Protein 2LTW (pdb70)

Structure (mmCIF, N/CA/C/O backbone):
data_2LTW
#
_entry.id   2LTW
#
loop_
_entity.id
_entity.type
_entity.pdbx_description
1 polymer 'Yorkie homolog'
2 polymer 'Smad7 derived peptide'
#
loop_
_atom_site.group_PDB
_atom_site.id
_atom_site.type_symbol
_atom_site.label_atom_id
_atom_site.label_alt_id
_atom_site.label_comp_id
_atom_site.label_asym_id
_atom_site.label_entity_id
_atom_site.label_seq_id
_atom_site.pdbx_PDB_ins_code
_atom_site.Cartn_x
_atom_site.Cartn_y
_atom_site.Cartn_z
_atom_site.occupancy
_atom_site.B_iso_or_equiv
_atom_site.auth_seq_id
_atom_site.auth_comp_id
_atom_site.auth_asym_id
_atom_site.auth_atom_id
_atom_site.pdbx_PDB_model_num
ATOM 1 N N . ASP A 1 1 ? 11.249 7.821 6.255 1.00 15.00 170 ASP A N 1
ATOM 2 C CA . ASP A 1 1 ? 11.110 7.750 4.781 1.00 15.00 170 ASP A CA 1
ATOM 3 C C . ASP A 1 1 ? 11.748 6.481 4.224 1.00 15.00 170 ASP A C 1
ATOM 4 O O . ASP A 1 1 ? 11.398 6.031 3.135 1.00 15.00 170 ASP A O 1
ATOM 15 N N . VAL A 1 2 ? 12.721 5.928 4.940 1.00 15.00 171 VAL A N 1
ATOM 16 C CA . VAL A 1 2 ? 13.330 4.663 4.533 1.00 15.00 171 VAL A CA 1
ATOM 17 C C . VAL A 1 2 ? 12.474 3.449 4.930 1.00 15.00 171 VAL A C 1
ATOM 18 O O . VAL A 1 2 ? 12.188 2.603 4.084 1.00 15.00 171 VAL A O 1
ATOM 31 N N . PRO A 1 3 ? 12.032 3.340 6.208 1.00 15.00 172 PRO A N 1
ATOM 32 C CA . PRO A 1 3 ? 11.180 2.222 6.640 1.00 15.00 172 PRO A CA 1
ATOM 33 C C . PRO A 1 3 ? 9.824 2.238 5.948 1.00 15.00 172 PRO A C 1
ATOM 34 O O . PRO A 1 3 ? 9.166 1.208 5.807 1.00 15.00 172 PRO A O 1
ATOM 45 N N . LEU A 1 4 ? 9.410 3.428 5.550 1.00 15.00 173 LEU A N 1
ATOM 46 C CA . LEU A 1 4 ? 8.178 3.618 4.808 1.00 15.00 173 LEU A CA 1
ATOM 47 C C . LEU A 1 4 ? 8.426 4.617 3.687 1.00 15.00 173 LEU A C 1
ATOM 48 O O . LEU A 1 4 ? 8.632 5.804 3.952 1.00 15.00 173 LEU A O 1
ATOM 64 N N . PRO A 1 5 ? 8.483 4.133 2.435 1.00 15.00 174 PRO A N 1
ATOM 65 C CA . PRO A 1 5 ? 8.716 4.981 1.258 1.00 15.00 174 PRO A CA 1
ATOM 66 C C . PRO A 1 5 ? 7.779 6.186 1.205 1.00 15.00 174 PRO A C 1
ATOM 67 O O . PRO A 1 5 ? 6.621 6.113 1.625 1.00 15.00 174 PRO A O 1
ATOM 78 N N . ALA A 1 6 ? 8.280 7.282 0.653 1.00 15.00 175 ALA A N 1
ATOM 79 C CA . ALA A 1 6 ? 7.537 8.531 0.621 1.00 15.00 175 ALA A CA 1
ATOM 80 C C . ALA A 1 6 ? 6.691 8.618 -0.642 1.00 15.00 175 ALA A C 1
ATOM 81 O O . ALA A 1 6 ? 7.169 8.353 -1.747 1.00 15.00 175 ALA A O 1
ATOM 88 N N . GLY A 1 7 ? 5.431 8.991 -0.462 1.00 15.00 176 GLY A N 1
ATOM 89 C CA . GLY A 1 7 ? 4.488 9.007 -1.564 1.00 15.00 176 GLY A CA 1
ATOM 90 C C . GLY A 1 7 ? 3.776 7.678 -1.688 1.00 15.00 176 GLY A C 1
ATOM 91 O O . GLY A 1 7 ? 3.120 7.390 -2.694 1.00 15.00 176 GLY A O 1
ATOM 95 N N . TRP A 1 8 ? 3.895 6.879 -0.640 1.00 15.00 177 TRP A N 1
ATOM 96 C CA . TRP A 1 8 ? 3.281 5.564 -0.591 1.00 15.00 177 TRP A CA 1
ATOM 97 C C . TRP A 1 8 ? 2.298 5.485 0.570 1.00 15.00 177 TRP A C 1
ATOM 98 O O . TRP A 1 8 ? 2.532 6.058 1.639 1.00 15.00 177 TRP A O 1
ATOM 119 N N . GLU A 1 9 ? 1.206 4.772 0.361 1.00 15.00 178 GLU A N 1
ATOM 120 C CA . GLU A 1 9 ? 0.226 4.554 1.408 1.00 15.00 178 GLU A CA 1
ATOM 121 C C . GLU A 1 9 ? 0.586 3.293 2.176 1.00 15.00 178 GLU A C 1
ATOM 122 O O . GLU A 1 9 ? 0.524 2.189 1.630 1.00 15.00 178 GLU A O 1
ATOM 134 N N . MET A 1 10 ? 0.976 3.459 3.428 1.00 15.00 179 MET A N 1
ATOM 135 C CA . MET A 1 10 ? 1.474 2.346 4.222 1.00 15.00 179 MET A CA 1
ATOM 136 C C . MET A 1 10 ? 0.406 1.881 5.201 1.00 15.00 179 MET A C 1
ATOM 137 O O . MET A 1 10 ? 0.105 2.582 6.173 1.00 15.00 179 MET A O 1
ATOM 151 N N . ALA A 1 11 ? -0.189 0.724 4.939 1.00 15.00 180 ALA A N 1
ATOM 152 C CA . ALA A 1 11 ? -1.199 0.186 5.840 1.00 15.00 180 ALA A CA 1
ATOM 153 C C . ALA A 1 11 ? -1.182 -1.337 5.842 1.00 15.00 180 ALA A C 1
ATOM 154 O O . ALA A 1 11 ? -1.096 -1.977 4.792 1.00 15.00 180 ALA A O 1
ATOM 161 N N . LYS A 1 12 ? -1.249 -1.905 7.033 1.00 15.00 181 LYS A N 1
ATOM 162 C CA . LYS A 1 12 ? -1.193 -3.347 7.206 1.00 15.00 181 LYS A CA 1
ATOM 163 C C . LYS A 1 12 ? -2.419 -3.828 7.973 1.00 15.00 181 LYS A C 1
ATOM 164 O O . LYS A 1 12 ? -2.710 -3.329 9.060 1.00 15.00 181 LYS A O 1
ATOM 183 N N . THR A 1 13 ? -3.138 -4.789 7.413 1.00 15.00 182 THR A N 1
ATOM 184 C CA . THR A 1 13 ? -4.334 -5.307 8.059 1.00 15.00 182 THR A CA 1
ATOM 185 C C . THR A 1 13 ? -3.979 -6.477 8.969 1.00 15.00 182 THR A C 1
ATOM 186 O O . THR A 1 13 ? -3.060 -7.253 8.667 1.00 15.00 182 THR A O 1
ATOM 197 N N . SER A 1 14 ? -4.711 -6.605 10.074 1.00 15.00 183 SER A N 1
ATOM 198 C CA . SER A 1 14 ? -4.530 -7.715 11.000 1.00 15.00 183 SER A CA 1
ATOM 199 C C . SER A 1 14 ? -4.928 -9.036 10.345 1.00 15.00 183 SER A C 1
ATOM 200 O O . SER A 1 14 ? -4.616 -10.117 10.847 1.00 15.00 183 SER A O 1
ATOM 208 N N . SER A 1 15 ? -5.633 -8.931 9.226 1.00 15.00 184 SER A N 1
ATOM 209 C CA . SER A 1 15 ? -5.964 -10.082 8.396 1.00 15.00 184 SER A CA 1
ATOM 210 C C . SER A 1 15 ? -4.701 -10.686 7.784 1.00 15.00 184 SER A C 1
ATOM 211 O O . SER A 1 15 ? -4.719 -11.799 7.258 1.00 15.00 184 SER A O 1
ATOM 219 N N . GLY A 1 16 ? -3.613 -9.929 7.838 1.00 15.00 185 GLY A N 1
ATOM 220 C CA . GLY A 1 16 ? -2.374 -10.357 7.234 1.00 15.00 185 GLY A CA 1
ATOM 221 C C . GLY A 1 16 ? -2.260 -9.892 5.801 1.00 15.00 185 GLY A C 1
ATOM 222 O O . GLY A 1 16 ? -1.865 -10.654 4.920 1.00 15.00 185 GLY A O 1
ATOM 226 N N . GLN A 1 17 ? -2.623 -8.636 5.567 1.00 15.00 186 GLN A N 1
ATOM 227 C CA . GLN A 1 17 ? -2.470 -8.024 4.254 1.00 15.00 186 GLN A CA 1
ATOM 228 C C . GLN A 1 17 ? -1.632 -6.761 4.363 1.00 15.00 186 GLN A C 1
ATOM 229 O O . GLN A 1 17 ? -2.056 -5.770 4.957 1.00 15.00 186 GLN A O 1
ATOM 243 N N . ARG A 1 18 ? -0.433 -6.817 3.812 1.00 15.00 187 ARG A N 1
ATOM 244 C CA . ARG A 1 18 ? 0.460 -5.670 3.803 1.00 15.00 187 ARG A CA 1
ATOM 245 C C . ARG A 1 18 ? 0.444 -5.015 2.425 1.00 15.00 187 ARG A C 1
ATOM 246 O O . ARG A 1 18 ? 1.080 -5.501 1.493 1.00 15.00 187 ARG A O 1
ATOM 267 N N . TYR A 1 19 ? -0.320 -3.942 2.280 1.00 15.00 188 TYR A N 1
ATOM 268 C CA . TYR A 1 19 ? -0.445 -3.287 0.989 1.00 15.00 188 TYR A CA 1
ATOM 269 C C . TYR A 1 19 ? 0.186 -1.908 1.026 1.00 15.00 188 TYR A C 1
ATOM 270 O O . TYR A 1 19 ? 0.188 -1.225 2.062 1.00 15.00 188 TYR A O 1
ATOM 288 N N . PHE A 1 20 ? 0.714 -1.509 -0.115 1.00 15.00 189 PHE A N 1
ATOM 289 C CA . PHE A 1 20 ? 1.340 -0.216 -0.258 1.00 15.00 189 PHE A CA 1
ATOM 290 C C . PHE A 1 20 ? 0.819 0.460 -1.521 1.00 15.00 189 PHE A C 1
ATOM 291 O O . PHE A 1 20 ? 0.939 -0.077 -2.620 1.00 15.00 189 PHE A O 1
ATOM 308 N N . LEU A 1 21 ? 0.221 1.625 -1.359 1.00 15.00 190 LEU A N 1
ATOM 309 C CA . LEU A 1 21 ? -0.295 2.375 -2.495 1.00 15.00 190 LEU A CA 1
ATOM 310 C C . LEU A 1 21 ? 0.760 3.310 -3.051 1.00 15.00 190 LEU A C 1
ATOM 311 O O . LEU A 1 21 ? 1.485 3.938 -2.291 1.00 15.00 190 LEU A O 1
ATOM 327 N N . ASN A 1 22 ? 0.823 3.450 -4.364 1.00 15.00 191 ASN A N 1
ATOM 328 C CA . ASN A 1 22 ? 1.592 4.529 -4.941 1.00 15.00 191 ASN A CA 1
ATOM 329 C C . ASN A 1 22 ? 0.671 5.724 -5.087 1.00 15.00 191 ASN A C 1
ATOM 330 O O . ASN A 1 22 ? -0.103 5.782 -6.045 1.00 15.00 191 ASN A O 1
ATOM 341 N N . HIS A 1 23 ? 0.718 6.650 -4.125 1.00 15.00 192 HIS A N 1
ATOM 342 C CA . HIS A 1 23 ? -0.136 7.842 -4.169 1.00 15.00 192 HIS A CA 1
ATOM 343 C C . HIS A 1 23 ? 0.343 8.787 -5.268 1.00 15.00 192 HIS A C 1
ATOM 344 O O . HIS A 1 23 ? -0.258 9.831 -5.513 1.00 15.00 192 HIS A O 1
ATOM 359 N N . ILE A 1 24 ? 1.453 8.425 -5.901 1.00 15.00 193 ILE A N 1
ATOM 360 C CA . ILE A 1 24 ? 1.999 9.197 -7.006 1.00 15.00 193 ILE A CA 1
ATOM 361 C C . ILE A 1 24 ? 1.669 8.529 -8.339 1.00 15.00 193 ILE A C 1
ATOM 362 O O . ILE A 1 24 ? 1.327 9.194 -9.315 1.00 15.00 193 ILE A O 1
ATOM 378 N N . ASP A 1 25 ? 1.766 7.204 -8.369 1.00 15.00 194 ASP A N 1
ATOM 379 C CA . ASP A 1 25 ? 1.564 6.442 -9.601 1.00 15.00 194 ASP A CA 1
ATOM 380 C C . ASP A 1 25 ? 0.100 6.067 -9.794 1.00 15.00 194 ASP A C 1
ATOM 381 O O . ASP A 1 25 ? -0.293 5.634 -10.880 1.00 15.00 194 ASP A O 1
ATOM 390 N N . GLN A 1 26 ? -0.693 6.191 -8.727 1.00 15.00 195 GLN A N 1
ATOM 391 C CA . GLN A 1 26 ? -2.108 5.809 -8.755 1.00 15.00 195 GLN A CA 1
ATOM 392 C C . GLN A 1 26 ? -2.226 4.299 -8.964 1.00 15.00 195 GLN A C 1
ATOM 393 O O . GLN A 1 26 ? -3.119 3.805 -9.653 1.00 15.00 195 GLN A O 1
ATOM 407 N N . THR A 1 27 ? -1.343 3.556 -8.314 1.00 15.00 196 THR A N 1
ATOM 408 C CA . THR A 1 27 ? -1.338 2.109 -8.463 1.00 15.00 196 THR A CA 1
ATOM 409 C C . THR A 1 27 ? -1.320 1.408 -7.115 1.00 15.00 196 THR A C 1
ATOM 410 O O . THR A 1 27 ? -0.766 1.921 -6.138 1.00 15.00 196 THR A O 1
ATOM 421 N N . THR A 1 28 ? -1.930 0.236 -7.076 1.00 15.00 197 THR A N 1
ATOM 422 C CA . THR A 1 28 ? -1.945 -0.585 -5.883 1.00 15.00 197 THR A CA 1
ATOM 423 C C . THR A 1 28 ? -0.787 -1.583 -5.920 1.00 15.00 197 THR A C 1
ATOM 424 O O . THR A 1 28 ? -0.476 -2.145 -6.971 1.00 15.00 197 THR A O 1
ATOM 435 N N . THR A 1 29 ? -0.137 -1.780 -4.785 1.00 15.00 198 THR A N 1
ATOM 436 C CA . THR A 1 29 ? 0.987 -2.697 -4.703 1.00 15.00 198 THR A CA 1
ATOM 437 C C . THR A 1 29 ? 0.786 -3.705 -3.561 1.00 15.00 198 THR A C 1
ATOM 438 O O . THR A 1 29 ? 0.507 -3.311 -2.426 1.00 15.00 198 THR A O 1
ATOM 449 N N . TRP A 1 30 ? 0.903 -5.003 -3.868 1.00 15.00 199 TRP A N 1
ATOM 450 C CA . TRP A 1 30 ? 0.771 -6.049 -2.858 1.00 15.00 199 TRP A CA 1
ATOM 451 C C . TRP A 1 30 ? 2.121 -6.374 -2.230 1.00 15.00 199 TRP A C 1
ATOM 452 O O . TRP A 1 30 ? 2.208 -6.702 -1.048 1.00 15.00 199 TRP A O 1
ATOM 473 N N . GLN A 1 31 ? 3.168 -6.330 -3.045 1.00 15.00 200 GLN A N 1
ATOM 474 C CA . GLN A 1 31 ? 4.478 -6.787 -2.614 1.00 15.00 200 GLN A CA 1
ATOM 475 C C . GLN A 1 31 ? 5.354 -5.607 -2.219 1.00 15.00 200 GLN A C 1
ATOM 476 O O . GLN A 1 31 ? 5.458 -4.627 -2.954 1.00 15.00 200 GLN A O 1
ATOM 490 N N . ASP A 1 32 ? 6.002 -5.735 -1.068 1.00 15.00 201 ASP A N 1
ATOM 491 C CA . ASP A 1 32 ? 6.771 -4.646 -0.465 1.00 15.00 201 ASP A CA 1
ATOM 492 C C . ASP A 1 32 ? 7.786 -4.051 -1.445 1.00 15.00 201 ASP A C 1
ATOM 493 O O . ASP A 1 32 ? 8.697 -4.741 -1.905 1.00 15.00 201 ASP A O 1
ATOM 502 N N . PRO A 1 33 ? 7.637 -2.754 -1.778 1.00 15.00 202 PRO A N 1
ATOM 503 C CA . PRO A 1 33 ? 8.519 -2.062 -2.727 1.00 15.00 202 PRO A CA 1
ATOM 504 C C . PRO A 1 33 ? 9.980 -2.005 -2.279 1.00 15.00 202 PRO A C 1
ATOM 505 O O . PRO A 1 33 ? 10.866 -1.715 -3.081 1.00 15.00 202 PRO A O 1
ATOM 516 N N . ARG A 1 34 ? 10.237 -2.276 -1.006 1.00 15.00 203 ARG A N 1
ATOM 517 C CA . ARG A 1 34 ? 11.596 -2.213 -0.483 1.00 15.00 203 ARG A CA 1
ATOM 518 C C . ARG A 1 34 ? 12.384 -3.461 -0.858 1.00 15.00 203 ARG A C 1
ATOM 519 O O . ARG A 1 34 ? 13.616 -3.440 -0.897 1.00 15.00 203 ARG A O 1
ATOM 540 N N . LYS A 1 35 ? 11.678 -4.554 -1.122 1.00 15.00 204 LYS A N 1
ATOM 541 C CA . LYS A 1 35 ? 12.332 -5.770 -1.579 1.00 15.00 204 LYS A CA 1
ATOM 542 C C . LYS A 1 35 ? 12.201 -5.913 -3.093 1.00 15.00 204 LYS A C 1
ATOM 543 O O . LYS A 1 35 ? 12.891 -6.728 -3.703 1.00 15.00 204 LYS A O 1
ATOM 562 N N . ALA A 1 36 ? 11.291 -5.120 -3.670 1.00 15.00 205 ALA A N 1
ATOM 563 C CA . ALA A 1 36 ? 11.014 -5.127 -5.110 1.00 15.00 205 ALA A CA 1
ATOM 564 C C . ALA A 1 36 ? 10.341 -6.428 -5.536 1.00 15.00 205 ALA A C 1
ATOM 565 O O . ALA A 1 36 ? 9.095 -6.467 -5.571 1.00 15.00 205 ALA A O 1
ATOM 573 N N . GLY B 2 1 ? -2.177 -15.838 -3.589 1.00 15.00 204 GLY B N 1
ATOM 574 C CA . GLY B 2 1 ? -3.625 -15.657 -3.833 1.00 15.00 204 GLY B CA 1
ATOM 575 C C . GLY B 2 1 ? -4.223 -14.629 -2.903 1.00 15.00 204 GLY B C 1
ATOM 576 O O . GLY B 2 1 ? -4.755 -14.969 -1.845 1.00 15.00 204 GLY B O 1
ATOM 582 N N . GLU B 2 2 ? -4.137 -13.368 -3.298 1.00 15.00 205 GLU B N 1
ATOM 583 C CA . GLU B 2 2 ? -4.603 -12.275 -2.463 1.00 15.00 205 GLU B CA 1
ATOM 584 C C . GLU B 2 2 ? -6.030 -11.920 -2.849 1.00 15.00 205 GLU B C 1
ATOM 585 O O . GLU B 2 2 ? -6.425 -12.073 -4.008 1.00 15.00 205 GLU B O 1
ATOM 597 N N . SER B 2 3 ? -6.791 -11.433 -1.887 1.00 15.00 206 SER B N 1
ATOM 598 C CA . SER B 2 3 ? -8.122 -10.920 -2.153 1.00 15.00 206 SER B CA 1
ATOM 599 C C . SER B 2 3 ? -8.001 -9.436 -2.474 1.00 15.00 206 SER B C 1
ATOM 600 O O . SER B 2 3 ? -7.125 -8.775 -1.930 1.00 15.00 206 SER B O 1
ATOM 608 N N . PRO B 2 4 ? -8.887 -8.888 -3.330 1.00 15.00 207 PRO B N 1
ATOM 609 C CA . PRO B 2 4 ? -8.747 -7.523 -3.864 1.00 15.00 207 PRO B CA 1
ATOM 610 C C . PRO B 2 4 ? -8.459 -6.500 -2.770 1.00 15.00 207 PRO B C 1
ATOM 611 O O . PRO B 2 4 ? -9.124 -6.485 -1.731 1.00 15.00 207 PRO B O 1
ATOM 622 N N . PRO B 2 5 ? -7.487 -5.606 -3.006 1.00 15.00 208 PRO B N 1
ATOM 623 C CA . PRO B 2 5 ? -6.916 -4.730 -2.006 1.00 15.00 208 PRO B CA 1
ATOM 624 C C . PRO B 2 5 ? -7.658 -3.384 -1.997 1.00 15.00 208 PRO B C 1
ATOM 625 O O . PRO B 2 5 ? -8.614 -3.195 -2.761 1.00 15.00 208 PRO B O 1
ATOM 636 N N . PRO B 2 6 ? -7.252 -2.447 -1.129 1.00 15.00 209 PRO B N 1
ATOM 637 C CA . PRO B 2 6 ? -7.871 -1.115 -1.015 1.00 15.00 209 PRO B CA 1
ATOM 638 C C . PRO B 2 6 ? -8.050 -0.406 -2.355 1.00 15.00 209 PRO B C 1
ATOM 639 O O . PRO B 2 6 ? -7.170 -0.458 -3.219 1.00 15.00 209 PRO B O 1
ATOM 650 N N . PRO B 2 7 ? -9.188 0.276 -2.534 1.00 15.00 210 PRO B N 1
ATOM 651 C CA . PRO B 2 7 ? -9.400 1.169 -3.668 1.00 15.00 210 PRO B CA 1
ATOM 652 C C . PRO B 2 7 ? -8.480 2.383 -3.570 1.00 15.00 210 PRO B C 1
ATOM 653 O O . PRO B 2 7 ? -8.325 2.966 -2.495 1.00 15.00 210 PRO B O 1
ATOM 664 N N . TYR B 2 8 ? -7.897 2.772 -4.691 1.00 15.00 211 TYR B N 1
ATOM 665 C CA . TYR B 2 8 ? -6.910 3.845 -4.720 1.00 15.00 211 TYR B CA 1
ATOM 666 C C . TYR B 2 8 ? -7.515 5.222 -4.401 1.00 15.00 211 TYR B C 1
ATOM 667 O O . TYR B 2 8 ? -6.778 6.174 -4.158 1.00 15.00 211 TYR B O 1
ATOM 685 N N . SER B 2 9 ? -8.841 5.326 -4.335 1.00 15.00 212 SER B N 1
ATOM 686 C CA . SER B 2 9 ? -9.502 6.616 -4.506 1.00 15.00 212 SER B CA 1
ATOM 687 C C . SER B 2 9 ? -9.024 7.633 -3.466 1.00 15.00 212 SER B C 1
ATOM 688 O O . SER B 2 9 ? -8.351 8.599 -3.840 1.00 15.00 212 SER B O 1
ATOM 696 N N . ARG B 2 10 ? -9.348 7.478 -2.186 1.00 15.00 213 ARG B N 1
ATOM 697 C CA . ARG B 2 10 ? -8.687 8.328 -1.201 1.00 15.00 213 ARG B CA 1
ATOM 698 C C . ARG B 2 10 ? -7.907 7.529 -0.162 1.00 15.00 213 ARG B C 1
ATOM 699 O O . ARG B 2 10 ? -6.678 7.507 -0.183 1.00 15.00 213 ARG B O 1
ATOM 720 N N . TYR B 2 11 ? -8.625 6.850 0.728 1.00 15.00 214 TYR B N 1
ATOM 721 C CA . TYR B 2 11 ? -7.993 6.067 1.786 1.00 15.00 214 TYR B CA 1
ATOM 722 C C . TYR B 2 11 ? -8.395 4.598 1.710 1.00 15.00 214 TYR B C 1
ATOM 723 O O . TYR B 2 11 ? -9.559 4.291 1.461 1.00 15.00 214 TYR B O 1
ATOM 741 N N . PRO B 2 12 ? -7.445 3.683 1.958 1.00 15.00 215 PRO B N 1
ATOM 742 C CA . PRO B 2 12 ? -7.700 2.237 1.926 1.00 15.00 215 PRO B CA 1
ATOM 743 C C . PRO B 2 12 ? -8.743 1.790 2.948 1.00 15.00 215 PRO B C 1
ATOM 744 O O . PRO B 2 12 ? -9.834 1.354 2.586 1.00 15.00 215 PRO B O 1
ATOM 755 N N . MET B 2 13 ? -8.406 1.915 4.220 1.00 15.00 216 MET B N 1
ATOM 756 C CA . MET B 2 13 ? -9.300 1.498 5.288 1.00 15.00 216 MET B CA 1
ATOM 757 C C . MET B 2 13 ? -9.523 2.661 6.245 1.00 15.00 216 MET B C 1
ATOM 758 O O . MET B 2 13 ? -8.635 3.494 6.428 1.00 15.00 216 MET B O 1
ATOM 772 N N . ASP B 2 14 ? -10.691 2.705 6.870 1.00 15.00 217 ASP B N 1
ATOM 773 C CA . ASP B 2 14 ? -11.050 3.822 7.729 1.00 15.00 217 ASP B CA 1
ATOM 774 C C . ASP B 2 14 ? -10.610 3.567 9.165 1.00 15.00 217 ASP B C 1
ATOM 775 O O . ASP B 2 14 ? -9.748 4.323 9.657 1.00 15.00 217 ASP B O 1
ATOM 785 N N . ASP A 1 1 ? 12.409 7.480 6.084 1.00 15.00 170 ASP A N 2
ATOM 786 C CA . ASP A 1 1 ? 11.715 7.051 4.845 1.00 15.00 170 ASP A CA 2
ATOM 787 C C . ASP A 1 1 ? 12.125 5.641 4.415 1.00 15.00 170 ASP A C 2
ATOM 788 O O . ASP A 1 1 ? 11.541 5.077 3.491 1.00 15.00 170 ASP A O 2
ATOM 799 N N . VAL A 1 2 ? 13.152 5.079 5.050 1.00 15.00 171 VAL A N 2
ATOM 800 C CA . VAL A 1 2 ? 13.563 3.703 4.759 1.00 15.00 171 VAL A CA 2
ATOM 801 C C . VAL A 1 2 ? 12.482 2.686 5.169 1.00 15.00 171 VAL A C 2
ATOM 802 O O . VAL A 1 2 ? 12.113 1.828 4.367 1.00 15.00 171 VAL A O 2
ATOM 815 N N . PRO A 1 3 ? 11.947 2.750 6.411 1.00 15.00 172 PRO A N 2
ATOM 816 C CA . PRO A 1 3 ? 10.876 1.842 6.837 1.00 15.00 172 PRO A CA 2
ATOM 817 C C . PRO A 1 3 ? 9.562 2.081 6.091 1.00 15.00 172 PRO A C 2
ATOM 818 O O . PRO A 1 3 ? 8.759 1.164 5.937 1.00 15.00 172 PRO A O 2
ATOM 829 N N . LEU A 1 4 ? 9.343 3.317 5.648 1.00 15.00 173 LEU A N 2
ATOM 830 C CA . LEU A 1 4 ? 8.141 3.675 4.898 1.00 15.00 173 LEU A CA 2
ATOM 831 C C . LEU A 1 4 ? 8.498 4.698 3.820 1.00 15.00 173 LEU A C 2
ATOM 832 O O . LEU A 1 4 ? 8.821 5.843 4.141 1.00 15.00 173 LEU A O 2
ATOM 848 N N . PRO A 1 5 ? 8.491 4.294 2.536 1.00 15.00 174 PRO A N 2
ATOM 849 C CA . PRO A 1 5 ? 8.813 5.193 1.414 1.00 15.00 174 PRO A CA 2
ATOM 850 C C . PRO A 1 5 ? 7.869 6.399 1.320 1.00 15.00 174 PRO A C 2
ATOM 851 O O . PRO A 1 5 ? 6.733 6.358 1.801 1.00 15.00 174 PRO A O 2
ATOM 862 N N . ALA A 1 6 ? 8.341 7.460 0.672 1.00 15.00 175 ALA A N 2
ATOM 863 C CA . ALA A 1 6 ? 7.567 8.688 0.531 1.00 15.00 175 ALA A CA 2
ATOM 864 C C . ALA A 1 6 ? 6.718 8.648 -0.737 1.00 15.00 175 ALA A C 2
ATOM 865 O O . ALA A 1 6 ? 7.166 8.171 -1.779 1.00 15.00 175 ALA A O 2
ATOM 872 N N . GLY A 1 7 ? 5.501 9.168 -0.642 1.00 15.00 176 GLY A N 2
ATOM 873 C CA . GLY A 1 7 ? 4.556 9.088 -1.740 1.00 15.00 176 GLY A CA 2
ATOM 874 C C . GLY A 1 7 ? 3.832 7.756 -1.759 1.00 15.00 176 GLY A C 2
ATOM 875 O O . GLY A 1 7 ? 3.173 7.399 -2.742 1.00 15.00 176 GLY A O 2
ATOM 879 N N . TRP A 1 8 ? 3.929 7.041 -0.649 1.00 15.00 177 TRP A N 2
ATOM 880 C CA . TRP A 1 8 ? 3.342 5.718 -0.529 1.00 15.00 177 TRP A CA 2
ATOM 881 C C . TRP A 1 8 ? 2.362 5.670 0.637 1.00 15.00 177 TRP A C 2
ATOM 882 O O . TRP A 1 8 ? 2.617 6.229 1.706 1.00 15.00 177 TRP A O 2
ATOM 903 N N . GLU A 1 9 ? 1.249 4.992 0.424 1.00 15.00 178 GLU A N 2
ATOM 904 C CA . GLU A 1 9 ? 0.251 4.808 1.462 1.00 15.00 178 GLU A CA 2
ATOM 905 C C . GLU A 1 9 ? 0.560 3.530 2.227 1.00 15.00 178 GLU A C 2
ATOM 906 O O . GLU A 1 9 ? 0.491 2.436 1.666 1.00 15.00 178 GLU A O 2
ATOM 918 N N . MET A 1 10 ? 0.904 3.670 3.497 1.00 15.00 179 MET A N 2
ATOM 919 C CA . MET A 1 10 ? 1.386 2.538 4.276 1.00 15.00 179 MET A CA 2
ATOM 920 C C . MET A 1 10 ? 0.330 2.073 5.264 1.00 15.00 179 MET A C 2
ATOM 921 O O . MET A 1 10 ? 0.020 2.785 6.224 1.00 15.00 179 MET A O 2
ATOM 935 N N . ALA A 1 11 ? -0.251 0.902 5.022 1.00 15.00 180 ALA A N 2
ATOM 936 C CA . ALA A 1 11 ? -1.167 0.313 5.990 1.00 15.00 180 ALA A CA 2
ATOM 937 C C . ALA A 1 11 ? -1.143 -1.206 5.925 1.00 15.00 180 ALA A C 2
ATOM 938 O O . ALA A 1 11 ? -1.029 -1.797 4.850 1.00 15.00 180 ALA A O 2
ATOM 945 N N . LYS A 1 12 ? -1.228 -1.831 7.086 1.00 15.00 181 LYS A N 2
ATOM 946 C CA . LYS A 1 12 ? -1.241 -3.280 7.185 1.00 15.00 181 LYS A CA 2
ATOM 947 C C . LYS A 1 12 ? -2.472 -3.725 7.963 1.00 15.00 181 LYS A C 2
ATOM 948 O O . LYS A 1 12 ? -2.756 -3.194 9.037 1.00 15.00 181 LYS A O 2
ATOM 967 N N . THR A 1 13 ? -3.191 -4.705 7.443 1.00 15.00 182 THR A N 2
ATOM 968 C CA . THR A 1 13 ? -4.409 -5.155 8.090 1.00 15.00 182 THR A CA 2
ATOM 969 C C . THR A 1 13 ? -4.094 -6.266 9.079 1.00 15.00 182 THR A C 2
ATOM 970 O O . THR A 1 13 ? -3.163 -7.047 8.867 1.00 15.00 182 THR A O 2
ATOM 981 N N . SER A 1 14 ? -4.868 -6.328 10.160 1.00 15.00 183 SER A N 2
ATOM 982 C CA . SER A 1 14 ? -4.722 -7.379 11.164 1.00 15.00 183 SER A CA 2
ATOM 983 C C . SER A 1 14 ? -4.953 -8.766 10.558 1.00 15.00 183 SER A C 2
ATOM 984 O O . SER A 1 14 ? -4.645 -9.784 11.174 1.00 15.00 183 SER A O 2
ATOM 992 N N . SER A 1 15 ? -5.529 -8.789 9.363 1.00 15.00 184 SER A N 2
ATOM 993 C CA . SER A 1 15 ? -5.705 -10.015 8.600 1.00 15.00 184 SER A CA 2
ATOM 994 C C . SER A 1 15 ? -4.349 -10.546 8.119 1.00 15.00 184 SER A C 2
ATOM 995 O O . SER A 1 15 ? -4.229 -11.694 7.687 1.00 15.00 184 SER A O 2
ATOM 1003 N N . GLY A 1 16 ? -3.335 -9.688 8.198 1.00 15.00 185 GLY A N 2
ATOM 1004 C CA . GLY A 1 16 ? -2.019 -10.019 7.698 1.00 15.00 185 GLY A CA 2
ATOM 1005 C C . GLY A 1 16 ? -1.844 -9.618 6.249 1.00 15.00 185 GLY A C 2
ATOM 1006 O O . GLY A 1 16 ? -1.184 -10.312 5.476 1.00 15.00 185 GLY A O 2
ATOM 1010 N N . GLN A 1 17 ? -2.436 -8.485 5.885 1.00 15.00 186 GLN A N 2
ATOM 1011 C CA . GLN A 1 17 ? -2.298 -7.951 4.536 1.00 15.00 186 GLN A CA 2
ATOM 1012 C C . GLN A 1 17 ? -1.479 -6.672 4.556 1.00 15.00 186 GLN A C 2
ATOM 1013 O O . GLN A 1 17 ? -1.908 -5.661 5.109 1.00 15.00 186 GLN A O 2
ATOM 1027 N N . ARG A 1 18 ? -0.298 -6.727 3.971 1.00 15.00 187 ARG A N 2
ATOM 1028 C CA . ARG A 1 18 ? 0.524 -5.542 3.817 1.00 15.00 187 ARG A CA 2
ATOM 1029 C C . ARG A 1 18 ? 0.278 -4.939 2.434 1.00 15.00 187 ARG A C 2
ATOM 1030 O O . ARG A 1 18 ? 0.572 -5.571 1.424 1.00 15.00 187 ARG A O 2
ATOM 1051 N N . TYR A 1 19 ? -0.310 -3.753 2.375 1.00 15.00 188 TYR A N 2
ATOM 1052 C CA . TYR A 1 19 ? -0.548 -3.112 1.096 1.00 15.00 188 TYR A CA 2
ATOM 1053 C C . TYR A 1 19 ? 0.046 -1.713 1.096 1.00 15.00 188 TYR A C 2
ATOM 1054 O O . TYR A 1 19 ? 0.054 -1.018 2.124 1.00 15.00 188 TYR A O 2
ATOM 1072 N N . PHE A 1 20 ? 0.555 -1.310 -0.051 1.00 15.00 189 PHE A N 2
ATOM 1073 C CA . PHE A 1 20 ? 1.140 0.003 -0.201 1.00 15.00 189 PHE A CA 2
ATOM 1074 C C . PHE A 1 20 ? 0.582 0.682 -1.444 1.00 15.00 189 PHE A C 2
ATOM 1075 O O . PHE A 1 20 ? 0.651 0.135 -2.541 1.00 15.00 189 PHE A O 2
ATOM 1092 N N . LEU A 1 21 ? 0.036 1.873 -1.275 1.00 15.00 190 LEU A N 2
ATOM 1093 C CA . LEU A 1 21 ? -0.459 2.637 -2.413 1.00 15.00 190 LEU A CA 2
ATOM 1094 C C . LEU A 1 21 ? 0.634 3.515 -2.981 1.00 15.00 190 LEU A C 2
ATOM 1095 O O . LEU A 1 21 ? 1.375 4.143 -2.232 1.00 15.00 190 LEU A O 2
ATOM 1111 N N . ASN A 1 22 ? 0.717 3.608 -4.292 1.00 15.00 191 ASN A N 2
ATOM 1112 C CA . ASN A 1 22 ? 1.483 4.669 -4.885 1.00 15.00 191 ASN A CA 2
ATOM 1113 C C . ASN A 1 22 ? 0.538 5.833 -5.078 1.00 15.00 191 ASN A C 2
ATOM 1114 O O . ASN A 1 22 ? -0.263 5.824 -6.021 1.00 15.00 191 ASN A O 2
ATOM 1125 N N . HIS A 1 23 ? 0.584 6.798 -4.156 1.00 15.00 192 HIS A N 2
ATOM 1126 C CA . HIS A 1 23 ? -0.295 7.965 -4.223 1.00 15.00 192 HIS A CA 2
ATOM 1127 C C . HIS A 1 23 ? 0.047 8.802 -5.445 1.00 15.00 192 HIS A C 2
ATOM 1128 O O . HIS A 1 23 ? -0.738 9.631 -5.887 1.00 15.00 192 HIS A O 2
ATOM 1143 N N . ILE A 1 24 ? 1.237 8.573 -5.974 1.00 15.00 193 ILE A N 2
ATOM 1144 C CA . ILE A 1 24 ? 1.718 9.298 -7.137 1.00 15.00 193 ILE A CA 2
ATOM 1145 C C . ILE A 1 24 ? 1.436 8.518 -8.422 1.00 15.00 193 ILE A C 2
ATOM 1146 O O . ILE A 1 24 ? 1.128 9.098 -9.462 1.00 15.00 193 ILE A O 2
ATOM 1162 N N . ASP A 1 25 ? 1.526 7.196 -8.339 1.00 15.00 194 ASP A N 2
ATOM 1163 C CA . ASP A 1 25 ? 1.400 6.351 -9.524 1.00 15.00 194 ASP A CA 2
ATOM 1164 C C . ASP A 1 25 ? -0.021 5.842 -9.722 1.00 15.00 194 ASP A C 2
ATOM 1165 O O . ASP A 1 25 ? -0.335 5.311 -10.789 1.00 15.00 194 ASP A O 2
ATOM 1174 N N . GLN A 1 26 ? -0.854 5.959 -8.681 1.00 15.00 195 GLN A N 2
ATOM 1175 C CA . GLN A 1 26 ? -2.251 5.519 -8.746 1.00 15.00 195 GLN A CA 2
ATOM 1176 C C . GLN A 1 26 ? -2.308 3.992 -8.816 1.00 15.00 195 GLN A C 2
ATOM 1177 O O . GLN A 1 26 ? -3.189 3.400 -9.440 1.00 15.00 195 GLN A O 2
ATOM 1191 N N . THR A 1 27 ? -1.391 3.350 -8.112 1.00 15.00 196 THR A N 2
ATOM 1192 C CA . THR A 1 27 ? -1.299 1.897 -8.169 1.00 15.00 196 THR A CA 2
ATOM 1193 C C . THR A 1 27 ? -1.331 1.265 -6.781 1.00 15.00 196 THR A C 2
ATOM 1194 O O . THR A 1 27 ? -0.834 1.840 -5.810 1.00 15.00 196 THR A O 2
ATOM 1205 N N . THR A 1 28 ? -1.935 0.087 -6.699 1.00 15.00 197 THR A N 2
ATOM 1206 C CA . THR A 1 28 ? -2.019 -0.660 -5.453 1.00 15.00 197 THR A CA 2
ATOM 1207 C C . THR A 1 28 ? -0.987 -1.786 -5.444 1.00 15.00 197 THR A C 2
ATOM 1208 O O . THR A 1 28 ? -1.105 -2.759 -6.188 1.00 15.00 197 THR A O 2
ATOM 1219 N N . THR A 1 29 ? 0.018 -1.644 -4.601 1.00 15.00 198 THR A N 2
ATOM 1220 C CA . THR A 1 29 ? 1.116 -2.588 -4.548 1.00 15.00 198 THR A CA 2
ATOM 1221 C C . THR A 1 29 ? 0.944 -3.567 -3.376 1.00 15.00 198 THR A C 2
ATOM 1222 O O . THR A 1 29 ? 0.904 -3.147 -2.219 1.00 15.00 198 THR A O 2
ATOM 1233 N N . TRP A 1 30 ? 0.809 -4.866 -3.680 1.00 15.00 199 TRP A N 2
ATOM 1234 C CA . TRP A 1 30 ? 0.756 -5.891 -2.638 1.00 15.00 199 TRP A CA 2
ATOM 1235 C C . TRP A 1 30 ? 2.128 -6.081 -1.992 1.00 15.00 199 TRP A C 2
ATOM 1236 O O . TRP A 1 30 ? 2.290 -5.925 -0.785 1.00 15.00 199 TRP A O 2
ATOM 1257 N N . GLN A 1 31 ? 3.118 -6.421 -2.809 1.00 15.00 200 GLN A N 2
ATOM 1258 C CA . GLN A 1 31 ? 4.438 -6.762 -2.297 1.00 15.00 200 GLN A CA 2
ATOM 1259 C C . GLN A 1 31 ? 5.334 -5.540 -2.192 1.00 15.00 200 GLN A C 2
ATOM 1260 O O . GLN A 1 31 ? 5.471 -4.770 -3.139 1.00 15.00 200 GLN A O 2
ATOM 1274 N N . ASP A 1 32 ? 5.977 -5.431 -1.038 1.00 15.00 201 ASP A N 2
ATOM 1275 C CA . ASP A 1 32 ? 6.755 -4.256 -0.642 1.00 15.00 201 ASP A CA 2
ATOM 1276 C C . ASP A 1 32 ? 7.675 -3.749 -1.755 1.00 15.00 201 ASP A C 2
ATOM 1277 O O . ASP A 1 32 ? 8.450 -4.510 -2.335 1.00 15.00 201 ASP A O 2
ATOM 1286 N N . PRO A 1 33 ? 7.598 -2.444 -2.060 1.00 15.00 202 PRO A N 2
ATOM 1287 C CA . PRO A 1 33 ? 8.464 -1.796 -3.055 1.00 15.00 202 PRO A CA 2
ATOM 1288 C C . PRO A 1 33 ? 9.953 -1.866 -2.710 1.00 15.00 202 PRO A C 2
ATOM 1289 O O . PRO A 1 33 ? 10.808 -1.638 -3.569 1.00 15.00 202 PRO A O 2
ATOM 1300 N N . ARG A 1 34 ? 10.265 -2.159 -1.455 1.00 15.00 203 ARG A N 2
ATOM 1301 C CA . ARG A 1 34 ? 11.645 -2.139 -0.991 1.00 15.00 203 ARG A CA 2
ATOM 1302 C C . ARG A 1 34 ? 12.303 -3.509 -1.108 1.00 15.00 203 ARG A C 2
ATOM 1303 O O . ARG A 1 34 ? 13.524 -3.627 -1.008 1.00 15.00 203 ARG A O 2
ATOM 1324 N N . LYS A 1 35 ? 11.502 -4.554 -1.296 1.00 15.00 204 LYS A N 2
ATOM 1325 C CA . LYS A 1 35 ? 12.059 -5.899 -1.431 1.00 15.00 204 LYS A CA 2
ATOM 1326 C C . LYS A 1 35 ? 12.522 -6.141 -2.864 1.00 15.00 204 LYS A C 2
ATOM 1327 O O . LYS A 1 35 ? 13.384 -6.985 -3.107 1.00 15.00 204 LYS A O 2
ATOM 1346 N N . ALA A 1 36 ? 11.922 -5.392 -3.793 1.00 15.00 205 ALA A N 2
ATOM 1347 C CA . ALA A 1 36 ? 12.197 -5.502 -5.226 1.00 15.00 205 ALA A CA 2
ATOM 1348 C C . ALA A 1 36 ? 11.187 -4.664 -5.995 1.00 15.00 205 ALA A C 2
ATOM 1349 O O . ALA A 1 36 ? 11.571 -3.612 -6.544 1.00 15.00 205 ALA A O 2
ATOM 1357 N N . GLY B 2 1 ? -2.637 -16.422 -4.464 1.00 15.00 204 GLY B N 2
ATOM 1358 C CA . GLY B 2 1 ? -3.725 -15.529 -4.915 1.00 15.00 204 GLY B CA 2
ATOM 1359 C C . GLY B 2 1 ? -4.238 -14.650 -3.797 1.00 15.00 204 GLY B C 2
ATOM 1360 O O . GLY B 2 1 ? -4.751 -15.144 -2.793 1.00 15.00 204 GLY B O 2
ATOM 1366 N N . GLU B 2 2 ? -4.089 -13.348 -3.969 1.00 15.00 205 GLU B N 2
ATOM 1367 C CA . GLU B 2 2 ? -4.583 -12.384 -3.002 1.00 15.00 205 GLU B CA 2
ATOM 1368 C C . GLU B 2 2 ? -6.012 -11.988 -3.338 1.00 15.00 205 GLU B C 2
ATOM 1369 O O . GLU B 2 2 ? -6.416 -11.996 -4.505 1.00 15.00 205 GLU B O 2
ATOM 1381 N N . SER B 2 3 ? -6.766 -11.643 -2.314 1.00 15.00 206 SER B N 2
ATOM 1382 C CA . SER B 2 3 ? -8.120 -11.160 -2.489 1.00 15.00 206 SER B CA 2
ATOM 1383 C C . SER B 2 3 ? -8.045 -9.642 -2.647 1.00 15.00 206 SER B C 2
ATOM 1384 O O . SER B 2 3 ? -7.197 -9.013 -2.016 1.00 15.00 206 SER B O 2
ATOM 1392 N N . PRO B 2 4 ? -8.933 -9.039 -3.466 1.00 15.00 207 PRO B N 2
ATOM 1393 C CA . PRO B 2 4 ? -8.811 -7.635 -3.893 1.00 15.00 207 PRO B CA 2
ATOM 1394 C C . PRO B 2 4 ? -8.541 -6.676 -2.735 1.00 15.00 207 PRO B C 2
ATOM 1395 O O . PRO B 2 4 ? -9.219 -6.712 -1.701 1.00 15.00 207 PRO B O 2
ATOM 1406 N N . PRO B 2 5 ? -7.569 -5.770 -2.925 1.00 15.00 208 PRO B N 2
ATOM 1407 C CA . PRO B 2 5 ? -7.003 -4.905 -1.904 1.00 15.00 208 PRO B CA 2
ATOM 1408 C C . PRO B 2 5 ? -7.734 -3.556 -1.881 1.00 15.00 208 PRO B C 2
ATOM 1409 O O . PRO B 2 5 ? -8.690 -3.358 -2.636 1.00 15.00 208 PRO B O 2
ATOM 1420 N N . PRO B 2 6 ? -7.325 -2.634 -0.998 1.00 15.00 209 PRO B N 2
ATOM 1421 C CA . PRO B 2 6 ? -7.913 -1.288 -0.895 1.00 15.00 209 PRO B CA 2
ATOM 1422 C C . PRO B 2 6 ? -8.043 -0.568 -2.234 1.00 15.00 209 PRO B C 2
ATOM 1423 O O . PRO B 2 6 ? -7.121 -0.588 -3.056 1.00 15.00 209 PRO B O 2
ATOM 1434 N N . PRO B 2 7 ? -9.186 0.093 -2.452 1.00 15.00 210 PRO B N 2
ATOM 1435 C CA . PRO B 2 7 ? -9.378 0.968 -3.606 1.00 15.00 210 PRO B CA 2
ATOM 1436 C C . PRO B 2 7 ? -8.455 2.182 -3.527 1.00 15.00 210 PRO B C 2
ATOM 1437 O O . PRO B 2 7 ? -8.270 2.765 -2.456 1.00 15.00 210 PRO B O 2
ATOM 1448 N N . TYR B 2 8 ? -7.900 2.567 -4.663 1.00 15.00 211 TYR B N 2
ATOM 1449 C CA . TYR B 2 8 ? -6.942 3.663 -4.726 1.00 15.00 211 TYR B CA 2
ATOM 1450 C C . TYR B 2 8 ? -7.596 5.030 -4.493 1.00 15.00 211 TYR B C 2
ATOM 1451 O O . TYR B 2 8 ? -6.896 6.018 -4.268 1.00 15.00 211 TYR B O 2
ATOM 1469 N N . SER B 2 9 ? -8.921 5.087 -4.462 1.00 15.00 212 SER B N 2
ATOM 1470 C CA . SER B 2 9 ? -9.626 6.340 -4.714 1.00 15.00 212 SER B CA 2
ATOM 1471 C C . SER B 2 9 ? -9.218 7.425 -3.718 1.00 15.00 212 SER B C 2
ATOM 1472 O O . SER B 2 9 ? -8.575 8.396 -4.119 1.00 15.00 212 SER B O 2
ATOM 1480 N N . ARG B 2 10 ? -9.572 7.317 -2.447 1.00 15.00 213 ARG B N 2
ATOM 1481 C CA . ARG B 2 10 ? -8.961 8.221 -1.484 1.00 15.00 213 ARG B CA 2
ATOM 1482 C C . ARG B 2 10 ? -8.205 7.471 -0.397 1.00 15.00 213 ARG B C 2
ATOM 1483 O O . ARG B 2 10 ? -6.972 7.468 -0.378 1.00 15.00 213 ARG B O 2
ATOM 1504 N N . TYR B 2 11 ? -8.940 6.807 0.481 1.00 15.00 214 TYR B N 2
ATOM 1505 C CA . TYR B 2 11 ? -8.335 6.069 1.581 1.00 15.00 214 TYR B CA 2
ATOM 1506 C C . TYR B 2 11 ? -8.701 4.591 1.532 1.00 15.00 214 TYR B C 2
ATOM 1507 O O . TYR B 2 11 ? -9.863 4.244 1.314 1.00 15.00 214 TYR B O 2
ATOM 1525 N N . PRO B 2 12 ? -7.713 3.709 1.749 1.00 15.00 215 PRO B N 2
ATOM 1526 C CA . PRO B 2 12 ? -7.922 2.255 1.783 1.00 15.00 215 PRO B CA 2
ATOM 1527 C C . PRO B 2 12 ? -8.896 1.819 2.868 1.00 15.00 215 PRO B C 2
ATOM 1528 O O . PRO B 2 12 ? -9.999 1.359 2.582 1.00 15.00 215 PRO B O 2
ATOM 1539 N N . MET B 2 13 ? -8.484 1.979 4.114 1.00 15.00 216 MET B N 2
ATOM 1540 C CA . MET B 2 13 ? -9.284 1.536 5.240 1.00 15.00 216 MET B CA 2
ATOM 1541 C C . MET B 2 13 ? -9.326 2.626 6.293 1.00 15.00 216 MET B C 2
ATOM 1542 O O . MET B 2 13 ? -8.287 3.161 6.680 1.00 15.00 216 MET B O 2
ATOM 1556 N N . ASP B 2 14 ? -10.520 2.949 6.751 1.00 15.00 217 ASP B N 2
ATOM 1557 C CA . ASP B 2 14 ? -10.684 3.981 7.761 1.00 15.00 217 ASP B CA 2
ATOM 1558 C C . ASP B 2 14 ? -10.617 3.345 9.142 1.00 15.00 217 ASP B C 2
ATOM 1559 O O . ASP B 2 14 ? -11.675 2.955 9.674 1.00 15.00 217 ASP B O 2
ATOM 1569 N N . ASP A 1 1 ? 11.722 7.516 6.527 1.00 15.00 170 ASP A N 3
ATOM 1570 C CA . ASP A 1 1 ? 11.453 7.404 5.075 1.00 15.00 170 ASP A CA 3
ATOM 1571 C C . ASP A 1 1 ? 12.078 6.141 4.488 1.00 15.00 170 ASP A C 3
ATOM 1572 O O . ASP A 1 1 ? 11.749 5.740 3.374 1.00 15.00 170 ASP A O 3
ATOM 1583 N N . VAL A 1 2 ? 13.002 5.527 5.222 1.00 15.00 171 VAL A N 3
ATOM 1584 C CA . VAL A 1 2 ? 13.573 4.250 4.804 1.00 15.00 171 VAL A CA 3
ATOM 1585 C C . VAL A 1 2 ? 12.638 3.077 5.145 1.00 15.00 171 VAL A C 3
ATOM 1586 O O . VAL A 1 2 ? 12.345 2.251 4.280 1.00 15.00 171 VAL A O 3
ATOM 1599 N N . PRO A 1 3 ? 12.142 2.978 6.404 1.00 15.00 172 PRO A N 3
ATOM 1600 C CA . PRO A 1 3 ? 11.184 1.929 6.777 1.00 15.00 172 PRO A CA 3
ATOM 1601 C C . PRO A 1 3 ? 9.837 2.090 6.079 1.00 15.00 172 PRO A C 3
ATOM 1602 O O . PRO A 1 3 ? 9.063 1.138 5.977 1.00 15.00 172 PRO A O 3
ATOM 1613 N N . LEU A 1 4 ? 9.557 3.306 5.625 1.00 15.00 173 LEU A N 3
ATOM 1614 C CA . LEU A 1 4 ? 8.330 3.605 4.894 1.00 15.00 173 LEU A CA 3
ATOM 1615 C C . LEU A 1 4 ? 8.616 4.629 3.799 1.00 15.00 173 LEU A C 3
ATOM 1616 O O . LEU A 1 4 ? 8.899 5.791 4.096 1.00 15.00 173 LEU A O 3
ATOM 1632 N N . PRO A 1 5 ? 8.606 4.196 2.527 1.00 15.00 174 PRO A N 3
ATOM 1633 C CA . PRO A 1 5 ? 8.834 5.083 1.375 1.00 15.00 174 PRO A CA 3
ATOM 1634 C C . PRO A 1 5 ? 7.827 6.236 1.314 1.00 15.00 174 PRO A C 3
ATOM 1635 O O . PRO A 1 5 ? 6.656 6.071 1.664 1.00 15.00 174 PRO A O 3
ATOM 1646 N N . ALA A 1 6 ? 8.281 7.390 0.832 1.00 15.00 175 ALA A N 3
ATOM 1647 C CA . ALA A 1 6 ? 7.439 8.580 0.775 1.00 15.00 175 ALA A CA 3
ATOM 1648 C C . ALA A 1 6 ? 6.684 8.647 -0.547 1.00 15.00 175 ALA A C 3
ATOM 1649 O O . ALA A 1 6 ? 7.228 8.320 -1.605 1.00 15.00 175 ALA A O 3
ATOM 1656 N N . GLY A 1 7 ? 5.430 9.076 -0.476 1.00 15.00 176 GLY A N 3
ATOM 1657 C CA . GLY A 1 7 ? 4.567 9.066 -1.639 1.00 15.00 176 GLY A CA 3
ATOM 1658 C C . GLY A 1 7 ? 3.848 7.741 -1.756 1.00 15.00 176 GLY A C 3
ATOM 1659 O O . GLY A 1 7 ? 3.260 7.414 -2.792 1.00 15.00 176 GLY A O 3
ATOM 1663 N N . TRP A 1 8 ? 3.887 6.994 -0.666 1.00 15.00 177 TRP A N 3
ATOM 1664 C CA . TRP A 1 8 ? 3.285 5.677 -0.592 1.00 15.00 177 TRP A CA 3
ATOM 1665 C C . TRP A 1 8 ? 2.289 5.631 0.555 1.00 15.00 177 TRP A C 3
ATOM 1666 O O . TRP A 1 8 ? 2.466 6.305 1.571 1.00 15.00 177 TRP A O 3
ATOM 1687 N N . GLU A 1 9 ? 1.246 4.838 0.393 1.00 15.00 178 GLU A N 3
ATOM 1688 C CA . GLU A 1 9 ? 0.277 4.634 1.454 1.00 15.00 178 GLU A CA 3
ATOM 1689 C C . GLU A 1 9 ? 0.642 3.369 2.216 1.00 15.00 178 GLU A C 3
ATOM 1690 O O . GLU A 1 9 ? 0.587 2.270 1.662 1.00 15.00 178 GLU A O 3
ATOM 1702 N N . MET A 1 10 ? 1.031 3.528 3.474 1.00 15.00 179 MET A N 3
ATOM 1703 C CA . MET A 1 10 ? 1.565 2.413 4.244 1.00 15.00 179 MET A CA 3
ATOM 1704 C C . MET A 1 10 ? 0.527 1.885 5.221 1.00 15.00 179 MET A C 3
ATOM 1705 O O . MET A 1 10 ? 0.196 2.555 6.200 1.00 15.00 179 MET A O 3
ATOM 1719 N N . ALA A 1 11 ? -0.002 0.697 4.963 1.00 15.00 180 ALA A N 3
ATOM 1720 C CA . ALA A 1 11 ? -0.926 0.088 5.908 1.00 15.00 180 ALA A CA 3
ATOM 1721 C C . ALA A 1 11 ? -0.816 -1.428 5.907 1.00 15.00 180 ALA A C 3
ATOM 1722 O O . ALA A 1 11 ? -0.647 -2.058 4.863 1.00 15.00 180 ALA A O 3
ATOM 1729 N N . LYS A 1 12 ? -0.903 -2.001 7.095 1.00 15.00 181 LYS A N 3
ATOM 1730 C CA . LYS A 1 12 ? -0.862 -3.442 7.269 1.00 15.00 181 LYS A CA 3
ATOM 1731 C C . LYS A 1 12 ? -2.081 -3.871 8.070 1.00 15.00 181 LYS A C 3
ATOM 1732 O O . LYS A 1 12 ? -2.291 -3.395 9.189 1.00 15.00 181 LYS A O 3
ATOM 1751 N N . THR A 1 13 ? -2.885 -4.759 7.512 1.00 15.00 182 THR A N 3
ATOM 1752 C CA . THR A 1 13 ? -4.126 -5.146 8.155 1.00 15.00 182 THR A CA 3
ATOM 1753 C C . THR A 1 13 ? -3.887 -6.333 9.074 1.00 15.00 182 THR A C 3
ATOM 1754 O O . THR A 1 13 ? -3.030 -7.179 8.796 1.00 15.00 182 THR A O 3
ATOM 1765 N N . SER A 1 14 ? -4.648 -6.397 10.165 1.00 15.00 183 SER A N 3
ATOM 1766 C CA . SER A 1 14 ? -4.535 -7.487 11.130 1.00 15.00 183 SER A CA 3
ATOM 1767 C C . SER A 1 14 ? -4.851 -8.834 10.481 1.00 15.00 183 SER A C 3
ATOM 1768 O O . SER A 1 14 ? -4.565 -9.893 11.038 1.00 15.00 183 SER A O 3
ATOM 1776 N N . SER A 1 15 ? -5.453 -8.773 9.301 1.00 15.00 184 SER A N 3
ATOM 1777 C CA . SER A 1 15 ? -5.744 -9.952 8.505 1.00 15.00 184 SER A CA 3
ATOM 1778 C C . SER A 1 15 ? -4.452 -10.585 7.987 1.00 15.00 184 SER A C 3
ATOM 1779 O O . SER A 1 15 ? -4.445 -11.719 7.511 1.00 15.00 184 SER A O 3
ATOM 1787 N N . GLY A 1 16 ? -3.362 -9.832 8.074 1.00 15.00 185 GLY A N 3
ATOM 1788 C CA . GLY A 1 16 ? -2.102 -10.270 7.516 1.00 15.00 185 GLY A CA 3
ATOM 1789 C C . GLY A 1 16 ? -1.939 -9.819 6.083 1.00 15.00 185 GLY A C 3
ATOM 1790 O O . GLY A 1 16 ? -1.324 -10.504 5.266 1.00 15.00 185 GLY A O 3
ATOM 1794 N N . GLN A 1 17 ? -2.489 -8.647 5.781 1.00 15.00 186 GLN A N 3
ATOM 1795 C CA . GLN A 1 17 ? -2.381 -8.075 4.446 1.00 15.00 186 GLN A CA 3
ATOM 1796 C C . GLN A 1 17 ? -1.546 -6.810 4.477 1.00 15.00 186 GLN A C 3
ATOM 1797 O O . GLN A 1 17 ? -1.918 -5.820 5.108 1.00 15.00 186 GLN A O 3
ATOM 1811 N N . ARG A 1 18 ? -0.410 -6.860 3.812 1.00 15.00 187 ARG A N 3
ATOM 1812 C CA . ARG A 1 18 ? 0.459 -5.707 3.706 1.00 15.00 187 ARG A CA 3
ATOM 1813 C C . ARG A 1 18 ? 0.303 -5.079 2.321 1.00 15.00 187 ARG A C 3
ATOM 1814 O O . ARG A 1 18 ? 0.720 -5.658 1.322 1.00 15.00 187 ARG A O 3
ATOM 1835 N N . TYR A 1 19 ? -0.346 -3.925 2.247 1.00 15.00 188 TYR A N 3
ATOM 1836 C CA . TYR A 1 19 ? -0.509 -3.257 0.972 1.00 15.00 188 TYR A CA 3
ATOM 1837 C C . TYR A 1 19 ? 0.117 -1.878 1.020 1.00 15.00 188 TYR A C 3
ATOM 1838 O O . TYR A 1 19 ? 0.117 -1.203 2.060 1.00 15.00 188 TYR A O 3
ATOM 1856 N N . PHE A 1 20 ? 0.654 -1.473 -0.106 1.00 15.00 189 PHE A N 3
ATOM 1857 C CA . PHE A 1 20 ? 1.273 -0.180 -0.228 1.00 15.00 189 PHE A CA 3
ATOM 1858 C C . PHE A 1 20 ? 0.741 0.515 -1.470 1.00 15.00 189 PHE A C 3
ATOM 1859 O O . PHE A 1 20 ? 0.808 -0.025 -2.573 1.00 15.00 189 PHE A O 3
ATOM 1876 N N . LEU A 1 21 ? 0.193 1.700 -1.287 1.00 15.00 190 LEU A N 3
ATOM 1877 C CA . LEU A 1 21 ? -0.350 2.461 -2.402 1.00 15.00 190 LEU A CA 3
ATOM 1878 C C . LEU A 1 21 ? 0.711 3.354 -3.013 1.00 15.00 190 LEU A C 3
ATOM 1879 O O . LEU A 1 21 ? 1.451 4.011 -2.288 1.00 15.00 190 LEU A O 3
ATOM 1895 N N . ASN A 1 22 ? 0.755 3.437 -4.332 1.00 15.00 191 ASN A N 3
ATOM 1896 C CA . ASN A 1 22 ? 1.526 4.476 -4.963 1.00 15.0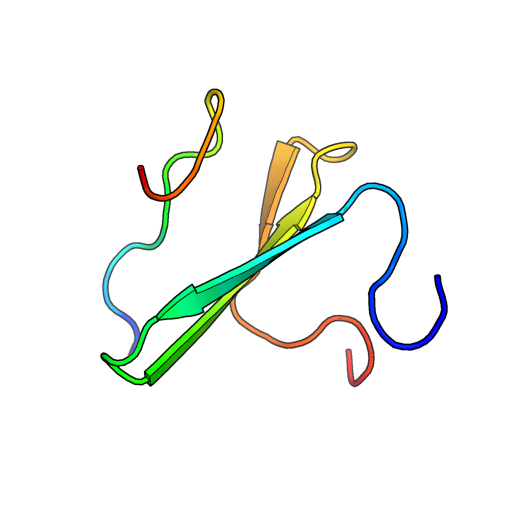0 191 ASN A CA 3
ATOM 1897 C C . ASN A 1 22 ? 0.615 5.668 -5.142 1.00 15.00 191 ASN A C 3
ATOM 1898 O O . ASN A 1 22 ? -0.161 5.710 -6.100 1.00 15.00 191 ASN A O 3
ATOM 1909 N N . HIS A 1 23 ? 0.672 6.608 -4.192 1.00 15.00 192 HIS A N 3
ATOM 1910 C CA . HIS A 1 23 ? -0.153 7.816 -4.254 1.00 15.00 192 HIS A CA 3
ATOM 1911 C C . HIS A 1 23 ? 0.324 8.713 -5.394 1.00 15.00 192 HIS A C 3
ATOM 1912 O O . HIS A 1 23 ? -0.286 9.733 -5.703 1.00 15.00 192 HIS A O 3
ATOM 1927 N N . ILE A 1 24 ? 1.434 8.323 -6.001 1.00 15.00 193 ILE A N 3
ATOM 1928 C CA . ILE A 1 24 ? 1.966 9.022 -7.156 1.00 15.00 193 ILE A CA 3
ATOM 1929 C C . ILE A 1 24 ? 1.544 8.321 -8.449 1.00 15.00 193 ILE A C 3
ATOM 1930 O O . ILE A 1 24 ? 1.178 8.972 -9.428 1.00 15.00 193 ILE A O 3
ATOM 1946 N N . ASP A 1 25 ? 1.566 6.992 -8.430 1.00 15.00 194 ASP A N 3
ATOM 1947 C CA . ASP A 1 25 ? 1.349 6.199 -9.639 1.00 15.00 194 ASP A CA 3
ATOM 1948 C C . ASP A 1 25 ? -0.110 5.794 -9.818 1.00 15.00 194 ASP A C 3
ATOM 1949 O O . ASP A 1 25 ? -0.486 5.324 -10.893 1.00 15.00 194 ASP A O 3
ATOM 1958 N N . GLN A 1 26 ? -0.910 5.928 -8.752 1.00 15.00 195 GLN A N 3
ATOM 1959 C CA . GLN A 1 26 ? -2.331 5.550 -8.783 1.00 15.00 195 GLN A CA 3
ATOM 1960 C C . GLN A 1 26 ? -2.463 4.026 -8.795 1.00 15.00 195 GLN A C 3
ATOM 1961 O O . GLN A 1 26 ? -3.439 3.467 -9.297 1.00 15.00 195 GLN A O 3
ATOM 1975 N N . THR A 1 27 ? -1.514 3.353 -8.171 1.00 15.00 196 THR A N 3
ATOM 1976 C CA . THR A 1 27 ? -1.492 1.900 -8.217 1.00 15.00 196 THR A CA 3
ATOM 1977 C C . THR A 1 27 ? -1.493 1.282 -6.822 1.00 15.00 196 THR A C 3
ATOM 1978 O O . THR A 1 27 ? -1.009 1.880 -5.859 1.00 15.00 196 THR A O 3
ATOM 1989 N N . THR A 1 28 ? -2.072 0.092 -6.724 1.00 15.00 197 THR A N 3
ATOM 1990 C CA . THR A 1 28 ? -2.095 -0.658 -5.480 1.00 15.00 197 THR A CA 3
ATOM 1991 C C . THR A 1 28 ? -1.052 -1.772 -5.516 1.00 15.00 197 THR A C 3
ATOM 1992 O O . THR A 1 28 ? -1.085 -2.637 -6.391 1.00 15.00 197 THR A O 3
ATOM 2003 N N . THR A 1 29 ? -0.128 -1.745 -4.572 1.00 15.00 198 THR A N 3
ATOM 2004 C CA . THR A 1 29 ? 0.984 -2.678 -4.561 1.00 15.00 198 THR A CA 3
ATOM 2005 C C . THR A 1 29 ? 0.856 -3.700 -3.416 1.00 15.00 198 THR A C 3
ATOM 2006 O O . THR A 1 29 ? 0.740 -3.315 -2.251 1.00 15.00 198 THR A O 3
ATOM 2017 N N . TRP A 1 30 ? 0.852 -4.998 -3.752 1.00 15.00 199 TRP A N 3
ATOM 2018 C CA . TRP A 1 30 ? 0.852 -6.054 -2.736 1.00 15.00 199 TRP A CA 3
ATOM 2019 C C . TRP A 1 30 ? 2.268 -6.326 -2.226 1.00 15.00 199 TRP A C 3
ATOM 2020 O O . TRP A 1 30 ? 2.475 -6.635 -1.054 1.00 15.00 199 TRP A O 3
ATOM 2041 N N . GLN A 1 31 ? 3.239 -6.243 -3.128 1.00 15.00 200 GLN A N 3
ATOM 2042 C CA . GLN A 1 31 ? 4.610 -6.630 -2.819 1.00 15.00 200 GLN A CA 3
ATOM 2043 C C . GLN A 1 31 ? 5.389 -5.436 -2.282 1.00 15.00 200 GLN A C 3
ATOM 2044 O O . GLN A 1 31 ? 5.434 -4.391 -2.922 1.00 15.00 200 GLN A O 3
ATOM 2058 N N . ASP A 1 32 ? 6.002 -5.605 -1.113 1.00 15.00 201 ASP A N 3
ATOM 2059 C CA . ASP A 1 32 ? 6.743 -4.526 -0.456 1.00 15.00 201 ASP A CA 3
ATOM 2060 C C . ASP A 1 32 ? 7.755 -3.885 -1.408 1.00 15.00 201 ASP A C 3
ATOM 2061 O O . ASP A 1 32 ? 8.716 -4.531 -1.841 1.00 15.00 201 ASP A O 3
ATOM 2070 N N . PRO A 1 33 ? 7.538 -2.600 -1.753 1.00 15.00 202 PRO A N 3
ATOM 2071 C CA . PRO A 1 33 ? 8.382 -1.855 -2.698 1.00 15.00 202 PRO A CA 3
ATOM 2072 C C . PRO A 1 33 ? 9.846 -1.748 -2.277 1.00 15.00 202 PRO A C 3
ATOM 2073 O O . PRO A 1 33 ? 10.699 -1.376 -3.084 1.00 15.00 202 PRO A O 3
ATOM 2084 N N . ARG A 1 34 ? 10.139 -2.045 -1.019 1.00 15.00 203 ARG A N 3
ATOM 2085 C CA . ARG A 1 34 ? 11.513 -1.985 -0.537 1.00 15.00 203 ARG A CA 3
ATOM 2086 C C . ARG A 1 34 ? 12.280 -3.227 -0.967 1.00 15.00 203 ARG A C 3
ATOM 2087 O O . ARG A 1 34 ? 13.511 -3.257 -0.941 1.00 15.00 203 ARG A O 3
ATOM 2108 N N . LYS A 1 35 ? 11.542 -4.263 -1.334 1.00 15.00 204 LYS A N 3
ATOM 2109 C CA . LYS A 1 35 ? 12.143 -5.476 -1.861 1.00 15.00 204 LYS A CA 3
ATOM 2110 C C . LYS A 1 35 ? 12.039 -5.484 -3.376 1.00 15.00 204 LYS A C 3
ATOM 2111 O O . LYS A 1 35 ? 12.957 -5.930 -4.070 1.00 15.00 204 LYS A O 3
ATOM 2130 N N . ALA A 1 36 ? 10.900 -4.998 -3.868 1.00 15.00 205 ALA A N 3
ATOM 2131 C CA . ALA A 1 36 ? 10.593 -4.994 -5.293 1.00 15.00 205 ALA A CA 3
ATOM 2132 C C . ALA A 1 36 ? 10.708 -6.405 -5.861 1.00 15.00 205 ALA A C 3
ATOM 2133 O O . ALA A 1 36 ? 10.049 -7.311 -5.315 1.00 15.00 205 ALA A O 3
ATOM 2141 N N . GLY B 2 1 ? -2.089 -15.437 -4.108 1.00 15.00 204 GLY B N 3
ATOM 2142 C CA . GLY B 2 1 ? -3.524 -15.664 -3.811 1.00 15.00 204 GLY B CA 3
ATOM 2143 C C . GLY B 2 1 ? -4.083 -14.599 -2.898 1.00 15.00 204 GLY B C 3
ATOM 2144 O O . GLY B 2 1 ? -4.367 -14.861 -1.728 1.00 15.00 204 GLY B O 3
ATOM 2150 N N . GLU B 2 2 ? -4.247 -13.399 -3.426 1.00 15.00 205 GLU B N 3
ATOM 2151 C CA . GLU B 2 2 ? -4.671 -12.274 -2.616 1.00 15.00 205 GLU B CA 3
ATOM 2152 C C . GLU B 2 2 ? -6.115 -11.901 -2.922 1.00 15.00 205 GLU B C 3
ATOM 2153 O O . GLU B 2 2 ? -6.599 -12.073 -4.044 1.00 15.00 205 GLU B O 3
ATOM 2165 N N . SER B 2 3 ? -6.787 -11.375 -1.919 1.00 15.00 206 SER B N 3
ATOM 2166 C CA . SER B 2 3 ? -8.141 -10.877 -2.073 1.00 15.00 206 SER B CA 3
ATOM 2167 C C . SER B 2 3 ? -8.068 -9.406 -2.472 1.00 15.00 206 SER B C 3
ATOM 2168 O O . SER B 2 3 ? -7.126 -8.724 -2.081 1.00 15.00 206 SER B O 3
ATOM 2176 N N . PRO B 2 4 ? -9.053 -8.893 -3.235 1.00 15.00 207 PRO B N 3
ATOM 2177 C CA . PRO B 2 4 ? -9.002 -7.527 -3.785 1.00 15.00 207 PRO B CA 3
ATOM 2178 C C . PRO B 2 4 ? -8.637 -6.490 -2.723 1.00 15.00 207 PRO B C 3
ATOM 2179 O O . PRO B 2 4 ? -9.250 -6.435 -1.655 1.00 15.00 207 PRO B O 3
ATOM 2190 N N . PRO B 2 5 ? -7.633 -5.646 -3.013 1.00 15.00 208 PRO B N 3
ATOM 2191 C CA . PRO B 2 5 ? -7.003 -4.736 -2.067 1.00 15.00 208 PRO B CA 3
ATOM 2192 C C . PRO B 2 5 ? -7.696 -3.360 -2.076 1.00 15.00 208 PRO B C 3
ATOM 2193 O O . PRO B 2 5 ? -8.660 -3.151 -2.819 1.00 15.00 208 PRO B O 3
ATOM 2204 N N . PRO B 2 6 ? -7.211 -2.415 -1.253 1.00 15.00 209 PRO B N 3
ATOM 2205 C CA . PRO B 2 6 ? -7.788 -1.065 -1.105 1.00 15.00 209 PRO B CA 3
ATOM 2206 C C . PRO B 2 6 ? -8.060 -0.336 -2.420 1.00 15.00 209 PRO B C 3
ATOM 2207 O O . PRO B 2 6 ? -7.256 -0.386 -3.353 1.00 15.00 209 PRO B O 3
ATOM 2218 N N . PRO B 2 7 ? -9.198 0.372 -2.489 1.00 15.00 210 PRO B N 3
ATOM 2219 C CA . PRO B 2 7 ? -9.481 1.321 -3.564 1.00 15.00 210 PRO B CA 3
ATOM 2220 C C . PRO B 2 7 ? -8.535 2.517 -3.485 1.00 15.00 210 PRO B C 3
ATOM 2221 O O . PRO B 2 7 ? -8.291 3.054 -2.405 1.00 15.00 210 PRO B O 3
ATOM 2232 N N . TYR B 2 8 ? -8.032 2.940 -4.633 1.00 15.00 211 TYR B N 3
ATOM 2233 C CA . TYR B 2 8 ? -6.999 3.971 -4.700 1.00 15.00 211 TYR B CA 3
ATOM 2234 C C . TYR B 2 8 ? -7.521 5.388 -4.393 1.00 15.00 211 TYR B C 3
ATOM 2235 O O . TYR B 2 8 ? -6.722 6.299 -4.188 1.00 15.00 211 TYR B O 3
ATOM 2253 N N . SER B 2 9 ? -8.833 5.573 -4.291 1.00 15.00 212 SER B N 3
ATOM 2254 C CA . SER B 2 9 ? -9.421 6.898 -4.487 1.00 15.00 212 SER B CA 3
ATOM 2255 C C . SER B 2 9 ? -8.859 7.928 -3.500 1.00 15.00 212 SER B C 3
ATOM 2256 O O . SER B 2 9 ? -8.229 8.900 -3.932 1.00 15.00 212 SER B O 3
ATOM 2264 N N . ARG B 2 10 ? -9.085 7.766 -2.207 1.00 15.00 213 ARG B N 3
ATOM 2265 C CA . ARG B 2 10 ? -8.320 8.551 -1.247 1.00 15.00 213 ARG B CA 3
ATOM 2266 C C . ARG B 2 10 ? -7.544 7.635 -0.320 1.00 15.00 213 ARG B C 3
ATOM 2267 O O . ARG B 2 10 ? -6.320 7.539 -0.391 1.00 15.00 213 ARG B O 3
ATOM 2288 N N . TYR B 2 11 ? -8.285 6.960 0.547 1.00 15.00 214 TYR B N 3
ATOM 2289 C CA . TYR B 2 11 ? -7.698 6.109 1.564 1.00 15.00 214 TYR B CA 3
ATOM 2290 C C . TYR B 2 11 ? -8.175 4.671 1.422 1.00 15.00 214 TYR B C 3
ATOM 2291 O O . TYR B 2 11 ? -9.329 4.424 1.064 1.00 15.00 214 TYR B O 3
ATOM 2309 N N . PRO B 2 12 ? -7.293 3.709 1.734 1.00 15.00 215 PRO B N 3
ATOM 2310 C CA . PRO B 2 12 ? -7.562 2.281 1.541 1.00 15.00 215 PRO B CA 3
ATOM 2311 C C . PRO B 2 12 ? -8.768 1.762 2.315 1.00 15.00 215 PRO B C 3
ATOM 2312 O O . PRO B 2 12 ? -9.689 1.190 1.730 1.00 15.00 215 PRO B O 3
ATOM 2323 N N . MET B 2 13 ? -8.758 1.943 3.625 1.00 15.00 216 MET B N 3
ATOM 2324 C CA . MET B 2 13 ? -9.797 1.366 4.462 1.00 15.00 216 MET B CA 3
ATOM 2325 C C . MET B 2 13 ? -10.045 2.220 5.691 1.00 15.00 216 MET B C 3
ATOM 2326 O O . MET B 2 13 ? -9.108 2.740 6.295 1.00 15.00 216 MET B O 3
ATOM 2340 N N . ASP B 2 14 ? -11.306 2.334 6.064 1.00 15.00 217 ASP B N 3
ATOM 2341 C CA . ASP B 2 14 ? -11.697 3.009 7.288 1.00 15.00 217 ASP B CA 3
ATOM 2342 C C . ASP B 2 14 ? -12.923 2.327 7.871 1.00 15.00 217 ASP B C 3
ATOM 2343 O O . ASP B 2 14 ? -12.793 1.654 8.911 1.00 15.00 217 ASP B O 3
ATOM 2353 N N . ASP A 1 1 ? 11.480 7.664 8.511 1.00 15.00 170 ASP A N 4
ATOM 2354 C CA . ASP A 1 1 ? 10.606 7.759 7.323 1.00 15.00 170 ASP A CA 4
ATOM 2355 C C . ASP A 1 1 ? 11.104 6.852 6.196 1.00 15.00 170 ASP A C 4
ATOM 2356 O O . ASP A 1 1 ? 10.409 6.666 5.204 1.00 15.00 170 ASP A O 4
ATOM 2367 N N . VAL A 1 2 ? 12.308 6.299 6.338 1.00 15.00 171 VAL A N 4
ATOM 2368 C CA . VAL A 1 2 ? 12.906 5.512 5.259 1.00 15.00 171 VAL A CA 4
ATOM 2369 C C . VAL A 1 2 ? 12.380 4.056 5.163 1.00 15.00 171 VAL A C 4
ATOM 2370 O O . VAL A 1 2 ? 12.384 3.492 4.066 1.00 15.00 171 VAL A O 4
ATOM 2383 N N . PRO A 1 3 ? 11.915 3.393 6.263 1.00 15.00 172 PRO A N 4
ATOM 2384 C CA . PRO A 1 3 ? 11.357 2.037 6.152 1.00 15.00 172 PRO A CA 4
ATOM 2385 C C . PRO A 1 3 ? 10.030 2.009 5.393 1.00 15.00 172 PRO A C 4
ATOM 2386 O O . PRO A 1 3 ? 9.510 0.942 5.070 1.00 15.00 172 PRO A O 4
ATOM 2397 N N . LEU A 1 4 ? 9.482 3.188 5.137 1.00 15.00 173 LEU A N 4
ATOM 2398 C CA . LEU A 1 4 ? 8.254 3.319 4.373 1.00 15.00 173 LEU A CA 4
ATOM 2399 C C . LEU A 1 4 ? 8.473 4.304 3.228 1.00 15.00 173 LEU A C 4
ATOM 2400 O O . LEU A 1 4 ? 8.650 5.497 3.466 1.00 15.00 173 LEU A O 4
ATOM 2416 N N . PRO A 1 5 ? 8.492 3.810 1.977 1.00 15.00 174 PRO A N 4
ATOM 2417 C CA . PRO A 1 5 ? 8.741 4.644 0.794 1.00 15.00 174 PRO A CA 4
ATOM 2418 C C . PRO A 1 5 ? 7.814 5.860 0.723 1.00 15.00 174 PRO A C 4
ATOM 2419 O O . PRO A 1 5 ? 6.660 5.809 1.159 1.00 15.00 174 PRO A O 4
ATOM 2430 N N . ALA A 1 6 ? 8.315 6.941 0.142 1.00 15.00 175 ALA A N 4
ATOM 2431 C CA . ALA A 1 6 ? 7.565 8.183 0.055 1.00 15.00 175 ALA A CA 4
ATOM 2432 C C . ALA A 1 6 ? 6.739 8.218 -1.222 1.00 15.00 175 ALA A C 4
ATOM 2433 O O . ALA A 1 6 ? 7.182 7.751 -2.273 1.00 15.00 175 ALA A O 4
ATOM 2440 N N . GLY A 1 7 ? 5.541 8.772 -1.124 1.00 15.00 176 GLY A N 4
ATOM 2441 C CA . GLY A 1 7 ? 4.606 8.729 -2.231 1.00 15.00 176 GLY A CA 4
ATOM 2442 C C . GLY A 1 7 ? 3.854 7.415 -2.260 1.00 15.00 176 GLY A C 4
ATOM 2443 O O . GLY A 1 7 ? 3.201 7.071 -3.250 1.00 15.00 176 GLY A O 4
ATOM 2447 N N . TRP A 1 8 ? 3.933 6.694 -1.150 1.00 15.00 177 TRP A N 4
ATOM 2448 C CA . TRP A 1 8 ? 3.287 5.400 -1.013 1.00 15.00 177 TRP A CA 4
ATOM 2449 C C . TRP A 1 8 ? 2.340 5.410 0.178 1.00 15.00 177 TRP A C 4
ATOM 2450 O O . TRP A 1 8 ? 2.616 6.039 1.200 1.00 15.00 177 TRP A O 4
ATOM 2471 N N . GLU A 1 9 ? 1.229 4.707 0.041 1.00 15.00 178 GLU A N 4
ATOM 2472 C CA . GLU A 1 9 ? 0.279 4.554 1.132 1.00 15.00 178 GLU A CA 4
ATOM 2473 C C . GLU A 1 9 ? 0.612 3.284 1.901 1.00 15.00 178 GLU A C 4
ATOM 2474 O O . GLU A 1 9 ? 0.503 2.181 1.365 1.00 15.00 178 GLU A O 4
ATOM 2486 N N . MET A 1 10 ? 1.033 3.445 3.144 1.00 15.00 179 MET A N 4
ATOM 2487 C CA . MET A 1 10 ? 1.526 2.324 3.926 1.00 15.00 179 MET A CA 4
ATOM 2488 C C . MET A 1 10 ? 0.491 1.889 4.950 1.00 15.00 179 MET A C 4
ATOM 2489 O O . MET A 1 10 ? 0.278 2.579 5.948 1.00 15.00 179 MET A O 4
ATOM 2503 N N . ALA A 1 11 ? -0.172 0.765 4.706 1.00 15.00 180 ALA A N 4
ATOM 2504 C CA . ALA A 1 11 ? -1.117 0.248 5.683 1.00 15.00 180 ALA A CA 4
ATOM 2505 C C . ALA A 1 11 ? -1.060 -1.268 5.745 1.00 15.00 180 ALA A C 4
ATOM 2506 O O . ALA A 1 11 ? -1.191 -1.954 4.728 1.00 15.00 180 ALA A O 4
ATOM 2513 N N . LYS A 1 12 ? -0.836 -1.779 6.937 1.00 15.00 181 LYS A N 4
ATOM 2514 C CA . LYS A 1 12 ? -0.760 -3.209 7.156 1.00 15.00 181 LYS A CA 4
ATOM 2515 C C . LYS A 1 12 ? -1.889 -3.636 8.082 1.00 15.00 181 LYS A C 4
ATOM 2516 O O . LYS A 1 12 ? -1.853 -3.367 9.284 1.00 15.00 181 LYS A O 4
ATOM 2535 N N . THR A 1 13 ? -2.905 -4.273 7.520 1.00 15.00 182 THR A N 4
ATOM 2536 C CA . THR A 1 13 ? -4.095 -4.605 8.288 1.00 15.00 182 THR A CA 4
ATOM 2537 C C . THR A 1 13 ? -3.964 -5.975 8.943 1.00 15.00 182 THR A C 4
ATOM 2538 O O . THR A 1 13 ? -3.292 -6.872 8.420 1.00 15.00 182 THR A O 4
ATOM 2549 N N . SER A 1 14 ? -4.625 -6.117 10.091 1.00 15.00 183 SER A N 4
ATOM 2550 C CA . SER A 1 14 ? -4.521 -7.301 10.936 1.00 15.00 183 SER A CA 4
ATOM 2551 C C . SER A 1 14 ? -4.994 -8.565 10.216 1.00 15.00 183 SER A C 4
ATOM 2552 O O . SER A 1 14 ? -4.749 -9.678 10.675 1.00 15.00 183 SER A O 4
ATOM 2560 N N . SER A 1 15 ? -5.689 -8.380 9.099 1.00 15.00 184 SER A N 4
ATOM 2561 C CA . SER A 1 15 ? -6.104 -9.489 8.249 1.00 15.00 184 SER A CA 4
ATOM 2562 C C . SER A 1 15 ? -4.885 -10.218 7.676 1.00 15.00 184 SER A C 4
ATOM 2563 O O . SER A 1 15 ? -4.997 -11.328 7.154 1.00 15.00 184 SER A O 4
ATOM 2571 N N . GLY A 1 16 ? -3.723 -9.579 7.776 1.00 15.00 185 GLY A N 4
ATOM 2572 C CA . GLY A 1 16 ? -2.516 -10.113 7.184 1.00 15.00 185 GLY A CA 4
ATOM 2573 C C . GLY A 1 16 ? -2.333 -9.621 5.770 1.00 15.00 185 GLY A C 4
ATOM 2574 O O . GLY A 1 16 ? -1.668 -10.259 4.952 1.00 15.00 185 GLY A O 4
ATOM 2578 N N . GLN A 1 17 ? -2.926 -8.469 5.488 1.00 15.00 186 GLN A N 4
ATOM 2579 C CA . GLN A 1 17 ? -2.817 -7.856 4.176 1.00 15.00 186 GLN A CA 4
ATOM 2580 C C . GLN A 1 17 ? -1.885 -6.659 4.240 1.00 15.00 186 GLN A C 4
ATOM 2581 O O . GLN A 1 17 ? -2.237 -5.605 4.776 1.00 15.00 186 GLN A O 4
ATOM 2595 N N . ARG A 1 18 ? -0.682 -6.845 3.731 1.00 15.00 187 ARG A N 4
ATOM 2596 C CA . ARG A 1 18 ? 0.298 -5.778 3.673 1.00 15.00 187 ARG A CA 4
ATOM 2597 C C . ARG A 1 18 ? 0.276 -5.135 2.292 1.00 15.00 187 ARG A C 4
ATOM 2598 O O . ARG A 1 18 ? 0.897 -5.629 1.359 1.00 15.00 187 ARG A O 4
ATOM 2619 N N . TYR A 1 19 ? -0.485 -4.060 2.152 1.00 15.00 188 TYR A N 4
ATOM 2620 C CA . TYR A 1 19 ? -0.646 -3.419 0.857 1.00 15.00 188 TYR A CA 4
ATOM 2621 C C . TYR A 1 19 ? -0.047 -2.020 0.868 1.00 15.00 188 TYR A C 4
ATOM 2622 O O . TYR A 1 19 ? -0.006 -1.337 1.912 1.00 15.00 188 TYR A O 4
ATOM 2640 N N . PHE A 1 20 ? 0.419 -1.604 -0.295 1.00 15.00 189 PHE A N 4
ATOM 2641 C CA . PHE A 1 20 ? 1.021 -0.299 -0.462 1.00 15.00 189 PHE A CA 4
ATOM 2642 C C . PHE A 1 20 ? 0.460 0.371 -1.709 1.00 15.00 189 PHE A C 4
ATOM 2643 O O . PHE A 1 20 ? 0.472 -0.208 -2.794 1.00 15.00 189 PHE A O 4
ATOM 2660 N N . LEU A 1 21 ? -0.044 1.580 -1.556 1.00 15.00 190 LEU A N 4
ATOM 2661 C CA . LEU A 1 21 ? -0.552 2.335 -2.693 1.00 15.00 190 LEU A CA 4
ATOM 2662 C C . LEU A 1 21 ? 0.556 3.169 -3.311 1.00 15.00 190 LEU A C 4
ATOM 2663 O O . LEU A 1 21 ? 1.357 3.754 -2.589 1.00 15.00 190 LEU A O 4
ATOM 2679 N N . ASN A 1 22 ? 0.576 3.276 -4.628 1.00 15.00 191 ASN A N 4
ATOM 2680 C CA . ASN A 1 22 ? 1.381 4.297 -5.259 1.00 15.00 191 ASN A CA 4
ATOM 2681 C C . ASN A 1 22 ? 0.516 5.530 -5.397 1.00 15.00 191 ASN A C 4
ATOM 2682 O O . ASN A 1 22 ? -0.296 5.610 -6.322 1.00 15.00 191 ASN A O 4
ATOM 2693 N N . HIS A 1 23 ? 0.653 6.468 -4.457 1.00 15.00 192 HIS A N 4
ATOM 2694 C CA . HIS A 1 23 ? -0.151 7.691 -4.472 1.00 15.00 192 HIS A CA 4
ATOM 2695 C C . HIS A 1 23 ? 0.258 8.577 -5.643 1.00 15.00 192 HIS A C 4
ATOM 2696 O O . HIS A 1 23 ? -0.375 9.590 -5.927 1.00 15.00 192 HIS A O 4
ATOM 2711 N N . ILE A 1 24 ? 1.345 8.194 -6.294 1.00 15.00 193 ILE A N 4
ATOM 2712 C CA . ILE A 1 24 ? 1.828 8.887 -7.476 1.00 15.00 193 ILE A CA 4
ATOM 2713 C C . ILE A 1 24 ? 1.319 8.193 -8.738 1.00 15.00 193 ILE A C 4
ATOM 2714 O O . ILE A 1 24 ? 0.722 8.823 -9.613 1.00 15.00 193 ILE A O 4
ATOM 2730 N N . ASP A 1 25 ? 1.526 6.879 -8.803 1.00 15.00 194 ASP A N 4
ATOM 2731 C CA . ASP A 1 25 ? 1.200 6.100 -10.000 1.00 15.00 194 ASP A CA 4
ATOM 2732 C C . ASP A 1 25 ? -0.286 5.788 -10.104 1.00 15.00 194 ASP A C 4
ATOM 2733 O O . ASP A 1 25 ? -0.753 5.369 -11.164 1.00 15.00 194 ASP A O 4
ATOM 2742 N N . GLN A 1 26 ? -1.015 5.963 -9.000 1.00 15.00 195 GLN A N 4
ATOM 2743 C CA . GLN A 1 26 ? -2.440 5.625 -8.948 1.00 15.00 195 GLN A CA 4
ATOM 2744 C C . GLN A 1 26 ? -2.613 4.115 -9.105 1.00 15.00 195 GLN A C 4
ATOM 2745 O O . GLN A 1 26 ? -3.540 3.632 -9.759 1.00 15.00 195 GLN A O 4
ATOM 2759 N N . THR A 1 27 ? -1.728 3.365 -8.464 1.00 15.00 196 THR A N 4
ATOM 2760 C CA . THR A 1 27 ? -1.751 1.912 -8.568 1.00 15.00 196 THR A CA 4
ATOM 2761 C C . THR A 1 27 ? -1.720 1.255 -7.194 1.00 15.00 196 THR A C 4
ATOM 2762 O O . THR A 1 27 ? -1.171 1.808 -6.240 1.00 15.00 196 THR A O 4
ATOM 2773 N N . THR A 1 28 ? -2.329 0.083 -7.102 1.00 15.00 197 THR A N 4
ATOM 2774 C CA . THR A 1 28 ? -2.334 -0.687 -5.872 1.00 15.00 197 THR A CA 4
ATOM 2775 C C . THR A 1 28 ? -1.261 -1.779 -5.922 1.00 15.00 197 THR A C 4
ATOM 2776 O O . THR A 1 28 ? -1.165 -2.519 -6.906 1.00 15.00 197 THR A O 4
ATOM 2787 N N . THR A 1 29 ? -0.465 -1.876 -4.866 1.00 15.00 198 THR A N 4
ATOM 2788 C CA . THR A 1 29 ? 0.634 -2.830 -4.814 1.00 15.00 198 THR A CA 4
ATOM 2789 C C . THR A 1 29 ? 0.482 -3.797 -3.624 1.00 15.00 198 THR A C 4
ATOM 2790 O O . THR A 1 29 ? 0.350 -3.358 -2.481 1.00 15.00 198 THR A O 4
ATOM 2801 N N . TRP A 1 30 ? 0.469 -5.110 -3.898 1.00 15.00 199 TRP A N 4
ATOM 2802 C CA . TRP A 1 30 ? 0.427 -6.123 -2.835 1.00 15.00 199 TRP A CA 4
ATOM 2803 C C . TRP A 1 30 ? 1.818 -6.386 -2.254 1.00 15.00 199 TRP A C 4
ATOM 2804 O O . TRP A 1 30 ? 1.960 -6.720 -1.081 1.00 15.00 199 TRP A O 4
ATOM 2825 N N . GLN A 1 31 ? 2.833 -6.300 -3.100 1.00 15.00 200 GLN A N 4
ATOM 2826 C CA . GLN A 1 31 ? 4.182 -6.706 -2.722 1.00 15.00 200 GLN A CA 4
ATOM 2827 C C . GLN A 1 31 ? 4.969 -5.538 -2.151 1.00 15.00 200 GLN A C 4
ATOM 2828 O O . GLN A 1 31 ? 4.758 -4.396 -2.539 1.00 15.00 200 GLN A O 4
ATOM 2842 N N . ASP A 1 32 ? 5.896 -5.840 -1.249 1.00 15.00 201 ASP A N 4
ATOM 2843 C CA . ASP A 1 32 ? 6.620 -4.805 -0.516 1.00 15.00 201 ASP A CA 4
ATOM 2844 C C . ASP A 1 32 ? 7.764 -4.227 -1.363 1.00 15.00 201 ASP A C 4
ATOM 2845 O O . ASP A 1 32 ? 8.787 -4.880 -1.575 1.00 15.00 201 ASP A O 4
ATOM 2854 N N . PRO A 1 33 ? 7.583 -2.992 -1.867 1.00 15.00 202 PRO A N 4
ATOM 2855 C CA . PRO A 1 33 ? 8.518 -2.336 -2.807 1.00 15.00 202 PRO A CA 4
ATOM 2856 C C . PRO A 1 33 ? 9.903 -2.018 -2.234 1.00 15.00 202 PRO A C 4
ATOM 2857 O O . PRO A 1 33 ? 10.863 -1.837 -2.986 1.00 15.00 202 PRO A O 4
ATOM 2868 N N . ARG A 1 34 ? 10.012 -1.926 -0.916 1.00 15.00 203 ARG A N 4
ATOM 2869 C CA . ARG A 1 34 ? 11.270 -1.521 -0.278 1.00 15.00 203 ARG A CA 4
ATOM 2870 C C . ARG A 1 34 ? 12.313 -2.638 -0.324 1.00 15.00 203 ARG A C 4
ATOM 2871 O O . ARG A 1 34 ? 13.495 -2.399 -0.070 1.00 15.00 203 ARG A O 4
ATOM 2892 N N . LYS A 1 35 ? 11.872 -3.859 -0.627 1.00 15.00 204 LYS A N 4
ATOM 2893 C CA . LYS A 1 35 ? 12.763 -5.020 -0.602 1.00 15.00 204 LYS A CA 4
ATOM 2894 C C . LYS A 1 35 ? 13.841 -4.918 -1.685 1.00 15.00 204 LYS A C 4
ATOM 2895 O O . LYS A 1 35 ? 14.919 -5.499 -1.548 1.00 15.00 204 LYS A O 4
ATOM 2914 N N . ALA A 1 36 ? 13.525 -4.188 -2.759 1.00 15.00 205 ALA A N 4
ATOM 2915 C CA . ALA A 1 36 ? 14.409 -4.064 -3.916 1.00 15.00 205 ALA A CA 4
ATOM 2916 C C . ALA A 1 36 ? 14.833 -5.441 -4.426 1.00 15.00 205 ALA A C 4
ATOM 2917 O O . ALA A 1 36 ? 16.053 -5.724 -4.457 1.00 15.00 205 ALA A O 4
ATOM 2925 N N . GLY B 2 1 ? -2.894 -15.682 -4.398 1.00 15.00 204 GLY B N 4
ATOM 2926 C CA . GLY B 2 1 ? -4.372 -15.808 -4.372 1.00 15.00 204 GLY B CA 4
ATOM 2927 C C . GLY B 2 1 ? -5.003 -14.803 -3.435 1.00 15.00 204 GLY B C 4
ATOM 2928 O O . GLY B 2 1 ? -5.699 -15.175 -2.490 1.00 15.00 204 GLY B O 4
ATOM 2934 N N . GLU B 2 2 ? -4.753 -13.528 -3.692 1.00 15.00 205 GLU B N 4
ATOM 2935 C CA . GLU B 2 2 ? -5.249 -12.467 -2.832 1.00 15.00 205 GLU B CA 4
ATOM 2936 C C . GLU B 2 2 ? -6.617 -11.999 -3.306 1.00 15.00 205 GLU B C 4
ATOM 2937 O O . GLU B 2 2 ? -6.920 -12.031 -4.501 1.00 15.00 205 GLU B O 4
ATOM 2949 N N . SER B 2 3 ? -7.425 -11.540 -2.369 1.00 15.00 206 SER B N 4
ATOM 2950 C CA . SER B 2 3 ? -8.717 -10.958 -2.678 1.00 15.00 206 SER B CA 4
ATOM 2951 C C . SER B 2 3 ? -8.532 -9.463 -2.902 1.00 15.00 206 SER B C 4
ATOM 2952 O O . SER B 2 3 ? -7.646 -8.866 -2.294 1.00 15.00 206 SER B O 4
ATOM 2960 N N . PRO B 2 4 ? -9.372 -8.837 -3.751 1.00 15.00 207 PRO B N 4
ATOM 2961 C CA . PRO B 2 4 ? -9.174 -7.447 -4.186 1.00 15.00 207 PRO B CA 4
ATOM 2962 C C . PRO B 2 4 ? -8.896 -6.505 -3.020 1.00 15.00 207 PRO B C 4
ATOM 2963 O O . PRO B 2 4 ? -9.612 -6.506 -2.016 1.00 15.00 207 PRO B O 4
ATOM 2974 N N . PRO B 2 5 ? -7.855 -5.674 -3.161 1.00 15.00 208 PRO B N 4
ATOM 2975 C CA . PRO B 2 5 ? -7.282 -4.861 -2.105 1.00 15.00 208 PRO B CA 4
ATOM 2976 C C . PRO B 2 5 ? -7.956 -3.484 -2.067 1.00 15.00 208 PRO B C 4
ATOM 2977 O O . PRO B 2 5 ? -8.862 -3.214 -2.860 1.00 15.00 208 PRO B O 4
ATOM 2988 N N . PRO B 2 6 ? -7.533 -2.605 -1.148 1.00 15.00 209 PRO B N 4
ATOM 2989 C CA . PRO B 2 6 ? -8.098 -1.255 -0.985 1.00 15.00 209 PRO B CA 4
ATOM 2990 C C . PRO B 2 6 ? -8.222 -0.468 -2.286 1.00 15.00 209 PRO B C 4
ATOM 2991 O O . PRO B 2 6 ? -7.325 -0.494 -3.135 1.00 15.00 209 PRO B O 4
ATOM 3002 N N . PRO B 2 7 ? -9.339 0.259 -2.437 1.00 15.00 210 PRO B N 4
ATOM 3003 C CA . PRO B 2 7 ? -9.512 1.229 -3.515 1.00 15.00 210 PRO B CA 4
ATOM 3004 C C . PRO B 2 7 ? -8.488 2.353 -3.399 1.00 15.00 210 PRO B C 4
ATOM 3005 O O . PRO B 2 7 ? -8.159 2.798 -2.298 1.00 15.00 210 PRO B O 4
ATOM 3016 N N . TYR B 2 8 ? -8.021 2.829 -4.538 1.00 15.00 211 TYR B N 4
ATOM 3017 C CA . TYR B 2 8 ? -6.943 3.804 -4.587 1.00 15.00 211 TYR B CA 4
ATOM 3018 C C . TYR B 2 8 ? -7.386 5.206 -4.142 1.00 15.00 211 TYR B C 4
ATOM 3019 O O . TYR B 2 8 ? -6.541 6.069 -3.895 1.00 15.00 211 TYR B O 4
ATOM 3037 N N . SER B 2 9 ? -8.687 5.418 -3.957 1.00 15.00 212 SER B N 4
ATOM 3038 C CA . SER B 2 9 ? -9.247 6.764 -4.047 1.00 15.00 212 SER B CA 4
ATOM 3039 C C . SER B 2 9 ? -8.612 7.724 -3.034 1.00 15.00 212 SER B C 4
ATOM 3040 O O . SER B 2 9 ? -7.856 8.612 -3.443 1.00 15.00 212 SER B O 4
ATOM 3048 N N . ARG B 2 10 ? -8.868 7.588 -1.741 1.00 15.00 213 ARG B N 4
ATOM 3049 C CA . ARG B 2 10 ? -8.064 8.348 -0.796 1.00 15.00 213 ARG B CA 4
ATOM 3050 C C . ARG B 2 10 ? -7.324 7.459 0.193 1.00 15.00 213 ARG B C 4
ATOM 3051 O O . ARG B 2 10 ? -6.104 7.303 0.111 1.00 15.00 213 ARG B O 4
ATOM 3072 N N . TYR B 2 11 ? -8.070 6.862 1.113 1.00 15.00 214 TYR B N 4
ATOM 3073 C CA . TYR B 2 11 ? -7.489 6.005 2.137 1.00 15.00 214 TYR B CA 4
ATOM 3074 C C . TYR B 2 11 ? -8.065 4.597 2.073 1.00 15.00 214 TYR B C 4
ATOM 3075 O O . TYR B 2 11 ? -9.283 4.423 1.992 1.00 15.00 214 TYR B O 4
ATOM 3093 N N . PRO B 2 12 ? -7.195 3.582 2.116 1.00 15.00 215 PRO B N 4
ATOM 3094 C CA . PRO B 2 12 ? -7.605 2.173 2.066 1.00 15.00 215 PRO B CA 4
ATOM 3095 C C . PRO B 2 12 ? -8.518 1.748 3.211 1.00 15.00 215 PRO B C 4
ATOM 3096 O O . PRO B 2 12 ? -9.709 1.509 3.013 1.00 15.00 215 PRO B O 4
ATOM 3107 N N . MET B 2 13 ? -7.959 1.679 4.411 1.00 15.00 216 MET B N 4
ATOM 3108 C CA . MET B 2 13 ? -8.667 1.111 5.548 1.00 15.00 216 MET B CA 4
ATOM 3109 C C . MET B 2 13 ? -8.364 1.874 6.828 1.00 15.00 216 MET B C 4
ATOM 3110 O O . MET B 2 13 ? -7.216 1.937 7.268 1.00 15.00 216 MET B O 4
ATOM 3124 N N . ASP B 2 14 ? -9.394 2.453 7.417 1.00 15.00 217 ASP B N 4
ATOM 3125 C CA . ASP B 2 14 ? -9.270 3.113 8.706 1.00 15.00 217 ASP B CA 4
ATOM 3126 C C . ASP B 2 14 ? -10.587 3.023 9.459 1.00 15.00 217 ASP B C 4
ATOM 3127 O O . ASP B 2 14 ? -10.566 2.659 10.650 1.00 15.00 217 ASP B O 4
ATOM 3137 N N . ASP A 1 1 ? 11.481 7.195 6.754 1.00 15.00 170 ASP A N 5
ATOM 3138 C CA . ASP A 1 1 ? 11.594 7.328 5.279 1.00 15.00 170 ASP A CA 5
ATOM 3139 C C . ASP A 1 1 ? 11.968 5.996 4.634 1.00 15.00 170 ASP A C 5
ATOM 3140 O O . ASP A 1 1 ? 11.527 5.685 3.530 1.00 15.00 170 ASP A O 5
ATOM 3151 N N . VAL A 1 2 ? 12.805 5.220 5.311 1.00 15.00 171 VAL A N 5
ATOM 3152 C CA . VAL A 1 2 ? 13.235 3.927 4.784 1.00 15.00 171 VAL A CA 5
ATOM 3153 C C . VAL A 1 2 ? 12.180 2.831 5.004 1.00 15.00 171 VAL A C 5
ATOM 3154 O O . VAL A 1 2 ? 11.826 2.125 4.061 1.00 15.00 171 VAL A O 5
ATOM 3167 N N . PRO A 1 3 ? 11.652 2.660 6.242 1.00 15.00 172 PRO A N 5
ATOM 3168 C CA . PRO A 1 3 ? 10.611 1.657 6.507 1.00 15.00 172 PRO A CA 5
ATOM 3169 C C . PRO A 1 3 ? 9.331 1.930 5.720 1.00 15.00 172 PRO A C 5
ATOM 3170 O O . PRO A 1 3 ? 8.611 1.006 5.344 1.00 15.00 172 PRO A O 5
ATOM 3181 N N . LEU A 1 4 ? 9.057 3.206 5.487 1.00 15.00 173 LEU A N 5
ATOM 3182 C CA . LEU A 1 4 ? 7.899 3.618 4.712 1.00 15.00 173 LEU A CA 5
ATOM 3183 C C . LEU A 1 4 ? 8.313 4.684 3.698 1.00 15.00 173 LEU A C 5
ATOM 3184 O O . LEU A 1 4 ? 8.561 5.834 4.073 1.00 15.00 173 LEU A O 5
ATOM 3200 N N . PRO A 1 5 ? 8.452 4.299 2.418 1.00 15.00 174 PRO A N 5
ATOM 3201 C CA . PRO A 1 5 ? 8.797 5.230 1.332 1.00 15.00 174 PRO A CA 5
ATOM 3202 C C . PRO A 1 5 ? 7.801 6.384 1.222 1.00 15.00 174 PRO A C 5
ATOM 3203 O O . PRO A 1 5 ? 6.620 6.237 1.543 1.00 15.00 174 PRO A O 5
ATOM 3214 N N . ALA A 1 6 ? 8.272 7.520 0.726 1.00 15.00 175 ALA A N 5
ATOM 3215 C CA . ALA A 1 6 ? 7.435 8.704 0.607 1.00 15.00 175 ALA A CA 5
ATOM 3216 C C . ALA A 1 6 ? 6.731 8.729 -0.743 1.00 15.00 175 ALA A C 5
ATOM 3217 O O . ALA A 1 6 ? 7.317 8.378 -1.768 1.00 15.00 175 ALA A O 5
ATOM 3224 N N . GLY A 1 7 ? 5.471 9.140 -0.726 1.00 15.00 176 GLY A N 5
ATOM 3225 C CA . GLY A 1 7 ? 4.644 9.097 -1.916 1.00 15.00 176 GLY A CA 5
ATOM 3226 C C . GLY A 1 7 ? 3.921 7.774 -2.015 1.00 15.00 176 GLY A C 5
ATOM 3227 O O . GLY A 1 7 ? 3.350 7.427 -3.052 1.00 15.00 176 GLY A O 5
ATOM 3231 N N . TRP A 1 8 ? 3.919 7.056 -0.899 1.00 15.00 177 TRP A N 5
ATOM 3232 C CA . TRP A 1 8 ? 3.293 5.747 -0.807 1.00 15.00 177 TRP A CA 5
ATOM 3233 C C . TRP A 1 8 ? 2.295 5.732 0.347 1.00 15.00 177 TRP A C 5
ATOM 3234 O O . TRP A 1 8 ? 2.527 6.354 1.388 1.00 15.00 177 TRP A O 5
ATOM 3255 N N . GLU A 1 9 ? 1.197 5.021 0.167 1.00 15.00 178 GLU A N 5
ATOM 3256 C CA . GLU A 1 9 ? 0.214 4.856 1.224 1.00 15.00 178 GLU A CA 5
ATOM 3257 C C . GLU A 1 9 ? 0.466 3.529 1.931 1.00 15.00 178 GLU A C 5
ATOM 3258 O O . GLU A 1 9 ? 0.385 2.469 1.310 1.00 15.00 178 GLU A O 5
ATOM 3270 N N . MET A 1 10 ? 0.773 3.594 3.221 1.00 15.00 179 MET A N 5
ATOM 3271 C CA . MET A 1 10 ? 1.289 2.431 3.941 1.00 15.00 179 MET A CA 5
ATOM 3272 C C . MET A 1 10 ? 0.298 1.928 4.982 1.00 15.00 179 MET A C 5
ATOM 3273 O O . MET A 1 10 ? -0.034 2.649 5.922 1.00 15.00 179 MET A O 5
ATOM 3287 N N . ALA A 1 11 ? -0.182 0.699 4.817 1.00 15.00 180 ALA A N 5
ATOM 3288 C CA . ALA A 1 11 ? -0.987 0.069 5.854 1.00 15.00 180 ALA A CA 5
ATOM 3289 C C . ALA A 1 11 ? -0.822 -1.447 5.841 1.00 15.00 180 ALA A C 5
ATOM 3290 O O . ALA A 1 11 ? -0.672 -2.064 4.783 1.00 15.00 180 ALA A O 5
ATOM 3297 N N . LYS A 1 12 ? -0.849 -2.036 7.029 1.00 15.00 181 LYS A N 5
ATOM 3298 C CA . LYS A 1 12 ? -0.655 -3.474 7.195 1.00 15.00 181 LYS A CA 5
ATOM 3299 C C . LYS A 1 12 ? -1.824 -4.066 7.981 1.00 15.00 181 LYS A C 5
ATOM 3300 O O . LYS A 1 12 ? -2.100 -3.635 9.102 1.00 15.00 181 LYS A O 5
ATOM 3319 N N . THR A 1 13 ? -2.514 -5.042 7.400 1.00 15.00 182 THR A N 5
ATOM 3320 C CA . THR A 1 13 ? -3.646 -5.673 8.069 1.00 15.00 182 THR A CA 5
ATOM 3321 C C . THR A 1 13 ? -3.183 -6.889 8.872 1.00 15.00 182 THR A C 5
ATOM 3322 O O . THR A 1 13 ? -2.218 -7.566 8.488 1.00 15.00 182 THR A O 5
ATOM 3333 N N . SER A 1 14 ? -3.893 -7.179 9.960 1.00 15.00 183 SER A N 5
ATOM 3334 C CA . SER A 1 14 ? -3.544 -8.275 10.861 1.00 15.00 183 SER A CA 5
ATOM 3335 C C . SER A 1 14 ? -3.679 -9.632 10.167 1.00 15.00 183 SER A C 5
ATOM 3336 O O . SER A 1 14 ? -3.139 -10.638 10.632 1.00 15.00 183 SER A O 5
ATOM 3344 N N . SER A 1 15 ? -4.413 -9.653 9.059 1.00 15.00 184 SER A N 5
ATOM 3345 C CA . SER A 1 15 ? -4.555 -10.848 8.239 1.00 15.00 184 SER A CA 5
ATOM 3346 C C . SER A 1 15 ? -3.235 -11.146 7.529 1.00 15.00 184 SER A C 5
ATOM 3347 O O . SER A 1 15 ? -3.027 -12.230 6.987 1.00 15.00 184 SER A O 5
ATOM 3355 N N . GLY A 1 16 ? -2.353 -10.157 7.535 1.00 15.00 185 GLY A N 5
ATOM 3356 C CA . GLY A 1 16 ? -1.105 -10.245 6.817 1.00 15.00 185 GLY A CA 5
ATOM 3357 C C . GLY A 1 16 ? -1.225 -9.721 5.410 1.00 15.00 185 GLY A C 5
ATOM 3358 O O . GLY A 1 16 ? -0.693 -10.303 4.468 1.00 15.00 185 GLY A O 5
ATOM 3362 N N . GLN A 1 17 ? -1.929 -8.603 5.276 1.00 15.00 186 GLN A N 5
ATOM 3363 C CA . GLN A 1 17 ? -2.003 -7.897 4.002 1.00 15.00 186 GLN A CA 5
ATOM 3364 C C . GLN A 1 17 ? -1.209 -6.611 4.099 1.00 15.00 186 GLN A C 5
ATOM 3365 O O . GLN A 1 17 ? -1.594 -5.686 4.817 1.00 15.00 186 GLN A O 5
ATOM 3379 N N . ARG A 1 18 ? -0.087 -6.563 3.412 1.00 15.00 187 ARG A N 5
ATOM 3380 C CA . ARG A 1 18 ? 0.714 -5.358 3.387 1.00 15.00 187 ARG A CA 5
ATOM 3381 C C . ARG A 1 18 ? 0.534 -4.653 2.051 1.00 15.00 187 ARG A C 5
ATOM 3382 O O . ARG A 1 18 ? 1.224 -4.946 1.078 1.00 15.00 187 ARG A O 5
ATOM 3403 N N . TYR A 1 19 ? -0.445 -3.767 1.986 1.00 15.00 188 TYR A N 5
ATOM 3404 C CA . TYR A 1 19 ? -0.729 -3.076 0.747 1.00 15.00 188 TYR A CA 5
ATOM 3405 C C . TYR A 1 19 ? -0.095 -1.704 0.762 1.00 15.00 188 TYR A C 5
ATOM 3406 O O . TYR A 1 19 ? -0.019 -1.041 1.804 1.00 15.00 188 TYR A O 5
ATOM 3424 N N . PHE A 1 20 ? 0.368 -1.291 -0.396 1.00 15.00 189 PHE A N 5
ATOM 3425 C CA . PHE A 1 20 ? 1.004 -0.006 -0.539 1.00 15.00 189 PHE A CA 5
ATOM 3426 C C . PHE A 1 20 ? 0.454 0.699 -1.765 1.00 15.00 189 PHE A C 5
ATOM 3427 O O . PHE A 1 20 ? 0.474 0.157 -2.865 1.00 15.00 189 PHE A O 5
ATOM 3444 N N . LEU A 1 21 ? -0.050 1.901 -1.575 1.00 15.00 190 LEU A N 5
ATOM 3445 C CA . LEU A 1 21 ? -0.524 2.698 -2.691 1.00 15.00 190 LEU A CA 5
ATOM 3446 C C . LEU A 1 21 ? 0.590 3.555 -3.254 1.00 15.00 190 LEU A C 5
ATOM 3447 O O . LEU A 1 21 ? 1.326 4.180 -2.496 1.00 15.00 190 LEU A O 5
ATOM 3463 N N . ASN A 1 22 ? 0.693 3.635 -4.568 1.00 15.00 191 ASN A N 5
ATOM 3464 C CA . ASN A 1 22 ? 1.492 4.675 -5.159 1.00 15.00 191 ASN A CA 5
ATOM 3465 C C . ASN A 1 22 ? 0.582 5.860 -5.369 1.00 15.00 191 ASN A C 5
ATOM 3466 O O . ASN A 1 22 ? -0.202 5.877 -6.321 1.00 15.00 191 ASN A O 5
ATOM 3477 N N . HIS A 1 23 ? 0.637 6.820 -4.442 1.00 15.00 192 HIS A N 5
ATOM 3478 C CA . HIS A 1 23 ? -0.203 8.015 -4.527 1.00 15.00 192 HIS A CA 5
ATOM 3479 C C . HIS A 1 23 ? 0.233 8.874 -5.714 1.00 15.00 192 HIS A C 5
ATOM 3480 O O . HIS A 1 23 ? -0.419 9.856 -6.064 1.00 15.00 192 HIS A O 5
ATOM 3495 N N . ILE A 1 24 ? 1.370 8.511 -6.296 1.00 15.00 193 ILE A N 5
ATOM 3496 C CA . ILE A 1 24 ? 1.902 9.195 -7.465 1.00 15.00 193 ILE A CA 5
ATOM 3497 C C . ILE A 1 24 ? 1.503 8.458 -8.744 1.00 15.00 193 ILE A C 5
ATOM 3498 O O . ILE A 1 24 ? 0.998 9.064 -9.692 1.00 15.00 193 ILE A O 5
ATOM 3514 N N . ASP A 1 25 ? 1.716 7.145 -8.753 1.00 15.00 194 ASP A N 5
ATOM 3515 C CA . ASP A 1 25 ? 1.445 6.323 -9.933 1.00 15.00 194 ASP A CA 5
ATOM 3516 C C . ASP A 1 25 ? -0.039 6.002 -10.064 1.00 15.00 194 ASP A C 5
ATOM 3517 O O . ASP A 1 25 ? -0.480 5.528 -11.114 1.00 15.00 194 ASP A O 5
ATOM 3526 N N . GLN A 1 26 ? -0.794 6.219 -8.982 1.00 15.00 195 GLN A N 5
ATOM 3527 C CA . GLN A 1 26 ? -2.228 5.926 -8.961 1.00 15.00 195 GLN A CA 5
ATOM 3528 C C . GLN A 1 26 ? -2.451 4.429 -9.155 1.00 15.00 195 GLN A C 5
ATOM 3529 O O . GLN A 1 26 ? -3.320 3.999 -9.915 1.00 15.00 195 GLN A O 5
ATOM 3543 N N . THR A 1 27 ? -1.683 3.626 -8.436 1.00 15.00 196 THR A N 5
ATOM 3544 C CA . THR A 1 27 ? -1.796 2.183 -8.571 1.00 15.00 196 THR A CA 5
ATOM 3545 C C . THR A 1 27 ? -1.710 1.498 -7.211 1.00 15.00 196 THR A C 5
ATOM 3546 O O . THR A 1 27 ? -1.079 2.012 -6.281 1.00 15.00 196 THR A O 5
ATOM 3557 N N . THR A 1 28 ? -2.379 0.360 -7.101 1.00 15.00 197 THR A N 5
ATOM 3558 C CA . THR A 1 28 ? -2.394 -0.414 -5.875 1.00 15.00 197 THR A CA 5
ATOM 3559 C C . THR A 1 28 ? -1.323 -1.502 -5.921 1.00 15.00 197 THR A C 5
ATOM 3560 O O . THR A 1 28 ? -1.297 -2.331 -6.832 1.00 15.00 197 THR A O 5
ATOM 3571 N N . THR A 1 29 ? -0.437 -1.480 -4.941 1.00 15.00 198 THR A N 5
ATOM 3572 C CA . THR A 1 29 ? 0.674 -2.411 -4.880 1.00 15.00 198 THR A CA 5
ATOM 3573 C C . THR A 1 29 ? 0.481 -3.428 -3.741 1.00 15.00 198 THR A C 5
ATOM 3574 O O . THR A 1 29 ? 0.176 -3.046 -2.608 1.00 15.00 198 THR A O 5
ATOM 3585 N N . TRP A 1 30 ? 0.639 -4.721 -4.048 1.00 15.00 199 TRP A N 5
ATOM 3586 C CA . TRP A 1 30 ? 0.530 -5.778 -3.041 1.00 15.00 199 TRP A CA 5
ATOM 3587 C C . TRP A 1 30 ? 1.901 -6.122 -2.459 1.00 15.00 199 TRP A C 5
ATOM 3588 O O . TRP A 1 30 ? 2.007 -6.641 -1.351 1.00 15.00 199 TRP A O 5
ATOM 3609 N N . GLN A 1 31 ? 2.945 -5.879 -3.242 1.00 15.00 200 GLN A N 5
ATOM 3610 C CA . GLN A 1 31 ? 4.284 -6.346 -2.898 1.00 15.00 200 GLN A CA 5
ATOM 3611 C C . GLN A 1 31 ? 5.132 -5.214 -2.325 1.00 15.00 200 GLN A C 5
ATOM 3612 O O . GLN A 1 31 ? 5.115 -4.099 -2.835 1.00 15.00 200 GLN A O 5
ATOM 3626 N N . ASP A 1 32 ? 5.886 -5.520 -1.276 1.00 15.00 201 ASP A N 5
ATOM 3627 C CA . ASP A 1 32 ? 6.734 -4.529 -0.613 1.00 15.00 201 ASP A CA 5
ATOM 3628 C C . ASP A 1 32 ? 7.784 -3.967 -1.577 1.00 15.00 201 ASP A C 5
ATOM 3629 O O . ASP A 1 32 ? 8.654 -4.694 -2.051 1.00 15.00 201 ASP A O 5
ATOM 3638 N N . PRO A 1 33 ? 7.693 -2.662 -1.899 1.00 15.00 202 PRO A N 5
ATOM 3639 C CA . PRO A 1 33 ? 8.628 -1.992 -2.815 1.00 15.00 202 PRO A CA 5
ATOM 3640 C C . PRO A 1 33 ? 10.071 -1.948 -2.310 1.00 15.00 202 PRO A C 5
ATOM 3641 O O . PRO A 1 33 ? 10.988 -1.633 -3.070 1.00 15.00 202 PRO A O 5
ATOM 3652 N N . ARG A 1 34 ? 10.274 -2.223 -1.030 1.00 15.00 203 ARG A N 5
ATOM 3653 C CA . ARG A 1 34 ? 11.601 -2.120 -0.436 1.00 15.00 203 ARG A CA 5
ATOM 3654 C C . ARG A 1 34 ? 12.376 -3.421 -0.602 1.00 15.00 203 ARG A C 5
ATOM 3655 O O . ARG A 1 34 ? 13.323 -3.498 -1.388 1.00 15.00 203 ARG A O 5
ATOM 3676 N N . LYS A 1 35 ? 11.956 -4.449 0.125 1.00 15.00 204 LYS A N 5
ATOM 3677 C CA . LYS A 1 35 ? 12.693 -5.704 0.170 1.00 15.00 204 LYS A CA 5
ATOM 3678 C C . LYS A 1 35 ? 12.182 -6.683 -0.882 1.00 15.00 204 LYS A C 5
ATOM 3679 O O . LYS A 1 35 ? 12.867 -7.652 -1.220 1.00 15.00 204 LYS A O 5
ATOM 3698 N N . ALA A 1 36 ? 10.968 -6.427 -1.373 1.00 15.00 205 ALA A N 5
ATOM 3699 C CA . ALA A 1 36 ? 10.280 -7.336 -2.286 1.00 15.00 205 ALA A CA 5
ATOM 3700 C C . ALA A 1 36 ? 10.184 -8.738 -1.684 1.00 15.00 205 ALA A C 5
ATOM 3701 O O . ALA A 1 36 ? 9.499 -8.894 -0.647 1.00 15.00 205 ALA A O 5
ATOM 3709 N N . GLY B 2 1 ? -2.445 -16.233 -2.561 1.00 15.00 204 GLY B N 5
ATOM 3710 C CA . GLY B 2 1 ? -3.488 -15.580 -3.391 1.00 15.00 204 GLY B CA 5
ATOM 3711 C C . GLY B 2 1 ? -4.154 -14.449 -2.644 1.00 15.00 204 GLY B C 5
ATOM 3712 O O . GLY B 2 1 ? -4.605 -14.634 -1.516 1.00 15.00 204 GLY B O 5
ATOM 3718 N N . GLU B 2 2 ? -4.215 -13.276 -3.259 1.00 15.00 205 GLU B N 5
ATOM 3719 C CA . GLU B 2 2 ? -4.724 -12.102 -2.570 1.00 15.00 205 GLU B CA 5
ATOM 3720 C C . GLU B 2 2 ? -6.165 -11.823 -2.976 1.00 15.00 205 GLU B C 5
ATOM 3721 O O . GLU B 2 2 ? -6.543 -12.001 -4.137 1.00 15.00 205 GLU B O 5
ATOM 3733 N N . SER B 2 3 ? -6.949 -11.353 -2.022 1.00 15.00 206 SER B N 5
ATOM 3734 C CA . SER B 2 3 ? -8.293 -10.872 -2.287 1.00 15.00 206 SER B CA 5
ATOM 3735 C C . SER B 2 3 ? -8.210 -9.382 -2.604 1.00 15.00 206 SER B C 5
ATOM 3736 O O . SER B 2 3 ? -7.328 -8.709 -2.086 1.00 15.00 206 SER B O 5
ATOM 3744 N N . PRO B 2 4 ? -9.125 -8.844 -3.433 1.00 15.00 207 PRO B N 5
ATOM 3745 C CA . PRO B 2 4 ? -9.038 -7.456 -3.922 1.00 15.00 207 PRO B CA 5
ATOM 3746 C C . PRO B 2 4 ? -8.776 -6.455 -2.795 1.00 15.00 207 PRO B C 5
ATOM 3747 O O . PRO B 2 4 ? -9.430 -6.493 -1.747 1.00 15.00 207 PRO B O 5
ATOM 3758 N N . PRO B 2 5 ? -7.832 -5.526 -3.021 1.00 15.00 208 PRO B N 5
ATOM 3759 C CA . PRO B 2 5 ? -7.248 -4.661 -2.009 1.00 15.00 208 PRO B CA 5
ATOM 3760 C C . PRO B 2 5 ? -8.004 -3.326 -1.930 1.00 15.00 208 PRO B C 5
ATOM 3761 O O . PRO B 2 5 ? -8.977 -3.116 -2.658 1.00 15.00 208 PRO B O 5
ATOM 3772 N N . PRO B 2 6 ? -7.575 -2.422 -1.039 1.00 15.00 209 PRO B N 5
ATOM 3773 C CA . PRO B 2 6 ? -8.179 -1.093 -0.878 1.00 15.00 209 PRO B CA 5
ATOM 3774 C C . PRO B 2 6 ? -8.384 -0.324 -2.178 1.00 15.00 209 PRO B C 5
ATOM 3775 O O . PRO B 2 6 ? -7.584 -0.424 -3.113 1.00 15.00 209 PRO B O 5
ATOM 3786 N N . PRO B 2 7 ? -9.451 0.488 -2.223 1.00 15.00 210 PRO B N 5
ATOM 3787 C CA . PRO B 2 7 ? -9.663 1.460 -3.293 1.00 15.00 210 PRO B CA 5
ATOM 3788 C C . PRO B 2 7 ? -8.611 2.566 -3.252 1.00 15.00 210 PRO B C 5
ATOM 3789 O O . PRO B 2 7 ? -8.282 3.084 -2.185 1.00 15.00 210 PRO B O 5
ATOM 3800 N N . TYR B 2 8 ? -8.103 2.932 -4.419 1.00 15.00 211 TYR B N 5
ATOM 3801 C CA . TYR B 2 8 ? -7.072 3.962 -4.537 1.00 15.00 211 TYR B CA 5
ATOM 3802 C C . TYR B 2 8 ? -7.603 5.363 -4.202 1.00 15.00 211 TYR B C 5
ATOM 3803 O O . TYR B 2 8 ? -6.820 6.295 -4.031 1.00 15.00 211 TYR B O 5
ATOM 3821 N N . SER B 2 9 ? -8.915 5.503 -4.042 1.00 15.00 212 SER B N 5
ATOM 3822 C CA . SER B 2 9 ? -9.572 6.794 -4.220 1.00 15.00 212 SER B CA 5
ATOM 3823 C C . SER B 2 9 ? -9.003 7.850 -3.272 1.00 15.00 212 SER B C 5
ATOM 3824 O O . SER B 2 9 ? -8.351 8.788 -3.737 1.00 15.00 212 SER B O 5
ATOM 3832 N N . ARG B 2 10 ? -9.234 7.752 -1.971 1.00 15.00 213 ARG B N 5
ATOM 3833 C CA . ARG B 2 10 ? -8.469 8.587 -1.059 1.00 15.00 213 ARG B CA 5
ATOM 3834 C C . ARG B 2 10 ? -7.677 7.748 -0.067 1.00 15.00 213 ARG B C 5
ATOM 3835 O O . ARG B 2 10 ? -6.453 7.655 -0.159 1.00 15.00 213 ARG B O 5
ATOM 3856 N N . TYR B 2 11 ? -8.384 7.123 0.862 1.00 15.00 214 TYR B N 5
ATOM 3857 C CA . TYR B 2 11 ? -7.756 6.295 1.880 1.00 15.00 214 TYR B CA 5
ATOM 3858 C C . TYR B 2 11 ? -8.270 4.861 1.825 1.00 15.00 214 TYR B C 5
ATOM 3859 O O . TYR B 2 11 ? -9.473 4.635 1.684 1.00 15.00 214 TYR B O 5
ATOM 3877 N N . PRO B 2 12 ? -7.368 3.879 1.970 1.00 15.00 215 PRO B N 5
ATOM 3878 C CA . PRO B 2 12 ? -7.706 2.456 1.840 1.00 15.00 215 PRO B CA 5
ATOM 3879 C C . PRO B 2 12 ? -8.753 1.973 2.837 1.00 15.00 215 PRO B C 5
ATOM 3880 O O . PRO B 2 12 ? -9.798 1.451 2.447 1.00 15.00 215 PRO B O 5
ATOM 3891 N N . MET B 2 13 ? -8.476 2.146 4.117 1.00 15.00 216 MET B N 5
ATOM 3892 C CA . MET B 2 13 ? -9.324 1.579 5.151 1.00 15.00 216 MET B CA 5
ATOM 3893 C C . MET B 2 13 ? -9.902 2.668 6.042 1.00 15.00 216 MET B C 5
ATOM 3894 O O . MET B 2 13 ? -9.170 3.502 6.572 1.00 15.00 216 MET B O 5
ATOM 3908 N N . ASP B 2 14 ? -11.214 2.631 6.212 1.00 15.00 217 ASP B N 5
ATOM 3909 C CA . ASP B 2 14 ? -11.906 3.580 7.070 1.00 15.00 217 ASP B CA 5
ATOM 3910 C C . ASP B 2 14 ? -11.979 3.024 8.484 1.00 15.00 217 ASP B C 5
ATOM 3911 O O . ASP B 2 14 ? -11.306 3.572 9.378 1.00 15.00 217 ASP B O 5
ATOM 3921 N N . ASP A 1 1 ? 12.030 7.836 4.870 1.00 15.00 170 ASP A N 6
ATOM 3922 C CA . ASP A 1 1 ? 11.864 7.184 3.552 1.00 15.00 170 ASP A CA 6
ATOM 3923 C C . ASP A 1 1 ? 12.341 5.732 3.587 1.00 15.00 170 ASP A C 6
ATOM 3924 O O . ASP A 1 1 ? 12.018 4.945 2.696 1.00 15.00 170 ASP A O 6
ATOM 3935 N N . VAL A 1 2 ? 13.124 5.378 4.605 1.00 15.00 171 VAL A N 6
ATOM 3936 C CA . VAL A 1 2 ? 13.662 4.027 4.704 1.00 15.00 171 VAL A CA 6
ATOM 3937 C C . VAL A 1 2 ? 12.641 3.029 5.268 1.00 15.00 171 VAL A C 6
ATOM 3938 O O . VAL A 1 2 ? 12.441 1.970 4.680 1.00 15.00 171 VAL A O 6
ATOM 3951 N N . PRO A 1 3 ? 11.976 3.319 6.402 1.00 15.00 172 PRO A N 6
ATOM 3952 C CA . PRO A 1 3 ? 10.924 2.434 6.908 1.00 15.00 172 PRO A CA 6
ATOM 3953 C C . PRO A 1 3 ? 9.653 2.525 6.065 1.00 15.00 172 PRO A C 6
ATOM 3954 O O . PRO A 1 3 ? 8.910 1.552 5.931 1.00 15.00 172 PRO A O 6
ATOM 3965 N N . LEU A 1 4 ? 9.414 3.705 5.504 1.00 15.00 173 LEU A N 6
ATOM 3966 C CA . LEU A 1 4 ? 8.250 3.952 4.663 1.00 15.00 173 LEU A CA 6
ATOM 3967 C C . LEU A 1 4 ? 8.637 4.882 3.510 1.00 15.00 173 LEU A C 6
ATOM 3968 O O . LEU A 1 4 ? 9.007 6.035 3.746 1.00 15.00 173 LEU A O 6
ATOM 3984 N N . PRO A 1 5 ? 8.600 4.390 2.256 1.00 15.00 174 PRO A N 6
ATOM 3985 C CA . PRO A 1 5 ? 8.903 5.208 1.070 1.00 15.00 174 PRO A CA 6
ATOM 3986 C C . PRO A 1 5 ? 7.949 6.398 0.922 1.00 15.00 174 PRO A C 6
ATOM 3987 O O . PRO A 1 5 ? 6.828 6.380 1.434 1.00 15.00 174 PRO A O 6
ATOM 3998 N N . ALA A 1 6 ? 8.387 7.409 0.181 1.00 15.00 175 ALA A N 6
ATOM 3999 C CA . ALA A 1 6 ? 7.621 8.640 0.033 1.00 15.00 175 ALA A CA 6
ATOM 4000 C C . ALA A 1 6 ? 6.673 8.553 -1.157 1.00 15.00 175 ALA A C 6
ATOM 4001 O O . ALA A 1 6 ? 7.062 8.124 -2.246 1.00 15.00 175 ALA A O 6
ATOM 4008 N N . GLY A 1 7 ? 5.435 8.977 -0.945 1.00 15.00 176 GLY A N 6
ATOM 4009 C CA . GLY A 1 7 ? 4.420 8.879 -1.974 1.00 15.00 176 GLY A CA 6
ATOM 4010 C C . GLY A 1 7 ? 3.732 7.533 -1.957 1.00 15.00 176 GLY A C 6
ATOM 4011 O O . GLY A 1 7 ? 3.024 7.169 -2.900 1.00 15.00 176 GLY A O 6
ATOM 4015 N N . TRP A 1 8 ? 3.921 6.804 -0.868 1.00 15.00 177 TRP A N 6
ATOM 4016 C CA . TRP A 1 8 ? 3.339 5.482 -0.713 1.00 15.00 177 TRP A CA 6
ATOM 4017 C C . TRP A 1 8 ? 2.382 5.457 0.470 1.00 15.00 177 TRP A C 6
ATOM 4018 O O . TRP A 1 8 ? 2.664 6.028 1.523 1.00 15.00 177 TRP A O 6
ATOM 4039 N N . GLU A 1 9 ? 1.253 4.795 0.286 1.00 15.00 178 GLU A N 6
ATOM 4040 C CA . GLU A 1 9 ? 0.277 4.630 1.348 1.00 15.00 178 GLU A CA 6
ATOM 4041 C C . GLU A 1 9 ? 0.553 3.328 2.083 1.00 15.00 178 GLU A C 6
ATOM 4042 O O . GLU A 1 9 ? 0.489 2.250 1.491 1.00 15.00 178 GLU A O 6
ATOM 4054 N N . MET A 1 10 ? 0.850 3.431 3.365 1.00 15.00 179 MET A N 6
ATOM 4055 C CA . MET A 1 10 ? 1.336 2.291 4.125 1.00 15.00 179 MET A CA 6
ATOM 4056 C C . MET A 1 10 ? 0.300 1.831 5.134 1.00 15.00 179 MET A C 6
ATOM 4057 O O . MET A 1 10 ? 0.029 2.534 6.108 1.00 15.00 179 MET A O 6
ATOM 4071 N N . ALA A 1 11 ? -0.300 0.667 4.902 1.00 15.00 180 ALA A N 6
ATOM 4072 C CA . ALA A 1 11 ? -1.204 0.093 5.892 1.00 15.00 180 ALA A CA 6
ATOM 4073 C C . ALA A 1 11 ? -1.201 -1.425 5.826 1.00 15.00 180 ALA A C 6
ATOM 4074 O O . ALA A 1 11 ? -1.077 -2.016 4.753 1.00 15.00 180 ALA A O 6
ATOM 4081 N N . LYS A 1 12 ? -1.331 -2.050 6.984 1.00 15.00 181 LYS A N 6
ATOM 4082 C CA . LYS A 1 12 ? -1.281 -3.498 7.082 1.00 15.00 181 LYS A CA 6
ATOM 4083 C C . LYS A 1 12 ? -2.484 -4.000 7.880 1.00 15.00 181 LYS A C 6
ATOM 4084 O O . LYS A 1 12 ? -2.770 -3.492 8.966 1.00 15.00 181 LYS A O 6
ATOM 4103 N N . THR A 1 13 ? -3.179 -4.999 7.351 1.00 15.00 182 THR A N 6
ATOM 4104 C CA . THR A 1 13 ? -4.385 -5.508 7.992 1.00 15.00 182 THR A CA 6
ATOM 4105 C C . THR A 1 13 ? -4.032 -6.630 8.965 1.00 15.00 182 THR A C 6
ATOM 4106 O O . THR A 1 13 ? -3.047 -7.343 8.761 1.00 15.00 182 THR A O 6
ATOM 4117 N N . SER A 1 14 ? -4.835 -6.772 10.020 1.00 15.00 183 SER A N 6
ATOM 4118 C CA . SER A 1 14 ? -4.631 -7.803 11.038 1.00 15.00 183 SER A CA 6
ATOM 4119 C C . SER A 1 14 ? -4.727 -9.215 10.447 1.00 15.00 183 SER A C 6
ATOM 4120 O O . SER A 1 14 ? -4.333 -10.195 11.081 1.00 15.00 183 SER A O 6
ATOM 4128 N N . SER A 1 15 ? -5.270 -9.308 9.238 1.00 15.00 184 SER A N 6
ATOM 4129 C CA . SER A 1 15 ? -5.314 -10.561 8.498 1.00 15.00 184 SER A CA 6
ATOM 4130 C C . SER A 1 15 ? -3.904 -10.927 8.026 1.00 15.00 184 SER A C 6
ATOM 4131 O O . SER A 1 15 ? -3.637 -12.052 7.599 1.00 15.00 184 SER A O 6
ATOM 4139 N N . GLY A 1 16 ? -3.011 -9.946 8.095 1.00 15.00 185 GLY A N 6
ATOM 4140 C CA . GLY A 1 16 ? -1.660 -10.120 7.614 1.00 15.00 185 GLY A CA 6
ATOM 4141 C C . GLY A 1 16 ? -1.529 -9.729 6.161 1.00 15.00 185 GLY A C 6
ATOM 4142 O O . GLY A 1 16 ? -0.794 -10.356 5.400 1.00 15.00 185 GLY A O 6
ATOM 4146 N N . GLN A 1 17 ? -2.252 -8.686 5.779 1.00 15.00 186 GLN A N 6
ATOM 4147 C CA . GLN A 1 17 ? -2.164 -8.150 4.428 1.00 15.00 186 GLN A CA 6
ATOM 4148 C C . GLN A 1 17 ? -1.389 -6.847 4.438 1.00 15.00 186 GLN A C 6
ATOM 4149 O O . GLN A 1 17 ? -1.824 -5.859 5.029 1.00 15.00 186 GLN A O 6
ATOM 4163 N N . ARG A 1 18 ? -0.232 -6.860 3.805 1.00 15.00 187 ARG A N 6
ATOM 4164 C CA . ARG A 1 18 ? 0.595 -5.674 3.712 1.00 15.00 187 ARG A CA 6
ATOM 4165 C C . ARG A 1 18 ? 0.442 -5.049 2.326 1.00 15.00 187 ARG A C 6
ATOM 4166 O O . ARG A 1 18 ? 1.006 -5.537 1.346 1.00 15.00 187 ARG A O 6
ATOM 4187 N N . TYR A 1 19 ? -0.380 -4.013 2.225 1.00 15.00 188 TYR A N 6
ATOM 4188 C CA . TYR A 1 19 ? -0.607 -3.367 0.950 1.00 15.00 188 TYR A CA 6
ATOM 4189 C C . TYR A 1 19 ? -0.030 -1.962 0.972 1.00 15.00 188 TYR A C 6
ATOM 4190 O O . TYR A 1 19 ? 0.029 -1.305 2.027 1.00 15.00 188 TYR A O 6
ATOM 4208 N N . PHE A 1 20 ? 0.391 -1.506 -0.190 1.00 15.00 189 PHE A N 6
ATOM 4209 C CA . PHE A 1 20 ? 0.990 -0.200 -0.318 1.00 15.00 189 PHE A CA 6
ATOM 4210 C C . PHE A 1 20 ? 0.470 0.490 -1.572 1.00 15.00 189 PHE A C 6
ATOM 4211 O O . PHE A 1 20 ? 0.547 -0.058 -2.668 1.00 15.00 189 PHE A O 6
ATOM 4228 N N . LEU A 1 21 ? -0.079 1.679 -1.408 1.00 15.00 190 LEU A N 6
ATOM 4229 C CA . LEU A 1 21 ? -0.572 2.447 -2.543 1.00 15.00 190 LEU A CA 6
ATOM 4230 C C . LEU A 1 21 ? 0.521 3.334 -3.107 1.00 15.00 190 LEU A C 6
ATOM 4231 O O . LEU A 1 21 ? 1.302 3.905 -2.355 1.00 15.00 190 LEU A O 6
ATOM 4247 N N . ASN A 1 22 ? 0.559 3.494 -4.415 1.00 15.00 191 ASN A N 6
ATOM 4248 C CA . ASN A 1 22 ? 1.360 4.547 -4.991 1.00 15.00 191 ASN A CA 6
ATOM 4249 C C . ASN A 1 22 ? 0.474 5.762 -5.158 1.00 15.00 191 ASN A C 6
ATOM 4250 O O . ASN A 1 22 ? -0.316 5.822 -6.106 1.00 15.00 191 ASN A O 6
ATOM 4261 N N . HIS A 1 23 ? 0.572 6.704 -4.214 1.00 15.00 192 HIS A N 6
ATOM 4262 C CA . HIS A 1 23 ? -0.253 7.918 -4.242 1.00 15.00 192 HIS A CA 6
ATOM 4263 C C . HIS A 1 23 ? 0.153 8.809 -5.416 1.00 15.00 192 HIS A C 6
ATOM 4264 O O . HIS A 1 23 ? -0.457 9.844 -5.665 1.00 15.00 192 HIS A O 6
ATOM 4279 N N . ILE A 1 24 ? 1.210 8.407 -6.110 1.00 15.00 193 ILE A N 6
ATOM 4280 C CA . ILE A 1 24 ? 1.687 9.128 -7.278 1.00 15.00 193 ILE A CA 6
ATOM 4281 C C . ILE A 1 24 ? 1.174 8.480 -8.561 1.00 15.00 193 ILE A C 6
ATOM 4282 O O . ILE A 1 24 ? 0.730 9.163 -9.483 1.00 15.00 193 ILE A O 6
ATOM 4298 N N . ASP A 1 25 ? 1.218 7.154 -8.603 1.00 15.00 194 ASP A N 6
ATOM 4299 C CA . ASP A 1 25 ? 0.907 6.413 -9.824 1.00 15.00 194 ASP A CA 6
ATOM 4300 C C . ASP A 1 25 ? -0.566 6.027 -9.905 1.00 15.00 194 ASP A C 6
ATOM 4301 O O . ASP A 1 25 ? -1.034 5.607 -10.964 1.00 15.00 194 ASP A O 6
ATOM 4310 N N . GLN A 1 26 ? -1.279 6.124 -8.778 1.00 15.00 195 GLN A N 6
ATOM 4311 C CA . GLN A 1 26 ? -2.669 5.662 -8.696 1.00 15.00 195 GLN A CA 6
ATOM 4312 C C . GLN A 1 26 ? -2.698 4.138 -8.815 1.00 15.00 195 GLN A C 6
ATOM 4313 O O . GLN A 1 26 ? -3.608 3.548 -9.392 1.00 15.00 195 GLN A O 6
ATOM 4327 N N . THR A 1 27 ? -1.714 3.493 -8.214 1.00 15.00 196 THR A N 6
ATOM 4328 C CA . THR A 1 27 ? -1.608 2.049 -8.330 1.00 15.00 196 THR A CA 6
ATOM 4329 C C . THR A 1 27 ? -1.628 1.373 -6.968 1.00 15.00 196 THR A C 6
ATOM 4330 O O . THR A 1 27 ? -1.206 1.950 -5.965 1.00 15.00 196 THR A O 6
ATOM 4341 N N . THR A 1 28 ? -2.141 0.153 -6.944 1.00 15.00 197 THR A N 6
ATOM 4342 C CA . THR A 1 28 ? -2.246 -0.616 -5.721 1.00 15.00 197 THR A CA 6
ATOM 4343 C C . THR A 1 28 ? -1.211 -1.742 -5.724 1.00 15.00 197 THR A C 6
ATOM 4344 O O . THR A 1 28 ? -1.232 -2.619 -6.589 1.00 15.00 197 THR A O 6
ATOM 4355 N N . THR A 1 29 ? -0.308 -1.701 -4.762 1.00 15.00 198 THR A N 6
ATOM 4356 C CA . THR A 1 29 ? 0.823 -2.610 -4.724 1.00 15.00 198 THR A CA 6
ATOM 4357 C C . THR A 1 29 ? 0.648 -3.699 -3.647 1.00 15.00 198 THR A C 6
ATOM 4358 O O . THR A 1 29 ? 0.523 -3.386 -2.461 1.00 15.00 198 THR A O 6
ATOM 4369 N N . TRP A 1 30 ? 0.613 -4.973 -4.068 1.00 15.00 199 TRP A N 6
ATOM 4370 C CA . TRP A 1 30 ? 0.596 -6.100 -3.130 1.00 15.00 199 TRP A CA 6
ATOM 4371 C C . TRP A 1 30 ? 2.010 -6.415 -2.632 1.00 15.00 199 TRP A C 6
ATOM 4372 O O . TRP A 1 30 ? 2.191 -7.010 -1.568 1.00 15.00 199 TRP A O 6
ATOM 4393 N N . GLN A 1 31 ? 3.002 -6.063 -3.440 1.00 15.00 200 GLN A N 6
ATOM 4394 C CA . GLN A 1 31 ? 4.386 -6.427 -3.163 1.00 15.00 200 GLN A CA 6
ATOM 4395 C C . GLN A 1 31 ? 5.094 -5.323 -2.391 1.00 15.00 200 GLN A C 6
ATOM 4396 O O . GLN A 1 31 ? 5.254 -4.219 -2.894 1.00 15.00 200 GLN A O 6
ATOM 4410 N N . ASP A 1 32 ? 5.509 -5.634 -1.169 1.00 15.00 201 ASP A N 6
ATOM 4411 C CA . ASP A 1 32 ? 6.216 -4.673 -0.318 1.00 15.00 201 ASP A CA 6
ATOM 4412 C C . ASP A 1 32 ? 7.419 -4.067 -1.051 1.00 15.00 201 ASP A C 6
ATOM 4413 O O . ASP A 1 32 ? 8.381 -4.772 -1.366 1.00 15.00 201 ASP A O 6
ATOM 4422 N N . PRO A 1 33 ? 7.362 -2.754 -1.349 1.00 15.00 202 PRO A N 6
ATOM 4423 C CA . PRO A 1 33 ? 8.431 -2.052 -2.068 1.00 15.00 202 PRO A CA 6
ATOM 4424 C C . PRO A 1 33 ? 9.752 -1.998 -1.304 1.00 15.00 202 PRO A C 6
ATOM 4425 O O . PRO A 1 33 ? 10.784 -1.656 -1.879 1.00 15.00 202 PRO A O 6
ATOM 4436 N N . ARG A 1 34 ? 9.728 -2.293 -0.009 1.00 15.00 203 ARG A N 6
ATOM 4437 C CA . ARG A 1 34 ? 10.947 -2.279 0.787 1.00 15.00 203 ARG A CA 6
ATOM 4438 C C . ARG A 1 34 ? 11.743 -3.554 0.552 1.00 15.00 203 ARG A C 6
ATOM 4439 O O . ARG A 1 34 ? 12.917 -3.639 0.909 1.00 15.00 203 ARG A O 6
ATOM 4460 N N . LYS A 1 35 ? 11.089 -4.547 -0.043 1.00 15.00 204 LYS A N 6
ATOM 4461 C CA . LYS A 1 35 ? 11.748 -5.802 -0.383 1.00 15.00 204 LYS A CA 6
ATOM 4462 C C . LYS A 1 35 ? 12.693 -5.616 -1.563 1.00 15.00 204 LYS A C 6
ATOM 4463 O O . LYS A 1 35 ? 13.523 -6.481 -1.847 1.00 15.00 204 LYS A O 6
ATOM 4482 N N . ALA A 1 36 ? 12.543 -4.498 -2.260 1.00 15.00 205 ALA A N 6
ATOM 4483 C CA . ALA A 1 36 ? 13.402 -4.180 -3.388 1.00 15.00 205 ALA A CA 6
ATOM 4484 C C . ALA A 1 36 ? 14.569 -3.311 -2.932 1.00 15.00 205 ALA A C 6
ATOM 4485 O O . ALA A 1 36 ? 15.620 -3.875 -2.564 1.00 15.00 205 ALA A O 6
ATOM 4493 N N . GLY B 2 1 ? -2.493 -15.879 -4.687 1.00 15.00 204 GLY B N 6
ATOM 4494 C CA . GLY B 2 1 ? -3.928 -15.660 -4.979 1.00 15.00 204 GLY B CA 6
ATOM 4495 C C . GLY B 2 1 ? -4.562 -14.738 -3.964 1.00 15.00 204 GLY B C 6
ATOM 4496 O O . GLY B 2 1 ? -5.207 -15.188 -3.016 1.00 15.00 204 GLY B O 6
ATOM 4502 N N . GLU B 2 2 ? -4.389 -13.442 -4.174 1.00 15.00 205 GLU B N 6
ATOM 4503 C CA . GLU B 2 2 ? -4.838 -12.447 -3.219 1.00 15.00 205 GLU B CA 6
ATOM 4504 C C . GLU B 2 2 ? -6.266 -12.039 -3.543 1.00 15.00 205 GLU B C 6
ATOM 4505 O O . GLU B 2 2 ? -6.678 -12.051 -4.706 1.00 15.00 205 GLU B O 6
ATOM 4517 N N . SER B 2 3 ? -7.004 -11.660 -2.522 1.00 15.00 206 SER B N 6
ATOM 4518 C CA . SER B 2 3 ? -8.346 -11.150 -2.699 1.00 15.00 206 SER B CA 6
ATOM 4519 C C . SER B 2 3 ? -8.242 -9.642 -2.886 1.00 15.00 206 SER B C 6
ATOM 4520 O O . SER B 2 3 ? -7.329 -9.027 -2.339 1.00 15.00 206 SER B O 6
ATOM 4528 N N . PRO B 2 4 ? -9.170 -9.023 -3.641 1.00 15.00 207 PRO B N 6
ATOM 4529 C CA . PRO B 2 4 ? -9.051 -7.613 -4.050 1.00 15.00 207 PRO B CA 6
ATOM 4530 C C . PRO B 2 4 ? -8.706 -6.693 -2.882 1.00 15.00 207 PRO B C 6
ATOM 4531 O O . PRO B 2 4 ? -9.315 -6.768 -1.815 1.00 15.00 207 PRO B O 6
ATOM 4542 N N . PRO B 2 5 ? -7.728 -5.796 -3.085 1.00 15.00 208 PRO B N 6
ATOM 4543 C CA . PRO B 2 5 ? -7.134 -4.965 -2.057 1.00 15.00 208 PRO B CA 6
ATOM 4544 C C . PRO B 2 5 ? -7.854 -3.607 -2.005 1.00 15.00 208 PRO B C 6
ATOM 4545 O O . PRO B 2 5 ? -8.798 -3.380 -2.764 1.00 15.00 208 PRO B O 6
ATOM 4556 N N . PRO B 2 6 ? -7.435 -2.700 -1.112 1.00 15.00 209 PRO B N 6
ATOM 4557 C CA . PRO B 2 6 ? -8.036 -1.365 -0.981 1.00 15.00 209 PRO B CA 6
ATOM 4558 C C . PRO B 2 6 ? -8.206 -0.612 -2.299 1.00 15.00 209 PRO B C 6
ATOM 4559 O O . PRO B 2 6 ? -7.381 -0.727 -3.209 1.00 15.00 209 PRO B O 6
ATOM 4570 N N . PRO B 2 7 ? -9.274 0.196 -2.391 1.00 15.00 210 PRO B N 6
ATOM 4571 C CA . PRO B 2 7 ? -9.445 1.166 -3.472 1.00 15.00 210 PRO B CA 6
ATOM 4572 C C . PRO B 2 7 ? -8.433 2.306 -3.342 1.00 15.00 210 PRO B C 6
ATOM 4573 O O . PRO B 2 7 ? -8.062 2.696 -2.233 1.00 15.00 210 PRO B O 6
ATOM 4584 N N . TYR B 2 8 ? -8.018 2.854 -4.469 1.00 15.00 211 TYR B N 6
ATOM 4585 C CA . TYR B 2 8 ? -6.974 3.869 -4.497 1.00 15.00 211 TYR B CA 6
ATOM 4586 C C . TYR B 2 8 ? -7.496 5.266 -4.124 1.00 15.00 211 TYR B C 6
ATOM 4587 O O . TYR B 2 8 ? -6.702 6.169 -3.863 1.00 15.00 211 TYR B O 6
ATOM 4605 N N . SER B 2 9 ? -8.810 5.433 -4.013 1.00 15.00 212 SER B N 6
ATOM 4606 C CA . SER B 2 9 ? -9.419 6.751 -4.183 1.00 15.00 212 SER B CA 6
ATOM 4607 C C . SER B 2 9 ? -8.868 7.776 -3.185 1.00 15.00 212 SER B C 6
ATOM 4608 O O . SER B 2 9 ? -8.247 8.752 -3.608 1.00 15.00 212 SER B O 6
ATOM 4616 N N . ARG B 2 10 ? -9.094 7.612 -1.888 1.00 15.00 213 ARG B N 6
ATOM 4617 C CA . ARG B 2 10 ? -8.367 8.443 -0.937 1.00 15.00 213 ARG B CA 6
ATOM 4618 C C . ARG B 2 10 ? -7.536 7.594 0.018 1.00 15.00 213 ARG B C 6
ATOM 4619 O O . ARG B 2 10 ? -6.309 7.551 -0.071 1.00 15.00 213 ARG B O 6
ATOM 4640 N N . TYR B 2 11 ? -8.229 6.900 0.913 1.00 15.00 214 TYR B N 6
ATOM 4641 C CA . TYR B 2 11 ? -7.589 6.041 1.897 1.00 15.00 214 TYR B CA 6
ATOM 4642 C C . TYR B 2 11 ? -8.079 4.608 1.744 1.00 15.00 214 TYR B C 6
ATOM 4643 O O . TYR B 2 11 ? -9.270 4.380 1.544 1.00 15.00 214 TYR B O 6
ATOM 4661 N N . PRO B 2 12 ? -7.173 3.627 1.854 1.00 15.00 215 PRO B N 6
ATOM 4662 C CA . PRO B 2 12 ? -7.536 2.210 1.774 1.00 15.00 215 PRO B CA 6
ATOM 4663 C C . PRO B 2 12 ? -8.528 1.804 2.855 1.00 15.00 215 PRO B C 6
ATOM 4664 O O . PRO B 2 12 ? -9.518 1.122 2.589 1.00 15.00 215 PRO B O 6
ATOM 4675 N N . MET B 2 13 ? -8.239 2.220 4.075 1.00 15.00 216 MET B N 6
ATOM 4676 C CA . MET B 2 13 ? -9.093 1.926 5.211 1.00 15.00 216 MET B CA 6
ATOM 4677 C C . MET B 2 13 ? -8.981 3.040 6.235 1.00 15.00 216 MET B C 6
ATOM 4678 O O . MET B 2 13 ? -7.878 3.455 6.589 1.00 15.00 216 MET B O 6
ATOM 4692 N N . ASP B 2 14 ? -10.117 3.509 6.711 1.00 15.00 217 ASP B N 6
ATOM 4693 C CA . ASP B 2 14 ? -10.148 4.580 7.688 1.00 15.00 217 ASP B CA 6
ATOM 4694 C C . ASP B 2 14 ? -11.353 4.417 8.598 1.00 15.00 217 ASP B C 6
ATOM 4695 O O . ASP B 2 14 ? -11.197 3.848 9.694 1.00 15.00 217 ASP B O 6
ATOM 4705 N N . ASP A 1 1 ? 11.409 7.398 5.412 1.00 15.00 170 ASP A N 7
ATOM 4706 C CA . ASP A 1 1 ? 11.305 6.747 4.089 1.00 15.00 170 ASP A CA 7
ATOM 4707 C C . ASP A 1 1 ? 11.901 5.340 4.107 1.00 15.00 170 ASP A C 7
ATOM 4708 O O . ASP A 1 1 ? 11.732 4.585 3.149 1.00 15.00 170 ASP A O 7
ATOM 4719 N N . VAL A 1 2 ? 12.603 4.982 5.181 1.00 15.00 171 VAL A N 7
ATOM 4720 C CA . VAL A 1 2 ? 13.209 3.655 5.267 1.00 15.00 171 VAL A CA 7
ATOM 4721 C C . VAL A 1 2 ? 12.184 2.588 5.682 1.00 15.00 171 VAL A C 7
ATOM 4722 O O . VAL A 1 2 ? 12.069 1.554 5.020 1.00 15.00 171 VAL A O 7
ATOM 4735 N N . PRO A 1 3 ? 11.409 2.807 6.764 1.00 15.00 172 PRO A N 7
ATOM 4736 C CA . PRO A 1 3 ? 10.317 1.903 7.115 1.00 15.00 172 PRO A CA 7
ATOM 4737 C C . PRO A 1 3 ? 9.082 2.131 6.247 1.00 15.00 172 PRO A C 7
ATOM 4738 O O . PRO A 1 3 ? 8.341 1.195 5.955 1.00 15.00 172 PRO A O 7
ATOM 4749 N N . LEU A 1 4 ? 8.863 3.380 5.841 1.00 15.00 173 LEU A N 7
ATOM 4750 C CA . LEU A 1 4 ? 7.725 3.722 4.999 1.00 15.00 173 LEU A CA 7
ATOM 4751 C C . LEU A 1 4 ? 8.145 4.703 3.898 1.00 15.00 173 LEU A C 7
ATOM 4752 O O . LEU A 1 4 ? 8.411 5.873 4.184 1.00 15.00 173 LEU A O 7
ATOM 4768 N N . PRO A 1 5 ? 8.248 4.235 2.638 1.00 15.00 174 PRO A N 7
ATOM 4769 C CA . PRO A 1 5 ? 8.568 5.103 1.498 1.00 15.00 174 PRO A CA 7
ATOM 4770 C C . PRO A 1 5 ? 7.598 6.283 1.375 1.00 15.00 174 PRO A C 7
ATOM 4771 O O . PRO A 1 5 ? 6.416 6.166 1.698 1.00 15.00 174 PRO A O 7
ATOM 4782 N N . ALA A 1 6 ? 8.098 7.409 0.879 1.00 15.00 175 ALA A N 7
ATOM 4783 C CA . ALA A 1 6 ? 7.294 8.620 0.762 1.00 15.00 175 ALA A CA 7
ATOM 4784 C C . ALA A 1 6 ? 6.588 8.669 -0.588 1.00 15.00 175 ALA A C 7
ATOM 4785 O O . ALA A 1 6 ? 7.166 8.303 -1.612 1.00 15.00 175 ALA A O 7
ATOM 4792 N N . GLY A 1 7 ? 5.340 9.128 -0.580 1.00 15.00 176 GLY A N 7
ATOM 4793 C CA . GLY A 1 7 ? 4.520 9.087 -1.778 1.00 15.00 176 GLY A CA 7
ATOM 4794 C C . GLY A 1 7 ? 3.789 7.769 -1.883 1.00 15.00 176 GLY A C 7
ATOM 4795 O O . GLY A 1 7 ? 3.231 7.425 -2.930 1.00 15.00 176 GLY A O 7
ATOM 4799 N N . TRP A 1 8 ? 3.772 7.048 -0.772 1.00 15.00 177 TRP A N 7
ATOM 4800 C CA . TRP A 1 8 ? 3.160 5.735 -0.698 1.00 15.00 177 TRP A CA 7
ATOM 4801 C C . TRP A 1 8 ? 2.165 5.696 0.455 1.00 15.00 177 TRP A C 7
ATOM 4802 O O . TRP A 1 8 ? 2.397 6.292 1.509 1.00 15.00 177 TRP A O 7
ATOM 4823 N N . GLU A 1 9 ? 1.058 5.001 0.255 1.00 15.00 178 GLU A N 7
ATOM 4824 C CA . GLU A 1 9 ? 0.086 4.810 1.315 1.00 15.00 178 GLU A CA 7
ATOM 4825 C C . GLU A 1 9 ? 0.418 3.526 2.058 1.00 15.00 178 GLU A C 7
ATOM 4826 O O . GLU A 1 9 ? 0.433 2.448 1.461 1.00 15.00 178 GLU A O 7
ATOM 4838 N N . MET A 1 10 ? 0.680 3.642 3.350 1.00 15.00 179 MET A N 7
ATOM 4839 C CA . MET A 1 10 ? 1.248 2.538 4.108 1.00 15.00 179 MET A CA 7
ATOM 4840 C C . MET A 1 10 ? 0.252 1.973 5.108 1.00 15.00 179 MET A C 7
ATOM 4841 O O . MET A 1 10 ? -0.089 2.637 6.088 1.00 15.00 179 MET A O 7
ATOM 4855 N N . ALA A 1 11 ? -0.231 0.759 4.861 1.00 15.00 180 ALA A N 7
ATOM 4856 C CA . ALA A 1 11 ? -1.052 0.074 5.851 1.00 15.00 180 ALA A CA 7
ATOM 4857 C C . ALA A 1 11 ? -0.897 -1.438 5.751 1.00 15.00 180 ALA A C 7
ATOM 4858 O O . ALA A 1 11 ? -0.847 -2.004 4.660 1.00 15.00 180 ALA A O 7
ATOM 4865 N N . LYS A 1 12 ? -0.811 -2.081 6.905 1.00 15.00 181 LYS A N 7
ATOM 4866 C CA . LYS A 1 12 ? -0.648 -3.525 6.975 1.00 15.00 181 LYS A CA 7
ATOM 4867 C C . LYS A 1 12 ? -1.769 -4.114 7.819 1.00 15.00 181 LYS A C 7
ATOM 4868 O O . LYS A 1 12 ? -1.928 -3.744 8.982 1.00 15.00 181 LYS A O 7
ATOM 4887 N N . THR A 1 13 ? -2.550 -5.017 7.246 1.00 15.00 182 THR A N 7
ATOM 4888 C CA . THR A 1 13 ? -3.655 -5.614 7.980 1.00 15.00 182 THR A CA 7
ATOM 4889 C C . THR A 1 13 ? -3.186 -6.872 8.703 1.00 15.00 182 THR A C 7
ATOM 4890 O O . THR A 1 13 ? -2.347 -7.616 8.188 1.00 15.00 182 THR A O 7
ATOM 4901 N N . SER A 1 14 ? -3.732 -7.102 9.896 1.00 15.00 183 SER A N 7
ATOM 4902 C CA . SER A 1 14 ? -3.399 -8.283 10.692 1.00 15.00 183 SER A CA 7
ATOM 4903 C C . SER A 1 14 ? -3.798 -9.571 9.972 1.00 15.00 183 SER A C 7
ATOM 4904 O O . SER A 1 14 ? -3.381 -10.663 10.353 1.00 15.00 183 SER A O 7
ATOM 4912 N N . SER A 1 15 ? -4.627 -9.424 8.944 1.00 15.00 184 SER A N 7
ATOM 4913 C CA . SER A 1 15 ? -5.002 -10.527 8.068 1.00 15.00 184 SER A CA 7
ATOM 4914 C C . SER A 1 15 ? -3.786 -11.027 7.284 1.00 15.00 184 SER A C 7
ATOM 4915 O O . SER A 1 15 ? -3.810 -12.105 6.691 1.00 15.00 184 SER A O 7
ATOM 4923 N N . GLY A 1 16 ? -2.725 -10.230 7.286 1.00 15.00 185 GLY A N 7
ATOM 4924 C CA . GLY A 1 16 ? -1.548 -10.547 6.510 1.00 15.00 185 GLY A CA 7
ATOM 4925 C C . GLY A 1 16 ? -1.613 -9.957 5.120 1.00 15.00 185 GLY A C 7
ATOM 4926 O O . GLY A 1 16 ? -1.123 -10.545 4.156 1.00 15.00 185 GLY A O 7
ATOM 4930 N N . GLN A 1 17 ? -2.217 -8.782 5.024 1.00 15.00 186 GLN A N 7
ATOM 4931 C CA . GLN A 1 17 ? -2.260 -8.047 3.770 1.00 15.00 186 GLN A CA 7
ATOM 4932 C C . GLN A 1 17 ? -1.439 -6.775 3.893 1.00 15.00 186 GLN A C 7
ATOM 4933 O O . GLN A 1 17 ? -1.844 -5.820 4.562 1.00 15.00 186 GLN A O 7
ATOM 4947 N N . ARG A 1 18 ? -0.268 -6.780 3.284 1.00 15.00 187 ARG A N 7
ATOM 4948 C CA . ARG A 1 18 ? 0.586 -5.610 3.286 1.00 15.00 187 ARG A CA 7
ATOM 4949 C C . ARG A 1 18 ? 0.413 -4.850 1.975 1.00 15.00 187 ARG A C 7
ATOM 4950 O O . ARG A 1 18 ? 0.983 -5.215 0.951 1.00 15.00 187 ARG A O 7
ATOM 4971 N N . TYR A 1 19 ? -0.428 -3.827 1.984 1.00 15.00 188 TYR A N 7
ATOM 4972 C CA . TYR A 1 19 ? -0.675 -3.079 0.770 1.00 15.00 188 TYR A CA 7
ATOM 4973 C C . TYR A 1 19 ? -0.026 -1.714 0.841 1.00 15.00 188 TYR A C 7
ATOM 4974 O O . TYR A 1 19 ? -0.032 -1.042 1.881 1.00 15.00 188 TYR A O 7
ATOM 4992 N N . PHE A 1 20 ? 0.546 -1.323 -0.273 1.00 15.00 189 PHE A N 7
ATOM 4993 C CA . PHE A 1 20 ? 1.176 -0.035 -0.392 1.00 15.00 189 PHE A CA 7
ATOM 4994 C C . PHE A 1 20 ? 0.647 0.665 -1.632 1.00 15.00 189 PHE A C 7
ATOM 4995 O O . PHE A 1 20 ? 0.732 0.140 -2.741 1.00 15.00 189 PHE A O 7
ATOM 5012 N N . LEU A 1 21 ? 0.081 1.836 -1.440 1.00 15.00 190 LEU A N 7
ATOM 5013 C CA . LEU A 1 21 ? -0.472 2.599 -2.547 1.00 15.00 190 LEU A CA 7
ATOM 5014 C C . LEU A 1 21 ? 0.581 3.510 -3.142 1.00 15.00 190 LEU A C 7
ATOM 5015 O O . LEU A 1 21 ? 1.303 4.171 -2.406 1.00 15.00 190 LEU A O 7
ATOM 5031 N N . ASN A 1 22 ? 0.649 3.593 -4.456 1.00 15.00 191 ASN A N 7
ATOM 5032 C CA . ASN A 1 22 ? 1.429 4.640 -5.065 1.00 15.00 191 ASN A CA 7
ATOM 5033 C C . ASN A 1 22 ? 0.523 5.834 -5.265 1.00 15.00 191 ASN A C 7
ATOM 5034 O O . ASN A 1 22 ? -0.270 5.854 -6.206 1.00 15.00 191 ASN A O 7
ATOM 5045 N N . HIS A 1 23 ? 0.606 6.807 -4.355 1.00 15.00 192 HIS A N 7
ATOM 5046 C CA . HIS A 1 23 ? -0.236 8.002 -4.433 1.00 15.00 192 HIS A CA 7
ATOM 5047 C C . HIS A 1 23 ? 0.196 8.881 -5.603 1.00 15.00 192 HIS A C 7
ATOM 5048 O O . HIS A 1 23 ? -0.416 9.910 -5.887 1.00 15.00 192 HIS A O 7
ATOM 5063 N N . ILE A 1 24 ? 1.271 8.479 -6.262 1.00 15.00 193 ILE A N 7
ATOM 5064 C CA . ILE A 1 24 ? 1.773 9.187 -7.426 1.00 15.00 193 ILE A CA 7
ATOM 5065 C C . ILE A 1 24 ? 1.440 8.414 -8.705 1.00 15.00 193 ILE A C 7
ATOM 5066 O O . ILE A 1 24 ? 1.001 8.995 -9.697 1.00 15.00 193 ILE A O 7
ATOM 5082 N N . ASP A 1 25 ? 1.636 7.099 -8.664 1.00 15.00 194 ASP A N 7
ATOM 5083 C CA . ASP A 1 25 ? 1.425 6.249 -9.835 1.00 15.00 194 ASP A CA 7
ATOM 5084 C C . ASP A 1 25 ? -0.039 5.846 -9.975 1.00 15.00 194 ASP A C 7
ATOM 5085 O O . ASP A 1 25 ? -0.443 5.334 -11.020 1.00 15.00 194 ASP A O 7
ATOM 5094 N N . GLN A 1 26 ? -0.814 6.040 -8.903 1.00 15.00 195 GLN A N 7
ATOM 5095 C CA . GLN A 1 26 ? -2.237 5.686 -8.888 1.00 15.00 195 GLN A CA 7
ATOM 5096 C C . GLN A 1 26 ? -2.392 4.168 -8.979 1.00 15.00 195 GLN A C 7
ATOM 5097 O O . GLN A 1 26 ? -3.290 3.649 -9.644 1.00 15.00 195 GLN A O 7
ATOM 5111 N N . THR A 1 27 ? -1.535 3.454 -8.265 1.00 15.00 196 THR A N 7
ATOM 5112 C CA . THR A 1 27 ? -1.549 1.998 -8.325 1.00 15.00 196 THR A CA 7
ATOM 5113 C C . THR A 1 27 ? -1.652 1.373 -6.938 1.00 15.00 196 THR A C 7
ATOM 5114 O O . THR A 1 27 ? -1.170 1.937 -5.951 1.00 15.00 196 THR A O 7
ATOM 5125 N N . THR A 1 28 ? -2.283 0.208 -6.877 1.00 15.00 197 THR A N 7
ATOM 5126 C CA . THR A 1 28 ? -2.388 -0.553 -5.644 1.00 15.00 197 THR A CA 7
ATOM 5127 C C . THR A 1 28 ? -1.364 -1.688 -5.637 1.00 15.00 197 THR A C 7
ATOM 5128 O O . THR A 1 28 ? -1.481 -2.652 -6.395 1.00 15.00 197 THR A O 7
ATOM 5139 N N . THR A 1 29 ? -0.357 -1.559 -4.789 1.00 15.00 198 THR A N 7
ATOM 5140 C CA . THR A 1 29 ? 0.751 -2.497 -4.757 1.00 15.00 198 THR A CA 7
ATOM 5141 C C . THR A 1 29 ? 0.597 -3.506 -3.603 1.00 15.00 198 THR A C 7
ATOM 5142 O O . THR A 1 29 ? 0.514 -3.110 -2.440 1.00 15.00 198 THR A O 7
ATOM 5153 N N . TRP A 1 30 ? 0.535 -4.805 -3.928 1.00 15.00 199 TRP A N 7
ATOM 5154 C CA . TRP A 1 30 ? 0.470 -5.858 -2.907 1.00 15.00 199 TRP A CA 7
ATOM 5155 C C . TRP A 1 30 ? 1.861 -6.178 -2.349 1.00 15.00 199 TRP A C 7
ATOM 5156 O O . TRP A 1 30 ? 1.996 -6.861 -1.335 1.00 15.00 199 TRP A O 7
ATOM 5177 N N . GLN A 1 31 ? 2.895 -5.723 -3.039 1.00 15.00 200 GLN A N 7
ATOM 5178 C CA . GLN A 1 31 ? 4.261 -6.094 -2.699 1.00 15.00 200 GLN A CA 7
ATOM 5179 C C . GLN A 1 31 ? 4.991 -4.946 -2.019 1.00 15.00 200 GLN A C 7
ATOM 5180 O O . GLN A 1 31 ? 4.717 -3.784 -2.291 1.00 15.00 200 GLN A O 7
ATOM 5194 N N . ASP A 1 32 ? 5.930 -5.279 -1.147 1.00 15.00 201 ASP A N 7
ATOM 5195 C CA . ASP A 1 32 ? 6.730 -4.268 -0.469 1.00 15.00 201 ASP A CA 7
ATOM 5196 C C . ASP A 1 32 ? 7.833 -3.766 -1.401 1.00 15.00 201 ASP A C 7
ATOM 5197 O O . ASP A 1 32 ? 8.744 -4.520 -1.749 1.00 15.00 201 ASP A O 7
ATOM 5206 N N . PRO A 1 33 ? 7.740 -2.499 -1.846 1.00 15.00 202 PRO A N 7
ATOM 5207 C CA . PRO A 1 33 ? 8.721 -1.882 -2.756 1.00 15.00 202 PRO A CA 7
ATOM 5208 C C . PRO A 1 33 ? 10.169 -1.929 -2.251 1.00 15.00 202 PRO A C 7
ATOM 5209 O O . PRO A 1 33 ? 11.100 -1.683 -3.016 1.00 15.00 202 PRO A O 7
ATOM 5220 N N . ARG A 1 34 ? 10.359 -2.220 -0.972 1.00 15.00 203 ARG A N 7
ATOM 5221 C CA . ARG A 1 34 ? 11.699 -2.245 -0.391 1.00 15.00 203 ARG A CA 7
ATOM 5222 C C . ARG A 1 34 ? 12.256 -3.664 -0.374 1.00 15.00 203 ARG A C 7
ATOM 5223 O O . ARG A 1 34 ? 13.452 -3.872 -0.160 1.00 15.00 203 ARG A O 7
ATOM 5244 N N . LYS A 1 35 ? 11.376 -4.638 -0.576 1.00 15.00 204 LYS A N 7
ATOM 5245 C CA . LYS A 1 35 ? 11.759 -6.043 -0.523 1.00 15.00 204 LYS A CA 7
ATOM 5246 C C . LYS A 1 35 ? 12.502 -6.454 -1.796 1.00 15.00 204 LYS A C 7
ATOM 5247 O O . LYS A 1 35 ? 13.171 -7.490 -1.833 1.00 15.00 204 LYS A O 7
ATOM 5266 N N . ALA A 1 36 ? 12.377 -5.644 -2.836 1.00 15.00 205 ALA A N 7
ATOM 5267 C CA . ALA A 1 36 ? 12.991 -5.951 -4.114 1.00 15.00 205 ALA A CA 7
ATOM 5268 C C . ALA A 1 36 ? 14.180 -5.033 -4.381 1.00 15.00 205 ALA A C 7
ATOM 5269 O O . ALA A 1 36 ? 15.223 -5.203 -3.713 1.00 15.00 205 ALA A O 7
ATOM 5277 N N . GLY B 2 1 ? -2.221 -15.282 -3.488 1.00 15.00 204 GLY B N 7
ATOM 5278 C CA . GLY B 2 1 ? -3.610 -15.620 -3.094 1.00 15.00 204 GLY B CA 7
ATOM 5279 C C . GLY B 2 1 ? -4.253 -14.510 -2.298 1.00 15.00 204 GLY B C 7
ATOM 5280 O O . GLY B 2 1 ? -4.701 -14.722 -1.171 1.00 15.00 204 GLY B O 7
ATOM 5286 N N . GLU B 2 2 ? -4.299 -13.321 -2.878 1.00 15.00 205 GLU B N 7
ATOM 5287 C CA . GLU B 2 2 ? -4.796 -12.158 -2.165 1.00 15.00 205 GLU B CA 7
ATOM 5288 C C . GLU B 2 2 ? -6.248 -11.882 -2.535 1.00 15.00 205 GLU B C 7
ATOM 5289 O O . GLU B 2 2 ? -6.673 -12.133 -3.665 1.00 15.00 205 GLU B O 7
ATOM 5301 N N . SER B 2 3 ? -6.999 -11.363 -1.580 1.00 15.00 206 SER B N 7
ATOM 5302 C CA . SER B 2 3 ? -8.346 -10.879 -1.836 1.00 15.00 206 SER B CA 7
ATOM 5303 C C . SER B 2 3 ? -8.262 -9.407 -2.223 1.00 15.00 206 SER B C 7
ATOM 5304 O O . SER B 2 3 ? -7.378 -8.711 -1.728 1.00 15.00 206 SER B O 7
ATOM 5312 N N . PRO B 2 4 ? -9.194 -8.902 -3.063 1.00 15.00 207 PRO B N 7
ATOM 5313 C CA . PRO B 2 4 ? -9.105 -7.544 -3.635 1.00 15.00 207 PRO B CA 7
ATOM 5314 C C . PRO B 2 4 ? -8.804 -6.485 -2.577 1.00 15.00 207 PRO B C 7
ATOM 5315 O O . PRO B 2 4 ? -9.416 -6.471 -1.506 1.00 15.00 207 PRO B O 7
ATOM 5326 N N . PRO B 2 5 ? -7.873 -5.562 -2.875 1.00 15.00 208 PRO B N 7
ATOM 5327 C CA . PRO B 2 5 ? -7.276 -4.643 -1.922 1.00 15.00 208 PRO B CA 7
ATOM 5328 C C . PRO B 2 5 ? -8.022 -3.302 -1.909 1.00 15.00 208 PRO B C 7
ATOM 5329 O O . PRO B 2 5 ? -9.021 -3.137 -2.613 1.00 15.00 208 PRO B O 7
ATOM 5340 N N . PRO B 2 6 ? -7.574 -2.354 -1.077 1.00 15.00 209 PRO B N 7
ATOM 5341 C CA . PRO B 2 6 ? -8.151 -1.008 -1.010 1.00 15.00 209 PRO B CA 7
ATOM 5342 C C . PRO B 2 6 ? -8.327 -0.332 -2.365 1.00 15.00 209 PRO B C 7
ATOM 5343 O O . PRO B 2 6 ? -7.481 -0.458 -3.256 1.00 15.00 209 PRO B O 7
ATOM 5354 N N . PRO B 2 7 ? -9.420 0.425 -2.519 1.00 15.00 210 PRO B N 7
ATOM 5355 C CA . PRO B 2 7 ? -9.594 1.324 -3.654 1.00 15.00 210 PRO B CA 7
ATOM 5356 C C . PRO B 2 7 ? -8.628 2.504 -3.561 1.00 15.00 210 PRO B C 7
ATOM 5357 O O . PRO B 2 7 ? -8.464 3.096 -2.495 1.00 15.00 210 PRO B O 7
ATOM 5368 N N . TYR B 2 8 ? -8.016 2.851 -4.683 1.00 15.00 211 TYR B N 7
ATOM 5369 C CA . TYR B 2 8 ? -6.994 3.896 -4.730 1.00 15.00 211 TYR B CA 7
ATOM 5370 C C . TYR B 2 8 ? -7.536 5.293 -4.377 1.00 15.00 211 TYR B C 7
ATOM 5371 O O . TYR B 2 8 ? -6.753 6.213 -4.148 1.00 15.00 211 TYR B O 7
ATOM 5389 N N . SER B 2 9 ? -8.853 5.446 -4.259 1.00 15.00 212 SER B N 7
ATOM 5390 C CA . SER B 2 9 ? -9.478 6.756 -4.429 1.00 15.00 212 SER B CA 7
ATOM 5391 C C . SER B 2 9 ? -8.928 7.785 -3.432 1.00 15.00 212 SER B C 7
ATOM 5392 O O . SER B 2 9 ? -8.244 8.718 -3.856 1.00 15.00 212 SER B O 7
ATOM 5400 N N . ARG B 2 10 ? -9.203 7.672 -2.138 1.00 15.00 213 ARG B N 7
ATOM 5401 C CA . ARG B 2 10 ? -8.485 8.533 -1.205 1.00 15.00 213 ARG B CA 7
ATOM 5402 C C . ARG B 2 10 ? -7.691 7.729 -0.184 1.00 15.00 213 ARG B C 7
ATOM 5403 O O . ARG B 2 10 ? -6.462 7.675 -0.243 1.00 15.00 213 ARG B O 7
ATOM 5424 N N . TYR B 2 11 ? -8.399 7.095 0.735 1.00 15.00 214 TYR B N 7
ATOM 5425 C CA . TYR B 2 11 ? -7.772 6.294 1.776 1.00 15.00 214 TYR B CA 7
ATOM 5426 C C . TYR B 2 11 ? -8.245 4.850 1.730 1.00 15.00 214 TYR B C 7
ATOM 5427 O O . TYR B 2 11 ? -9.433 4.591 1.536 1.00 15.00 214 TYR B O 7
ATOM 5445 N N . PRO B 2 12 ? -7.331 3.895 1.936 1.00 15.00 215 PRO B N 7
ATOM 5446 C CA . PRO B 2 12 ? -7.639 2.464 1.862 1.00 15.00 215 PRO B CA 7
ATOM 5447 C C . PRO B 2 12 ? -8.554 1.964 2.975 1.00 15.00 215 PRO B C 7
ATOM 5448 O O . PRO B 2 12 ? -9.376 1.074 2.757 1.00 15.00 215 PRO B O 7
ATOM 5459 N N . MET B 2 13 ? -8.399 2.510 4.171 1.00 15.00 216 MET B N 7
ATOM 5460 C CA . MET B 2 13 ? -9.120 1.989 5.321 1.00 15.00 216 MET B CA 7
ATOM 5461 C C . MET B 2 13 ? -9.624 3.118 6.210 1.00 15.00 216 MET B C 7
ATOM 5462 O O . MET B 2 13 ? -8.857 3.993 6.613 1.00 15.00 216 MET B O 7
ATOM 5476 N N . ASP B 2 14 ? -10.915 3.084 6.504 1.00 15.00 217 ASP B N 7
ATOM 5477 C CA . ASP B 2 14 ? -11.532 4.048 7.401 1.00 15.00 217 ASP B CA 7
ATOM 5478 C C . ASP B 2 14 ? -11.771 3.409 8.761 1.00 15.00 217 ASP B C 7
ATOM 5479 O O . ASP B 2 14 ? -11.036 3.735 9.713 1.00 15.00 217 ASP B O 7
ATOM 5489 N N . ASP A 1 1 ? 11.653 7.381 5.720 1.00 15.00 170 ASP A N 8
ATOM 5490 C CA . ASP A 1 1 ? 11.777 6.930 4.316 1.00 15.00 170 ASP A CA 8
ATOM 5491 C C . ASP A 1 1 ? 12.282 5.493 4.224 1.00 15.00 170 ASP A C 8
ATOM 5492 O O . ASP A 1 1 ? 12.052 4.814 3.226 1.00 15.00 170 ASP A O 8
ATOM 5503 N N . VAL A 1 2 ? 12.994 5.037 5.246 1.00 15.00 171 VAL A N 8
ATOM 5504 C CA . VAL A 1 2 ? 13.494 3.666 5.260 1.00 15.00 171 VAL A CA 8
ATOM 5505 C C . VAL A 1 2 ? 12.406 2.665 5.683 1.00 15.00 171 VAL A C 8
ATOM 5506 O O . VAL A 1 2 ? 12.187 1.668 4.993 1.00 15.00 171 VAL A O 8
ATOM 5519 N N . PRO A 1 3 ? 11.693 2.903 6.811 1.00 15.00 172 PRO A N 8
ATOM 5520 C CA . PRO A 1 3 ? 10.609 2.013 7.230 1.00 15.00 172 PRO A CA 8
ATOM 5521 C C . PRO A 1 3 ? 9.366 2.172 6.363 1.00 15.00 172 PRO A C 8
ATOM 5522 O O . PRO A 1 3 ? 8.606 1.226 6.172 1.00 15.00 172 PRO A O 8
ATOM 5533 N N . LEU A 1 4 ? 9.158 3.381 5.855 1.00 15.00 173 LEU A N 8
ATOM 5534 C CA . LEU A 1 4 ? 8.027 3.670 4.985 1.00 15.00 173 LEU A CA 8
ATOM 5535 C C . LEU A 1 4 ? 8.458 4.624 3.872 1.00 15.00 173 LEU A C 8
ATOM 5536 O O . LEU A 1 4 ? 8.799 5.777 4.140 1.00 15.00 173 LEU A O 8
ATOM 5552 N N . PRO A 1 5 ? 8.500 4.133 2.624 1.00 15.00 174 PRO A N 8
ATOM 5553 C CA . PRO A 1 5 ? 8.830 4.953 1.446 1.00 15.00 174 PRO A CA 8
ATOM 5554 C C . PRO A 1 5 ? 7.893 6.150 1.277 1.00 15.00 174 PRO A C 8
ATOM 5555 O O . PRO A 1 5 ? 6.712 6.089 1.625 1.00 15.00 174 PRO A O 8
ATOM 5566 N N . ALA A 1 6 ? 8.420 7.225 0.707 1.00 15.00 175 ALA A N 8
ATOM 5567 C CA . ALA A 1 6 ? 7.660 8.456 0.537 1.00 15.00 175 ALA A CA 8
ATOM 5568 C C . ALA A 1 6 ? 6.919 8.469 -0.797 1.00 15.00 175 ALA A C 8
ATOM 5569 O O . ALA A 1 6 ? 7.448 8.026 -1.821 1.00 15.00 175 ALA A O 8
ATOM 5576 N N . GLY A 1 7 ? 5.699 9.000 -0.776 1.00 15.00 176 GLY A N 8
ATOM 5577 C CA . GLY A 1 7 ? 4.854 9.004 -1.958 1.00 15.00 176 GLY A CA 8
ATOM 5578 C C . GLY A 1 7 ? 3.996 7.761 -2.028 1.00 15.00 176 GLY A C 8
ATOM 5579 O O . GLY A 1 7 ? 3.395 7.454 -3.062 1.00 15.00 176 GLY A O 8
ATOM 5583 N N . TRP A 1 8 ? 3.917 7.060 -0.908 1.00 15.00 177 TRP A N 8
ATOM 5584 C CA . TRP A 1 8 ? 3.175 5.816 -0.828 1.00 15.00 177 TRP A CA 8
ATOM 5585 C C . TRP A 1 8 ? 2.079 5.914 0.226 1.00 15.00 177 TRP A C 8
ATOM 5586 O O . TRP A 1 8 ? 2.009 6.887 0.982 1.00 15.00 177 TRP A O 8
ATOM 5607 N N . GLU A 1 9 ? 1.216 4.913 0.250 1.00 15.00 178 GLU A N 8
ATOM 5608 C CA . GLU A 1 9 ? 0.184 4.806 1.265 1.00 15.00 178 GLU A CA 8
ATOM 5609 C C . GLU A 1 9 ? 0.399 3.519 2.042 1.00 15.00 178 GLU A C 8
ATOM 5610 O O . GLU A 1 9 ? 0.292 2.428 1.483 1.00 15.00 178 GLU A O 8
ATOM 5622 N N . MET A 1 10 ? 0.712 3.649 3.320 1.00 15.00 179 MET A N 8
ATOM 5623 C CA . MET A 1 10 ? 1.179 2.516 4.099 1.00 15.00 179 MET A CA 8
ATOM 5624 C C . MET A 1 10 ? 0.126 2.063 5.098 1.00 15.00 179 MET A C 8
ATOM 5625 O O . MET A 1 10 ? -0.218 2.806 6.020 1.00 15.00 179 MET A O 8
ATOM 5639 N N . ALA A 1 11 ? -0.396 0.854 4.917 1.00 15.00 180 ALA A N 8
ATOM 5640 C CA . ALA A 1 11 ? -1.288 0.266 5.913 1.00 15.00 180 ALA A CA 8
ATOM 5641 C C . ALA A 1 11 ? -1.176 -1.252 5.917 1.00 15.00 180 ALA A C 8
ATOM 5642 O O . ALA A 1 11 ? -1.147 -1.889 4.862 1.00 15.00 180 ALA A O 8
ATOM 5649 N N . LYS A 1 12 ? -1.101 -1.825 7.106 1.00 15.00 181 LYS A N 8
ATOM 5650 C CA . LYS A 1 12 ? -0.925 -3.259 7.252 1.00 15.00 181 LYS A CA 8
ATOM 5651 C C . LYS A 1 12 ? -2.127 -3.862 7.976 1.00 15.00 181 LYS A C 8
ATOM 5652 O O . LYS A 1 12 ? -2.430 -3.484 9.105 1.00 15.00 181 LYS A O 8
ATOM 5671 N N . THR A 1 13 ? -2.814 -4.788 7.323 1.00 15.00 182 THR A N 8
ATOM 5672 C CA . THR A 1 13 ? -3.998 -5.404 7.910 1.00 15.00 182 THR A CA 8
ATOM 5673 C C . THR A 1 13 ? -3.629 -6.666 8.689 1.00 15.00 182 THR A C 8
ATOM 5674 O O . THR A 1 13 ? -2.806 -7.467 8.226 1.00 15.00 182 THR A O 8
ATOM 5685 N N . SER A 1 14 ? -4.254 -6.847 9.857 1.00 15.00 183 SER A N 8
ATOM 5686 C CA . SER A 1 14 ? -4.034 -8.026 10.697 1.00 15.00 183 SER A CA 8
ATOM 5687 C C . SER A 1 14 ? -4.462 -9.305 9.971 1.00 15.00 183 SER A C 8
ATOM 5688 O O . SER A 1 14 ? -4.137 -10.414 10.389 1.00 15.00 183 SER A O 8
ATOM 5696 N N . SER A 1 15 ? -5.217 -9.121 8.896 1.00 15.00 184 SER A N 8
ATOM 5697 C CA . SER A 1 15 ? -5.609 -10.197 7.994 1.00 15.00 184 SER A CA 8
ATOM 5698 C C . SER A 1 15 ? -4.382 -10.830 7.333 1.00 15.00 184 SER A C 8
ATOM 5699 O O . SER A 1 15 ? -4.467 -11.894 6.717 1.00 15.00 184 SER A O 8
ATOM 5707 N N . GLY A 1 16 ? -3.251 -10.140 7.435 1.00 15.00 185 GLY A N 8
ATOM 5708 C CA . GLY A 1 16 ? -2.033 -10.581 6.794 1.00 15.00 185 GLY A CA 8
ATOM 5709 C C . GLY A 1 16 ? -1.892 -10.017 5.401 1.00 15.00 185 GLY A C 8
ATOM 5710 O O . GLY A 1 16 ? -1.242 -10.605 4.540 1.00 15.00 185 GLY A O 8
ATOM 5714 N N . GLN A 1 17 ? -2.490 -8.854 5.189 1.00 15.00 186 GLN A N 8
ATOM 5715 C CA . GLN A 1 17 ? -2.368 -8.158 3.917 1.00 15.00 186 GLN A CA 8
ATOM 5716 C C . GLN A 1 17 ? -1.598 -6.866 4.103 1.00 15.00 186 GLN A C 8
ATOM 5717 O O . GLN A 1 17 ? -2.083 -5.925 4.738 1.00 15.00 186 GLN A O 8
ATOM 5731 N N . ARG A 1 18 ? -0.387 -6.845 3.585 1.00 15.00 187 ARG A N 8
ATOM 5732 C CA . ARG A 1 18 ? 0.433 -5.653 3.608 1.00 15.00 187 ARG A CA 8
ATOM 5733 C C . ARG A 1 18 ? 0.332 -4.959 2.252 1.00 15.00 187 ARG A C 8
ATOM 5734 O O . ARG A 1 18 ? 0.804 -5.479 1.246 1.00 15.00 187 ARG A O 8
ATOM 5755 N N . TYR A 1 19 ? -0.325 -3.813 2.202 1.00 15.00 188 TYR A N 8
ATOM 5756 C CA . TYR A 1 19 ? -0.509 -3.140 0.936 1.00 15.00 188 TYR A CA 8
ATOM 5757 C C . TYR A 1 19 ? 0.055 -1.738 0.984 1.00 15.00 188 TYR A C 8
ATOM 5758 O O . TYR A 1 19 ? 0.076 -1.081 2.039 1.00 15.00 188 TYR A O 8
ATOM 5776 N N . PHE A 1 20 ? 0.504 -1.288 -0.169 1.00 15.00 189 PHE A N 8
ATOM 5777 C CA . PHE A 1 20 ? 1.072 0.028 -0.306 1.00 15.00 189 PHE A CA 8
ATOM 5778 C C . PHE A 1 20 ? 0.545 0.673 -1.581 1.00 15.00 189 PHE A C 8
ATOM 5779 O O . PHE A 1 20 ? 0.632 0.096 -2.663 1.00 15.00 189 PHE A O 8
ATOM 5796 N N . LEU A 1 21 ? -0.013 1.862 -1.452 1.00 15.00 190 LEU A N 8
ATOM 5797 C CA . LEU A 1 21 ? -0.493 2.597 -2.614 1.00 15.00 190 LEU A CA 8
ATOM 5798 C C . LEU A 1 21 ? 0.611 3.466 -3.174 1.00 15.00 190 LEU A C 8
ATOM 5799 O O . LEU A 1 21 ? 1.355 4.080 -2.417 1.00 15.00 190 LEU A O 8
ATOM 5815 N N . ASN A 1 22 ? 0.699 3.569 -4.483 1.00 15.00 191 ASN A N 8
ATOM 5816 C CA . ASN A 1 22 ? 1.484 4.625 -5.067 1.00 15.00 191 ASN A CA 8
ATOM 5817 C C . ASN A 1 22 ? 0.561 5.806 -5.251 1.00 15.00 191 ASN A C 8
ATOM 5818 O O . ASN A 1 22 ? -0.266 5.806 -6.171 1.00 15.00 191 ASN A O 8
ATOM 5829 N N . HIS A 1 23 ? 0.652 6.776 -4.337 1.00 15.00 192 HIS A N 8
ATOM 5830 C CA . HIS A 1 23 ? -0.208 7.956 -4.386 1.00 15.00 192 HIS A CA 8
ATOM 5831 C C . HIS A 1 23 ? 0.109 8.781 -5.622 1.00 15.00 192 HIS A C 8
ATOM 5832 O O . HIS A 1 23 ? -0.676 9.626 -6.035 1.00 15.00 192 HIS A O 8
ATOM 5847 N N . ILE A 1 24 ? 1.273 8.526 -6.195 1.00 15.00 193 ILE A N 8
ATOM 5848 C CA . ILE A 1 24 ? 1.701 9.198 -7.406 1.00 15.00 193 ILE A CA 8
ATOM 5849 C C . ILE A 1 24 ? 1.243 8.416 -8.635 1.00 15.00 193 ILE A C 8
ATOM 5850 O O . ILE A 1 24 ? 0.604 8.967 -9.531 1.00 15.00 193 ILE A O 8
ATOM 5866 N N . ASP A 1 25 ? 1.545 7.119 -8.646 1.00 15.00 194 ASP A N 8
ATOM 5867 C CA . ASP A 1 25 ? 1.267 6.260 -9.799 1.00 15.00 194 ASP A CA 8
ATOM 5868 C C . ASP A 1 25 ? -0.207 5.890 -9.908 1.00 15.00 194 ASP A C 8
ATOM 5869 O O . ASP A 1 25 ? -0.635 5.370 -10.937 1.00 15.00 194 ASP A O 8
ATOM 5878 N N . GLN A 1 26 ? -0.965 6.108 -8.827 1.00 15.00 195 GLN A N 8
ATOM 5879 C CA . GLN A 1 26 ? -2.395 5.775 -8.800 1.00 15.00 195 GLN A CA 8
ATOM 5880 C C . GLN A 1 26 ? -2.570 4.251 -8.848 1.00 15.00 195 GLN A C 8
ATOM 5881 O O . GLN A 1 26 ? -3.597 3.732 -9.281 1.00 15.00 195 GLN A O 8
ATOM 5895 N N . THR A 1 27 ? -1.588 3.532 -8.321 1.00 15.00 196 THR A N 8
ATOM 5896 C CA . THR A 1 27 ? -1.593 2.079 -8.445 1.00 15.00 196 THR A CA 8
ATOM 5897 C C . THR A 1 27 ? -1.508 1.396 -7.080 1.00 15.00 196 THR A C 8
ATOM 5898 O O . THR A 1 27 ? -0.949 1.947 -6.125 1.00 15.00 196 THR A O 8
ATOM 5909 N N . THR A 1 28 ? -2.097 0.209 -6.994 1.00 15.00 197 THR A N 8
ATOM 5910 C CA . THR A 1 28 ? -2.100 -0.566 -5.766 1.00 15.00 197 THR A CA 8
ATOM 5911 C C . THR A 1 28 ? -0.978 -1.606 -5.788 1.00 15.00 197 THR A C 8
ATOM 5912 O O . THR A 1 28 ? -0.855 -2.385 -6.734 1.00 15.00 197 THR A O 8
ATOM 5923 N N . THR A 1 29 ? -0.160 -1.607 -4.749 1.00 15.00 198 THR A N 8
ATOM 5924 C CA . THR A 1 29 ? 0.974 -2.512 -4.667 1.00 15.00 198 THR A CA 8
ATOM 5925 C C . THR A 1 29 ? 0.779 -3.544 -3.539 1.00 15.00 198 THR A C 8
ATOM 5926 O O . THR A 1 29 ? 0.525 -3.168 -2.391 1.00 15.00 198 THR A O 8
ATOM 5937 N N . TRP A 1 30 ? 0.872 -4.841 -3.872 1.00 15.00 199 TRP A N 8
ATOM 5938 C CA . TRP A 1 30 ? 0.777 -5.904 -2.866 1.00 15.00 199 TRP A CA 8
ATOM 5939 C C . TRP A 1 30 ? 2.138 -6.201 -2.235 1.00 15.00 199 TRP A C 8
ATOM 5940 O O . TRP A 1 30 ? 2.228 -6.517 -1.053 1.00 15.00 199 TRP A O 8
ATOM 5961 N N . GLN A 1 31 ? 3.192 -6.140 -3.038 1.00 15.00 200 GLN A N 8
ATOM 5962 C CA . GLN A 1 31 ? 4.516 -6.535 -2.575 1.00 15.00 200 GLN A CA 8
ATOM 5963 C C . GLN A 1 31 ? 5.296 -5.328 -2.078 1.00 15.00 200 GLN A C 8
ATOM 5964 O O . GLN A 1 31 ? 5.356 -4.304 -2.754 1.00 15.00 200 GLN A O 8
ATOM 5978 N N . ASP A 1 32 ? 5.903 -5.471 -0.905 1.00 15.00 201 ASP A N 8
ATOM 5979 C CA . ASP A 1 32 ? 6.668 -4.391 -0.284 1.00 15.00 201 ASP A CA 8
ATOM 5980 C C . ASP A 1 32 ? 7.713 -3.836 -1.254 1.00 15.00 201 ASP A C 8
ATOM 5981 O O . ASP A 1 32 ? 8.625 -4.552 -1.673 1.00 15.00 201 ASP A O 8
ATOM 5990 N N . PRO A 1 33 ? 7.581 -2.548 -1.620 1.00 15.00 202 PRO A N 8
ATOM 5991 C CA . PRO A 1 33 ? 8.480 -1.877 -2.574 1.00 15.00 202 PRO A CA 8
ATOM 5992 C C . PRO A 1 33 ? 9.946 -1.878 -2.149 1.00 15.00 202 PRO A C 8
ATOM 5993 O O . PRO A 1 33 ? 10.831 -1.563 -2.946 1.00 15.00 202 PRO A O 8
ATOM 6004 N N . ARG A 1 34 ? 10.202 -2.184 -0.889 1.00 15.00 203 ARG A N 8
ATOM 6005 C CA . ARG A 1 34 ? 11.563 -2.205 -0.380 1.00 15.00 203 ARG A CA 8
ATOM 6006 C C . ARG A 1 34 ? 12.201 -3.569 -0.611 1.00 15.00 203 ARG A C 8
ATOM 6007 O O . ARG A 1 34 ? 13.417 -3.724 -0.502 1.00 15.00 203 ARG A O 8
ATOM 6028 N N . LYS A 1 35 ? 11.371 -4.560 -0.922 1.00 15.00 204 LYS A N 8
ATOM 6029 C CA . LYS A 1 35 ? 11.858 -5.900 -1.217 1.00 15.00 204 LYS A CA 8
ATOM 6030 C C . LYS A 1 35 ? 11.994 -6.100 -2.720 1.00 15.00 204 LYS A C 8
ATOM 6031 O O . LYS A 1 35 ? 12.632 -7.048 -3.175 1.00 15.00 204 LYS A O 8
ATOM 6050 N N . ALA A 1 36 ? 11.365 -5.217 -3.481 1.00 15.00 205 ALA A N 8
ATOM 6051 C CA . ALA A 1 36 ? 11.352 -5.323 -4.929 1.00 15.00 205 ALA A CA 8
ATOM 6052 C C . ALA A 1 36 ? 12.624 -4.739 -5.524 1.00 15.00 205 ALA A C 8
ATOM 6053 O O . ALA A 1 36 ? 12.717 -3.502 -5.625 1.00 15.00 205 ALA A O 8
ATOM 6061 N N . GLY B 2 1 ? -1.712 -15.343 -3.306 1.00 15.00 204 GLY B N 8
ATOM 6062 C CA . GLY B 2 1 ? -3.167 -15.610 -3.196 1.00 15.00 204 GLY B CA 8
ATOM 6063 C C . GLY B 2 1 ? -3.870 -14.536 -2.402 1.00 15.00 204 GLY B C 8
ATOM 6064 O O . GLY B 2 1 ? -4.441 -14.806 -1.346 1.00 15.00 204 GLY B O 8
ATOM 6070 N N . GLU B 2 2 ? -3.833 -13.314 -2.913 1.00 15.00 205 GLU B N 8
ATOM 6071 C CA . GLU B 2 2 ? -4.349 -12.174 -2.179 1.00 15.00 205 GLU B CA 8
ATOM 6072 C C . GLU B 2 2 ? -5.791 -11.881 -2.575 1.00 15.00 205 GLU B C 8
ATOM 6073 O O . GLU B 2 2 ? -6.200 -12.117 -3.715 1.00 15.00 205 GLU B O 8
ATOM 6085 N N . SER B 2 3 ? -6.539 -11.342 -1.631 1.00 15.00 206 SER B N 8
ATOM 6086 C CA . SER B 2 3 ? -7.907 -10.910 -1.861 1.00 15.00 206 SER B CA 8
ATOM 6087 C C . SER B 2 3 ? -7.865 -9.451 -2.312 1.00 15.00 206 SER B C 8
ATOM 6088 O O . SER B 2 3 ? -6.971 -8.732 -1.896 1.00 15.00 206 SER B O 8
ATOM 6096 N N . PRO B 2 4 ? -8.825 -8.979 -3.138 1.00 15.00 207 PRO B N 8
ATOM 6097 C CA . PRO B 2 4 ? -8.779 -7.626 -3.721 1.00 15.00 207 PRO B CA 8
ATOM 6098 C C . PRO B 2 4 ? -8.485 -6.558 -2.668 1.00 15.00 207 PRO B C 8
ATOM 6099 O O . PRO B 2 4 ? -9.092 -6.544 -1.593 1.00 15.00 207 PRO B O 8
ATOM 6110 N N . PRO B 2 5 ? -7.547 -5.640 -2.970 1.00 15.00 208 PRO B N 8
ATOM 6111 C CA . PRO B 2 5 ? -6.950 -4.714 -2.023 1.00 15.00 208 PRO B CA 8
ATOM 6112 C C . PRO B 2 5 ? -7.706 -3.375 -2.003 1.00 15.00 208 PRO B C 8
ATOM 6113 O O . PRO B 2 5 ? -8.693 -3.203 -2.726 1.00 15.00 208 PRO B O 8
ATOM 6124 N N . PRO B 2 6 ? -7.255 -2.422 -1.172 1.00 15.00 209 PRO B N 8
ATOM 6125 C CA . PRO B 2 6 ? -7.872 -1.093 -1.018 1.00 15.00 209 PRO B CA 8
ATOM 6126 C C . PRO B 2 6 ? -8.156 -0.369 -2.330 1.00 15.00 209 PRO B C 8
ATOM 6127 O O . PRO B 2 6 ? -7.369 -0.437 -3.278 1.00 15.00 209 PRO B O 8
ATOM 6138 N N . PRO B 2 7 ? -9.279 0.360 -2.377 1.00 15.00 210 PRO B N 8
ATOM 6139 C CA . PRO B 2 7 ? -9.568 1.297 -3.457 1.00 15.00 210 PRO B CA 8
ATOM 6140 C C . PRO B 2 7 ? -8.621 2.493 -3.391 1.00 15.00 210 PRO B C 8
ATOM 6141 O O . PRO B 2 7 ? -8.414 3.074 -2.325 1.00 15.00 210 PRO B O 8
ATOM 6152 N N . TYR B 2 8 ? -8.070 2.865 -4.533 1.00 15.00 211 TYR B N 8
ATOM 6153 C CA . TYR B 2 8 ? -7.060 3.914 -4.606 1.00 15.00 211 TYR B CA 8
ATOM 6154 C C . TYR B 2 8 ? -7.606 5.311 -4.263 1.00 15.00 211 TYR B C 8
ATOM 6155 O O . TYR B 2 8 ? -6.824 6.242 -4.055 1.00 15.00 211 TYR B O 8
ATOM 6173 N N . SER B 2 9 ? -8.919 5.455 -4.126 1.00 15.00 212 SER B N 8
ATOM 6174 C CA . SER B 2 9 ? -9.556 6.763 -4.266 1.00 15.00 212 SER B CA 8
ATOM 6175 C C . SER B 2 9 ? -8.996 7.769 -3.257 1.00 15.00 212 SER B C 8
ATOM 6176 O O . SER B 2 9 ? -8.307 8.711 -3.664 1.00 15.00 212 SER B O 8
ATOM 6184 N N . ARG B 2 10 ? -9.258 7.620 -1.966 1.00 15.00 213 ARG B N 8
ATOM 6185 C CA . ARG B 2 10 ? -8.508 8.424 -1.016 1.00 15.00 213 ARG B CA 8
ATOM 6186 C C . ARG B 2 10 ? -7.722 7.575 -0.029 1.00 15.00 213 ARG B C 8
ATOM 6187 O O . ARG B 2 10 ? -6.496 7.503 -0.109 1.00 15.00 213 ARG B O 8
ATOM 6208 N N . TYR B 2 11 ? -8.423 6.920 0.885 1.00 15.00 214 TYR B N 8
ATOM 6209 C CA . TYR B 2 11 ? -7.769 6.088 1.886 1.00 15.00 214 TYR B CA 8
ATOM 6210 C C . TYR B 2 11 ? -8.244 4.645 1.803 1.00 15.00 214 TYR B C 8
ATOM 6211 O O . TYR B 2 11 ? -9.433 4.390 1.619 1.00 15.00 214 TYR B O 8
ATOM 6229 N N . PRO B 2 12 ? -7.317 3.692 1.970 1.00 15.00 215 PRO B N 8
ATOM 6230 C CA . PRO B 2 12 ? -7.599 2.258 1.821 1.00 15.00 215 PRO B CA 8
ATOM 6231 C C . PRO B 2 12 ? -8.659 1.735 2.778 1.00 15.00 215 PRO B C 8
ATOM 6232 O O . PRO B 2 12 ? -9.482 0.896 2.407 1.00 15.00 215 PRO B O 8
ATOM 6243 N N . MET B 2 13 ? -8.628 2.207 4.015 1.00 15.00 216 MET B N 8
ATOM 6244 C CA . MET B 2 13 ? -9.534 1.708 5.035 1.00 15.00 216 MET B CA 8
ATOM 6245 C C . MET B 2 13 ? -9.866 2.799 6.036 1.00 15.00 216 MET B C 8
ATOM 6246 O O . MET B 2 13 ? -8.985 3.539 6.480 1.00 15.00 216 MET B O 8
ATOM 6260 N N . ASP B 2 14 ? -11.133 2.885 6.396 1.00 15.00 217 ASP B N 8
ATOM 6261 C CA . ASP B 2 14 ? -11.582 3.834 7.394 1.00 15.00 217 ASP B CA 8
ATOM 6262 C C . ASP B 2 14 ? -12.564 3.156 8.338 1.00 15.00 217 ASP B C 8
ATOM 6263 O O . ASP B 2 14 ? -13.777 3.155 8.039 1.00 15.00 217 ASP B O 8
ATOM 6273 N N . ASP A 1 1 ? 12.724 7.434 6.519 1.00 15.00 170 ASP A N 9
ATOM 6274 C CA . ASP A 1 1 ? 12.532 7.260 5.058 1.00 15.00 170 ASP A CA 9
ATOM 6275 C C . ASP A 1 1 ? 12.728 5.802 4.650 1.00 15.00 170 ASP A C 9
ATOM 6276 O O . ASP A 1 1 ? 12.296 5.387 3.573 1.00 15.00 170 ASP A O 9
ATOM 6287 N N . VAL A 1 2 ? 13.404 5.035 5.499 1.00 15.00 171 VAL A N 9
ATOM 6288 C CA . VAL A 1 2 ? 13.650 3.623 5.223 1.00 15.00 171 VAL A CA 9
ATOM 6289 C C . VAL A 1 2 ? 12.430 2.745 5.550 1.00 15.00 171 VAL A C 9
ATOM 6290 O O . VAL A 1 2 ? 12.017 1.937 4.721 1.00 15.00 171 VAL A O 9
ATOM 6303 N N . PRO A 1 3 ? 11.831 2.873 6.761 1.00 15.00 172 PRO A N 9
ATOM 6304 C CA . PRO A 1 3 ? 10.667 2.063 7.151 1.00 15.00 172 PRO A CA 9
ATOM 6305 C C . PRO A 1 3 ? 9.444 2.294 6.264 1.00 15.00 172 PRO A C 9
ATOM 6306 O O . PRO A 1 3 ? 8.683 1.366 5.999 1.00 15.00 172 PRO A O 9
ATOM 6317 N N . LEU A 1 4 ? 9.238 3.530 5.829 1.00 15.00 173 LEU A N 9
ATOM 6318 C CA . LEU A 1 4 ? 8.096 3.855 4.981 1.00 15.00 173 LEU A CA 9
ATOM 6319 C C . LEU A 1 4 ? 8.515 4.794 3.849 1.00 15.00 173 LEU A C 9
ATOM 6320 O O . LEU A 1 4 ? 8.838 5.959 4.092 1.00 15.00 173 LEU A O 9
ATOM 6336 N N . PRO A 1 5 ? 8.548 4.288 2.603 1.00 15.00 174 PRO A N 9
ATOM 6337 C CA . PRO A 1 5 ? 8.839 5.103 1.413 1.00 15.00 174 PRO A CA 9
ATOM 6338 C C . PRO A 1 5 ? 7.871 6.276 1.262 1.00 15.00 174 PRO A C 9
ATOM 6339 O O . PRO A 1 5 ? 6.699 6.179 1.628 1.00 15.00 174 PRO A O 9
ATOM 6350 N N . ALA A 1 6 ? 8.350 7.371 0.687 1.00 15.00 175 ALA A N 9
ATOM 6351 C CA . ALA A 1 6 ? 7.543 8.578 0.566 1.00 15.00 175 ALA A CA 9
ATOM 6352 C C . ALA A 1 6 ? 6.752 8.580 -0.737 1.00 15.00 175 ALA A C 9
ATOM 6353 O O . ALA A 1 6 ? 7.268 8.202 -1.792 1.00 15.00 175 ALA A O 9
ATOM 6360 N N . GLY A 1 7 ? 5.501 9.014 -0.653 1.00 15.00 176 GLY A N 9
ATOM 6361 C CA . GLY A 1 7 ? 4.612 8.983 -1.799 1.00 15.00 176 GLY A CA 9
ATOM 6362 C C . GLY A 1 7 ? 3.849 7.675 -1.868 1.00 15.00 176 GLY A C 9
ATOM 6363 O O . GLY A 1 7 ? 3.234 7.345 -2.886 1.00 15.00 176 GLY A O 9
ATOM 6367 N N . TRP A 1 8 ? 3.872 6.949 -0.758 1.00 15.00 177 TRP A N 9
ATOM 6368 C CA . TRP A 1 8 ? 3.218 5.655 -0.660 1.00 15.00 177 TRP A CA 9
ATOM 6369 C C . TRP A 1 8 ? 2.229 5.655 0.499 1.00 15.00 177 TRP A C 9
ATOM 6370 O O . TRP A 1 8 ? 2.487 6.248 1.547 1.00 15.00 177 TRP A O 9
ATOM 6391 N N . GLU A 1 9 ? 1.105 4.984 0.309 1.00 15.00 178 GLU A N 9
ATOM 6392 C CA . GLU A 1 9 ? 0.120 4.825 1.363 1.00 15.00 178 GLU A CA 9
ATOM 6393 C C . GLU A 1 9 ? 0.436 3.557 2.145 1.00 15.00 178 GLU A C 9
ATOM 6394 O O . GLU A 1 9 ? 0.314 2.449 1.617 1.00 15.00 178 GLU A O 9
ATOM 6406 N N . MET A 1 10 ? 0.860 3.723 3.389 1.00 15.00 179 MET A N 9
ATOM 6407 C CA . MET A 1 10 ? 1.378 2.607 4.172 1.00 15.00 179 MET A CA 9
ATOM 6408 C C . MET A 1 10 ? 0.342 2.104 5.165 1.00 15.00 179 MET A C 9
ATOM 6409 O O . MET A 1 10 ? 0.025 2.799 6.133 1.00 15.00 179 MET A O 9
ATOM 6423 N N . ALA A 1 11 ? -0.208 0.918 4.925 1.00 15.00 180 ALA A N 9
ATOM 6424 C CA . ALA A 1 11 ? -1.076 0.291 5.913 1.00 15.00 180 ALA A CA 9
ATOM 6425 C C . ALA A 1 11 ? -1.005 -1.226 5.828 1.00 15.00 180 ALA A C 9
ATOM 6426 O O . ALA A 1 11 ? -1.062 -1.806 4.745 1.00 15.00 180 ALA A O 9
ATOM 6433 N N . LYS A 1 12 ? -0.867 -1.863 6.977 1.00 15.00 181 LYS A N 9
ATOM 6434 C CA . LYS A 1 12 ? -0.819 -3.312 7.044 1.00 15.00 181 LYS A CA 9
ATOM 6435 C C . LYS A 1 12 ? -1.999 -3.821 7.859 1.00 15.00 181 LYS A C 9
ATOM 6436 O O . LYS A 1 12 ? -2.246 -3.337 8.965 1.00 15.00 181 LYS A O 9
ATOM 6455 N N . THR A 1 13 ? -2.720 -4.795 7.326 1.00 15.00 182 THR A N 9
ATOM 6456 C CA . THR A 1 13 ? -3.863 -5.347 8.030 1.00 15.00 182 THR A CA 9
ATOM 6457 C C . THR A 1 13 ? -3.418 -6.518 8.901 1.00 15.00 182 THR A C 9
ATOM 6458 O O . THR A 1 13 ? -2.509 -7.264 8.524 1.00 15.00 182 THR A O 9
ATOM 6469 N N . SER A 1 14 ? -4.054 -6.674 10.064 1.00 15.00 183 SER A N 9
ATOM 6470 C CA . SER A 1 14 ? -3.764 -7.791 10.960 1.00 15.00 183 SER A CA 9
ATOM 6471 C C . SER A 1 14 ? -4.091 -9.128 10.286 1.00 15.00 183 SER A C 9
ATOM 6472 O O . SER A 1 14 ? -3.680 -10.195 10.745 1.00 15.00 183 SER A O 9
ATOM 6480 N N . SER A 1 15 ? -4.842 -9.052 9.193 1.00 15.00 184 SER A N 9
ATOM 6481 C CA . SER A 1 15 ? -5.131 -10.205 8.352 1.00 15.00 184 SER A CA 9
ATOM 6482 C C . SER A 1 15 ? -3.848 -10.718 7.694 1.00 15.00 184 SER A C 9
ATOM 6483 O O . SER A 1 15 ? -3.810 -11.816 7.140 1.00 15.00 184 SER A O 9
ATOM 6491 N N . GLY A 1 16 ? -2.809 -9.889 7.738 1.00 15.00 185 GLY A N 9
ATOM 6492 C CA . GLY A 1 16 ? -1.551 -10.217 7.107 1.00 15.00 185 GLY A CA 9
ATOM 6493 C C . GLY A 1 16 ? -1.491 -9.724 5.679 1.00 15.00 185 GLY A C 9
ATOM 6494 O O . GLY A 1 16 ? -0.908 -10.375 4.812 1.00 15.00 185 GLY A O 9
ATOM 6498 N N . GLN A 1 17 ? -2.102 -8.574 5.435 1.00 15.00 186 GLN A N 9
ATOM 6499 C CA . GLN A 1 17 ? -2.058 -7.953 4.119 1.00 15.00 186 GLN A CA 9
ATOM 6500 C C . GLN A 1 17 ? -1.293 -6.646 4.192 1.00 15.00 186 GLN A C 9
ATOM 6501 O O . GLN A 1 17 ? -1.757 -5.672 4.786 1.00 15.00 186 GLN A O 9
ATOM 6515 N N . ARG A 1 18 ? -0.106 -6.639 3.615 1.00 15.00 187 ARG A N 9
ATOM 6516 C CA . ARG A 1 18 ? 0.716 -5.444 3.589 1.00 15.00 187 ARG A CA 9
ATOM 6517 C C . ARG A 1 18 ? 0.530 -4.726 2.260 1.00 15.00 187 ARG A C 9
ATOM 6518 O O . ARG A 1 18 ? 1.185 -5.036 1.268 1.00 15.00 187 ARG A O 9
ATOM 6539 N N . TYR A 1 19 ? -0.413 -3.803 2.217 1.00 15.00 188 TYR A N 9
ATOM 6540 C CA . TYR A 1 19 ? -0.693 -3.107 0.980 1.00 15.00 188 TYR A CA 9
ATOM 6541 C C . TYR A 1 19 ? -0.083 -1.718 1.004 1.00 15.00 188 TYR A C 9
ATOM 6542 O O . TYR A 1 19 ? -0.065 -1.032 2.037 1.00 15.00 188 TYR A O 9
ATOM 6560 N N . PHE A 1 20 ? 0.430 -1.318 -0.137 1.00 15.00 189 PHE A N 9
ATOM 6561 C CA . PHE A 1 20 ? 1.036 -0.017 -0.281 1.00 15.00 189 PHE A CA 9
ATOM 6562 C C . PHE A 1 20 ? 0.503 0.653 -1.539 1.00 15.00 189 PHE A C 9
ATOM 6563 O O . PHE A 1 20 ? 0.586 0.098 -2.635 1.00 15.00 189 PHE A O 9
ATOM 6580 N N . LEU A 1 21 ? -0.059 1.836 -1.380 1.00 15.00 190 LEU A N 9
ATOM 6581 C CA . LEU A 1 21 ? -0.561 2.591 -2.516 1.00 15.00 190 LEU A CA 9
ATOM 6582 C C . LEU A 1 21 ? 0.517 3.487 -3.090 1.00 15.00 190 LEU A C 9
ATOM 6583 O O . LEU A 1 21 ? 1.229 4.145 -2.345 1.00 15.00 190 LEU A O 9
ATOM 6599 N N . ASN A 1 22 ? 0.619 3.557 -4.399 1.00 15.00 191 ASN A N 9
ATOM 6600 C CA . ASN A 1 22 ? 1.380 4.622 -4.997 1.00 15.00 191 ASN A CA 9
ATOM 6601 C C . ASN A 1 22 ? 0.428 5.772 -5.242 1.00 15.00 191 ASN A C 9
ATOM 6602 O O . ASN A 1 22 ? -0.320 5.748 -6.219 1.00 15.00 191 ASN A O 9
ATOM 6613 N N . HIS A 1 23 ? 0.408 6.748 -4.331 1.00 15.00 192 HIS A N 9
ATOM 6614 C CA . HIS A 1 23 ? -0.485 7.903 -4.473 1.00 15.00 192 HIS A CA 9
ATOM 6615 C C . HIS A 1 23 ? -0.042 8.767 -5.647 1.00 15.00 192 HIS A C 9
ATOM 6616 O O . HIS A 1 23 ? -0.720 9.720 -6.029 1.00 15.00 192 HIS A O 9
ATOM 6631 N N . ILE A 1 24 ? 1.119 8.435 -6.191 1.00 15.00 193 ILE A N 9
ATOM 6632 C CA . ILE A 1 24 ? 1.647 9.113 -7.357 1.00 15.00 193 ILE A CA 9
ATOM 6633 C C . ILE A 1 24 ? 1.303 8.331 -8.623 1.00 15.00 193 ILE A C 9
ATOM 6634 O O . ILE A 1 24 ? 0.813 8.894 -9.601 1.00 15.00 193 ILE A O 9
ATOM 6650 N N . ASP A 1 25 ? 1.536 7.019 -8.579 1.00 15.00 194 ASP A N 9
ATOM 6651 C CA . ASP A 1 25 ? 1.365 6.164 -9.753 1.00 15.00 194 ASP A CA 9
ATOM 6652 C C . ASP A 1 25 ? -0.080 5.719 -9.935 1.00 15.00 194 ASP A C 9
ATOM 6653 O O . ASP A 1 25 ? -0.439 5.210 -10.998 1.00 15.00 194 ASP A O 9
ATOM 6662 N N . GLN A 1 26 ? -0.898 5.883 -8.892 1.00 15.00 195 GLN A N 9
ATOM 6663 C CA . GLN A 1 26 ? -2.292 5.429 -8.918 1.00 15.00 195 GLN A CA 9
ATOM 6664 C C . GLN A 1 26 ? -2.326 3.906 -9.034 1.00 15.00 195 GLN A C 9
ATOM 6665 O O . GLN A 1 26 ? -3.117 3.328 -9.782 1.00 15.00 195 GLN A O 9
ATOM 6679 N N . THR A 1 27 ? -1.474 3.252 -8.257 1.00 15.00 196 THR A N 9
ATOM 6680 C CA . THR A 1 27 ? -1.389 1.799 -8.299 1.00 15.00 196 THR A CA 9
ATOM 6681 C C . THR A 1 27 ? -1.472 1.185 -6.910 1.00 15.00 196 THR A C 9
ATOM 6682 O O . THR A 1 27 ? -1.069 1.794 -5.916 1.00 15.00 196 THR A O 9
ATOM 6693 N N . THR A 1 28 ? -2.008 -0.024 -6.859 1.00 15.00 197 THR A N 9
ATOM 6694 C CA . THR A 1 28 ? -2.138 -0.762 -5.619 1.00 15.00 197 THR A CA 9
ATOM 6695 C C . THR A 1 28 ? -1.091 -1.873 -5.556 1.00 15.00 197 THR A C 9
ATOM 6696 O O . THR A 1 28 ? -1.100 -2.796 -6.372 1.00 15.00 197 THR A O 9
ATOM 6707 N N . THR A 1 29 ? -0.184 -1.771 -4.601 1.00 15.00 198 THR A N 9
ATOM 6708 C CA . THR A 1 29 ? 0.918 -2.709 -4.476 1.00 15.00 198 THR A CA 9
ATOM 6709 C C . THR A 1 29 ? 0.643 -3.732 -3.357 1.00 15.00 198 THR A C 9
ATOM 6710 O O . THR A 1 29 ? 0.313 -3.348 -2.233 1.00 15.00 198 THR A O 9
ATOM 6721 N N . TRP A 1 30 ? 0.769 -5.026 -3.671 1.00 15.00 199 TRP A N 9
ATOM 6722 C CA . TRP A 1 30 ? 0.489 -6.092 -2.706 1.00 15.00 199 TRP A CA 9
ATOM 6723 C C . TRP A 1 30 ? 1.736 -6.474 -1.910 1.00 15.00 199 TRP A C 9
ATOM 6724 O O . TRP A 1 30 ? 1.639 -7.059 -0.827 1.00 15.00 199 TRP A O 9
ATOM 6745 N N . GLN A 1 31 ? 2.903 -6.195 -2.469 1.00 15.00 200 GLN A N 9
ATOM 6746 C CA . GLN A 1 31 ? 4.159 -6.590 -1.846 1.00 15.00 200 GLN A CA 9
ATOM 6747 C C . GLN A 1 31 ? 5.006 -5.370 -1.523 1.00 15.00 200 GLN A C 9
ATOM 6748 O O . GLN A 1 31 ? 4.938 -4.360 -2.214 1.00 15.00 200 GLN A O 9
ATOM 6762 N N . ASP A 1 32 ? 5.808 -5.479 -0.477 1.00 15.00 201 ASP A N 9
ATOM 6763 C CA . ASP A 1 32 ? 6.611 -4.361 0.008 1.00 15.00 201 ASP A CA 9
ATOM 6764 C C . ASP A 1 32 ? 7.563 -3.837 -1.070 1.00 15.00 201 ASP A C 9
ATOM 6765 O O . ASP A 1 32 ? 8.426 -4.569 -1.552 1.00 15.00 201 ASP A O 9
ATOM 6774 N N . PRO A 1 33 ? 7.407 -2.562 -1.468 1.00 15.00 202 PRO A N 9
ATOM 6775 C CA . PRO A 1 33 ? 8.275 -1.907 -2.461 1.00 15.00 202 PRO A CA 9
ATOM 6776 C C . PRO A 1 33 ? 9.756 -1.888 -2.073 1.00 15.00 202 PRO A C 9
ATOM 6777 O O . PRO A 1 33 ? 10.612 -1.593 -2.904 1.00 15.00 202 PRO A O 9
ATOM 6788 N N . ARG A 1 34 ? 10.057 -2.159 -0.811 1.00 15.00 203 ARG A N 9
ATOM 6789 C CA . ARG A 1 34 ? 11.440 -2.190 -0.352 1.00 15.00 203 ARG A CA 9
ATOM 6790 C C . ARG A 1 34 ? 12.048 -3.562 -0.615 1.00 15.00 203 ARG A C 9
ATOM 6791 O O . ARG A 1 34 ? 13.267 -3.745 -0.564 1.00 15.00 203 ARG A O 9
ATOM 6812 N N . LYS A 1 35 ? 11.172 -4.518 -0.897 1.00 15.00 204 LYS A N 9
ATOM 6813 C CA . LYS A 1 35 ? 11.566 -5.882 -1.222 1.00 15.00 204 LYS A CA 9
ATOM 6814 C C . LYS A 1 35 ? 12.070 -5.970 -2.662 1.00 15.00 204 LYS A C 9
ATOM 6815 O O . LYS A 1 35 ? 12.774 -6.912 -3.034 1.00 15.00 204 LYS A O 9
ATOM 6834 N N . ALA A 1 36 ? 11.705 -4.985 -3.469 1.00 15.00 205 ALA A N 9
ATOM 6835 C CA . ALA A 1 36 ? 12.074 -4.975 -4.876 1.00 15.00 205 ALA A CA 9
ATOM 6836 C C . ALA A 1 36 ? 13.409 -4.272 -5.080 1.00 15.00 205 ALA A C 9
ATOM 6837 O O . ALA A 1 36 ? 14.456 -4.956 -5.032 1.00 15.00 205 ALA A O 9
ATOM 6845 N N . GLY B 2 1 ? -2.502 -15.670 -4.819 1.00 15.00 204 GLY B N 9
ATOM 6846 C CA . GLY B 2 1 ? -3.922 -15.337 -5.079 1.00 15.00 204 GLY B CA 9
ATOM 6847 C C . GLY B 2 1 ? -4.521 -14.517 -3.955 1.00 15.00 204 GLY B C 9
ATOM 6848 O O . GLY B 2 1 ? -5.159 -15.060 -3.051 1.00 15.00 204 GLY B O 9
ATOM 6854 N N . GLU B 2 2 ? -4.322 -13.208 -4.011 1.00 15.00 205 GLU B N 9
ATOM 6855 C CA . GLU B 2 2 ? -4.831 -12.310 -2.985 1.00 15.00 205 GLU B CA 9
ATOM 6856 C C . GLU B 2 2 ? -6.226 -11.845 -3.367 1.00 15.00 205 GLU B C 9
ATOM 6857 O O . GLU B 2 2 ? -6.547 -11.707 -4.546 1.00 15.00 205 GLU B O 9
ATOM 6869 N N . SER B 2 3 ? -7.036 -11.563 -2.370 1.00 15.00 206 SER B N 9
ATOM 6870 C CA . SER B 2 3 ? -8.378 -11.068 -2.605 1.00 15.00 206 SER B CA 9
ATOM 6871 C C . SER B 2 3 ? -8.311 -9.546 -2.675 1.00 15.00 206 SER B C 9
ATOM 6872 O O . SER B 2 3 ? -7.455 -8.947 -2.029 1.00 15.00 206 SER B O 9
ATOM 6880 N N . PRO B 2 4 ? -9.211 -8.905 -3.448 1.00 15.00 207 PRO B N 9
ATOM 6881 C CA . PRO B 2 4 ? -9.065 -7.495 -3.851 1.00 15.00 207 PRO B CA 9
ATOM 6882 C C . PRO B 2 4 ? -8.725 -6.567 -2.690 1.00 15.00 207 PRO B C 9
ATOM 6883 O O . PRO B 2 4 ? -9.354 -6.616 -1.630 1.00 15.00 207 PRO B O 9
ATOM 6894 N N . PRO B 2 5 ? -7.737 -5.687 -2.902 1.00 15.00 208 PRO B N 9
ATOM 6895 C CA . PRO B 2 5 ? -7.131 -4.843 -1.892 1.00 15.00 208 PRO B CA 9
ATOM 6896 C C . PRO B 2 5 ? -7.845 -3.486 -1.844 1.00 15.00 208 PRO B C 9
ATOM 6897 O O . PRO B 2 5 ? -8.820 -3.273 -2.574 1.00 15.00 208 PRO B O 9
ATOM 6908 N N . PRO B 2 6 ? -7.406 -2.569 -0.972 1.00 15.00 209 PRO B N 9
ATOM 6909 C CA . PRO B 2 6 ? -7.999 -1.232 -0.830 1.00 15.00 209 PRO B CA 9
ATOM 6910 C C . PRO B 2 6 ? -8.194 -0.504 -2.156 1.00 15.00 209 PRO B C 9
ATOM 6911 O O . PRO B 2 6 ? -7.328 -0.537 -3.031 1.00 15.00 209 PRO B O 9
ATOM 6922 N N . PRO B 2 7 ? -9.337 0.173 -2.304 1.00 15.00 210 PRO B N 9
ATOM 6923 C CA . PRO B 2 7 ? -9.587 1.067 -3.432 1.00 15.00 210 PRO B CA 9
ATOM 6924 C C . PRO B 2 7 ? -8.591 2.221 -3.438 1.00 15.00 210 PRO B C 9
ATOM 6925 O O . PRO B 2 7 ? -8.376 2.865 -2.411 1.00 15.00 210 PRO B O 9
ATOM 6936 N N . TYR B 2 8 ? -7.991 2.485 -4.591 1.00 15.00 211 TYR B N 9
ATOM 6937 C CA . TYR B 2 8 ? -6.983 3.536 -4.708 1.00 15.00 211 TYR B CA 9
ATOM 6938 C C . TYR B 2 8 ? -7.589 4.936 -4.513 1.00 15.00 211 TYR B C 9
ATOM 6939 O O . TYR B 2 8 ? -6.859 5.910 -4.330 1.00 15.00 211 TYR B O 9
ATOM 6957 N N . SER B 2 9 ? -8.914 5.031 -4.470 1.00 15.00 212 SER B N 9
ATOM 6958 C CA . SER B 2 9 ? -9.591 6.297 -4.724 1.00 15.00 212 SER B CA 9
ATOM 6959 C C . SER B 2 9 ? -9.154 7.389 -3.739 1.00 15.00 212 SER B C 9
ATOM 6960 O O . SER B 2 9 ? -8.507 8.352 -4.163 1.00 15.00 212 SER B O 9
ATOM 6968 N N . ARG B 2 10 ? -9.477 7.289 -2.457 1.00 15.00 213 ARG B N 9
ATOM 6969 C CA . ARG B 2 10 ? -8.864 8.214 -1.510 1.00 15.00 213 ARG B CA 9
ATOM 6970 C C . ARG B 2 10 ? -8.064 7.482 -0.436 1.00 15.00 213 ARG B C 9
ATOM 6971 O O . ARG B 2 10 ? -6.832 7.503 -0.448 1.00 15.00 213 ARG B O 9
ATOM 6992 N N . TYR B 2 11 ? -8.769 6.811 0.469 1.00 15.00 214 TYR B N 9
ATOM 6993 C CA . TYR B 2 11 ? -8.139 6.089 1.572 1.00 15.00 214 TYR B CA 9
ATOM 6994 C C . TYR B 2 11 ? -8.493 4.607 1.531 1.00 15.00 214 TYR B C 9
ATOM 6995 O O . TYR B 2 11 ? -9.649 4.256 1.296 1.00 15.00 214 TYR B O 9
ATOM 7013 N N . PRO B 2 12 ? -7.512 3.719 1.775 1.00 15.00 215 PRO B N 9
ATOM 7014 C CA . PRO B 2 12 ? -7.759 2.275 1.858 1.00 15.00 215 PRO B CA 9
ATOM 7015 C C . PRO B 2 12 ? -8.724 1.910 2.976 1.00 15.00 215 PRO B C 9
ATOM 7016 O O . PRO B 2 12 ? -9.796 1.359 2.735 1.00 15.00 215 PRO B O 9
ATOM 7027 N N . MET B 2 13 ? -8.337 2.226 4.202 1.00 15.00 216 MET B N 9
ATOM 7028 C CA . MET B 2 13 ? -9.154 1.903 5.355 1.00 15.00 216 MET B CA 9
ATOM 7029 C C . MET B 2 13 ? -9.364 3.138 6.209 1.00 15.00 216 MET B C 9
ATOM 7030 O O . MET B 2 13 ? -8.439 3.925 6.422 1.00 15.00 216 MET B O 9
ATOM 7044 N N . ASP B 2 14 ? -10.568 3.285 6.721 1.00 15.00 217 ASP B N 9
ATOM 7045 C CA . ASP B 2 14 ? -10.922 4.451 7.498 1.00 15.00 217 ASP B CA 9
ATOM 7046 C C . ASP B 2 14 ? -11.067 4.083 8.968 1.00 15.00 217 ASP B C 9
ATOM 7047 O O . ASP B 2 14 ? -10.403 4.733 9.802 1.00 15.00 217 ASP B O 9
ATOM 7057 N N . ASP A 1 1 ? 12.449 7.953 6.718 1.00 15.00 170 ASP A N 10
ATOM 7058 C CA . ASP A 1 1 ? 12.124 7.989 5.271 1.00 15.00 170 ASP A CA 10
ATOM 7059 C C . ASP A 1 1 ? 12.330 6.621 4.622 1.00 15.00 170 ASP A C 10
ATOM 7060 O O . ASP A 1 1 ? 11.736 6.326 3.589 1.00 15.00 170 ASP A O 10
ATOM 7071 N N . VAL A 1 2 ? 13.201 5.801 5.208 1.00 15.00 171 VAL A N 10
ATOM 7072 C CA . VAL A 1 2 ? 13.468 4.467 4.673 1.00 15.00 171 VAL A CA 10
ATOM 7073 C C . VAL A 1 2 ? 12.391 3.443 5.067 1.00 15.00 171 VAL A C 10
ATOM 7074 O O . VAL A 1 2 ? 11.886 2.725 4.205 1.00 15.00 171 VAL A O 10
ATOM 7087 N N . PRO A 1 3 ? 12.026 3.341 6.375 1.00 15.00 172 PRO A N 10
ATOM 7088 C CA . PRO A 1 3 ? 11.023 2.367 6.837 1.00 15.00 172 PRO A CA 10
ATOM 7089 C C . PRO A 1 3 ? 9.706 2.460 6.071 1.00 15.00 172 PRO A C 10
ATOM 7090 O O . PRO A 1 3 ? 9.006 1.462 5.898 1.00 15.00 172 PRO A O 10
ATOM 7101 N N . LEU A 1 4 ? 9.364 3.665 5.638 1.00 15.00 173 LEU A N 10
ATOM 7102 C CA . LEU A 1 4 ? 8.171 3.885 4.838 1.00 15.00 173 LEU A CA 10
ATOM 7103 C C . LEU A 1 4 ? 8.482 4.853 3.698 1.00 15.00 173 LEU A C 10
ATOM 7104 O O . LEU A 1 4 ? 8.665 6.052 3.929 1.00 15.00 173 LEU A O 10
ATOM 7120 N N . PRO A 1 5 ? 8.590 4.331 2.462 1.00 15.00 174 PRO A N 10
ATOM 7121 C CA . PRO A 1 5 ? 8.854 5.142 1.265 1.00 15.00 174 PRO A CA 10
ATOM 7122 C C . PRO A 1 5 ? 7.853 6.286 1.111 1.00 15.00 174 PRO A C 10
ATOM 7123 O O . PRO A 1 5 ? 6.690 6.172 1.512 1.00 15.00 174 PRO A O 10
ATOM 7134 N N . ALA A 1 6 ? 8.293 7.371 0.491 1.00 15.00 175 ALA A N 10
ATOM 7135 C CA . ALA A 1 6 ? 7.480 8.573 0.389 1.00 15.00 175 ALA A CA 10
ATOM 7136 C C . ALA A 1 6 ? 6.624 8.542 -0.868 1.00 15.00 175 ALA A C 10
ATOM 7137 O O . ALA A 1 6 ? 7.088 8.166 -1.945 1.00 15.00 175 ALA A O 10
ATOM 7144 N N . GLY A 1 7 ? 5.369 8.934 -0.712 1.00 15.00 176 GLY A N 10
ATOM 7145 C CA . GLY A 1 7 ? 4.417 8.872 -1.803 1.00 15.00 176 GLY A CA 10
ATOM 7146 C C . GLY A 1 7 ? 3.749 7.519 -1.870 1.00 15.00 176 GLY A C 10
ATOM 7147 O O . GLY A 1 7 ? 3.075 7.186 -2.850 1.00 15.00 176 GLY A O 10
ATOM 7151 N N . TRP A 1 8 ? 3.901 6.760 -0.796 1.00 15.00 177 TRP A N 10
ATOM 7152 C CA . TRP A 1 8 ? 3.316 5.437 -0.688 1.00 15.00 177 TRP A CA 10
ATOM 7153 C C . TRP A 1 8 ? 2.366 5.401 0.502 1.00 15.00 177 TRP A C 10
ATOM 7154 O O . TRP A 1 8 ? 2.683 5.925 1.568 1.00 15.00 177 TRP A O 10
ATOM 7175 N N . GLU A 1 9 ? 1.210 4.791 0.316 1.00 15.00 178 GLU A N 10
ATOM 7176 C CA . GLU A 1 9 ? 0.241 4.644 1.388 1.00 15.00 178 GLU A CA 10
ATOM 7177 C C . GLU A 1 9 ? 0.513 3.343 2.123 1.00 15.00 178 GLU A C 10
ATOM 7178 O O . GLU A 1 9 ? 0.376 2.261 1.551 1.00 15.00 178 GLU A O 10
ATOM 7190 N N . MET A 1 10 ? 0.908 3.451 3.379 1.00 15.00 179 MET A N 10
ATOM 7191 C CA . MET A 1 10 ? 1.380 2.297 4.126 1.00 15.00 179 MET A CA 10
ATOM 7192 C C . MET A 1 10 ? 0.332 1.820 5.119 1.00 15.00 179 MET A C 10
ATOM 7193 O O . MET A 1 10 ? 0.061 2.497 6.111 1.00 15.00 179 MET A O 10
ATOM 7207 N N . ALA A 1 11 ? -0.267 0.664 4.851 1.00 15.00 180 ALA A N 10
ATOM 7208 C CA . ALA A 1 11 ? -1.204 0.080 5.799 1.00 15.00 180 ALA A CA 10
ATOM 7209 C C . ALA A 1 11 ? -1.203 -1.436 5.708 1.00 15.00 180 ALA A C 10
ATOM 7210 O O . ALA A 1 11 ? -1.243 -2.010 4.620 1.00 15.00 180 ALA A O 10
ATOM 7217 N N . LYS A 1 12 ? -1.140 -2.081 6.856 1.00 15.00 181 LYS A N 10
ATOM 7218 C CA . LYS A 1 12 ? -1.145 -3.529 6.921 1.00 15.00 181 LYS A CA 10
ATOM 7219 C C . LYS A 1 12 ? -2.359 -3.991 7.717 1.00 15.00 181 LYS A C 10
ATOM 7220 O O . LYS A 1 12 ? -2.626 -3.469 8.802 1.00 15.00 181 LYS A O 10
ATOM 7239 N N . THR A 1 13 ? -3.086 -4.965 7.189 1.00 15.00 182 THR A N 10
ATOM 7240 C CA . THR A 1 13 ? -4.283 -5.460 7.851 1.00 15.00 182 THR A CA 10
ATOM 7241 C C . THR A 1 13 ? -3.938 -6.603 8.793 1.00 15.00 182 THR A C 10
ATOM 7242 O O . THR A 1 13 ? -3.006 -7.371 8.530 1.00 15.00 182 THR A O 10
ATOM 7253 N N . SER A 1 14 ? -4.708 -6.726 9.874 1.00 15.00 183 SER A N 10
ATOM 7254 C CA . SER A 1 14 ? -4.511 -7.789 10.853 1.00 15.00 183 SER A CA 10
ATOM 7255 C C . SER A 1 14 ? -4.731 -9.166 10.223 1.00 15.00 183 SER A C 10
ATOM 7256 O O . SER A 1 14 ? -4.366 -10.193 10.797 1.00 15.00 183 SER A O 10
ATOM 7264 N N . SER A 1 15 ? -5.343 -9.171 9.044 1.00 15.00 184 SER A N 10
ATOM 7265 C CA . SER A 1 15 ? -5.539 -10.384 8.263 1.00 15.00 184 SER A CA 10
ATOM 7266 C C . SER A 1 15 ? -4.198 -10.926 7.763 1.00 15.00 184 SER A C 10
ATOM 7267 O O . SER A 1 15 ? -4.100 -12.069 7.316 1.00 15.00 184 SER A O 10
ATOM 7275 N N . GLY A 1 16 ? -3.172 -10.086 7.840 1.00 15.00 185 GLY A N 10
ATOM 7276 C CA . GLY A 1 16 ? -1.875 -10.431 7.296 1.00 15.00 185 GLY A CA 10
ATOM 7277 C C . GLY A 1 16 ? -1.739 -9.995 5.854 1.00 15.00 185 GLY A C 10
ATOM 7278 O O . GLY A 1 16 ? -1.108 -10.673 5.044 1.00 15.00 185 GLY A O 10
ATOM 7282 N N . GLN A 1 17 ? -2.339 -8.853 5.537 1.00 15.00 186 GLN A N 10
ATOM 7283 C CA . GLN A 1 17 ? -2.235 -8.283 4.201 1.00 15.00 186 GLN A CA 10
ATOM 7284 C C . GLN A 1 17 ? -1.495 -6.957 4.253 1.00 15.00 186 GLN A C 10
ATOM 7285 O O . GLN A 1 17 ? -1.998 -5.968 4.787 1.00 15.00 186 GLN A O 10
ATOM 7299 N N . ARG A 1 18 ? -0.286 -6.958 3.722 1.00 15.00 187 ARG A N 10
ATOM 7300 C CA . ARG A 1 18 ? 0.529 -5.758 3.663 1.00 15.00 187 ARG A CA 10
ATOM 7301 C C . ARG A 1 18 ? 0.417 -5.124 2.277 1.00 15.00 187 ARG A C 10
ATOM 7302 O O . ARG A 1 18 ? 0.953 -5.652 1.306 1.00 15.00 187 ARG A O 10
ATOM 7323 N N . TYR A 1 19 ? -0.316 -4.026 2.170 1.00 15.00 188 TYR A N 10
ATOM 7324 C CA . TYR A 1 19 ? -0.490 -3.374 0.886 1.00 15.00 188 TYR A CA 10
ATOM 7325 C C . TYR A 1 19 ? 0.065 -1.961 0.925 1.00 15.00 188 TYR A C 10
ATOM 7326 O O . TYR A 1 19 ? 0.079 -1.300 1.975 1.00 15.00 188 TYR A O 10
ATOM 7344 N N . PHE A 1 20 ? 0.526 -1.509 -0.222 1.00 15.00 189 PHE A N 10
ATOM 7345 C CA . PHE A 1 20 ? 1.094 -0.189 -0.344 1.00 15.00 189 PHE A CA 10
ATOM 7346 C C . PHE A 1 20 ? 0.516 0.513 -1.570 1.00 15.00 189 PHE A C 10
ATOM 7347 O O . PHE A 1 20 ? 0.539 -0.031 -2.669 1.00 15.00 189 PHE A O 10
ATOM 7364 N N . LEU A 1 21 ? -0.017 1.708 -1.378 1.00 15.00 190 LEU A N 10
ATOM 7365 C CA . LEU A 1 21 ? -0.512 2.503 -2.500 1.00 15.00 190 LEU A CA 10
ATOM 7366 C C . LEU A 1 21 ? 0.584 3.386 -3.058 1.00 15.00 190 LEU A C 10
ATOM 7367 O O . LEU A 1 21 ? 1.413 3.888 -2.313 1.00 15.00 190 LEU A O 10
ATOM 7383 N N . ASN A 1 22 ? 0.562 3.624 -4.352 1.00 15.00 191 ASN A N 10
ATOM 7384 C CA . ASN A 1 22 ? 1.341 4.707 -4.905 1.00 15.00 191 ASN A CA 10
ATOM 7385 C C . ASN A 1 22 ? 0.408 5.875 -5.137 1.00 15.00 191 ASN A C 10
ATOM 7386 O O . ASN A 1 22 ? -0.345 5.873 -6.114 1.00 15.00 191 ASN A O 10
ATOM 7397 N N . HIS A 1 23 ? 0.424 6.847 -4.214 1.00 15.00 192 HIS A N 10
ATOM 7398 C CA . HIS A 1 23 ? -0.447 8.029 -4.309 1.00 15.00 192 HIS A CA 10
ATOM 7399 C C . HIS A 1 23 ? -0.031 8.907 -5.488 1.00 15.00 192 HIS A C 10
ATOM 7400 O O . HIS A 1 23 ? -0.664 9.920 -5.779 1.00 15.00 192 HIS A O 10
ATOM 7415 N N . ILE A 1 24 ? 1.057 8.519 -6.139 1.00 15.00 193 ILE A N 10
ATOM 7416 C CA . ILE A 1 24 ? 1.551 9.220 -7.312 1.00 15.00 193 ILE A CA 10
ATOM 7417 C C . ILE A 1 24 ? 1.191 8.449 -8.581 1.00 15.00 193 ILE A C 10
ATOM 7418 O O . ILE A 1 24 ? 0.673 9.017 -9.546 1.00 15.00 193 ILE A O 10
ATOM 7434 N N . ASP A 1 25 ? 1.454 7.144 -8.564 1.00 15.00 194 ASP A N 10
ATOM 7435 C CA . ASP A 1 25 ? 1.254 6.295 -9.739 1.00 15.00 194 ASP A CA 10
ATOM 7436 C C . ASP A 1 25 ? -0.199 5.860 -9.884 1.00 15.00 194 ASP A C 10
ATOM 7437 O O . ASP A 1 25 ? -0.589 5.351 -10.935 1.00 15.00 194 ASP A O 10
ATOM 7446 N N . GLN A 1 26 ? -0.984 6.030 -8.817 1.00 15.00 195 GLN A N 10
ATOM 7447 C CA . GLN A 1 26 ? -2.389 5.613 -8.804 1.00 15.00 195 GLN A CA 10
ATOM 7448 C C . GLN A 1 26 ? -2.472 4.089 -8.885 1.00 15.00 195 GLN A C 10
ATOM 7449 O O . GLN A 1 26 ? -3.367 3.512 -9.503 1.00 15.00 195 GLN A O 10
ATOM 7463 N N . THR A 1 27 ? -1.562 3.432 -8.189 1.00 15.00 196 THR A N 10
ATOM 7464 C CA . THR A 1 27 ? -1.495 1.985 -8.254 1.00 15.00 196 THR A CA 10
ATOM 7465 C C . THR A 1 27 ? -1.623 1.338 -6.882 1.00 15.00 196 THR A C 10
ATOM 7466 O O . THR A 1 27 ? -1.216 1.906 -5.866 1.00 15.00 196 THR A O 10
ATOM 7477 N N . THR A 1 28 ? -2.226 0.156 -6.869 1.00 15.00 197 THR A N 10
ATOM 7478 C CA . THR A 1 28 ? -2.337 -0.641 -5.662 1.00 15.00 197 THR A CA 10
ATOM 7479 C C . THR A 1 28 ? -1.287 -1.753 -5.677 1.00 15.00 197 THR A C 10
ATOM 7480 O O . THR A 1 28 ? -1.318 -2.636 -6.536 1.00 15.00 197 THR A O 10
ATOM 7491 N N . THR A 1 29 ? -0.361 -1.691 -4.736 1.00 15.00 198 THR A N 10
ATOM 7492 C CA . THR A 1 29 ? 0.796 -2.574 -4.717 1.00 15.00 198 THR A CA 10
ATOM 7493 C C . THR A 1 29 ? 0.683 -3.639 -3.606 1.00 15.00 198 THR A C 10
ATOM 7494 O O . THR A 1 29 ? 0.515 -3.298 -2.432 1.00 15.00 198 THR A O 10
ATOM 7505 N N . TRP A 1 30 ? 0.751 -4.926 -3.981 1.00 15.00 199 TRP A N 10
ATOM 7506 C CA . TRP A 1 30 ? 0.777 -6.019 -3.003 1.00 15.00 199 TRP A CA 10
ATOM 7507 C C . TRP A 1 30 ? 2.202 -6.269 -2.511 1.00 15.00 199 TRP A C 10
ATOM 7508 O O . TRP A 1 30 ? 2.414 -6.853 -1.450 1.00 15.00 199 TRP A O 10
ATOM 7529 N N . GLN A 1 31 ? 3.171 -5.850 -3.313 1.00 15.00 200 GLN A N 10
ATOM 7530 C CA . GLN A 1 31 ? 4.579 -6.122 -3.039 1.00 15.00 200 GLN A CA 10
ATOM 7531 C C . GLN A 1 31 ? 5.201 -5.014 -2.199 1.00 15.00 200 GLN A C 10
ATOM 7532 O O . GLN A 1 31 ? 4.898 -3.838 -2.386 1.00 15.00 200 GLN A O 10
ATOM 7546 N N . ASP A 1 32 ? 6.086 -5.393 -1.285 1.00 15.00 201 ASP A N 10
ATOM 7547 C CA . ASP A 1 32 ? 6.817 -4.414 -0.492 1.00 15.00 201 ASP A CA 10
ATOM 7548 C C . ASP A 1 32 ? 7.867 -3.728 -1.364 1.00 15.00 201 ASP A C 10
ATOM 7549 O O . ASP A 1 32 ? 8.788 -4.379 -1.864 1.00 15.00 201 ASP A O 10
ATOM 7558 N N . PRO A 1 33 ? 7.738 -2.402 -1.556 1.00 15.00 202 PRO A N 10
ATOM 7559 C CA . PRO A 1 33 ? 8.620 -1.628 -2.441 1.00 15.00 202 PRO A CA 10
ATOM 7560 C C . PRO A 1 33 ? 10.086 -1.644 -2.014 1.00 15.00 202 PRO A C 10
ATOM 7561 O O . PRO A 1 33 ? 10.966 -1.256 -2.781 1.00 15.00 202 PRO A O 10
ATOM 7572 N N . ARG A 1 34 ? 10.346 -2.066 -0.784 1.00 15.00 203 ARG A N 10
ATOM 7573 C CA . ARG A 1 34 ? 11.707 -2.098 -0.267 1.00 15.00 203 ARG A CA 10
ATOM 7574 C C . ARG A 1 34 ? 12.305 -3.485 -0.432 1.00 15.00 203 ARG A C 10
ATOM 7575 O O . ARG A 1 34 ? 13.519 -3.671 -0.324 1.00 15.00 203 ARG A O 10
ATOM 7596 N N . LYS A 1 35 ? 11.438 -4.461 -0.666 1.00 15.00 204 LYS A N 10
ATOM 7597 C CA . LYS A 1 35 ? 11.845 -5.857 -0.683 1.00 15.00 204 LYS A CA 10
ATOM 7598 C C . LYS A 1 35 ? 12.033 -6.372 -2.105 1.00 15.00 204 LYS A C 10
ATOM 7599 O O . LYS A 1 35 ? 12.604 -7.445 -2.312 1.00 15.00 204 LYS A O 10
ATOM 7618 N N . ALA A 1 36 ? 11.527 -5.631 -3.080 1.00 15.00 205 ALA A N 10
ATOM 7619 C CA . ALA A 1 36 ?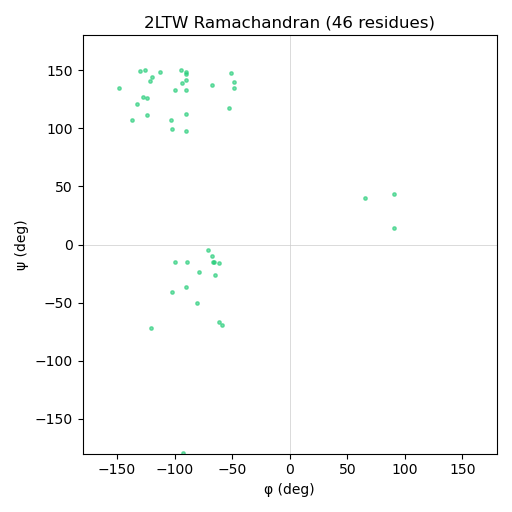 11.655 -6.025 -4.473 1.00 15.00 205 ALA A CA 10
ATOM 7620 C C . ALA A 1 36 ? 11.904 -4.809 -5.356 1.00 15.00 205 ALA A C 10
ATOM 7621 O O . ALA A 1 36 ? 10.961 -4.366 -6.043 1.00 15.00 205 ALA A O 10
ATOM 7629 N N . GLY B 2 1 ? -3.053 -15.469 -5.210 1.00 15.00 204 GLY B N 10
ATOM 7630 C CA . GLY B 2 1 ? -4.131 -15.777 -4.237 1.00 15.00 204 GLY B CA 10
ATOM 7631 C C . GLY B 2 1 ? -4.327 -14.660 -3.236 1.00 15.00 204 GLY B C 10
ATOM 7632 O O . GLY B 2 1 ? -4.116 -14.837 -2.036 1.00 15.00 204 GLY B O 10
ATOM 7638 N N . GLU B 2 2 ? -4.733 -13.505 -3.739 1.00 15.00 205 GLU B N 10
ATOM 7639 C CA . GLU B 2 2 ? -4.946 -12.329 -2.912 1.00 15.00 205 GLU B CA 10
ATOM 7640 C C . GLU B 2 2 ? -6.438 -12.045 -2.826 1.00 15.00 205 GLU B C 10
ATOM 7641 O O . GLU B 2 2 ? -7.189 -12.343 -3.762 1.00 15.00 205 GLU B O 10
ATOM 7653 N N . SER B 2 3 ? -6.859 -11.464 -1.724 1.00 15.00 206 SER B N 10
ATOM 7654 C CA . SER B 2 3 ? -8.189 -10.895 -1.634 1.00 15.00 206 SER B CA 10
ATOM 7655 C C . SER B 2 3 ? -8.096 -9.439 -2.089 1.00 15.00 206 SER B C 10
ATOM 7656 O O . SER B 2 3 ? -7.196 -8.728 -1.649 1.00 15.00 206 SER B O 10
ATOM 7664 N N . PRO B 2 4 ? -9.026 -8.974 -2.950 1.00 15.00 207 PRO B N 10
ATOM 7665 C CA . PRO B 2 4 ? -8.919 -7.659 -3.613 1.00 15.00 207 PRO B CA 10
ATOM 7666 C C . PRO B 2 4 ? -8.592 -6.541 -2.628 1.00 15.00 207 PRO B C 10
ATOM 7667 O O . PRO B 2 4 ? -9.183 -6.461 -1.545 1.00 15.00 207 PRO B O 10
ATOM 7678 N N . PRO B 2 5 ? -7.658 -5.645 -2.996 1.00 15.00 208 PRO B N 10
ATOM 7679 C CA . PRO B 2 5 ? -6.992 -4.725 -2.091 1.00 15.00 208 PRO B CA 10
ATOM 7680 C C . PRO B 2 5 ? -7.699 -3.360 -2.043 1.00 15.00 208 PRO B C 10
ATOM 7681 O O . PRO B 2 5 ? -8.715 -3.155 -2.715 1.00 15.00 208 PRO B O 10
ATOM 7692 N N . PRO B 2 6 ? -7.168 -2.421 -1.244 1.00 15.00 209 PRO B N 10
ATOM 7693 C CA . PRO B 2 6 ? -7.742 -1.081 -1.042 1.00 15.00 209 PRO B CA 10
ATOM 7694 C C . PRO B 2 6 ? -8.110 -0.346 -2.325 1.00 15.00 209 PRO B C 10
ATOM 7695 O O . PRO B 2 6 ? -7.391 -0.415 -3.327 1.00 15.00 209 PRO B O 10
ATOM 7706 N N . PRO B 2 7 ? -9.225 0.395 -2.288 1.00 15.00 210 PRO B N 10
ATOM 7707 C CA . PRO B 2 7 ? -9.550 1.363 -3.327 1.00 15.00 210 PRO B CA 10
ATOM 7708 C C . PRO B 2 7 ? -8.539 2.506 -3.313 1.00 15.00 210 PRO B C 10
ATOM 7709 O O . PRO B 2 7 ? -8.275 3.096 -2.263 1.00 15.00 210 PRO B O 10
ATOM 7720 N N . TYR B 2 8 ? -7.981 2.816 -4.474 1.00 15.00 211 TYR B N 10
ATOM 7721 C CA . TYR B 2 8 ? -6.919 3.813 -4.571 1.00 15.00 211 TYR B CA 10
ATOM 7722 C C . TYR B 2 8 ? -7.414 5.239 -4.268 1.00 15.00 211 TYR B C 10
ATOM 7723 O O . TYR B 2 8 ? -6.602 6.144 -4.063 1.00 15.00 211 TYR B O 10
ATOM 7741 N N . SER B 2 9 ? -8.724 5.430 -4.150 1.00 15.00 212 SER B N 10
ATOM 7742 C CA . SER B 2 9 ? -9.311 6.763 -4.287 1.00 15.00 212 SER B CA 10
ATOM 7743 C C . SER B 2 9 ? -8.735 7.738 -3.258 1.00 15.00 212 SER B C 10
ATOM 7744 O O . SER B 2 9 ? -8.055 8.694 -3.640 1.00 15.00 212 SER B O 10
ATOM 7752 N N . ARG B 2 10 ? -8.982 7.537 -1.976 1.00 15.00 213 ARG B N 10
ATOM 7753 C CA . ARG B 2 10 ? -8.264 8.320 -0.983 1.00 15.00 213 ARG B CA 10
ATOM 7754 C C . ARG B 2 10 ? -7.473 7.412 -0.064 1.00 15.00 213 ARG B C 10
ATOM 7755 O O . ARG B 2 10 ? -6.246 7.350 -0.121 1.00 15.00 213 ARG B O 10
ATOM 7776 N N . TYR B 2 11 ? -8.205 6.695 0.773 1.00 15.00 214 TYR B N 10
ATOM 7777 C CA . TYR B 2 11 ? -7.613 5.868 1.801 1.00 15.00 214 TYR B CA 10
ATOM 7778 C C . TYR B 2 11 ? -8.009 4.409 1.643 1.00 15.00 214 TYR B C 10
ATOM 7779 O O . TYR B 2 11 ? -9.139 4.103 1.268 1.00 15.00 214 TYR B O 10
ATOM 7797 N N . PRO B 2 12 ? -7.082 3.495 1.948 1.00 15.00 215 PRO B N 10
ATOM 7798 C CA . PRO B 2 12 ? -7.320 2.056 1.844 1.00 15.00 215 PRO B CA 10
ATOM 7799 C C . PRO B 2 12 ? -8.296 1.541 2.886 1.00 15.00 215 PRO B C 10
ATOM 7800 O O . PRO B 2 12 ? -9.017 0.574 2.654 1.00 15.00 215 PRO B O 10
ATOM 7811 N N . MET B 2 13 ? -8.279 2.168 4.046 1.00 15.00 216 MET B N 10
ATOM 7812 C CA . MET B 2 13 ? -9.091 1.730 5.163 1.00 15.00 216 MET B CA 10
ATOM 7813 C C . MET B 2 13 ? -9.549 2.936 5.957 1.00 15.00 216 MET B C 10
ATOM 7814 O O . MET B 2 13 ? -8.732 3.756 6.376 1.00 15.00 216 MET B O 10
ATOM 7828 N N . ASP B 2 14 ? -10.848 3.047 6.154 1.00 15.00 217 ASP B N 10
ATOM 7829 C CA . ASP B 2 14 ? -11.407 4.169 6.886 1.00 15.00 217 ASP B CA 10
ATOM 7830 C C . ASP B 2 14 ? -11.479 3.826 8.366 1.00 15.00 217 ASP B C 10
ATOM 7831 O O . ASP B 2 14 ? -12.392 3.071 8.754 1.00 15.00 217 ASP B O 10
ATOM 7841 N N . ASP A 1 1 ? 10.646 7.720 5.185 1.00 15.00 170 ASP A N 11
ATOM 7842 C CA . ASP A 1 1 ? 11.260 7.398 3.875 1.00 15.00 170 ASP A CA 11
ATOM 7843 C C . ASP A 1 1 ? 11.884 6.001 3.862 1.00 15.00 170 ASP A C 11
ATOM 7844 O O . ASP A 1 1 ? 11.637 5.224 2.940 1.00 15.00 170 ASP A O 11
ATOM 7855 N N . VAL A 1 2 ? 12.713 5.680 4.850 1.00 15.00 171 VAL A N 11
ATOM 7856 C CA . VAL A 1 2 ? 13.284 4.337 4.935 1.00 15.00 171 VAL A CA 11
ATOM 7857 C C . VAL A 1 2 ? 12.316 3.321 5.543 1.00 15.00 171 VAL A C 11
ATOM 7858 O O . VAL A 1 2 ? 12.092 2.277 4.948 1.00 15.00 171 VAL A O 11
ATOM 7871 N N . PRO A 1 3 ? 11.702 3.600 6.715 1.00 15.00 172 PRO A N 11
ATOM 7872 C CA . PRO A 1 3 ? 10.712 2.687 7.293 1.00 15.00 172 PRO A CA 11
ATOM 7873 C C . PRO A 1 3 ? 9.513 2.532 6.371 1.00 15.00 172 PRO A C 11
ATOM 7874 O O . PRO A 1 3 ? 8.981 1.437 6.185 1.00 15.00 172 PRO A O 11
ATOM 7885 N N . LEU A 1 4 ? 9.107 3.651 5.796 1.00 15.00 173 LEU A N 11
ATOM 7886 C CA . LEU A 1 4 ? 8.023 3.691 4.837 1.00 15.00 173 LEU A CA 11
ATOM 7887 C C . LEU A 1 4 ? 8.374 4.701 3.745 1.00 15.00 173 LEU A C 11
ATOM 7888 O O . LEU A 1 4 ? 8.571 5.883 4.041 1.00 15.00 173 LEU A O 11
ATOM 7904 N N . PRO A 1 5 ? 8.524 4.238 2.490 1.00 15.00 174 PRO A N 11
ATOM 7905 C CA . PRO A 1 5 ? 8.813 5.112 1.341 1.00 15.00 174 PRO A CA 11
ATOM 7906 C C . PRO A 1 5 ? 7.846 6.292 1.233 1.00 15.00 174 PRO A C 11
ATOM 7907 O O . PRO A 1 5 ? 6.694 6.216 1.665 1.00 15.00 174 PRO A O 11
ATOM 7918 N N . ALA A 1 6 ? 8.312 7.369 0.616 1.00 15.00 175 ALA A N 11
ATOM 7919 C CA . ALA A 1 6 ? 7.548 8.603 0.544 1.00 15.00 175 ALA A CA 11
ATOM 7920 C C . ALA A 1 6 ? 6.660 8.628 -0.692 1.00 15.00 175 ALA A C 11
ATOM 7921 O O . ALA A 1 6 ? 7.097 8.279 -1.790 1.00 15.00 175 ALA A O 11
ATOM 7928 N N . GLY A 1 7 ? 5.415 9.043 -0.503 1.00 15.00 176 GLY A N 11
ATOM 7929 C CA . GLY A 1 7 ? 4.452 9.039 -1.587 1.00 15.00 176 GLY A CA 11
ATOM 7930 C C . GLY A 1 7 ? 3.743 7.707 -1.685 1.00 15.00 176 GLY A C 11
ATOM 7931 O O . GLY A 1 7 ? 3.077 7.408 -2.680 1.00 15.00 176 GLY A O 11
ATOM 7935 N N . TRP A 1 8 ? 3.874 6.915 -0.631 1.00 15.00 177 TRP A N 11
ATOM 7936 C CA . TRP A 1 8 ? 3.275 5.595 -0.571 1.00 15.00 177 TRP A CA 11
ATOM 7937 C C . TRP A 1 8 ? 2.290 5.520 0.588 1.00 15.00 177 TRP A C 11
ATOM 7938 O O . TRP A 1 8 ? 2.558 6.031 1.675 1.00 15.00 177 TRP A O 11
ATOM 7959 N N . GLU A 1 9 ? 1.158 4.876 0.356 1.00 15.00 178 GLU A N 11
ATOM 7960 C CA . GLU A 1 9 ? 0.176 4.671 1.407 1.00 15.00 178 GLU A CA 11
ATOM 7961 C C . GLU A 1 9 ? 0.483 3.361 2.109 1.00 15.00 178 GLU A C 11
ATOM 7962 O O . GLU A 1 9 ? 0.303 2.285 1.538 1.00 15.00 178 GLU A O 11
ATOM 7974 N N . MET A 1 10 ? 0.970 3.456 3.334 1.00 15.00 179 MET A N 11
ATOM 7975 C CA . MET A 1 10 ? 1.481 2.290 4.037 1.00 15.00 179 MET A CA 11
ATOM 7976 C C . MET A 1 10 ? 0.529 1.865 5.139 1.00 15.00 179 MET A C 11
ATOM 7977 O O . MET A 1 10 ? 0.404 2.549 6.155 1.00 15.00 179 MET A O 11
ATOM 7991 N N . ALA A 1 11 ? -0.159 0.754 4.935 1.00 15.00 180 ALA A N 11
ATOM 7992 C CA . ALA A 1 11 ? -1.031 0.213 5.965 1.00 15.00 180 ALA A CA 11
ATOM 7993 C C . ALA A 1 11 ? -1.113 -1.298 5.851 1.00 15.00 180 ALA A C 11
ATOM 7994 O O . ALA A 1 11 ? -1.052 -1.856 4.753 1.00 15.00 180 ALA A O 11
ATOM 8001 N N . LYS A 1 12 ? -1.241 -1.956 6.988 1.00 15.00 181 LYS A N 11
ATOM 8002 C CA . LYS A 1 12 ? -1.249 -3.407 7.034 1.00 15.00 181 LYS A CA 11
ATOM 8003 C C . LYS A 1 12 ? -2.456 -3.890 7.823 1.00 15.00 181 LYS A C 11
ATOM 8004 O O . LYS A 1 12 ? -2.727 -3.394 8.918 1.00 15.00 181 LYS A O 11
ATOM 8023 N N . THR A 1 13 ? -3.179 -4.855 7.278 1.00 15.00 182 THR A N 11
ATOM 8024 C CA . THR A 1 13 ? -4.350 -5.388 7.955 1.00 15.00 182 THR A CA 11
ATOM 8025 C C . THR A 1 13 ? -3.952 -6.556 8.847 1.00 15.00 182 THR A C 11
ATOM 8026 O O . THR A 1 13 ? -3.008 -7.289 8.533 1.00 15.00 182 THR A O 11
ATOM 8037 N N . SER A 1 14 ? -4.672 -6.728 9.955 1.00 15.00 183 SER A N 11
ATOM 8038 C CA . SER A 1 14 ? -4.435 -7.836 10.878 1.00 15.00 183 SER A CA 11
ATOM 8039 C C . SER A 1 14 ? -4.623 -9.191 10.190 1.00 15.00 183 SER A C 11
ATOM 8040 O O . SER A 1 14 ? -4.224 -10.229 10.716 1.00 15.00 183 SER A O 11
ATOM 8048 N N . SER A 1 15 ? -5.252 -9.166 9.020 1.00 15.00 184 SER A N 11
ATOM 8049 C CA . SER A 1 15 ? -5.411 -10.350 8.186 1.00 15.00 184 SER A CA 11
ATOM 8050 C C . SER A 1 15 ? -4.061 -10.794 7.623 1.00 15.00 184 SER A C 11
ATOM 8051 O O . SER A 1 15 ? -3.930 -11.897 7.095 1.00 15.00 184 SER A O 11
ATOM 8059 N N . GLY A 1 16 ? -3.072 -9.915 7.713 1.00 15.00 185 GLY A N 11
ATOM 8060 C CA . GLY A 1 16 ? -1.769 -10.195 7.155 1.00 15.00 185 GLY A CA 11
ATOM 8061 C C . GLY A 1 16 ? -1.657 -9.726 5.726 1.00 15.00 185 GLY A C 11
ATOM 8062 O O . GLY A 1 16 ? -1.081 -10.404 4.879 1.00 15.00 185 GLY A O 11
ATOM 8066 N N . GLN A 1 17 ? -2.210 -8.551 5.462 1.00 15.00 186 GLN A N 11
ATOM 8067 C CA . GLN A 1 17 ? -2.113 -7.941 4.146 1.00 15.00 186 GLN A CA 11
ATOM 8068 C C . GLN A 1 17 ? -1.304 -6.661 4.231 1.00 15.00 186 GLN A C 11
ATOM 8069 O O . GLN A 1 17 ? -1.763 -5.666 4.798 1.00 15.00 186 GLN A O 11
ATOM 8083 N N . ARG A 1 18 ? -0.089 -6.698 3.713 1.00 15.00 187 ARG A N 11
ATOM 8084 C CA . ARG A 1 18 ? 0.740 -5.509 3.657 1.00 15.00 187 ARG A CA 11
ATOM 8085 C C . ARG A 1 18 ? 0.583 -4.835 2.299 1.00 15.00 187 ARG A C 11
ATOM 8086 O O . ARG A 1 18 ? 1.234 -5.210 1.328 1.00 15.00 187 ARG A O 11
ATOM 8107 N N . TYR A 1 19 ? -0.331 -3.879 2.216 1.00 15.00 188 TYR A N 11
ATOM 8108 C CA . TYR A 1 19 ? -0.561 -3.187 0.965 1.00 15.00 188 TYR A CA 11
ATOM 8109 C C . TYR A 1 19 ? 0.116 -1.830 0.990 1.00 15.00 188 TYR A C 11
ATOM 8110 O O . TYR A 1 19 ? 0.150 -1.144 2.020 1.00 15.00 188 TYR A O 11
ATOM 8128 N N . PHE A 1 20 ? 0.657 -1.452 -0.146 1.00 15.00 189 PHE A N 11
ATOM 8129 C CA . PHE A 1 20 ? 1.312 -0.176 -0.287 1.00 15.00 189 PHE A CA 11
ATOM 8130 C C . PHE A 1 20 ? 0.780 0.527 -1.531 1.00 15.00 189 PHE A C 11
ATOM 8131 O O . PHE A 1 20 ? 0.858 -0.005 -2.636 1.00 15.00 189 PHE A O 11
ATOM 8148 N N . LEU A 1 21 ? 0.209 1.704 -1.348 1.00 15.00 190 LEU A N 11
ATOM 8149 C CA . LEU A 1 21 ? -0.320 2.474 -2.467 1.00 15.00 190 LEU A CA 11
ATOM 8150 C C . LEU A 1 21 ? 0.736 3.389 -3.047 1.00 15.00 190 LEU A C 11
ATOM 8151 O O . LEU A 1 21 ? 1.461 4.037 -2.298 1.00 15.00 190 LEU A O 11
ATOM 8167 N N . ASN A 1 22 ? 0.792 3.505 -4.360 1.00 15.00 191 ASN A N 11
ATOM 8168 C CA . ASN A 1 22 ? 1.562 4.567 -4.961 1.00 15.00 191 ASN A CA 11
ATOM 8169 C C . ASN A 1 22 ? 0.648 5.762 -5.127 1.00 15.00 191 ASN A C 11
ATOM 8170 O O . ASN A 1 22 ? -0.132 5.809 -6.080 1.00 15.00 191 ASN A O 11
ATOM 8181 N N . HIS A 1 23 ? 0.711 6.706 -4.186 1.00 15.00 192 HIS A N 11
ATOM 8182 C CA . HIS A 1 23 ? -0.112 7.916 -4.262 1.00 15.00 192 HIS A CA 11
ATOM 8183 C C . HIS A 1 23 ? 0.391 8.809 -5.392 1.00 15.00 192 HIS A C 11
ATOM 8184 O O . HIS A 1 23 ? -0.170 9.866 -5.671 1.00 15.00 192 HIS A O 11
ATOM 8199 N N . ILE A 1 24 ? 1.478 8.377 -6.016 1.00 15.00 193 ILE A N 11
ATOM 8200 C CA . ILE A 1 24 ? 2.077 9.092 -7.128 1.00 15.00 193 ILE A CA 11
ATOM 8201 C C . ILE A 1 24 ? 1.720 8.421 -8.455 1.00 15.00 193 ILE A C 11
ATOM 8202 O O . ILE A 1 24 ? 1.472 9.092 -9.459 1.00 15.00 193 ILE A O 11
ATOM 8218 N N . ASP A 1 25 ? 1.685 7.094 -8.448 1.00 15.00 194 ASP A N 11
ATOM 8219 C CA . ASP A 1 25 ? 1.437 6.323 -9.665 1.00 15.00 194 ASP A CA 11
ATOM 8220 C C . ASP A 1 25 ? -0.041 5.999 -9.837 1.00 15.00 194 ASP A C 11
ATOM 8221 O O . ASP A 1 25 ? -0.456 5.566 -10.912 1.00 15.00 194 ASP A O 11
ATOM 8230 N N . GLN A 1 26 ? -0.823 6.170 -8.764 1.00 15.00 195 GLN A N 11
ATOM 8231 C CA . GLN A 1 26 ? -2.252 5.832 -8.769 1.00 15.00 195 GLN A CA 11
ATOM 8232 C C . GLN A 1 26 ? -2.415 4.316 -8.853 1.00 15.00 195 GLN A C 11
ATOM 8233 O O . GLN A 1 26 ? -3.414 3.798 -9.353 1.00 15.00 195 GLN A O 11
ATOM 8247 N N . THR A 1 27 ? -1.451 3.603 -8.295 1.00 15.00 196 THR A N 11
ATOM 8248 C CA . THR A 1 27 ? -1.437 2.156 -8.407 1.00 15.00 196 THR A CA 11
ATOM 8249 C C . THR A 1 27 ? -1.425 1.487 -7.039 1.00 15.00 196 THR A C 11
ATOM 8250 O O . THR A 1 27 ? -0.926 2.045 -6.059 1.00 15.00 196 THR A O 11
ATOM 8261 N N . THR A 1 28 ? -2.007 0.299 -6.975 1.00 15.00 197 THR A N 11
ATOM 8262 C CA . THR A 1 28 ? -2.005 -0.493 -5.761 1.00 15.00 197 THR A CA 11
ATOM 8263 C C . THR A 1 28 ? -0.890 -1.538 -5.820 1.00 15.00 197 THR A C 11
ATOM 8264 O O . THR A 1 28 ? -0.681 -2.172 -6.858 1.00 15.00 197 THR A O 11
ATOM 8275 N N . THR A 1 29 ? -0.167 -1.697 -4.722 1.00 15.00 198 THR A N 11
ATOM 8276 C CA . THR A 1 29 ? 0.960 -2.616 -4.670 1.00 15.00 198 THR A CA 11
ATOM 8277 C C . THR A 1 29 ? 0.791 -3.636 -3.528 1.00 15.00 198 THR A C 11
ATOM 8278 O O . THR A 1 29 ? 0.681 -3.248 -2.362 1.00 15.00 198 THR A O 11
ATOM 8289 N N . TRP A 1 30 ? 0.739 -4.930 -3.864 1.00 15.00 199 TRP A N 11
ATOM 8290 C CA . TRP A 1 30 ? 0.678 -5.991 -2.857 1.00 15.00 199 TRP A CA 11
ATOM 8291 C C . TRP A 1 30 ? 2.063 -6.294 -2.290 1.00 15.00 199 TRP A C 11
ATOM 8292 O O . TRP A 1 30 ? 2.201 -6.710 -1.140 1.00 15.00 199 TRP A O 11
ATOM 8313 N N . GLN A 1 31 ? 3.081 -6.147 -3.123 1.00 15.00 200 GLN A N 11
ATOM 8314 C CA . GLN A 1 31 ? 4.439 -6.500 -2.731 1.00 15.00 200 GLN A CA 11
ATOM 8315 C C . GLN A 1 31 ? 5.158 -5.303 -2.136 1.00 15.00 200 GLN A C 11
ATOM 8316 O O . GLN A 1 31 ? 4.887 -4.164 -2.493 1.00 15.00 200 GLN A O 11
ATOM 8330 N N . ASP A 1 32 ? 6.079 -5.568 -1.227 1.00 15.00 201 ASP A N 11
ATOM 8331 C CA . ASP A 1 32 ? 6.819 -4.504 -0.566 1.00 15.00 201 ASP A CA 11
ATOM 8332 C C . ASP A 1 32 ? 7.873 -3.910 -1.501 1.00 15.00 201 ASP A C 11
ATOM 8333 O O . ASP A 1 32 ? 8.799 -4.608 -1.922 1.00 15.00 201 ASP A O 11
ATOM 8342 N N . PRO A 1 33 ? 7.729 -2.612 -1.847 1.00 15.00 202 PRO A N 11
ATOM 8343 C CA . PRO A 1 33 ? 8.662 -1.902 -2.738 1.00 15.00 202 PRO A CA 11
ATOM 8344 C C . PRO A 1 33 ? 10.104 -1.868 -2.227 1.00 15.00 202 PRO A C 11
ATOM 8345 O O . PRO A 1 33 ? 11.025 -1.530 -2.972 1.00 15.00 202 PRO A O 11
ATOM 8356 N N . ARG A 1 34 ? 10.300 -2.184 -0.956 1.00 15.00 203 ARG A N 11
ATOM 8357 C CA . ARG A 1 34 ? 11.634 -2.196 -0.374 1.00 15.00 203 ARG A CA 11
ATOM 8358 C C . ARG A 1 34 ? 12.249 -3.584 -0.498 1.00 15.00 203 ARG A C 11
ATOM 8359 O O . ARG A 1 34 ? 13.452 -3.770 -0.288 1.00 15.00 203 ARG A O 11
ATOM 8380 N N . LYS A 1 35 ? 11.408 -4.565 -0.803 1.00 15.00 204 LYS A N 11
ATOM 8381 C CA . LYS A 1 35 ? 11.868 -5.925 -1.034 1.00 15.00 204 LYS A CA 11
ATOM 8382 C C . LYS A 1 35 ? 12.002 -6.197 -2.531 1.00 15.00 204 LYS A C 11
ATOM 8383 O O . LYS A 1 35 ? 13.113 -6.364 -3.038 1.00 15.00 204 LYS A O 11
ATOM 8402 N N . ALA A 1 36 ? 10.873 -6.194 -3.242 1.00 15.00 205 ALA A N 11
ATOM 8403 C CA . ALA A 1 36 ? 10.847 -6.507 -4.665 1.00 15.00 205 ALA A CA 11
ATOM 8404 C C . ALA A 1 36 ? 9.443 -6.298 -5.225 1.00 15.00 205 ALA A C 11
ATOM 8405 O O . ALA A 1 36 ? 9.162 -5.189 -5.724 1.00 15.00 205 ALA A O 11
ATOM 8413 N N . GLY B 2 1 ? -3.449 -16.940 -2.925 1.00 15.00 204 GLY B N 11
ATOM 8414 C CA . GLY B 2 1 ? -3.596 -15.715 -3.743 1.00 15.00 204 GLY B CA 11
ATOM 8415 C C . GLY B 2 1 ? -4.224 -14.598 -2.946 1.00 15.00 204 GLY B C 11
ATOM 8416 O O . GLY B 2 1 ? -4.906 -14.855 -1.953 1.00 15.00 204 GLY B O 11
ATOM 8422 N N . GLU B 2 2 ? -4.007 -13.362 -3.373 1.00 15.00 205 GLU B N 11
ATOM 8423 C CA . GLU B 2 2 ? -4.519 -12.220 -2.633 1.00 15.00 205 GLU B CA 11
ATOM 8424 C C . GLU B 2 2 ? -5.914 -11.857 -3.120 1.00 15.00 205 GLU B C 11
ATOM 8425 O O . GLU B 2 2 ? -6.188 -11.857 -4.323 1.00 15.00 205 GLU B O 11
ATOM 8437 N N . SER B 2 3 ? -6.766 -11.508 -2.181 1.00 15.00 206 SER B N 11
ATOM 8438 C CA . SER B 2 3 ? -8.102 -11.030 -2.481 1.00 15.00 206 SER B CA 11
ATOM 8439 C C . SER B 2 3 ? -8.040 -9.513 -2.642 1.00 15.00 206 SER B C 11
ATOM 8440 O O . SER B 2 3 ? -7.205 -8.880 -2.005 1.00 15.00 206 SER B O 11
ATOM 8448 N N . PRO B 2 4 ? -8.917 -8.912 -3.473 1.00 15.00 207 PRO B N 11
ATOM 8449 C CA . PRO B 2 4 ? -8.779 -7.505 -3.900 1.00 15.00 207 PRO B CA 11
ATOM 8450 C C . PRO B 2 4 ? -8.511 -6.545 -2.739 1.00 15.00 207 PRO B C 11
ATOM 8451 O O . PRO B 2 4 ? -9.147 -6.628 -1.684 1.00 15.00 207 PRO B O 11
ATOM 8462 N N . PRO B 2 5 ? -7.577 -5.595 -2.941 1.00 15.00 208 PRO B N 11
ATOM 8463 C CA . PRO B 2 5 ? -7.018 -4.734 -1.913 1.00 15.00 208 PRO B CA 11
ATOM 8464 C C . PRO B 2 5 ? -7.769 -3.390 -1.874 1.00 15.00 208 PRO B C 11
ATOM 8465 O O . PRO B 2 5 ? -8.717 -3.189 -2.638 1.00 15.00 208 PRO B O 11
ATOM 8476 N N . PRO B 2 6 ? -7.377 -2.469 -0.980 1.00 15.00 209 PRO B N 11
ATOM 8477 C CA . PRO B 2 6 ? -7.995 -1.140 -0.880 1.00 15.00 209 PRO B CA 11
ATOM 8478 C C . PRO B 2 6 ? -8.134 -0.417 -2.219 1.00 15.00 209 PRO B C 11
ATOM 8479 O O . PRO B 2 6 ? -7.276 -0.536 -3.100 1.00 15.00 209 PRO B O 11
ATOM 8490 N N . PRO B 2 7 ? -9.214 0.362 -2.374 1.00 15.00 210 PRO B N 11
ATOM 8491 C CA . PRO B 2 7 ? -9.384 1.267 -3.510 1.00 15.00 210 PRO B CA 11
ATOM 8492 C C . PRO B 2 7 ? -8.398 2.430 -3.432 1.00 15.00 210 PRO B C 11
ATOM 8493 O O . PRO B 2 7 ? -8.092 2.920 -2.345 1.00 15.00 210 PRO B O 11
ATOM 8504 N N . TYR B 2 8 ? -7.926 2.884 -4.582 1.00 15.00 211 TYR B N 11
ATOM 8505 C CA . TYR B 2 8 ? -6.929 3.948 -4.645 1.00 15.00 211 TYR B CA 11
ATOM 8506 C C . TYR B 2 8 ? -7.524 5.327 -4.327 1.00 15.00 211 TYR B C 11
ATOM 8507 O O . TYR B 2 8 ? -6.783 6.282 -4.103 1.00 15.00 211 TYR B O 11
ATOM 8525 N N . SER B 2 9 ? -8.847 5.420 -4.236 1.00 15.00 212 SER B N 11
ATOM 8526 C CA . SER B 2 9 ? -9.537 6.689 -4.439 1.00 15.00 212 SER B CA 11
ATOM 8527 C C . SER B 2 9 ? -9.062 7.758 -3.451 1.00 15.00 212 SER B C 11
ATOM 8528 O O . SER B 2 9 ? -8.426 8.727 -3.880 1.00 15.00 212 SER B O 11
ATOM 8536 N N . ARG B 2 10 ? -9.349 7.637 -2.164 1.00 15.00 213 ARG B N 11
ATOM 8537 C CA . ARG B 2 10 ? -8.667 8.501 -1.210 1.00 15.00 213 ARG B CA 11
ATOM 8538 C C . ARG B 2 10 ? -7.883 7.691 -0.192 1.00 15.00 213 ARG B C 11
ATOM 8539 O O . ARG B 2 10 ? -6.653 7.648 -0.221 1.00 15.00 213 ARG B O 11
ATOM 8560 N N . TYR B 2 11 ? -8.616 7.028 0.690 1.00 15.00 214 TYR B N 11
ATOM 8561 C CA . TYR B 2 11 ? -8.024 6.259 1.775 1.00 15.00 214 TYR B CA 11
ATOM 8562 C C . TYR B 2 11 ? -8.448 4.800 1.668 1.00 15.00 214 TYR B C 11
ATOM 8563 O O . TYR B 2 11 ? -9.598 4.517 1.326 1.00 15.00 214 TYR B O 11
ATOM 8581 N N . PRO B 2 12 ? -7.538 3.859 1.969 1.00 15.00 215 PRO B N 11
ATOM 8582 C CA . PRO B 2 12 ? -7.825 2.421 1.883 1.00 15.00 215 PRO B CA 11
ATOM 8583 C C . PRO B 2 12 ? -8.964 1.971 2.797 1.00 15.00 215 PRO B C 11
ATOM 8584 O O . PRO B 2 12 ? -10.046 1.620 2.325 1.00 15.00 215 PRO B O 11
ATOM 8595 N N . MET B 2 13 ? -8.723 1.980 4.102 1.00 15.00 216 MET B N 11
ATOM 8596 C CA . MET B 2 13 ? -9.696 1.463 5.053 1.00 15.00 216 MET B CA 11
ATOM 8597 C C . MET B 2 13 ? -9.605 2.179 6.396 1.00 15.00 216 MET B C 11
ATOM 8598 O O . MET B 2 13 ? -8.618 2.041 7.117 1.00 15.00 216 MET B O 11
ATOM 8612 N N . ASP B 2 14 ? -10.611 2.984 6.699 1.00 15.00 217 ASP B N 11
ATOM 8613 C CA . ASP B 2 14 ? -10.754 3.570 8.021 1.00 15.00 217 ASP B CA 11
ATOM 8614 C C . ASP B 2 14 ? -12.227 3.791 8.322 1.00 15.00 217 ASP B C 11
ATOM 8615 O O . ASP B 2 14 ? -12.965 4.203 7.402 1.00 15.00 217 ASP B O 11
ATOM 8625 N N . ASP A 1 1 ? 11.497 7.226 7.014 1.00 15.00 170 ASP A N 12
ATOM 8626 C CA . ASP A 1 1 ? 11.346 7.397 5.548 1.00 15.00 170 ASP A CA 12
ATOM 8627 C C . ASP A 1 1 ? 11.923 6.210 4.785 1.00 15.00 170 ASP A C 12
ATOM 8628 O O . ASP A 1 1 ? 11.564 5.968 3.637 1.00 15.00 170 ASP A O 12
ATOM 8639 N N . VAL A 1 2 ? 12.852 5.493 5.407 1.00 15.00 171 VAL A N 12
ATOM 8640 C CA . VAL A 1 2 ? 13.406 4.282 4.805 1.00 15.00 171 VAL A CA 12
ATOM 8641 C C . VAL A 1 2 ? 12.471 3.075 4.993 1.00 15.00 171 VAL A C 12
ATOM 8642 O O . VAL A 1 2 ? 12.158 2.389 4.023 1.00 15.00 171 VAL A O 12
ATOM 8655 N N . PRO A 1 3 ? 11.991 2.796 6.231 1.00 15.00 172 PRO A N 12
ATOM 8656 C CA . PRO A 1 3 ? 11.072 1.680 6.479 1.00 15.00 172 PRO A CA 12
ATOM 8657 C C . PRO A 1 3 ? 9.707 1.895 5.834 1.00 15.00 172 PRO A C 12
ATOM 8658 O O . PRO A 1 3 ? 8.947 0.944 5.637 1.00 15.00 172 PRO A O 12
ATOM 8669 N N . LEU A 1 4 ? 9.388 3.151 5.546 1.00 15.00 173 LEU A N 12
ATOM 8670 C CA . LEU A 1 4 ? 8.166 3.497 4.835 1.00 15.00 173 LEU A CA 12
ATOM 8671 C C . LEU A 1 4 ? 8.481 4.514 3.741 1.00 15.00 173 LEU A C 12
ATOM 8672 O O . LEU A 1 4 ? 8.740 5.682 4.034 1.00 15.00 173 LEU A O 12
ATOM 8688 N N . PRO A 1 5 ? 8.522 4.061 2.478 1.00 15.00 174 PRO A N 12
ATOM 8689 C CA . PRO A 1 5 ? 8.820 4.918 1.321 1.00 15.00 174 PRO A CA 12
ATOM 8690 C C . PRO A 1 5 ? 7.867 6.105 1.199 1.00 15.00 174 PRO A C 12
ATOM 8691 O O . PRO A 1 5 ? 6.698 6.027 1.582 1.00 15.00 174 PRO A O 12
ATOM 8702 N N . ALA A 1 6 ? 8.364 7.183 0.608 1.00 15.00 175 ALA A N 12
ATOM 8703 C CA . ALA A 1 6 ? 7.594 8.410 0.477 1.00 15.00 175 ALA A CA 12
ATOM 8704 C C . ALA A 1 6 ? 6.793 8.414 -0.818 1.00 15.00 175 ALA A C 12
ATOM 8705 O O . ALA A 1 6 ? 7.308 8.068 -1.886 1.00 15.00 175 ALA A O 12
ATOM 8712 N N . GLY A 1 7 ? 5.537 8.817 -0.710 1.00 15.00 176 GLY A N 12
ATOM 8713 C CA . GLY A 1 7 ? 4.629 8.783 -1.840 1.00 15.00 176 GLY A CA 12
ATOM 8714 C C . GLY A 1 7 ? 3.893 7.463 -1.919 1.00 15.00 176 GLY A C 12
ATOM 8715 O O . GLY A 1 7 ? 3.262 7.142 -2.931 1.00 15.00 176 GLY A O 12
ATOM 8719 N N . TRP A 1 8 ? 3.951 6.714 -0.827 1.00 15.00 177 TRP A N 12
ATOM 8720 C CA . TRP A 1 8 ? 3.291 5.424 -0.734 1.00 15.00 177 TRP A CA 12
ATOM 8721 C C . TRP A 1 8 ? 2.316 5.432 0.437 1.00 15.00 177 TRP A C 12
ATOM 8722 O O . TRP A 1 8 ? 2.562 6.077 1.458 1.00 15.00 177 TRP A O 12
ATOM 8743 N N . GLU A 1 9 ? 1.207 4.727 0.281 1.00 15.00 178 GLU A N 12
ATOM 8744 C CA . GLU A 1 9 ? 0.239 4.582 1.357 1.00 15.00 178 GLU A CA 12
ATOM 8745 C C . GLU A 1 9 ? 0.566 3.326 2.148 1.00 15.00 178 GLU A C 12
ATOM 8746 O O . GLU A 1 9 ? 0.448 2.213 1.631 1.00 15.00 178 GLU A O 12
ATOM 8758 N N . MET A 1 10 ? 0.993 3.504 3.387 1.00 15.00 179 MET A N 12
ATOM 8759 C CA . MET A 1 10 ? 1.479 2.393 4.190 1.00 15.00 179 MET A CA 12
ATOM 8760 C C . MET A 1 10 ? 0.425 1.962 5.195 1.00 15.00 179 MET A C 12
ATOM 8761 O O . MET A 1 10 ? 0.193 2.651 6.191 1.00 15.00 179 MET A O 12
ATOM 8775 N N . ALA A 1 11 ? -0.233 0.840 4.938 1.00 15.00 180 ALA A N 12
ATOM 8776 C CA . ALA A 1 11 ? -1.219 0.332 5.880 1.00 15.00 180 ALA A CA 12
ATOM 8777 C C . ALA A 1 11 ? -1.292 -1.186 5.826 1.00 15.00 180 ALA A C 12
ATOM 8778 O O . ALA A 1 11 ? -1.393 -1.782 4.754 1.00 15.00 180 ALA A O 12
ATOM 8785 N N . LYS A 1 12 ? -1.230 -1.801 6.994 1.00 15.00 181 LYS A N 12
ATOM 8786 C CA . LYS A 1 12 ? -1.245 -3.249 7.099 1.00 15.00 181 LYS A CA 12
ATOM 8787 C C . LYS A 1 12 ? -2.446 -3.688 7.921 1.00 15.00 181 LYS A C 12
ATOM 8788 O O . LYS A 1 12 ? -2.730 -3.114 8.973 1.00 15.00 181 LYS A O 12
ATOM 8807 N N . THR A 1 13 ? -3.134 -4.715 7.463 1.00 15.00 182 THR A N 12
ATOM 8808 C CA . THR A 1 13 ? -4.289 -5.218 8.180 1.00 15.00 182 THR A CA 12
ATOM 8809 C C . THR A 1 13 ? -3.849 -6.292 9.170 1.00 15.00 182 THR A C 12
ATOM 8810 O O . THR A 1 13 ? -2.919 -7.060 8.888 1.00 15.00 182 THR A O 12
ATOM 8821 N N . SER A 1 14 ? -4.501 -6.337 10.331 1.00 15.00 183 SER A N 12
ATOM 8822 C CA . SER A 1 14 ? -4.242 -7.377 11.324 1.00 15.00 183 SER A CA 12
ATOM 8823 C C . SER A 1 14 ? -4.603 -8.751 10.767 1.00 15.00 183 SER A C 12
ATOM 8824 O O . SER A 1 14 ? -4.175 -9.780 11.292 1.00 15.00 183 SER A O 12
ATOM 8832 N N . SER A 1 15 ? -5.404 -8.750 9.707 1.00 15.00 184 SER A N 12
ATOM 8833 C CA . SER A 1 15 ? -5.723 -9.956 8.959 1.00 15.00 184 SER A CA 12
ATOM 8834 C C . SER A 1 15 ? -4.463 -10.542 8.315 1.00 15.00 184 SER A C 12
ATOM 8835 O O . SER A 1 15 ? -4.462 -11.681 7.852 1.00 15.00 184 SER A O 12
ATOM 8843 N N . GLY A 1 16 ? -3.405 -9.742 8.273 1.00 15.00 185 GLY A N 12
ATOM 8844 C CA . GLY A 1 16 ? -2.170 -10.167 7.651 1.00 15.00 185 GLY A CA 12
ATOM 8845 C C . GLY A 1 16 ? -2.118 -9.807 6.183 1.00 15.00 185 GLY A C 12
ATOM 8846 O O . GLY A 1 16 ? -1.701 -10.609 5.347 1.00 15.00 185 GLY A O 12
ATOM 8850 N N . GLN A 1 17 ? -2.551 -8.594 5.872 1.00 15.00 186 GLN A N 12
ATOM 8851 C CA . GLN A 1 17 ? -2.456 -8.068 4.520 1.00 15.00 186 GLN A CA 12
ATOM 8852 C C . GLN A 1 17 ? -1.701 -6.750 4.530 1.00 15.00 186 GLN A C 12
ATOM 8853 O O . GLN A 1 17 ? -2.204 -5.743 5.027 1.00 15.00 186 GLN A O 12
ATOM 8867 N N . ARG A 1 18 ? -0.486 -6.771 4.016 1.00 15.00 187 ARG A N 12
ATOM 8868 C CA . ARG A 1 18 ? 0.333 -5.572 3.941 1.00 15.00 187 ARG A CA 12
ATOM 8869 C C . ARG A 1 18 ? 0.269 -4.978 2.532 1.00 15.00 187 ARG A C 12
ATOM 8870 O O . ARG A 1 18 ? 0.854 -5.522 1.596 1.00 15.00 187 ARG A O 12
ATOM 8891 N N . TYR A 1 19 ? -0.479 -3.892 2.368 1.00 15.00 188 TYR A N 12
ATOM 8892 C CA . TYR A 1 19 ? -0.620 -3.273 1.065 1.00 15.00 188 TYR A CA 12
ATOM 8893 C C . TYR A 1 19 ? 0.022 -1.892 1.070 1.00 15.00 188 TYR A C 12
ATOM 8894 O O . TYR A 1 19 ? 0.003 -1.172 2.083 1.00 15.00 188 TYR A O 12
ATOM 8912 N N . PHE A 1 20 ? 0.591 -1.534 -0.063 1.00 15.00 189 PHE A N 12
ATOM 8913 C CA . PHE A 1 20 ? 1.206 -0.237 -0.239 1.00 15.00 189 PHE A CA 12
ATOM 8914 C C . PHE A 1 20 ? 0.634 0.427 -1.484 1.00 15.00 189 PHE A C 12
ATOM 8915 O O . PHE A 1 20 ? 0.658 -0.145 -2.571 1.00 15.00 189 PHE A O 12
ATOM 8932 N N . LEU A 1 21 ? 0.100 1.621 -1.323 1.00 15.00 190 LEU A N 12
ATOM 8933 C CA . LEU A 1 21 ? -0.443 2.367 -2.451 1.00 15.00 190 LEU A CA 12
ATOM 8934 C C . LEU A 1 21 ? 0.623 3.238 -3.088 1.00 15.00 190 LEU A C 12
ATOM 8935 O O . LEU A 1 21 ? 1.376 3.897 -2.383 1.00 15.00 190 LEU A O 12
ATOM 8951 N N . ASN A 1 22 ? 0.659 3.299 -4.406 1.00 15.00 191 ASN A N 12
ATOM 8952 C CA . ASN A 1 22 ? 1.420 4.341 -5.054 1.00 15.00 191 ASN A CA 12
ATOM 8953 C C . ASN A 1 22 ? 0.501 5.526 -5.265 1.00 15.00 191 ASN A C 12
ATOM 8954 O O . ASN A 1 22 ? -0.307 5.519 -6.193 1.00 15.00 191 ASN A O 12
ATOM 8965 N N . HIS A 1 23 ? 0.587 6.518 -4.376 1.00 15.00 192 HIS A N 12
ATOM 8966 C CA . HIS A 1 23 ? -0.245 7.718 -4.487 1.00 15.00 192 HIS A CA 12
ATOM 8967 C C . HIS A 1 23 ? 0.207 8.560 -5.676 1.00 15.00 192 HIS A C 12
ATOM 8968 O O . HIS A 1 23 ? -0.448 9.527 -6.058 1.00 15.00 192 HIS A O 12
ATOM 8983 N N . ILE A 1 24 ? 1.354 8.194 -6.234 1.00 15.00 193 ILE A N 12
ATOM 8984 C CA . ILE A 1 24 ? 1.914 8.888 -7.382 1.00 15.00 193 ILE A CA 12
ATOM 8985 C C . ILE A 1 24 ? 1.553 8.168 -8.681 1.00 15.00 193 ILE A C 12
ATOM 8986 O O . ILE A 1 24 ? 1.113 8.787 -9.648 1.00 15.00 193 ILE A O 12
ATOM 9002 N N . ASP A 1 25 ? 1.727 6.851 -8.686 1.00 15.00 194 ASP A N 12
ATOM 9003 C CA . ASP A 1 25 ? 1.513 6.051 -9.890 1.00 15.00 194 ASP A CA 12
ATOM 9004 C C . ASP A 1 25 ? 0.050 5.671 -10.057 1.00 15.00 194 ASP A C 12
ATOM 9005 O O . ASP A 1 25 ? -0.357 5.223 -11.130 1.00 15.00 194 ASP A O 12
ATOM 9014 N N . GLN A 1 26 ? -0.728 5.831 -8.985 1.00 15.00 195 GLN A N 12
ATOM 9015 C CA . GLN A 1 26 ? -2.126 5.401 -8.960 1.00 15.00 195 GLN A CA 12
ATOM 9016 C C . GLN A 1 26 ? -2.215 3.898 -9.191 1.00 15.00 195 GLN A C 12
ATOM 9017 O O . GLN A 1 26 ? -2.756 3.426 -10.192 1.00 15.00 195 GLN A O 12
ATOM 9031 N N . THR A 1 27 ? -1.629 3.143 -8.283 1.00 15.00 196 THR A N 12
ATOM 9032 C CA . THR A 1 27 ? -1.725 1.701 -8.351 1.00 15.00 196 THR A CA 12
ATOM 9033 C C . THR A 1 27 ? -1.662 1.099 -6.957 1.00 15.00 196 THR A C 12
ATOM 9034 O O . THR A 1 27 ? -1.066 1.674 -6.038 1.00 15.00 196 THR A O 12
ATOM 9045 N N . THR A 1 28 ? -2.317 -0.034 -6.796 1.00 15.00 197 THR A N 12
ATOM 9046 C CA . THR A 1 28 ? -2.348 -0.726 -5.528 1.00 15.00 197 THR A CA 12
ATOM 9047 C C . THR A 1 28 ? -1.335 -1.873 -5.520 1.00 15.00 197 THR A C 12
ATOM 9048 O O . THR A 1 28 ? -1.442 -2.825 -6.296 1.00 15.00 197 THR A O 12
ATOM 9059 N N . THR A 1 29 ? -0.354 -1.762 -4.643 1.00 15.00 198 THR A N 12
ATOM 9060 C CA . THR A 1 29 ? 0.777 -2.674 -4.616 1.00 15.00 198 THR A CA 12
ATOM 9061 C C . THR A 1 29 ? 0.683 -3.655 -3.431 1.00 15.00 198 THR A C 12
ATOM 9062 O O . THR A 1 29 ? 0.599 -3.232 -2.281 1.00 15.00 198 THR A O 12
ATOM 9073 N N . TRP A 1 30 ? 0.672 -4.961 -3.715 1.00 15.00 199 TRP A N 12
ATOM 9074 C CA . TRP A 1 30 ? 0.688 -5.974 -2.654 1.00 15.00 199 TRP A CA 12
ATOM 9075 C C . TRP A 1 30 ? 2.111 -6.224 -2.150 1.00 15.00 199 TRP A C 12
ATOM 9076 O O . TRP A 1 30 ? 2.312 -6.698 -1.032 1.00 15.00 199 TRP A O 12
ATOM 9097 N N . GLN A 1 31 ? 3.094 -5.948 -3.000 1.00 15.00 200 GLN A N 12
ATOM 9098 C CA . GLN A 1 31 ? 4.471 -6.360 -2.736 1.00 15.00 200 GLN A CA 12
ATOM 9099 C C . GLN A 1 31 ? 5.316 -5.202 -2.226 1.00 15.00 200 GLN A C 12
ATOM 9100 O O . GLN A 1 31 ? 5.232 -4.089 -2.732 1.00 15.00 200 GLN A O 12
ATOM 9114 N N . ASP A 1 32 ? 6.159 -5.491 -1.245 1.00 15.00 201 ASP A N 12
ATOM 9115 C CA . ASP A 1 32 ? 6.996 -4.476 -0.614 1.00 15.00 201 ASP A CA 12
ATOM 9116 C C . ASP A 1 32 ? 7.985 -3.871 -1.613 1.00 15.00 201 ASP A C 12
ATOM 9117 O O . ASP A 1 32 ? 8.790 -4.579 -2.217 1.00 15.00 201 ASP A O 12
ATOM 9126 N N . PRO A 1 33 ? 7.919 -2.546 -1.802 1.00 15.00 202 PRO A N 12
ATOM 9127 C CA . PRO A 1 33 ? 8.799 -1.818 -2.732 1.00 15.00 202 PRO A CA 12
ATOM 9128 C C . PRO A 1 33 ? 10.269 -1.781 -2.300 1.00 15.00 202 PRO A C 12
ATOM 9129 O O . PRO A 1 33 ? 11.148 -1.462 -3.103 1.00 15.00 202 PRO A O 12
ATOM 9140 N N . ARG A 1 34 ? 10.540 -2.097 -1.042 1.00 15.00 203 ARG A N 12
ATOM 9141 C CA . ARG A 1 34 ? 11.898 -2.005 -0.511 1.00 15.00 203 ARG A CA 12
ATOM 9142 C C . ARG A 1 34 ? 12.697 -3.262 -0.835 1.00 15.00 203 ARG A C 12
ATOM 9143 O O . ARG A 1 34 ? 13.919 -3.284 -0.704 1.00 15.00 203 ARG A O 12
ATOM 9164 N N . LYS A 1 35 ? 11.991 -4.312 -1.237 1.00 15.00 204 LYS A N 12
ATOM 9165 C CA . LYS A 1 35 ? 12.623 -5.574 -1.624 1.00 15.00 204 LYS A CA 12
ATOM 9166 C C . LYS A 1 35 ? 13.463 -5.385 -2.889 1.00 15.00 204 LYS A C 12
ATOM 9167 O O . LYS A 1 35 ? 14.289 -6.237 -3.231 1.00 15.00 204 LYS A O 12
ATOM 9186 N N . ALA A 1 36 ? 13.219 -4.265 -3.575 1.00 15.00 205 ALA A N 12
ATOM 9187 C CA . ALA A 1 36 ? 13.747 -4.016 -4.912 1.00 15.00 205 ALA A CA 12
ATOM 9188 C C . ALA A 1 36 ? 13.147 -5.015 -5.896 1.00 15.00 205 ALA A C 12
ATOM 9189 O O . ALA A 1 36 ? 13.886 -5.882 -6.413 1.00 15.00 205 ALA A O 12
ATOM 9197 N N . GLY B 2 1 ? -2.671 -15.848 -4.444 1.00 15.00 204 GLY B N 12
ATOM 9198 C CA . GLY B 2 1 ? -3.965 -15.410 -5.021 1.00 15.00 204 GLY B CA 12
ATOM 9199 C C . GLY B 2 1 ? -4.719 -14.542 -4.047 1.00 15.00 204 GLY B C 12
ATOM 9200 O O . GLY B 2 1 ? -5.462 -15.037 -3.198 1.00 15.00 204 GLY B O 12
ATOM 9206 N N . GLU B 2 2 ? -4.530 -13.241 -4.171 1.00 15.00 205 GLU B N 12
ATOM 9207 C CA . GLU B 2 2 ? -5.039 -12.302 -3.192 1.00 15.00 205 GLU B CA 12
ATOM 9208 C C . GLU B 2 2 ? -6.439 -11.862 -3.574 1.00 15.00 205 GLU B C 12
ATOM 9209 O O . GLU B 2 2 ? -6.778 -11.788 -4.758 1.00 15.00 205 GLU B O 12
ATOM 9221 N N . SER B 2 3 ? -7.230 -11.543 -2.572 1.00 15.00 206 SER B N 12
ATOM 9222 C CA . SER B 2 3 ? -8.547 -10.992 -2.794 1.00 15.00 206 SER B CA 12
ATOM 9223 C C . SER B 2 3 ? -8.409 -9.476 -2.861 1.00 15.00 206 SER B C 12
ATOM 9224 O O . SER B 2 3 ? -7.519 -8.917 -2.216 1.00 15.00 206 SER B O 12
ATOM 9232 N N . PRO B 2 4 ? -9.284 -8.794 -3.625 1.00 15.00 207 PRO B N 12
ATOM 9233 C CA . PRO B 2 4 ? -9.110 -7.378 -3.975 1.00 15.00 207 PRO B CA 12
ATOM 9234 C C . PRO B 2 4 ? -8.784 -6.514 -2.765 1.00 15.00 207 PRO B C 12
ATOM 9235 O O . PRO B 2 4 ? -9.461 -6.584 -1.737 1.00 15.00 207 PRO B O 12
ATOM 9246 N N . PRO B 2 5 ? -7.752 -5.669 -2.886 1.00 15.00 208 PRO B N 12
ATOM 9247 C CA . PRO B 2 5 ? -7.198 -4.865 -1.814 1.00 15.00 208 PRO B CA 12
ATOM 9248 C C . PRO B 2 5 ? -7.931 -3.510 -1.785 1.00 15.00 208 PRO B C 12
ATOM 9249 O O . PRO B 2 5 ? -8.850 -3.293 -2.583 1.00 15.00 208 PRO B O 12
ATOM 9260 N N . PRO B 2 6 ? -7.571 -2.604 -0.867 1.00 15.00 209 PRO B N 12
ATOM 9261 C CA . PRO B 2 6 ? -8.223 -1.291 -0.745 1.00 15.00 209 PRO B CA 12
ATOM 9262 C C . PRO B 2 6 ? -8.369 -0.531 -2.063 1.00 15.00 209 PRO B C 12
ATOM 9263 O O . PRO B 2 6 ? -7.473 -0.550 -2.910 1.00 15.00 209 PRO B O 12
ATOM 9274 N N . PRO B 2 7 ? -9.505 0.170 -2.226 1.00 15.00 210 PRO B N 12
ATOM 9275 C CA . PRO B 2 7 ? -9.720 1.093 -3.344 1.00 15.00 210 PRO B CA 12
ATOM 9276 C C . PRO B 2 7 ? -8.713 2.240 -3.313 1.00 15.00 210 PRO B C 12
ATOM 9277 O O . PRO B 2 7 ? -8.408 2.781 -2.251 1.00 15.00 210 PRO B O 12
ATOM 9288 N N . TYR B 2 8 ? -8.229 2.622 -4.482 1.00 15.00 211 TYR B N 12
ATOM 9289 C CA . TYR B 2 8 ? -7.174 3.629 -4.596 1.00 15.00 211 TYR B CA 12
ATOM 9290 C C . TYR B 2 8 ? -7.657 5.053 -4.284 1.00 15.00 211 TYR B C 12
ATOM 9291 O O . TYR B 2 8 ? -6.836 5.954 -4.113 1.00 15.00 211 TYR B O 12
ATOM 9309 N N . SER B 2 9 ? -8.961 5.257 -4.143 1.00 15.00 212 SER B N 12
ATOM 9310 C CA . SER B 2 9 ? -9.536 6.589 -4.319 1.00 15.00 212 SER B CA 12
ATOM 9311 C C . SER B 2 9 ? -8.933 7.611 -3.346 1.00 15.00 212 SER B C 12
ATOM 9312 O O . SER B 2 9 ? -8.204 8.502 -3.792 1.00 15.00 212 SER B O 12
ATOM 9320 N N . ARG B 2 10 ? -9.212 7.536 -2.047 1.00 15.00 213 ARG B N 12
ATOM 9321 C CA . ARG B 2 10 ? -8.452 8.368 -1.119 1.00 15.00 213 ARG B CA 12
ATOM 9322 C C . ARG B 2 10 ? -7.703 7.547 -0.076 1.00 15.00 213 ARG B C 12
ATOM 9323 O O . ARG B 2 10 ? -6.478 7.442 -0.121 1.00 15.00 213 ARG B O 12
ATOM 9344 N N . TYR B 2 11 ? -8.444 6.957 0.851 1.00 15.00 214 TYR B N 12
ATOM 9345 C CA . TYR B 2 11 ? -7.851 6.167 1.921 1.00 15.00 214 TYR B CA 12
ATOM 9346 C C . TYR B 2 11 ? -8.363 4.733 1.902 1.00 15.00 214 TYR B C 12
ATOM 9347 O O . TYR B 2 11 ? -9.564 4.503 1.752 1.00 15.00 214 TYR B O 12
ATOM 9365 N N . PRO B 2 12 ? -7.465 3.753 2.077 1.00 15.00 215 PRO B N 12
ATOM 9366 C CA . PRO B 2 12 ? -7.829 2.330 2.089 1.00 15.00 215 PRO B CA 12
ATOM 9367 C C . PRO B 2 12 ? -8.809 1.970 3.203 1.00 15.00 215 PRO B C 12
ATOM 9368 O O . PRO B 2 12 ? -9.983 1.695 2.947 1.00 15.00 215 PRO B O 12
ATOM 9379 N N . MET B 2 13 ? -8.333 2.003 4.436 1.00 15.00 216 MET B N 12
ATOM 9380 C CA . MET B 2 13 ? -9.160 1.647 5.581 1.00 15.00 216 MET B CA 12
ATOM 9381 C C . MET B 2 13 ? -9.666 2.904 6.271 1.00 15.00 216 MET B C 12
ATOM 9382 O O . MET B 2 13 ? -8.881 3.789 6.615 1.00 15.00 216 MET B O 12
ATOM 9396 N N . ASP B 2 14 ? -10.975 2.975 6.472 1.00 15.00 217 ASP B N 12
ATOM 9397 C CA . ASP B 2 14 ? -11.588 4.139 7.099 1.00 15.00 217 ASP B CA 12
ATOM 9398 C C . ASP B 2 14 ? -11.749 3.914 8.596 1.00 15.00 217 ASP B C 12
ATOM 9399 O O . ASP B 2 14 ? -10.789 4.195 9.342 1.00 15.00 217 ASP B O 12
ATOM 9409 N N . ASP A 1 1 ? 11.911 6.921 9.192 1.00 15.00 170 ASP A N 13
ATOM 9410 C CA . ASP A 1 1 ? 11.373 7.399 7.898 1.00 15.00 170 ASP A CA 13
ATOM 9411 C C . ASP A 1 1 ? 11.917 6.589 6.721 1.00 15.00 170 ASP A C 13
ATOM 9412 O O . ASP A 1 1 ? 11.437 6.729 5.598 1.00 15.00 170 ASP A O 13
ATOM 9423 N N . VAL A 1 2 ? 12.915 5.738 6.963 1.00 15.00 171 VAL A N 13
ATOM 9424 C CA . VAL A 1 2 ? 13.496 4.944 5.877 1.00 15.00 171 VAL A CA 13
ATOM 9425 C C . VAL A 1 2 ? 12.670 3.684 5.495 1.00 15.00 171 VAL A C 13
ATOM 9426 O O . VAL A 1 2 ? 12.680 3.301 4.325 1.00 15.00 171 VAL A O 13
ATOM 9439 N N . PRO A 1 3 ? 11.920 3.015 6.420 1.00 15.00 172 PRO A N 13
ATOM 9440 C CA . PRO A 1 3 ? 11.167 1.805 6.053 1.00 15.00 172 PRO A CA 13
ATOM 9441 C C . PRO A 1 3 ? 9.905 2.115 5.249 1.00 15.00 172 PRO A C 13
ATOM 9442 O O . PRO A 1 3 ? 9.243 1.212 4.741 1.00 15.00 172 PRO A O 13
ATOM 9453 N N . LEU A 1 4 ? 9.555 3.391 5.166 1.00 15.00 173 LEU A N 13
ATOM 9454 C CA . LEU A 1 4 ? 8.366 3.805 4.446 1.00 15.00 173 LEU A CA 13
ATOM 9455 C C . LEU A 1 4 ? 8.733 4.804 3.354 1.00 15.00 173 LEU A C 13
ATOM 9456 O O . LEU A 1 4 ? 9.072 5.951 3.646 1.00 15.00 173 LEU A O 13
ATOM 9472 N N . PRO A 1 5 ? 8.722 4.359 2.087 1.00 15.00 174 PRO A N 13
ATOM 9473 C CA . PRO A 1 5 ? 8.996 5.222 0.929 1.00 15.00 174 PRO A CA 13
ATOM 9474 C C . PRO A 1 5 ? 8.018 6.396 0.838 1.00 15.00 174 PRO A C 13
ATOM 9475 O O . PRO A 1 5 ? 6.862 6.297 1.261 1.00 15.00 174 PRO A O 13
ATOM 9486 N N . ALA A 1 6 ? 8.478 7.495 0.253 1.00 15.00 175 ALA A N 13
ATOM 9487 C CA . ALA A 1 6 ? 7.678 8.709 0.174 1.00 15.00 175 ALA A CA 13
ATOM 9488 C C . ALA A 1 6 ? 6.836 8.726 -1.097 1.00 15.00 175 ALA A C 13
ATOM 9489 O O . ALA A 1 6 ? 7.322 8.407 -2.187 1.00 15.00 175 ALA A O 13
ATOM 9496 N N . GLY A 1 7 ? 5.577 9.110 -0.942 1.00 15.00 176 GLY A N 13
ATOM 9497 C CA . GLY A 1 7 ? 4.627 9.062 -2.038 1.00 15.00 176 GLY A CA 13
ATOM 9498 C C . GLY A 1 7 ? 3.913 7.731 -2.080 1.00 15.00 176 GLY A C 13
ATOM 9499 O O . GLY A 1 7 ? 3.246 7.387 -3.062 1.00 15.00 176 GLY A O 13
ATOM 9503 N N . TRP A 1 8 ? 4.031 6.995 -0.985 1.00 15.00 177 TRP A N 13
ATOM 9504 C CA . TRP A 1 8 ? 3.420 5.684 -0.858 1.00 15.00 177 TRP A CA 13
ATOM 9505 C C . TRP A 1 8 ? 2.460 5.664 0.328 1.00 15.00 177 TRP A C 13
ATOM 9506 O O . TRP A 1 8 ? 2.703 6.308 1.351 1.00 15.00 177 TRP A O 13
ATOM 9527 N N . GLU A 1 9 ? 1.376 4.923 0.185 1.00 15.00 178 GLU A N 13
ATOM 9528 C CA . GLU A 1 9 ? 0.400 4.774 1.248 1.00 15.00 178 GLU A CA 13
ATOM 9529 C C . GLU A 1 9 ? 0.664 3.474 1.990 1.00 15.00 178 GLU A C 13
ATOM 9530 O O . GLU A 1 9 ? 0.539 2.393 1.417 1.00 15.00 178 GLU A O 13
ATOM 9542 N N . MET A 1 10 ? 1.035 3.587 3.256 1.00 15.00 179 MET A N 13
ATOM 9543 C CA . MET A 1 10 ? 1.509 2.437 4.009 1.00 15.00 179 MET A CA 13
ATOM 9544 C C . MET A 1 10 ? 0.467 1.982 5.017 1.00 15.00 179 MET A C 13
ATOM 9545 O O . MET A 1 10 ? 0.256 2.644 6.033 1.00 15.00 179 MET A O 13
ATOM 9559 N N . ALA A 1 11 ? -0.190 0.862 4.747 1.00 15.00 180 ALA A N 13
ATOM 9560 C CA . ALA A 1 11 ? -1.137 0.309 5.707 1.00 15.00 180 ALA A CA 13
ATOM 9561 C C . ALA A 1 11 ? -1.177 -1.205 5.614 1.00 15.00 180 ALA A C 13
ATOM 9562 O O . ALA A 1 11 ? -1.024 -1.778 4.536 1.00 15.00 180 ALA A O 13
ATOM 9569 N N . LYS A 1 12 ? -1.361 -1.845 6.755 1.00 15.00 181 LYS A N 13
ATOM 9570 C CA . LYS A 1 12 ? -1.367 -3.294 6.830 1.00 15.00 181 LYS A CA 13
ATOM 9571 C C . LYS A 1 12 ? -2.538 -3.749 7.688 1.00 15.00 181 LYS A C 13
ATOM 9572 O O . LYS A 1 12 ? -2.760 -3.217 8.777 1.00 15.00 181 LYS A O 13
ATOM 9591 N N . THR A 1 13 ? -3.273 -4.737 7.206 1.00 15.00 182 THR A N 13
ATOM 9592 C CA . THR A 1 13 ? -4.463 -5.204 7.895 1.00 15.00 182 THR A CA 13
ATOM 9593 C C . THR A 1 13 ? -4.113 -6.315 8.876 1.00 15.00 182 THR A C 13
ATOM 9594 O O . THR A 1 13 ? -3.170 -7.083 8.643 1.00 15.00 182 THR A O 13
ATOM 9605 N N . SER A 1 14 ? -4.889 -6.408 9.956 1.00 15.00 183 SER A N 13
ATOM 9606 C CA . SER A 1 14 ? -4.669 -7.409 10.992 1.00 15.00 183 SER A CA 13
ATOM 9607 C C . SER A 1 14 ? -4.923 -8.821 10.454 1.00 15.00 183 SER A C 13
ATOM 9608 O O . SER A 1 14 ? -4.541 -9.813 11.072 1.00 15.00 183 SER A O 13
ATOM 9616 N N . SER A 1 15 ? -5.579 -8.891 9.301 1.00 15.00 184 SER A N 13
ATOM 9617 C CA . SER A 1 15 ? -5.785 -10.148 8.590 1.00 15.00 184 SER A CA 13
ATOM 9618 C C . SER A 1 15 ? -4.467 -10.654 8.001 1.00 15.00 184 SER A C 13
ATOM 9619 O O . SER A 1 15 ? -4.354 -11.810 7.587 1.00 15.00 184 SER A O 13
ATOM 9627 N N . GLY A 1 16 ? -3.477 -9.771 7.967 1.00 15.00 185 GLY A N 13
ATOM 9628 C CA . GLY A 1 16 ? -2.200 -10.091 7.369 1.00 15.00 185 GLY A CA 13
ATOM 9629 C C . GLY A 1 16 ? -2.147 -9.738 5.897 1.00 15.00 185 GLY A C 13
ATOM 9630 O O . GLY A 1 16 ? -1.741 -10.549 5.064 1.00 15.00 185 GLY A O 13
ATOM 9634 N N . GLN A 1 17 ? -2.549 -8.514 5.583 1.00 15.00 186 GLN A N 13
ATOM 9635 C CA . GLN A 1 17 ? -2.424 -7.988 4.229 1.00 15.00 186 GLN A CA 13
ATOM 9636 C C . GLN A 1 17 ? -1.613 -6.704 4.234 1.00 15.00 186 GLN A C 13
ATOM 9637 O O . GLN A 1 17 ? -2.042 -5.685 4.779 1.00 15.00 186 GLN A O 13
ATOM 9651 N N . ARG A 1 18 ? -0.427 -6.770 3.657 1.00 15.00 187 ARG A N 13
ATOM 9652 C CA . ARG A 1 18 ? 0.425 -5.603 3.526 1.00 15.00 187 ARG A CA 13
ATOM 9653 C C . ARG A 1 18 ? 0.253 -4.995 2.136 1.00 15.00 187 ARG A C 13
ATOM 9654 O O . ARG A 1 18 ? 0.615 -5.613 1.135 1.00 15.00 187 ARG A O 13
ATOM 9675 N N . TYR A 1 19 ? -0.336 -3.810 2.055 1.00 15.00 188 TYR A N 13
ATOM 9676 C CA . TYR A 1 19 ? -0.500 -3.154 0.773 1.00 15.00 188 TYR A CA 13
ATOM 9677 C C . TYR A 1 19 ? 0.110 -1.765 0.816 1.00 15.00 188 TYR A C 13
ATOM 9678 O O . TYR A 1 19 ? 0.123 -1.094 1.860 1.00 15.00 188 TYR A O 13
ATOM 9696 N N . PHE A 1 20 ? 0.619 -1.345 -0.322 1.00 15.00 189 PHE A N 13
ATOM 9697 C CA . PHE A 1 20 ? 1.201 -0.031 -0.458 1.00 15.00 189 PHE A CA 13
ATOM 9698 C C . PHE A 1 20 ? 0.630 0.649 -1.695 1.00 15.00 189 PHE A C 13
ATOM 9699 O O . PHE A 1 20 ? 0.680 0.099 -2.791 1.00 15.00 189 PHE A O 13
ATOM 9716 N N . LEU A 1 21 ? 0.076 1.833 -1.517 1.00 15.00 190 LEU A N 13
ATOM 9717 C CA . LEU A 1 21 ? -0.447 2.602 -2.640 1.00 15.00 190 LEU A CA 13
ATOM 9718 C C . LEU A 1 21 ? 0.625 3.502 -3.222 1.00 15.00 190 LEU A C 13
ATOM 9719 O O . LEU A 1 21 ? 1.382 4.118 -2.483 1.00 15.00 190 LEU A O 13
ATOM 9735 N N . ASN A 1 22 ? 0.674 3.625 -4.534 1.00 15.00 191 ASN A N 13
ATOM 9736 C CA . ASN A 1 22 ? 1.443 4.692 -5.125 1.00 15.00 191 ASN A CA 13
ATOM 9737 C C . ASN A 1 22 ? 0.524 5.885 -5.275 1.00 15.00 191 ASN A C 13
ATOM 9738 O O . ASN A 1 22 ? -0.296 5.911 -6.198 1.00 15.00 191 ASN A O 13
ATOM 9749 N N . HIS A 1 23 ? 0.627 6.844 -4.348 1.00 15.00 192 HIS A N 13
ATOM 9750 C CA . HIS A 1 23 ? -0.225 8.040 -4.374 1.00 15.00 192 HIS A CA 13
ATOM 9751 C C . HIS A 1 23 ? 0.126 8.913 -5.575 1.00 15.00 192 HIS A C 13
ATOM 9752 O O . HIS A 1 23 ? -0.551 9.896 -5.863 1.00 15.00 192 HIS A O 13
ATOM 9767 N N . ILE A 1 24 ? 1.210 8.556 -6.249 1.00 15.00 193 ILE A N 13
ATOM 9768 C CA . ILE A 1 24 ? 1.655 9.276 -7.431 1.00 15.00 193 ILE A CA 13
ATOM 9769 C C . ILE A 1 24 ? 1.237 8.532 -8.700 1.00 15.00 193 ILE A C 13
ATOM 9770 O O . ILE A 1 24 ? 0.819 9.140 -9.687 1.00 15.00 193 ILE A O 13
ATOM 9786 N N . ASP A 1 25 ? 1.332 7.206 -8.658 1.00 15.00 194 ASP A N 13
ATOM 9787 C CA . ASP A 1 25 ? 1.054 6.376 -9.828 1.00 15.00 194 ASP A CA 13
ATOM 9788 C C . ASP A 1 25 ? -0.413 5.982 -9.913 1.00 15.00 194 ASP A C 13
ATOM 9789 O O . ASP A 1 25 ? -0.868 5.520 -10.961 1.00 15.00 194 ASP A O 13
ATOM 9798 N N . GLN A 1 26 ? -1.136 6.136 -8.801 1.00 15.00 195 GLN A N 13
ATOM 9799 C CA . GLN A 1 26 ? -2.535 5.707 -8.709 1.00 15.00 195 GLN A CA 13
ATOM 9800 C C . GLN A 1 26 ? -2.607 4.183 -8.775 1.00 15.00 195 GLN A C 13
ATOM 9801 O O . GLN A 1 26 ? -3.592 3.607 -9.234 1.00 15.00 195 GLN A O 13
ATOM 9815 N N . THR A 1 27 ? -1.583 3.524 -8.260 1.00 15.00 196 THR A N 13
ATOM 9816 C CA . THR A 1 27 ? -1.501 2.074 -8.384 1.00 15.00 196 THR A CA 13
ATOM 9817 C C . THR A 1 27 ? -1.479 1.381 -7.029 1.00 15.00 196 THR A C 13
ATOM 9818 O O . THR A 1 27 ? -0.910 1.892 -6.063 1.00 15.00 196 THR A O 13
ATOM 9829 N N . THR A 1 28 ? -2.109 0.218 -6.974 1.00 15.00 197 THR A N 13
ATOM 9830 C CA . THR A 1 28 ? -2.128 -0.595 -5.773 1.00 15.00 197 THR A CA 13
ATOM 9831 C C . THR A 1 28 ? -1.017 -1.644 -5.822 1.00 15.00 197 THR A C 13
ATOM 9832 O O . THR A 1 28 ? -0.937 -2.433 -6.765 1.00 15.00 197 THR A O 13
ATOM 9843 N N . THR A 1 29 ? -0.164 -1.641 -4.814 1.00 15.00 198 THR A N 13
ATOM 9844 C CA . THR A 1 29 ? 0.982 -2.531 -4.778 1.00 15.00 198 THR A CA 13
ATOM 9845 C C . THR A 1 29 ? 0.849 -3.565 -3.641 1.00 15.00 198 THR A C 13
ATOM 9846 O O . THR A 1 29 ? 0.787 -3.191 -2.467 1.00 15.00 198 THR A O 13
ATOM 9857 N N . TRP A 1 30 ? 0.784 -4.858 -3.992 1.00 15.00 199 TRP A N 13
ATOM 9858 C CA . TRP A 1 30 ? 0.701 -5.929 -2.992 1.00 15.00 199 TRP A CA 13
ATOM 9859 C C . TRP A 1 30 ? 2.067 -6.232 -2.379 1.00 15.00 199 TRP A C 13
ATOM 9860 O O . TRP A 1 30 ? 2.186 -6.453 -1.173 1.00 15.00 199 TRP A O 13
ATOM 9881 N N . GLN A 1 31 ? 3.089 -6.308 -3.222 1.00 15.00 200 GLN A N 13
ATOM 9882 C CA . GLN A 1 31 ? 4.417 -6.703 -2.767 1.00 15.00 200 GLN A CA 13
ATOM 9883 C C . GLN A 1 31 ? 5.261 -5.485 -2.415 1.00 15.00 200 GLN A C 13
ATOM 9884 O O . GLN A 1 31 ? 5.292 -4.505 -3.155 1.00 15.00 200 GLN A O 13
ATOM 9898 N N . ASP A 1 32 ? 5.959 -5.581 -1.289 1.00 15.00 201 ASP A N 13
ATOM 9899 C CA . ASP A 1 32 ? 6.748 -4.473 -0.755 1.00 15.00 201 ASP A CA 13
ATOM 9900 C C . ASP A 1 32 ? 7.764 -3.969 -1.781 1.00 15.00 201 ASP A C 13
ATOM 9901 O O . ASP A 1 32 ? 8.599 -4.738 -2.268 1.00 15.00 201 ASP A O 13
ATOM 9910 N N . PRO A 1 33 ? 7.705 -2.668 -2.115 1.00 15.00 202 PRO A N 13
ATOM 9911 C CA . PRO A 1 33 ? 8.614 -2.052 -3.086 1.00 15.00 202 PRO A CA 13
ATOM 9912 C C . PRO A 1 33 ? 10.083 -2.107 -2.660 1.00 15.00 202 PRO A C 13
ATOM 9913 O O . PRO A 1 33 ? 10.982 -1.883 -3.474 1.00 15.00 202 PRO A O 13
ATOM 9924 N N . ARG A 1 34 ? 10.331 -2.390 -1.386 1.00 15.00 203 ARG A N 13
ATOM 9925 C CA . ARG A 1 34 ? 11.696 -2.480 -0.882 1.00 15.00 203 ARG A CA 13
ATOM 9926 C C . ARG A 1 34 ? 12.193 -3.916 -0.946 1.00 15.00 203 ARG A C 13
ATOM 9927 O O . ARG A 1 34 ? 13.393 -4.174 -0.861 1.00 15.00 203 ARG A O 13
ATOM 9948 N N . LYS A 1 35 ? 11.262 -4.851 -1.068 1.00 15.00 204 LYS A N 13
ATOM 9949 C CA . LYS A 1 35 ? 11.606 -6.265 -1.140 1.00 15.00 204 LYS A CA 13
ATOM 9950 C C . LYS A 1 35 ? 11.751 -6.693 -2.595 1.00 15.00 204 LYS A C 13
ATOM 9951 O O . LYS A 1 35 ? 12.268 -7.768 -2.896 1.00 15.00 204 LYS A O 13
ATOM 9970 N N . ALA A 1 36 ? 11.257 -5.855 -3.493 1.00 15.00 205 ALA A N 13
ATOM 9971 C CA . ALA A 1 36 ? 11.334 -6.132 -4.915 1.00 15.00 205 ALA A CA 13
ATOM 9972 C C . ALA A 1 36 ? 12.727 -5.820 -5.438 1.00 15.00 205 ALA A C 13
ATOM 9973 O O . ALA A 1 36 ? 12.961 -4.670 -5.863 1.00 15.00 205 ALA A O 13
ATOM 9981 N N . GLY B 2 1 ? -1.771 -15.964 -2.539 1.00 15.00 204 GLY B N 13
ATOM 9982 C CA . GLY B 2 1 ? -3.003 -15.651 -3.308 1.00 15.00 204 GLY B CA 13
ATOM 9983 C C . GLY B 2 1 ? -3.853 -14.638 -2.577 1.00 15.00 204 GLY B C 13
ATOM 9984 O O . GLY B 2 1 ? -4.511 -14.966 -1.587 1.00 15.00 204 GLY B O 13
ATOM 9990 N N . GLU B 2 2 ? -3.850 -13.406 -3.061 1.00 15.00 205 GLU B N 13
ATOM 9991 C CA . GLU B 2 2 ? -4.455 -12.308 -2.327 1.00 15.00 205 GLU B CA 13
ATOM 9992 C C . GLU B 2 2 ? -5.872 -12.045 -2.819 1.00 15.00 205 GLU B C 13
ATOM 9993 O O . GLU B 2 2 ? -6.183 -12.243 -3.995 1.00 15.00 205 GLU B O 13
ATOM 10005 N N . SER B 2 3 ? -6.707 -11.569 -1.917 1.00 15.00 206 SER B N 13
ATOM 10006 C CA . SER B 2 3 ? -8.038 -11.100 -2.257 1.00 15.00 206 SER B CA 13
ATOM 10007 C C . SER B 2 3 ? -7.955 -9.615 -2.594 1.00 15.00 206 SER B C 13
ATOM 10008 O O . SER B 2 3 ? -7.104 -8.926 -2.043 1.00 15.00 206 SER B O 13
ATOM 10016 N N . PRO B 2 4 ? -8.832 -9.100 -3.480 1.00 15.00 207 PRO B N 13
ATOM 10017 C CA . PRO B 2 4 ? -8.723 -7.729 -4.008 1.00 15.00 207 PRO B CA 13
ATOM 10018 C C . PRO B 2 4 ? -8.503 -6.693 -2.905 1.00 15.00 207 PRO B C 13
ATOM 10019 O O . PRO B 2 4 ? -9.163 -6.726 -1.865 1.00 15.00 207 PRO B O 13
ATOM 10030 N N . PRO B 2 5 ? -7.581 -5.745 -3.133 1.00 15.00 208 PRO B N 13
ATOM 10031 C CA . PRO B 2 5 ? -7.044 -4.847 -2.128 1.00 15.00 208 PRO B CA 13
ATOM 10032 C C . PRO B 2 5 ? -7.835 -3.529 -2.101 1.00 15.00 208 PRO B C 13
ATOM 10033 O O . PRO B 2 5 ? -8.796 -3.364 -2.859 1.00 15.00 208 PRO B O 13
ATOM 10044 N N . PRO B 2 6 ? -7.453 -2.592 -1.223 1.00 15.00 209 PRO B N 13
ATOM 10045 C CA . PRO B 2 6 ? -8.094 -1.274 -1.120 1.00 15.00 209 PRO B CA 13
ATOM 10046 C C . PRO B 2 6 ? -8.270 -0.550 -2.451 1.00 15.00 209 PRO B C 13
ATOM 10047 O O . PRO B 2 6 ? -7.409 -0.616 -3.326 1.00 15.00 209 PRO B O 13
ATOM 10058 N N . PRO B 2 7 ? -9.388 0.176 -2.597 1.00 15.00 210 PRO B N 13
ATOM 10059 C CA . PRO B 2 7 ? -9.568 1.132 -3.686 1.00 15.00 210 PRO B CA 13
ATOM 10060 C C . PRO B 2 7 ? -8.620 2.319 -3.520 1.00 15.00 210 PRO B C 13
ATOM 10061 O O . PRO B 2 7 ? -8.468 2.849 -2.416 1.00 15.00 210 PRO B O 13
ATOM 10072 N N . TYR B 2 8 ? -8.010 2.745 -4.615 1.00 15.00 211 TYR B N 13
ATOM 10073 C CA . TYR B 2 8 ? -6.984 3.785 -4.579 1.00 15.00 211 TYR B CA 13
ATOM 10074 C C . TYR B 2 8 ? -7.535 5.169 -4.195 1.00 15.00 211 TYR B C 13
ATOM 10075 O O . TYR B 2 8 ? -6.762 6.072 -3.878 1.00 15.00 211 TYR B O 13
ATOM 10093 N N . SER B 2 9 ? -8.851 5.323 -4.129 1.00 15.00 212 SER B N 13
ATOM 10094 C CA . SER B 2 9 ? -9.467 6.637 -4.301 1.00 15.00 212 SER B CA 13
ATOM 10095 C C . SER B 2 9 ? -8.967 7.655 -3.265 1.00 15.00 212 SER B C 13
ATOM 10096 O O . SER B 2 9 ? -8.288 8.615 -3.647 1.00 15.00 212 SER B O 13
ATOM 10104 N N . ARG B 2 10 ? -9.296 7.516 -1.987 1.00 15.00 213 ARG B N 13
ATOM 10105 C CA . ARG B 2 10 ? -8.602 8.328 -0.992 1.00 15.00 213 ARG B CA 13
ATOM 10106 C C . ARG B 2 10 ? -7.874 7.481 0.039 1.00 15.00 213 ARG B C 13
ATOM 10107 O O . ARG B 2 10 ? -6.645 7.409 0.043 1.00 15.00 213 ARG B O 13
ATOM 10128 N N . TYR B 2 11 ? -8.638 6.828 0.902 1.00 15.00 214 TYR B N 13
ATOM 10129 C CA . TYR B 2 11 ? -8.064 6.049 1.986 1.00 15.00 214 TYR B CA 13
ATOM 10130 C C . TYR B 2 11 ? -8.477 4.590 1.907 1.00 15.00 214 TYR B C 13
ATOM 10131 O O . TYR B 2 11 ? -9.663 4.271 1.838 1.00 15.00 214 TYR B O 13
ATOM 10149 N N . PRO B 2 12 ? -7.485 3.690 1.919 1.00 15.00 215 PRO B N 13
ATOM 10150 C CA . PRO B 2 12 ? -7.709 2.243 1.815 1.00 15.00 215 PRO B CA 13
ATOM 10151 C C . PRO B 2 12 ? -8.555 1.661 2.943 1.00 15.00 215 PRO B C 13
ATOM 10152 O O . PRO B 2 12 ? -9.408 0.806 2.710 1.00 15.00 215 PRO B O 13
ATOM 10163 N N . MET B 2 13 ? -8.296 2.104 4.164 1.00 15.00 216 MET B N 13
ATOM 10164 C CA . MET B 2 13 ? -8.936 1.517 5.331 1.00 15.00 216 MET B CA 13
ATOM 10165 C C . MET B 2 13 ? -9.146 2.572 6.405 1.00 15.00 216 MET B C 13
ATOM 10166 O O . MET B 2 13 ? -8.238 3.352 6.703 1.00 15.00 216 MET B O 13
ATOM 10180 N N . ASP B 2 14 ? -10.329 2.575 6.998 1.00 15.00 217 ASP B N 13
ATOM 10181 C CA . ASP B 2 14 ? -10.657 3.526 8.047 1.00 15.00 217 ASP B CA 13
ATOM 10182 C C . ASP B 2 14 ? -10.283 2.952 9.406 1.00 15.00 217 ASP B C 13
ATOM 10183 O O . ASP B 2 14 ? -10.652 1.795 9.691 1.00 15.00 217 ASP B O 13
ATOM 10193 N N . ASP A 1 1 ? 11.795 7.619 7.001 1.00 15.00 170 ASP A N 14
ATOM 10194 C CA . ASP A 1 1 ? 11.382 7.535 5.579 1.00 15.00 170 ASP A CA 14
ATOM 10195 C C . ASP A 1 1 ? 11.905 6.258 4.914 1.00 15.00 170 ASP A C 14
ATOM 10196 O O . ASP A 1 1 ? 11.531 5.946 3.787 1.00 15.00 170 ASP A O 14
ATOM 10207 N N . VAL A 1 2 ? 12.794 5.534 5.593 1.00 15.00 171 VAL A N 14
ATOM 10208 C CA . VAL A 1 2 ? 13.324 4.282 5.049 1.00 15.00 171 VAL A CA 14
ATOM 10209 C C . VAL A 1 2 ? 12.355 3.105 5.240 1.00 15.00 171 VAL A C 14
ATOM 10210 O O . VAL A 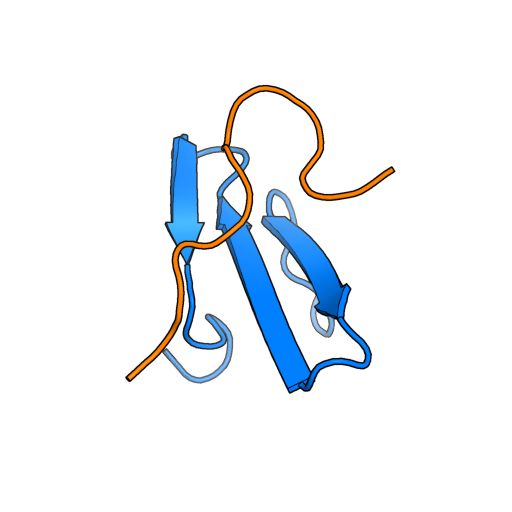1 2 ? 12.069 2.391 4.279 1.00 15.00 171 VAL A O 14
ATOM 10223 N N . PRO A 1 3 ? 11.826 2.873 6.467 1.00 15.00 172 PRO A N 14
ATOM 10224 C CA . PRO A 1 3 ? 10.851 1.799 6.702 1.00 15.00 172 PRO A CA 14
ATOM 10225 C C . PRO A 1 3 ? 9.537 2.040 5.965 1.00 15.00 172 PRO A C 14
ATOM 10226 O O . PRO A 1 3 ? 8.782 1.106 5.697 1.00 15.00 172 PRO A O 14
ATOM 10237 N N . LEU A 1 4 ? 9.266 3.304 5.665 1.00 15.00 173 LEU A N 14
ATOM 10238 C CA . LEU A 1 4 ? 8.077 3.684 4.918 1.00 15.00 173 LEU A CA 14
ATOM 10239 C C . LEU A 1 4 ? 8.442 4.701 3.842 1.00 15.00 173 LEU A C 14
ATOM 10240 O O . LEU A 1 4 ? 8.685 5.868 4.148 1.00 15.00 173 LEU A O 14
ATOM 10256 N N . PRO A 1 5 ? 8.549 4.248 2.581 1.00 15.00 174 PRO A N 14
ATOM 10257 C CA . PRO A 1 5 ? 8.852 5.120 1.439 1.00 15.00 174 PRO A CA 14
ATOM 10258 C C . PRO A 1 5 ? 7.860 6.275 1.303 1.00 15.00 174 PRO A C 14
ATOM 10259 O O . PRO A 1 5 ? 6.675 6.133 1.601 1.00 15.00 174 PRO A O 14
ATOM 10270 N N . ALA A 1 6 ? 8.347 7.406 0.811 1.00 15.00 175 ALA A N 14
ATOM 10271 C CA . ALA A 1 6 ? 7.528 8.603 0.691 1.00 15.00 175 ALA A CA 14
ATOM 10272 C C . ALA A 1 6 ? 6.824 8.646 -0.659 1.00 15.00 175 ALA A C 14
ATOM 10273 O O . ALA A 1 6 ? 7.406 8.291 -1.688 1.00 15.00 175 ALA A O 14
ATOM 10280 N N . GLY A 1 7 ? 5.574 9.094 -0.648 1.00 15.00 176 GLY A N 14
ATOM 10281 C CA . GLY A 1 7 ? 4.749 9.069 -1.843 1.00 15.00 176 GLY A CA 14
ATOM 10282 C C . GLY A 1 7 ? 3.979 7.770 -1.950 1.00 15.00 176 GLY A C 14
ATOM 10283 O O . GLY A 1 7 ? 3.406 7.448 -2.995 1.00 15.00 176 GLY A O 14
ATOM 10287 N N . TRP A 1 8 ? 3.937 7.046 -0.842 1.00 15.00 177 TRP A N 14
ATOM 10288 C CA . TRP A 1 8 ? 3.280 5.752 -0.784 1.00 15.00 177 TRP A CA 14
ATOM 10289 C C . TRP A 1 8 ? 2.236 5.739 0.327 1.00 15.00 177 TRP A C 14
ATOM 10290 O O . TRP A 1 8 ? 2.325 6.502 1.290 1.00 15.00 177 TRP A O 14
ATOM 10311 N N . GLU A 1 9 ? 1.253 4.867 0.186 1.00 15.00 178 GLU A N 14
ATOM 10312 C CA . GLU A 1 9 ? 0.241 4.677 1.212 1.00 15.00 178 GLU A CA 14
ATOM 10313 C C . GLU A 1 9 ? 0.552 3.403 1.985 1.00 15.00 178 GLU A C 14
ATOM 10314 O O . GLU A 1 9 ? 0.526 2.309 1.419 1.00 15.00 178 GLU A O 14
ATOM 10326 N N . MET A 1 10 ? 0.847 3.545 3.268 1.00 15.00 179 MET A N 14
ATOM 10327 C CA . MET A 1 10 ? 1.380 2.436 4.050 1.00 15.00 179 MET A CA 14
ATOM 10328 C C . MET A 1 10 ? 0.342 1.899 5.023 1.00 15.00 179 MET A C 14
ATOM 10329 O O . MET A 1 10 ? -0.016 2.582 5.983 1.00 15.00 179 MET A O 14
ATOM 10343 N N . ALA A 1 11 ? -0.157 0.694 4.774 1.00 15.00 180 ALA A N 14
ATOM 10344 C CA . ALA A 1 11 ? -1.017 0.035 5.747 1.00 15.00 180 ALA A CA 14
ATOM 10345 C C . ALA A 1 11 ? -0.883 -1.480 5.664 1.00 15.00 180 ALA A C 14
ATOM 10346 O O . ALA A 1 11 ? -0.699 -2.047 4.586 1.00 15.00 180 ALA A O 14
ATOM 10353 N N . LYS A 1 12 ? -0.963 -2.126 6.816 1.00 15.00 181 LYS A N 14
ATOM 10354 C CA . LYS A 1 12 ? -0.797 -3.568 6.910 1.00 15.00 181 LYS A CA 14
ATOM 10355 C C . LYS A 1 12 ? -1.930 -4.164 7.742 1.00 15.00 181 LYS A C 14
ATOM 10356 O O . LYS A 1 12 ? -2.118 -3.791 8.901 1.00 15.00 181 LYS A O 14
ATOM 10375 N N . THR A 1 13 ? -2.684 -5.081 7.154 1.00 15.00 182 THR A N 14
ATOM 10376 C CA . THR A 1 13 ? -3.828 -5.666 7.837 1.00 15.00 182 THR A CA 14
ATOM 10377 C C . THR A 1 13 ? -3.425 -6.925 8.599 1.00 15.00 182 THR A C 14
ATOM 10378 O O . THR A 1 13 ? -2.511 -7.647 8.182 1.00 15.00 182 THR A O 14
ATOM 10389 N N . SER A 1 14 ? -4.129 -7.194 9.697 1.00 15.00 183 SER A N 14
ATOM 10390 C CA . SER A 1 14 ? -3.875 -8.374 10.522 1.00 15.00 183 SER A CA 14
ATOM 10391 C C . SER A 1 14 ? -4.167 -9.651 9.739 1.00 15.00 183 SER A C 14
ATOM 10392 O O . SER A 1 14 ? -3.793 -10.747 10.154 1.00 15.00 183 SER A O 14
ATOM 10400 N N . SER A 1 15 ? -4.865 -9.499 8.619 1.00 15.00 184 SER A N 14
ATOM 10401 C CA . SER A 1 15 ? -5.131 -10.600 7.708 1.00 15.00 184 SER A CA 14
ATOM 10402 C C . SER A 1 15 ? -3.834 -11.110 7.080 1.00 15.00 184 SER A C 14
ATOM 10403 O O . SER A 1 15 ? -3.797 -12.190 6.489 1.00 15.00 184 SER A O 14
ATOM 10411 N N . GLY A 1 16 ? -2.775 -10.318 7.209 1.00 15.00 185 GLY A N 14
ATOM 10412 C CA . GLY A 1 16 ? -1.513 -10.644 6.582 1.00 15.00 185 GLY A CA 14
ATOM 10413 C C . GLY A 1 16 ? -1.419 -10.057 5.194 1.00 15.00 185 GLY A C 14
ATOM 10414 O O . GLY A 1 16 ? -0.839 -10.654 4.288 1.00 15.00 185 GLY A O 14
ATOM 10418 N N . GLN A 1 17 ? -1.993 -8.872 5.036 1.00 15.00 186 GLN A N 14
ATOM 10419 C CA . GLN A 1 17 ? -1.958 -8.168 3.764 1.00 15.00 186 GLN A CA 14
ATOM 10420 C C . GLN A 1 17 ? -1.171 -6.881 3.903 1.00 15.00 186 GLN A C 14
ATOM 10421 O O . GLN A 1 17 ? -1.564 -5.974 4.638 1.00 15.00 186 GLN A O 14
ATOM 10435 N N . ARG A 1 18 ? -0.051 -6.813 3.212 1.00 15.00 187 ARG A N 14
ATOM 10436 C CA . ARG A 1 18 ? 0.754 -5.610 3.201 1.00 15.00 187 ARG A CA 14
ATOM 10437 C C . ARG A 1 18 ? 0.543 -4.873 1.882 1.00 15.00 187 ARG A C 14
ATOM 10438 O O . ARG A 1 18 ? 1.103 -5.246 0.855 1.00 15.00 187 ARG A O 14
ATOM 10459 N N . TYR A 1 19 ? -0.319 -3.866 1.889 1.00 15.00 188 TYR A N 14
ATOM 10460 C CA . TYR A 1 19 ? -0.590 -3.130 0.674 1.00 15.00 188 TYR A CA 14
ATOM 10461 C C . TYR A 1 19 ? 0.032 -1.749 0.742 1.00 15.00 188 TYR A C 14
ATOM 10462 O O . TYR A 1 19 ? -0.014 -1.066 1.773 1.00 15.00 188 TYR A O 14
ATOM 10480 N N . PHE A 1 20 ? 0.626 -1.358 -0.361 1.00 15.00 189 PHE A N 14
ATOM 10481 C CA . PHE A 1 20 ? 1.238 -0.057 -0.477 1.00 15.00 189 PHE A CA 14
ATOM 10482 C C . PHE A 1 20 ? 0.720 0.623 -1.734 1.00 15.00 189 PHE A C 14
ATOM 10483 O O . PHE A 1 20 ? 0.829 0.083 -2.834 1.00 15.00 189 PHE A O 14
ATOM 10500 N N . LEU A 1 21 ? 0.135 1.791 -1.574 1.00 15.00 190 LEU A N 14
ATOM 10501 C CA . LEU A 1 21 ? -0.365 2.541 -2.715 1.00 15.00 190 LEU A CA 14
ATOM 10502 C C . LEU A 1 21 ? 0.707 3.458 -3.263 1.00 15.00 190 LEU A C 14
ATOM 10503 O O . LEU A 1 21 ? 1.414 4.105 -2.498 1.00 15.00 190 LEU A O 14
ATOM 10519 N N . ASN A 1 22 ? 0.806 3.563 -4.574 1.00 15.00 191 ASN A N 14
ATOM 10520 C CA . ASN A 1 22 ? 1.537 4.666 -5.145 1.00 15.00 191 ASN A CA 14
ATOM 10521 C C . ASN A 1 22 ? 0.547 5.792 -5.349 1.00 15.00 191 ASN A C 14
ATOM 10522 O O . ASN A 1 22 ? -0.253 5.739 -6.287 1.00 15.00 191 ASN A O 14
ATOM 10533 N N . HIS A 1 23 ? 0.563 6.772 -4.440 1.00 15.00 192 HIS A N 14
ATOM 10534 C CA . HIS A 1 23 ? -0.353 7.915 -4.517 1.00 15.00 192 HIS A CA 14
ATOM 10535 C C . HIS A 1 23 ? 0.039 8.830 -5.675 1.00 15.00 192 HIS A C 14
ATOM 10536 O O . HIS A 1 23 ? -0.650 9.801 -5.982 1.00 15.00 192 HIS A O 14
ATOM 10551 N N . ILE A 1 24 ? 1.176 8.524 -6.288 1.00 15.00 193 ILE A N 14
ATOM 10552 C CA . ILE A 1 24 ? 1.674 9.287 -7.421 1.00 15.00 193 ILE A CA 14
ATOM 10553 C C . ILE A 1 24 ? 1.416 8.539 -8.726 1.00 15.00 193 ILE A C 14
ATOM 10554 O O . ILE A 1 24 ? 0.946 9.121 -9.705 1.00 15.00 193 ILE A O 14
ATOM 10570 N N . ASP A 1 25 ? 1.718 7.244 -8.725 1.00 15.00 194 ASP A N 14
ATOM 10571 C CA . ASP A 1 25 ? 1.570 6.412 -9.920 1.00 15.00 194 ASP A CA 14
ATOM 10572 C C . ASP A 1 25 ? 0.127 5.967 -10.109 1.00 15.00 194 ASP A C 14
ATOM 10573 O O . ASP A 1 25 ? -0.247 5.524 -11.192 1.00 15.00 194 ASP A O 14
ATOM 10582 N N . GLN A 1 26 ? -0.667 6.064 -9.043 1.00 15.00 195 GLN A N 14
ATOM 10583 C CA . GLN A 1 26 ? -2.033 5.548 -9.039 1.00 15.00 195 GLN A CA 14
ATOM 10584 C C . GLN A 1 26 ? -2.031 4.043 -9.292 1.00 15.00 195 GLN A C 14
ATOM 10585 O O . GLN A 1 26 ? -2.436 3.566 -10.354 1.00 15.00 195 GLN A O 14
ATOM 10599 N N . THR A 1 27 ? -1.507 3.291 -8.340 1.00 15.00 196 THR A N 14
ATOM 10600 C CA . THR A 1 27 ? -1.534 1.842 -8.461 1.00 15.00 196 THR A CA 14
ATOM 10601 C C . THR A 1 27 ? -1.590 1.171 -7.096 1.00 15.00 196 THR A C 14
ATOM 10602 O O . THR A 1 27 ? -1.098 1.710 -6.100 1.00 15.00 196 THR A O 14
ATOM 10613 N N . THR A 1 28 ? -2.215 0.004 -7.065 1.00 15.00 197 THR A N 14
ATOM 10614 C CA . THR A 1 28 ? -2.363 -0.767 -5.849 1.00 15.00 197 THR A CA 14
ATOM 10615 C C . THR A 1 28 ? -1.323 -1.886 -5.804 1.00 15.00 197 THR A C 14
ATOM 10616 O O . THR A 1 28 ? -1.371 -2.829 -6.595 1.00 15.00 197 THR A O 14
ATOM 10627 N N . THR A 1 29 ? -0.387 -1.766 -4.881 1.00 15.00 198 THR A N 14
ATOM 10628 C CA . THR A 1 29 ? 0.751 -2.666 -4.812 1.00 15.00 198 THR A CA 14
ATOM 10629 C C . THR A 1 29 ? 0.637 -3.634 -3.619 1.00 15.00 198 THR A C 14
ATOM 10630 O O . THR A 1 29 ? 0.637 -3.203 -2.466 1.00 15.00 198 THR A O 14
ATOM 10641 N N . TRP A 1 30 ? 0.512 -4.942 -3.900 1.00 15.00 199 TRP A N 14
ATOM 10642 C CA . TRP A 1 30 ? 0.546 -5.968 -2.849 1.00 15.00 199 TRP A CA 14
ATOM 10643 C C . TRP A 1 30 ? 1.991 -6.234 -2.423 1.00 15.00 199 TRP A C 14
ATOM 10644 O O . TRP A 1 30 ? 2.249 -6.882 -1.410 1.00 15.00 199 TRP A O 14
ATOM 10665 N N . GLN A 1 31 ? 2.924 -5.762 -3.236 1.00 15.00 200 GLN A N 14
ATOM 10666 C CA . GLN A 1 31 ? 4.342 -6.028 -3.027 1.00 15.00 200 GLN A CA 14
ATOM 10667 C C . GLN A 1 31 ? 4.961 -4.957 -2.154 1.00 15.00 200 GLN A C 14
ATOM 10668 O O . GLN A 1 31 ? 4.528 -3.811 -2.172 1.00 15.00 200 GLN A O 14
ATOM 10682 N N . ASP A 1 32 ? 5.978 -5.329 -1.400 1.00 15.00 201 ASP A N 14
ATOM 10683 C CA . ASP A 1 32 ? 6.694 -4.371 -0.579 1.00 15.00 201 ASP A CA 14
ATOM 10684 C C . ASP A 1 32 ? 7.760 -3.665 -1.415 1.00 15.00 201 ASP A C 14
ATOM 10685 O O . ASP A 1 32 ? 8.768 -4.265 -1.777 1.00 15.00 201 ASP A O 14
ATOM 10694 N N . PRO A 1 33 ? 7.523 -2.385 -1.756 1.00 15.00 202 PRO A N 14
ATOM 10695 C CA . PRO A 1 33 ? 8.391 -1.595 -2.650 1.00 15.00 202 PRO A CA 14
ATOM 10696 C C . PRO A 1 33 ? 9.858 -1.503 -2.225 1.00 15.00 202 PRO A C 14
ATOM 10697 O O . PRO A 1 33 ? 10.719 -1.191 -3.048 1.00 15.00 202 PRO A O 14
ATOM 10708 N N . ARG A 1 34 ? 10.149 -1.726 -0.950 1.00 15.00 203 ARG A N 14
ATOM 10709 C CA . ARG A 1 34 ? 11.522 -1.613 -0.481 1.00 15.00 203 ARG A CA 14
ATOM 10710 C C . ARG A 1 34 ? 12.173 -2.992 -0.371 1.00 15.00 203 ARG A C 14
ATOM 10711 O O . ARG A 1 34 ? 13.392 -3.109 -0.244 1.00 15.00 203 ARG A O 14
ATOM 10732 N N . LYS A 1 35 ? 11.350 -4.033 -0.403 1.00 15.00 204 LYS A N 14
ATOM 10733 C CA . LYS A 1 35 ? 11.837 -5.401 -0.355 1.00 15.00 204 LYS A CA 14
ATOM 10734 C C . LYS A 1 35 ? 11.861 -6.003 -1.758 1.00 15.00 204 LYS A C 14
ATOM 10735 O O . LYS A 1 35 ? 12.930 -6.294 -2.304 1.00 15.00 204 LYS A O 14
ATOM 10754 N N . ALA A 1 36 ? 10.677 -6.146 -2.343 1.00 15.00 205 ALA A N 14
ATOM 10755 C CA . ALA A 1 36 ? 10.510 -6.756 -3.655 1.00 15.00 205 ALA A CA 14
ATOM 10756 C C . ALA A 1 36 ? 9.058 -6.631 -4.102 1.00 15.00 205 ALA A C 14
ATOM 10757 O O . ALA A 1 36 ? 8.780 -5.818 -5.005 1.00 15.00 205 ALA A O 14
ATOM 10765 N N . GLY B 2 1 ? -2.359 -15.897 -1.833 1.00 15.00 204 GLY B N 14
ATOM 10766 C CA . GLY B 2 1 ? -3.602 -15.711 -2.618 1.00 15.00 204 GLY B CA 14
ATOM 10767 C C . GLY B 2 1 ? -4.408 -14.563 -2.073 1.00 15.00 204 GLY B C 14
ATOM 10768 O O . GLY B 2 1 ? -5.193 -14.726 -1.136 1.00 15.00 204 GLY B O 14
ATOM 10774 N N . GLU B 2 2 ? -4.218 -13.395 -2.660 1.00 15.00 205 GLU B N 14
ATOM 10775 C CA . GLU B 2 2 ? -4.754 -12.176 -2.097 1.00 15.00 205 GLU B CA 14
ATOM 10776 C C . GLU B 2 2 ? -6.152 -11.895 -2.633 1.00 15.00 205 GLU B C 14
ATOM 10777 O O . GLU B 2 2 ? -6.430 -12.066 -3.819 1.00 15.00 205 GLU B O 14
ATOM 10789 N N . SER B 2 3 ? -7.012 -11.447 -1.742 1.00 15.00 206 SER B N 14
ATOM 10790 C CA . SER B 2 3 ? -8.341 -10.986 -2.099 1.00 15.00 206 SER B CA 14
ATOM 10791 C C . SER B 2 3 ? -8.261 -9.496 -2.403 1.00 15.00 206 SER B C 14
ATOM 10792 O O . SER B 2 3 ? -7.440 -8.808 -1.806 1.00 15.00 206 SER B O 14
ATOM 10800 N N . PRO B 2 4 ? -9.127 -8.973 -3.296 1.00 15.00 207 PRO B N 14
ATOM 10801 C CA . PRO B 2 4 ? -8.996 -7.603 -3.826 1.00 15.00 207 PRO B CA 14
ATOM 10802 C C . PRO B 2 4 ? -8.772 -6.566 -2.727 1.00 15.00 207 PRO B C 14
ATOM 10803 O O . PRO B 2 4 ? -9.442 -6.584 -1.690 1.00 15.00 207 PRO B O 14
ATOM 10814 N N . PRO B 2 5 ? -7.840 -5.631 -2.964 1.00 15.00 208 PRO B N 14
ATOM 10815 C CA . PRO B 2 5 ? -7.270 -4.737 -1.970 1.00 15.00 208 PRO B CA 14
ATOM 10816 C C . PRO B 2 5 ? -8.035 -3.403 -1.919 1.00 15.00 208 PRO B C 14
ATOM 10817 O O . PRO B 2 5 ? -9.006 -3.211 -2.654 1.00 15.00 208 PRO B O 14
ATOM 10828 N N . PRO B 2 6 ? -7.609 -2.479 -1.044 1.00 15.00 209 PRO B N 14
ATOM 10829 C CA . PRO B 2 6 ? -8.221 -1.149 -0.907 1.00 15.00 209 PRO B CA 14
ATOM 10830 C C . PRO B 2 6 ? -8.427 -0.408 -2.223 1.00 15.00 209 PRO B C 14
ATOM 10831 O O . PRO B 2 6 ? -7.648 -0.559 -3.168 1.00 15.00 209 PRO B O 14
ATOM 10842 N N . PRO B 2 7 ? -9.471 0.433 -2.276 1.00 15.00 210 PRO B N 14
ATOM 10843 C CA . PRO B 2 7 ? -9.650 1.398 -3.358 1.00 15.00 210 PRO B CA 14
ATOM 10844 C C . PRO B 2 7 ? -8.555 2.459 -3.318 1.00 15.00 210 PRO B C 14
ATOM 10845 O O . PRO B 2 7 ? -8.223 2.982 -2.253 1.00 15.00 210 PRO B O 14
ATOM 10856 N N . TYR B 2 8 ? -8.004 2.779 -4.476 1.00 15.00 211 TYR B N 14
ATOM 10857 C CA . TYR B 2 8 ? -6.891 3.716 -4.572 1.00 15.00 211 TYR B CA 14
ATOM 10858 C C . TYR B 2 8 ? -7.310 5.164 -4.282 1.00 15.00 211 TYR B C 14
ATOM 10859 O O . TYR B 2 8 ? -6.455 6.029 -4.091 1.00 15.00 211 TYR B O 14
ATOM 10877 N N . SER B 2 9 ? -8.609 5.421 -4.183 1.00 15.00 212 SER B N 14
ATOM 10878 C CA . SER B 2 9 ? -9.124 6.777 -4.351 1.00 15.00 212 SER B CA 14
ATOM 10879 C C . SER B 2 9 ? -8.526 7.755 -3.337 1.00 15.00 212 SER B C 14
ATOM 10880 O O . SER B 2 9 ? -7.739 8.622 -3.724 1.00 15.00 212 SER B O 14
ATOM 10888 N N . ARG B 2 10 ? -8.875 7.659 -2.062 1.00 15.00 213 ARG B N 14
ATOM 10889 C CA . ARG B 2 10 ? -8.167 8.463 -1.077 1.00 15.00 213 ARG B CA 14
ATOM 10890 C C . ARG B 2 10 ? -7.494 7.597 -0.019 1.00 15.00 213 ARG B C 14
ATOM 10891 O O . ARG B 2 10 ? -6.269 7.467 0.007 1.00 15.00 213 ARG B O 14
ATOM 10912 N N . TYR B 2 11 ? -8.309 6.996 0.840 1.00 15.00 214 TYR B N 14
ATOM 10913 C CA . TYR B 2 11 ? -7.809 6.208 1.960 1.00 15.00 214 TYR B CA 14
ATOM 10914 C C . TYR B 2 11 ? -8.305 4.766 1.893 1.00 15.00 214 TYR B C 14
ATOM 10915 O O . TYR B 2 11 ? -9.494 4.522 1.694 1.00 15.00 214 TYR B O 14
ATOM 10933 N N . PRO B 2 12 ? -7.402 3.792 2.087 1.00 15.00 215 PRO B N 14
ATOM 10934 C CA . PRO B 2 12 ? -7.736 2.365 2.010 1.00 15.00 215 PRO B CA 14
ATOM 10935 C C . PRO B 2 12 ? -8.588 1.859 3.170 1.00 15.00 215 PRO B C 14
ATOM 10936 O O . PRO B 2 12 ? -9.202 0.798 3.072 1.00 15.00 215 PRO B O 14
ATOM 10947 N N . MET B 2 13 ? -8.595 2.588 4.274 1.00 15.00 216 MET B N 14
ATOM 10948 C CA . MET B 2 13 ? -9.268 2.118 5.476 1.00 15.00 216 MET B CA 14
ATOM 10949 C C . MET B 2 13 ? -9.784 3.287 6.300 1.00 15.00 216 MET B C 14
ATOM 10950 O O . MET B 2 13 ? -9.040 4.224 6.596 1.00 15.00 216 MET B O 14
ATOM 10964 N N . ASP B 2 14 ? -11.055 3.224 6.666 1.00 15.00 217 ASP B N 14
ATOM 10965 C CA . ASP B 2 14 ? -11.658 4.241 7.512 1.00 15.00 217 ASP B CA 14
ATOM 10966 C C . ASP B 2 14 ? -11.630 3.783 8.964 1.00 15.00 217 ASP B C 14
ATOM 10967 O O . ASP B 2 14 ? -12.462 2.929 9.338 1.00 15.00 217 ASP B O 14
ATOM 10977 N N . ASP A 1 1 ? 11.920 7.848 8.193 1.00 15.00 170 ASP A N 15
ATOM 10978 C CA . ASP A 1 1 ? 11.560 8.198 6.800 1.00 15.00 170 ASP A CA 15
ATOM 10979 C C . ASP A 1 1 ? 11.945 7.086 5.824 1.00 15.00 170 ASP A C 15
ATOM 10980 O O . ASP A 1 1 ? 11.313 6.921 4.785 1.00 15.00 170 ASP A O 15
ATOM 10991 N N . VAL A 1 2 ? 13.002 6.341 6.139 1.00 15.00 171 VAL A N 15
ATOM 10992 C CA . VAL A 1 2 ? 13.478 5.288 5.247 1.00 15.00 171 VAL A CA 15
ATOM 10993 C C . VAL A 1 2 ? 12.674 3.964 5.338 1.00 15.00 171 VAL A C 15
ATOM 10994 O O . VAL A 1 2 ? 12.599 3.245 4.339 1.00 15.00 171 VAL A O 15
ATOM 11007 N N . PRO A 1 3 ? 12.046 3.587 6.490 1.00 15.00 172 PRO A N 15
ATOM 11008 C CA . PRO A 1 3 ? 11.302 2.324 6.578 1.00 15.00 172 PRO A CA 15
ATOM 11009 C C . PRO A 1 3 ? 9.981 2.370 5.814 1.00 15.00 172 PRO A C 15
ATOM 11010 O O . PRO A 1 3 ? 9.315 1.349 5.640 1.00 15.00 172 PRO A O 15
ATOM 11021 N N . LEU A 1 4 ? 9.603 3.562 5.375 1.00 15.00 173 LEU A N 15
ATOM 11022 C CA . LEU A 1 4 ? 8.391 3.747 4.591 1.00 15.00 173 LEU A CA 15
ATOM 11023 C C . LEU A 1 4 ? 8.666 4.714 3.443 1.00 15.00 173 LEU A C 15
ATOM 11024 O O . LEU A 1 4 ? 8.835 5.913 3.671 1.00 15.00 173 LEU A O 15
ATOM 11040 N N . PRO A 1 5 ? 8.766 4.196 2.206 1.00 15.00 174 PRO A N 15
ATOM 11041 C CA . PRO A 1 5 ? 9.018 5.014 1.011 1.00 15.00 174 PRO A CA 15
ATOM 11042 C C . PRO A 1 5 ? 8.019 6.162 0.865 1.00 15.00 174 PRO A C 15
ATOM 11043 O O . PRO A 1 5 ? 6.849 6.033 1.230 1.00 15.00 174 PRO A O 15
ATOM 11054 N N . ALA A 1 6 ? 8.475 7.264 0.281 1.00 15.00 175 ALA A N 15
ATOM 11055 C CA . ALA A 1 6 ? 7.655 8.459 0.172 1.00 15.00 175 ALA A CA 15
ATOM 11056 C C . ALA A 1 6 ? 6.845 8.443 -1.118 1.00 15.00 175 ALA A C 15
ATOM 11057 O O . ALA A 1 6 ? 7.359 8.105 -2.184 1.00 15.00 175 ALA A O 15
ATOM 11064 N N . GLY A 1 7 ? 5.582 8.819 -1.003 1.00 15.00 176 GLY A N 15
ATOM 11065 C CA . GLY A 1 7 ? 4.663 8.747 -2.119 1.00 15.00 176 GLY A CA 15
ATOM 11066 C C . GLY A 1 7 ? 3.961 7.408 -2.154 1.00 15.00 176 GLY A C 15
ATOM 11067 O O . GLY A 1 7 ? 3.310 7.051 -3.141 1.00 15.00 176 GLY A O 15
ATOM 11071 N N . TRP A 1 8 ? 4.061 6.693 -1.042 1.00 15.00 177 TRP A N 15
ATOM 11072 C CA . TRP A 1 8 ? 3.444 5.386 -0.892 1.00 15.00 177 TRP A CA 15
ATOM 11073 C C . TRP A 1 8 ? 2.511 5.400 0.316 1.00 15.00 177 TRP A C 15
ATOM 11074 O O . TRP A 1 8 ? 2.826 5.991 1.349 1.00 15.00 177 TRP A O 15
ATOM 11095 N N . GLU A 1 9 ? 1.367 4.756 0.174 1.00 15.00 178 GLU A N 15
ATOM 11096 C CA . GLU A 1 9 ? 0.404 4.640 1.253 1.00 15.00 178 GLU A CA 15
ATOM 11097 C C . GLU A 1 9 ? 0.671 3.349 2.014 1.00 15.00 178 GLU A C 15
ATOM 11098 O O . GLU A 1 9 ? 0.541 2.259 1.456 1.00 15.00 178 GLU A O 15
ATOM 11110 N N . MET A 1 10 ? 1.047 3.473 3.280 1.00 15.00 179 MET A N 15
ATOM 11111 C CA . MET A 1 10 ? 1.555 2.331 4.031 1.00 15.00 179 MET A CA 15
ATOM 11112 C C . MET A 1 10 ? 0.556 1.861 5.078 1.00 15.00 179 MET A C 15
ATOM 11113 O O . MET A 1 10 ? 0.344 2.541 6.086 1.00 15.00 179 MET A O 15
ATOM 11127 N N . ALA A 1 11 ? -0.081 0.718 4.835 1.00 15.00 180 ALA A N 15
ATOM 11128 C CA . ALA A 1 11 ? -0.964 0.125 5.833 1.00 15.00 180 ALA A CA 15
ATOM 11129 C C . ALA A 1 11 ? -0.992 -1.395 5.709 1.00 15.00 180 ALA A C 15
ATOM 11130 O O . ALA A 1 11 ? -0.867 -1.944 4.614 1.00 15.00 180 ALA A O 15
ATOM 11137 N N . LYS A 1 12 ? -1.152 -2.068 6.841 1.00 15.00 181 LYS A N 15
ATOM 11138 C CA . LYS A 1 12 ? -1.124 -3.526 6.887 1.00 15.00 181 LYS A CA 15
ATOM 11139 C C . LYS A 1 12 ? -2.297 -4.050 7.715 1.00 15.00 181 LYS A C 15
ATOM 11140 O O . LYS A 1 12 ? -2.494 -3.624 8.855 1.00 15.00 181 LYS A O 15
ATOM 11159 N N . THR A 1 13 ? -3.070 -4.971 7.154 1.00 15.00 182 THR A N 15
ATOM 11160 C CA . THR A 1 13 ? -4.213 -5.529 7.867 1.00 15.00 182 THR A CA 15
ATOM 11161 C C . THR A 1 13 ? -3.807 -6.777 8.651 1.00 15.00 182 THR A C 15
ATOM 11162 O O . THR A 1 13 ? -2.923 -7.527 8.221 1.00 15.00 182 THR A O 15
ATOM 11173 N N . SER A 1 14 ? -4.472 -7.003 9.784 1.00 15.00 183 SER A N 15
ATOM 11174 C CA . SER A 1 14 ? -4.167 -8.129 10.671 1.00 15.00 183 SER A CA 15
ATOM 11175 C C . SER A 1 14 ? -4.408 -9.484 9.992 1.00 15.00 183 SER A C 15
ATOM 11176 O O . SER A 1 14 ? -3.960 -10.522 10.481 1.00 15.00 183 SER A O 15
ATOM 11184 N N . SER A 1 15 ? -5.128 -9.465 8.877 1.00 15.00 184 SER A N 15
ATOM 11185 C CA . SER A 1 15 ? -5.349 -10.658 8.073 1.00 15.00 184 SER A CA 15
ATOM 11186 C C . SER A 1 15 ? -4.055 -11.091 7.387 1.00 15.00 184 SER A C 15
ATOM 11187 O O . SER A 1 15 ? -3.947 -12.202 6.867 1.00 15.00 184 SER A O 15
ATOM 11195 N N . GLY A 1 16 ? -3.079 -10.190 7.381 1.00 15.00 185 GLY A N 15
ATOM 11196 C CA . GLY A 1 16 ? -1.835 -10.433 6.689 1.00 15.00 185 GLY A CA 15
ATOM 11197 C C . GLY A 1 16 ? -1.878 -9.944 5.260 1.00 15.00 185 GLY A C 15
ATOM 11198 O O . GLY A 1 16 ? -1.410 -10.621 4.343 1.00 15.00 185 GLY A O 15
ATOM 11202 N N . GLN A 1 17 ? -2.452 -8.763 5.078 1.00 15.00 186 GLN A N 15
ATOM 11203 C CA . GLN A 1 17 ? -2.427 -8.086 3.790 1.00 15.00 186 GLN A CA 15
ATOM 11204 C C . GLN A 1 17 ? -1.550 -6.852 3.889 1.00 15.00 186 GLN A C 15
ATOM 11205 O O . GLN A 1 17 ? -1.899 -5.884 4.569 1.00 15.00 186 GLN A O 15
ATOM 11219 N N . ARG A 1 18 ? -0.400 -6.903 3.247 1.00 15.00 187 ARG A N 15
ATOM 11220 C CA . ARG A 1 18 ? 0.514 -5.777 3.251 1.00 15.00 187 ARG A CA 15
ATOM 11221 C C . ARG A 1 18 ? 0.350 -4.985 1.957 1.00 15.00 187 ARG A C 15
ATOM 11222 O O . ARG A 1 18 ? 0.897 -5.344 0.920 1.00 15.00 187 ARG A O 15
ATOM 11243 N N . TYR A 1 19 ? -0.452 -3.934 1.999 1.00 15.00 188 TYR A N 15
ATOM 11244 C CA . TYR A 1 19 ? -0.726 -3.182 0.794 1.00 15.00 188 TYR A CA 15
ATOM 11245 C C . TYR A 1 19 ? -0.053 -1.825 0.841 1.00 15.00 188 TYR A C 15
ATOM 11246 O O . TYR A 1 19 ? 0.024 -1.173 1.892 1.00 15.00 188 TYR A O 15
ATOM 11264 N N . PHE A 1 20 ? 0.435 -1.412 -0.308 1.00 15.00 189 PHE A N 15
ATOM 11265 C CA . PHE A 1 20 ? 1.070 -0.128 -0.448 1.00 15.00 189 PHE A CA 15
ATOM 11266 C C . PHE A 1 20 ? 0.528 0.569 -1.684 1.00 15.00 189 PHE A C 15
ATOM 11267 O O . PHE A 1 20 ? 0.555 0.018 -2.781 1.00 15.00 189 PHE A O 15
ATOM 11284 N N . LEU A 1 21 ? 0.022 1.769 -1.507 1.00 15.00 190 LEU A N 15
ATOM 11285 C CA . LEU A 1 21 ? -0.481 2.543 -2.628 1.00 15.00 190 LEU A CA 15
ATOM 11286 C C . LEU A 1 21 ? 0.615 3.394 -3.234 1.00 15.00 190 LEU A C 15
ATOM 11287 O O . LEU A 1 21 ? 1.377 4.022 -2.512 1.00 15.00 190 LEU A O 15
ATOM 11303 N N . ASN A 1 22 ? 0.683 3.466 -4.546 1.00 15.00 191 ASN A N 15
ATOM 11304 C CA . ASN A 1 22 ? 1.479 4.498 -5.159 1.00 15.00 191 ASN A CA 15
ATOM 11305 C C . ASN A 1 22 ? 0.587 5.702 -5.361 1.00 15.00 191 ASN A C 15
ATOM 11306 O O . ASN A 1 22 ? -0.189 5.738 -6.317 1.00 15.00 191 ASN A O 15
ATOM 11317 N N . HIS A 1 23 ? 0.651 6.660 -4.430 1.00 15.00 192 HIS A N 15
ATOM 11318 C CA . HIS A 1 23 ? -0.174 7.869 -4.513 1.00 15.00 192 HIS A CA 15
ATOM 11319 C C . HIS A 1 23 ? 0.275 8.724 -5.695 1.00 15.00 192 HIS A C 15
ATOM 11320 O O . HIS A 1 23 ? -0.385 9.690 -6.068 1.00 15.00 192 HIS A O 15
ATOM 11335 N N . ILE A 1 24 ? 1.423 8.367 -6.255 1.00 15.00 193 ILE A N 15
ATOM 11336 C CA . ILE A 1 24 ? 1.975 9.058 -7.407 1.00 15.00 193 ILE A CA 15
ATOM 11337 C C . ILE A 1 24 ? 1.606 8.333 -8.700 1.00 15.00 193 ILE A C 15
ATOM 11338 O O . ILE A 1 24 ? 1.385 8.958 -9.739 1.00 15.00 193 ILE A O 15
ATOM 11354 N N . ASP A 1 25 ? 1.524 7.008 -8.624 1.00 15.00 194 ASP A N 15
ATOM 11355 C CA . ASP A 1 25 ? 1.322 6.182 -9.813 1.00 15.00 194 ASP A CA 15
ATOM 11356 C C . ASP A 1 25 ? -0.130 5.747 -9.972 1.00 15.00 194 ASP A C 15
ATOM 11357 O O . ASP A 1 25 ? -0.507 5.249 -11.033 1.00 15.00 194 ASP A O 15
ATOM 11366 N N . GLN A 1 26 ? -0.922 5.895 -8.907 1.00 15.00 195 GLN A N 15
ATOM 11367 C CA . GLN A 1 26 ? -2.331 5.487 -8.914 1.00 15.00 195 GLN A CA 15
ATOM 11368 C C . GLN A 1 26 ? -2.429 3.964 -8.988 1.00 15.00 195 GLN A C 15
ATOM 11369 O O . GLN A 1 26 ? -3.331 3.402 -9.610 1.00 15.00 195 GLN A O 15
ATOM 11383 N N . THR A 1 27 ? -1.523 3.291 -8.302 1.00 15.00 196 THR A N 15
ATOM 11384 C CA . THR A 1 27 ? -1.502 1.837 -8.349 1.00 15.00 196 THR A CA 15
ATOM 11385 C C . THR A 1 27 ? -1.635 1.214 -6.967 1.00 15.00 196 THR A C 15
ATOM 11386 O O . THR A 1 27 ? -1.163 1.767 -5.970 1.00 15.00 196 THR A O 15
ATOM 11397 N N . THR A 1 28 ? -2.287 0.062 -6.924 1.00 15.00 197 THR A N 15
ATOM 11398 C CA . THR A 1 28 ? -2.453 -0.688 -5.696 1.00 15.00 197 THR A CA 15
ATOM 11399 C C . THR A 1 28 ? -1.429 -1.822 -5.641 1.00 15.00 197 THR A C 15
ATOM 11400 O O . THR A 1 28 ? -1.552 -2.822 -6.349 1.00 15.00 197 THR A O 15
ATOM 11411 N N . THR A 1 29 ? -0.413 -1.645 -4.816 1.00 15.00 198 THR A N 15
ATOM 11412 C CA . THR A 1 29 ? 0.697 -2.578 -4.752 1.00 15.00 198 THR A CA 15
ATOM 11413 C C . THR A 1 29 ? 0.502 -3.596 -3.611 1.00 15.00 198 THR A C 15
ATOM 11414 O O . THR A 1 29 ? 0.334 -3.210 -2.454 1.00 15.00 198 THR A O 15
ATOM 11425 N N . TRP A 1 30 ? 0.501 -4.895 -3.944 1.00 15.00 199 TRP A N 15
ATOM 11426 C CA . TRP A 1 30 ? 0.340 -5.957 -2.945 1.00 15.00 199 TRP A CA 15
ATOM 11427 C C . TRP A 1 30 ? 1.675 -6.329 -2.298 1.00 15.00 199 TRP A C 15
ATOM 11428 O O . TRP A 1 30 ? 1.713 -7.050 -1.303 1.00 15.00 199 TRP A O 15
ATOM 11449 N N . GLN A 1 31 ? 2.770 -5.878 -2.891 1.00 15.00 200 GLN A N 15
ATOM 11450 C CA . GLN A 1 31 ? 4.093 -6.332 -2.478 1.00 15.00 200 GLN A CA 15
ATOM 11451 C C . GLN A 1 31 ? 4.930 -5.185 -1.932 1.00 15.00 200 GLN A C 15
ATOM 11452 O O . GLN A 1 31 ? 4.784 -4.041 -2.353 1.00 15.00 200 GLN A O 15
ATOM 11466 N N . ASP A 1 32 ? 5.824 -5.514 -1.009 1.00 15.00 201 ASP A N 15
ATOM 11467 C CA . ASP A 1 32 ? 6.610 -4.509 -0.305 1.00 15.00 201 ASP A CA 15
ATOM 11468 C C . ASP A 1 32 ? 7.657 -3.876 -1.219 1.00 15.00 201 ASP A C 15
ATOM 11469 O O . ASP A 1 32 ? 8.546 -4.560 -1.727 1.00 15.00 201 ASP A O 15
ATOM 11478 N N . PRO A 1 33 ? 7.566 -2.552 -1.420 1.00 15.00 202 PRO A N 15
ATOM 11479 C CA . PRO A 1 33 ? 8.480 -1.800 -2.289 1.00 15.00 202 PRO A CA 15
ATOM 11480 C C . PRO A 1 33 ? 9.931 -1.798 -1.804 1.00 15.00 202 PRO A C 15
ATOM 11481 O O . PRO A 1 33 ? 10.835 -1.429 -2.553 1.00 15.00 202 PRO A O 15
ATOM 11492 N N . ARG A 1 34 ? 10.152 -2.183 -0.552 1.00 15.00 203 ARG A N 15
ATOM 11493 C CA . ARG A 1 34 ? 11.501 -2.203 0.009 1.00 15.00 203 ARG A CA 15
ATOM 11494 C C . ARG A 1 34 ? 12.193 -3.521 -0.305 1.00 15.00 203 ARG A C 15
ATOM 11495 O O . ARG A 1 34 ? 13.417 -3.620 -0.250 1.00 15.00 203 ARG A O 15
ATOM 11516 N N . LYS A 1 35 ? 11.398 -4.535 -0.615 1.00 15.00 204 LYS A N 15
ATOM 11517 C CA . LYS A 1 35 ? 11.930 -5.861 -0.889 1.00 15.00 204 LYS A CA 15
ATOM 11518 C C . LYS A 1 35 ? 12.047 -6.099 -2.385 1.00 15.00 204 LYS A C 15
ATOM 11519 O O . LYS A 1 35 ? 12.705 -7.045 -2.827 1.00 15.00 204 LYS A O 15
ATOM 11538 N N . ALA A 1 36 ? 11.388 -5.247 -3.157 1.00 15.00 205 ALA A N 15
ATOM 11539 C CA . ALA A 1 36 ? 11.462 -5.311 -4.605 1.00 15.00 205 ALA A CA 15
ATOM 11540 C C . ALA A 1 36 ? 12.571 -4.399 -5.111 1.00 15.00 205 ALA A C 15
ATOM 11541 O O . ALA A 1 36 ? 13.687 -4.899 -5.360 1.00 15.00 205 ALA A O 15
ATOM 11549 N N . GLY B 2 1 ? -2.519 -16.150 -3.333 1.00 15.00 204 GLY B N 15
ATOM 11550 C CA . GLY B 2 1 ? -3.764 -15.624 -3.944 1.00 15.00 204 GLY B CA 15
ATOM 11551 C C . GLY B 2 1 ? -4.452 -14.637 -3.030 1.00 15.00 204 GLY B C 15
ATOM 11552 O O . GLY B 2 1 ? -5.147 -15.031 -2.095 1.00 15.00 204 GLY B O 15
ATOM 11558 N N . GLU B 2 2 ? -4.275 -13.352 -3.302 1.00 15.00 205 GLU B N 15
ATOM 11559 C CA . GLU B 2 2 ? -4.785 -12.317 -2.416 1.00 15.00 205 GLU B CA 15
ATOM 11560 C C . GLU B 2 2 ? -6.198 -11.931 -2.823 1.00 15.00 205 GLU B C 15
ATOM 11561 O O . GLU B 2 2 ? -6.555 -11.992 -4.000 1.00 15.00 205 GLU B O 15
ATOM 11573 N N . SER B 2 3 ? -6.988 -11.519 -1.851 1.00 15.00 206 SER B N 15
ATOM 11574 C CA . SER B 2 3 ? -8.333 -11.038 -2.100 1.00 15.00 206 SER B CA 15
ATOM 11575 C C . SER B 2 3 ? -8.276 -9.537 -2.354 1.00 15.00 206 SER B C 15
ATOM 11576 O O . SER B 2 3 ? -7.424 -8.868 -1.784 1.00 15.00 206 SER B O 15
ATOM 11584 N N . PRO B 2 4 ? -9.197 -8.984 -3.167 1.00 15.00 207 PRO B N 15
ATOM 11585 C CA . PRO B 2 4 ? -9.106 -7.593 -3.646 1.00 15.00 207 PRO B CA 15
ATOM 11586 C C . PRO B 2 4 ? -8.821 -6.603 -2.518 1.00 15.00 207 PRO B C 15
ATOM 11587 O O . PRO B 2 4 ? -9.443 -6.657 -1.450 1.00 15.00 207 PRO B O 15
ATOM 11598 N N . PRO B 2 5 ? -7.891 -5.664 -2.757 1.00 15.00 208 PRO B N 15
ATOM 11599 C CA . PRO B 2 5 ? -7.307 -4.797 -1.754 1.00 15.00 208 PRO B CA 15
ATOM 11600 C C . PRO B 2 5 ? -8.049 -3.453 -1.702 1.00 15.00 208 PRO B C 15
ATOM 11601 O O . PRO B 2 5 ? -9.009 -3.243 -2.447 1.00 15.00 208 PRO B O 15
ATOM 11612 N N . PRO B 2 6 ? -7.623 -2.540 -0.818 1.00 15.00 209 PRO B N 15
ATOM 11613 C CA . PRO B 2 6 ? -8.182 -1.186 -0.732 1.00 15.00 209 PRO B CA 15
ATOM 11614 C C . PRO B 2 6 ? -8.279 -0.472 -2.077 1.00 15.00 209 PRO B C 15
ATOM 11615 O O . PRO B 2 6 ? -7.394 -0.597 -2.925 1.00 15.00 209 PRO B O 15
ATOM 11626 N N . PRO B 2 7 ? -9.352 0.308 -2.267 1.00 15.00 210 PRO B N 15
ATOM 11627 C CA . PRO B 2 7 ? -9.481 1.208 -3.411 1.00 15.00 210 PRO B CA 15
ATOM 11628 C C . PRO B 2 7 ? -8.442 2.324 -3.347 1.00 15.00 210 PRO B C 15
ATOM 11629 O O . PRO B 2 7 ? -8.152 2.851 -2.272 1.00 15.00 210 PRO B O 15
ATOM 11640 N N . TYR B 2 8 ? -7.911 2.692 -4.499 1.00 15.00 211 TYR B N 15
ATOM 11641 C CA . TYR B 2 8 ? -6.867 3.707 -4.588 1.00 15.00 211 TYR B CA 15
ATOM 11642 C C . TYR B 2 8 ? -7.394 5.116 -4.284 1.00 15.00 211 TYR B C 15
ATOM 11643 O O . TYR B 2 8 ? -6.604 6.039 -4.080 1.00 15.00 211 TYR B O 15
ATOM 11661 N N . SER B 2 9 ? -8.710 5.277 -4.175 1.00 15.00 212 SER B N 15
ATOM 11662 C CA . SER B 2 9 ? -9.331 6.581 -4.391 1.00 15.00 212 SER B CA 15
ATOM 11663 C C . SER B 2 9 ? -8.784 7.642 -3.433 1.00 15.00 212 SER B C 15
ATOM 11664 O O . SER B 2 9 ? -8.075 8.547 -3.883 1.00 15.00 212 SER B O 15
ATOM 11672 N N . ARG B 2 10 ? -9.087 7.585 -2.142 1.00 15.00 213 ARG B N 15
ATOM 11673 C CA . ARG B 2 10 ? -8.373 8.465 -1.228 1.00 15.00 213 ARG B CA 15
ATOM 11674 C C . ARG B 2 10 ? -7.619 7.689 -0.155 1.00 15.00 213 ARG B C 15
ATOM 11675 O O . ARG B 2 10 ? -6.390 7.608 -0.177 1.00 15.00 213 ARG B O 15
ATOM 11696 N N . TYR B 2 11 ? -8.366 7.105 0.770 1.00 15.00 214 TYR B N 15
ATOM 11697 C CA . TYR B 2 11 ? -7.781 6.336 1.856 1.00 15.00 214 TYR B CA 15
ATOM 11698 C C . TYR B 2 11 ? -8.286 4.899 1.855 1.00 15.00 214 TYR B C 15
ATOM 11699 O O . TYR B 2 11 ? -9.490 4.663 1.729 1.00 15.00 214 TYR B O 15
ATOM 11717 N N . PRO B 2 12 ? -7.378 3.924 2.006 1.00 15.00 215 PRO B N 15
ATOM 11718 C CA . PRO B 2 12 ? -7.735 2.501 2.039 1.00 15.00 215 PRO B CA 15
ATOM 11719 C C . PRO B 2 12 ? -8.655 2.134 3.198 1.00 15.00 215 PRO B C 15
ATOM 11720 O O . PRO B 2 12 ? -9.828 1.817 2.999 1.00 15.00 215 PRO B O 15
ATOM 11731 N N . MET B 2 13 ? -8.124 2.194 4.412 1.00 15.00 216 MET B N 15
ATOM 11732 C CA . MET B 2 13 ? -8.855 1.734 5.580 1.00 15.00 216 MET B CA 15
ATOM 11733 C C . MET B 2 13 ? -9.263 2.902 6.465 1.00 15.00 216 MET B C 15
ATOM 11734 O O . MET B 2 13 ? -8.413 3.609 7.008 1.00 15.00 216 MET B O 15
ATOM 11748 N N . ASP B 2 14 ? -10.563 3.100 6.591 1.00 15.00 217 ASP B N 15
ATOM 11749 C CA . ASP B 2 14 ? -11.108 4.120 7.476 1.00 15.00 217 ASP B CA 15
ATOM 11750 C C . ASP B 2 14 ? -11.409 3.510 8.837 1.00 15.00 217 ASP B C 15
ATOM 11751 O O . ASP B 2 14 ? -10.639 3.760 9.787 1.00 15.00 217 ASP B O 15
ATOM 11761 N N . ASP A 1 1 ? 11.306 7.864 6.716 1.00 15.00 170 ASP A N 16
ATOM 11762 C CA . ASP A 1 1 ? 11.385 7.827 5.236 1.00 15.00 170 ASP A CA 16
ATOM 11763 C C . ASP A 1 1 ? 11.957 6.501 4.752 1.00 15.00 170 ASP A C 16
ATOM 11764 O O . ASP A 1 1 ? 11.632 6.041 3.662 1.00 15.00 170 ASP A O 16
ATOM 11775 N N . VAL A 1 2 ? 12.833 5.905 5.552 1.00 15.00 171 VAL A N 16
ATOM 11776 C CA . VAL A 1 2 ? 13.425 4.616 5.215 1.00 15.00 171 VAL A CA 16
ATOM 11777 C C . VAL A 1 2 ? 12.489 3.438 5.528 1.00 15.00 171 VAL A C 16
ATOM 11778 O O . VAL A 1 2 ? 12.282 2.583 4.670 1.00 15.00 171 VAL A O 16
ATOM 11791 N N . PRO A 1 3 ? 11.908 3.352 6.750 1.00 15.00 172 PRO A N 16
ATOM 11792 C CA . PRO A 1 3 ? 11.025 2.230 7.116 1.00 15.00 172 PRO A CA 16
ATOM 11793 C C . PRO A 1 3 ? 9.749 2.166 6.274 1.00 15.00 172 PRO A C 16
ATOM 11794 O O . PRO A 1 3 ? 9.087 1.129 6.215 1.00 15.00 172 PRO A O 16
ATOM 11805 N N . LEU A 1 4 ? 9.401 3.282 5.649 1.00 15.00 173 LEU A N 16
ATOM 11806 C CA . LEU A 1 4 ? 8.234 3.358 4.776 1.00 15.00 173 LEU A CA 16
ATOM 11807 C C . LEU A 1 4 ? 8.530 4.295 3.603 1.00 15.00 173 LEU A C 16
ATOM 11808 O O . LEU A 1 4 ? 8.790 5.480 3.826 1.00 15.00 173 LEU A O 16
ATOM 11824 N N . PRO A 1 5 ? 8.511 3.789 2.348 1.00 15.00 174 PRO A N 16
ATOM 11825 C CA . PRO A 1 5 ? 8.774 4.614 1.161 1.00 15.00 174 PRO A CA 16
ATOM 11826 C C . PRO A 1 5 ? 7.850 5.831 1.079 1.00 15.00 174 PRO A C 16
ATOM 11827 O O . PRO A 1 5 ? 6.676 5.761 1.450 1.00 15.00 174 PRO A O 16
ATOM 11838 N N . ALA A 1 6 ? 8.381 6.936 0.568 1.00 15.00 175 ALA A N 16
ATOM 11839 C CA . ALA A 1 6 ? 7.633 8.185 0.494 1.00 15.00 175 ALA A CA 16
ATOM 11840 C C . ALA A 1 6 ? 6.866 8.290 -0.820 1.00 15.00 175 ALA A C 16
ATOM 11841 O O . ALA A 1 6 ? 7.392 7.973 -1.888 1.00 15.00 175 ALA A O 16
ATOM 11848 N N . GLY A 1 7 ? 5.623 8.742 -0.723 1.00 15.00 176 GLY A N 16
ATOM 11849 C CA . GLY A 1 7 ? 4.745 8.789 -1.877 1.00 15.00 176 GLY A CA 16
ATOM 11850 C C . GLY A 1 7 ? 3.971 7.497 -2.005 1.00 15.00 176 GLY A C 16
ATOM 11851 O O . GLY A 1 7 ? 3.346 7.209 -3.031 1.00 15.00 176 GLY A O 16
ATOM 11855 N N . TRP A 1 8 ? 3.997 6.735 -0.925 1.00 15.00 177 TRP A N 16
ATOM 11856 C CA . TRP A 1 8 ? 3.355 5.437 -0.864 1.00 15.00 177 TRP A CA 16
ATOM 11857 C C . TRP A 1 8 ? 2.363 5.405 0.292 1.00 15.00 177 TRP A C 16
ATOM 11858 O O . TRP A 1 8 ? 2.584 6.033 1.329 1.00 15.00 177 TRP A O 16
ATOM 11879 N N . GLU A 1 9 ? 1.275 4.679 0.109 1.00 15.00 178 GLU A N 16
ATOM 11880 C CA . GLU A 1 9 ? 0.291 4.502 1.164 1.00 15.00 178 GLU A CA 16
ATOM 11881 C C . GLU A 1 9 ? 0.624 3.237 1.942 1.00 15.00 178 GLU A C 16
ATOM 11882 O O . GLU A 1 9 ? 0.592 2.135 1.391 1.00 15.00 178 GLU A O 16
ATOM 11894 N N . MET A 1 10 ? 0.948 3.400 3.215 1.00 15.00 179 MET A N 16
ATOM 11895 C CA . MET A 1 10 ? 1.509 2.311 4.000 1.00 15.00 179 MET A CA 16
ATOM 11896 C C . MET A 1 10 ? 0.502 1.776 5.009 1.00 15.00 179 MET A C 16
ATOM 11897 O O . MET A 1 10 ? 0.274 2.399 6.047 1.00 15.00 179 MET A O 16
ATOM 11911 N N . ALA A 1 11 ? -0.109 0.634 4.718 1.00 15.00 180 ALA A N 16
ATOM 11912 C CA . ALA A 1 11 ? -1.000 0.010 5.688 1.00 15.00 180 ALA A CA 16
ATOM 11913 C C . ALA A 1 11 ? -0.943 -1.505 5.590 1.00 15.00 180 ALA A C 16
ATOM 11914 O O . ALA A 1 11 ? -1.006 -2.079 4.504 1.00 15.00 180 ALA A O 16
ATOM 11921 N N . LYS A 1 12 ? -0.814 -2.149 6.738 1.00 15.00 181 LYS A N 16
ATOM 11922 C CA . LYS A 1 12 ? -0.679 -3.592 6.795 1.00 15.00 181 LYS A CA 16
ATOM 11923 C C . LYS A 1 12 ? -1.725 -4.157 7.751 1.00 15.00 181 LYS A C 16
ATOM 11924 O O . LYS A 1 12 ? -1.803 -3.733 8.904 1.00 15.00 181 LYS A O 16
ATOM 11943 N N . THR A 1 13 ? -2.516 -5.113 7.283 1.00 15.00 182 THR A N 16
ATOM 11944 C CA . THR A 1 13 ? -3.587 -5.666 8.096 1.00 15.00 182 THR A CA 16
ATOM 11945 C C . THR A 1 13 ? -3.071 -6.853 8.900 1.00 15.00 182 THR A C 16
ATOM 11946 O O . THR A 1 13 ? -2.170 -7.566 8.452 1.00 15.00 182 THR A O 16
ATOM 11957 N N . SER A 1 14 ? -3.651 -7.062 10.080 1.00 15.00 183 SER A N 16
ATOM 11958 C CA . SER A 1 14 ? -3.247 -8.149 10.968 1.00 15.00 183 SER A CA 16
ATOM 11959 C C . SER A 1 14 ? -3.575 -9.509 10.343 1.00 15.00 183 SER A C 16
ATOM 11960 O O . SER A 1 14 ? -3.090 -10.549 10.790 1.00 15.00 183 SER A O 16
ATOM 11968 N N . SER A 1 15 ? -4.411 -9.486 9.311 1.00 15.00 184 SER A N 16
ATOM 11969 C CA . SER A 1 15 ? -4.686 -10.663 8.496 1.00 15.00 184 SER A CA 16
ATOM 11970 C C . SER A 1 15 ? -3.444 -11.054 7.694 1.00 15.00 184 SER A C 16
ATOM 11971 O O . SER A 1 15 ? -3.362 -12.146 7.131 1.00 15.00 184 SER A O 16
ATOM 11979 N N . GLY A 1 16 ? -2.486 -10.136 7.641 1.00 15.00 185 GLY A N 16
ATOM 11980 C CA . GLY A 1 16 ? -1.289 -10.331 6.857 1.00 15.00 185 GLY A CA 16
ATOM 11981 C C . GLY A 1 16 ? -1.438 -9.809 5.448 1.00 15.00 185 GLY A C 16
ATOM 11982 O O . GLY A 1 16 ? -0.881 -10.367 4.502 1.00 15.00 185 GLY A O 16
ATOM 11986 N N . GLN A 1 17 ? -2.178 -8.718 5.314 1.00 15.00 186 GLN A N 16
ATOM 11987 C CA . GLN A 1 17 ? -2.314 -8.049 4.029 1.00 15.00 186 GLN A CA 16
ATOM 11988 C C . GLN A 1 17 ? -1.538 -6.749 4.051 1.00 15.00 186 GLN A C 16
ATOM 11989 O O . GLN A 1 17 ? -1.990 -5.753 4.611 1.00 15.00 186 GLN A O 16
ATOM 12003 N N . ARG A 1 18 ? -0.350 -6.776 3.487 1.00 15.00 187 ARG A N 16
ATOM 12004 C CA . ARG A 1 18 ? 0.468 -5.586 3.414 1.00 15.00 187 ARG A CA 16
ATOM 12005 C C . ARG A 1 18 ? 0.288 -4.923 2.055 1.00 15.00 187 ARG A C 16
ATOM 12006 O O . ARG A 1 18 ? 0.908 -5.318 1.070 1.00 15.00 187 ARG A O 16
ATOM 12027 N N . TYR A 1 19 ? -0.616 -3.961 1.983 1.00 15.00 188 TYR A N 16
ATOM 12028 C CA . TYR A 1 19 ? -0.855 -3.275 0.735 1.00 15.00 188 TYR A CA 16
ATOM 12029 C C . TYR A 1 19 ? -0.183 -1.919 0.749 1.00 15.00 188 TYR A C 16
ATOM 12030 O O . TYR A 1 19 ? -0.153 -1.218 1.770 1.00 15.00 188 TYR A O 16
ATOM 12048 N N . PHE A 1 20 ? 0.369 -1.568 -0.385 1.00 15.00 189 PHE A N 16
ATOM 12049 C CA . PHE A 1 20 ? 1.036 -0.305 -0.544 1.00 15.00 189 PHE A CA 16
ATOM 12050 C C . PHE A 1 20 ? 0.488 0.399 -1.771 1.00 15.00 189 PHE A C 16
ATOM 12051 O O . PHE A 1 20 ? 0.513 -0.147 -2.867 1.00 15.00 189 PHE A O 16
ATOM 12068 N N . LEU A 1 21 ? -0.018 1.601 -1.591 1.00 15.00 190 LEU A N 16
ATOM 12069 C CA . LEU A 1 21 ? -0.508 2.377 -2.718 1.00 15.00 190 LEU A CA 16
ATOM 12070 C C . LEU A 1 21 ? 0.609 3.219 -3.297 1.00 15.00 190 LEU A C 16
ATOM 12071 O O . LEU A 1 21 ? 1.377 3.822 -2.550 1.00 15.00 190 LEU A O 16
ATOM 12087 N N . ASN A 1 22 ? 0.679 3.317 -4.609 1.00 15.00 191 ASN A N 16
ATOM 12088 C CA . ASN A 1 22 ? 1.485 4.351 -5.202 1.00 15.00 191 ASN A CA 16
ATOM 12089 C C . ASN A 1 22 ? 0.588 5.551 -5.364 1.00 15.00 191 ASN A C 16
ATOM 12090 O O . ASN A 1 22 ? -0.201 5.603 -6.309 1.00 15.00 191 ASN A O 16
ATOM 12101 N N . HIS A 1 23 ? 0.660 6.476 -4.406 1.00 15.00 192 HIS A N 16
ATOM 12102 C CA . HIS A 1 23 ? -0.191 7.667 -4.414 1.00 15.00 192 HIS A CA 16
ATOM 12103 C C . HIS A 1 23 ? 0.246 8.616 -5.526 1.00 15.00 192 HIS A C 16
ATOM 12104 O O . HIS A 1 23 ? -0.361 9.662 -5.748 1.00 15.00 192 HIS A O 16
ATOM 12119 N N . ILE A 1 24 ? 1.318 8.237 -6.210 1.00 15.00 193 ILE A N 16
ATOM 12120 C CA . ILE A 1 24 ? 1.835 9.000 -7.332 1.00 15.00 193 ILE A CA 16
ATOM 12121 C C . ILE A 1 24 ? 1.507 8.302 -8.653 1.00 15.00 193 ILE A C 16
ATOM 12122 O O . ILE A 1 24 ? 1.087 8.938 -9.617 1.00 15.00 193 ILE A O 16
ATOM 12138 N N . ASP A 1 25 ? 1.697 6.985 -8.684 1.00 15.00 194 ASP A N 16
ATOM 12139 C CA . ASP A 1 25 ? 1.528 6.211 -9.916 1.00 15.00 194 ASP A CA 16
ATOM 12140 C C . ASP A 1 25 ? 0.087 5.762 -10.111 1.00 15.00 194 ASP A C 16
ATOM 12141 O O . ASP A 1 25 ? -0.288 5.330 -11.204 1.00 15.00 194 ASP A O 16
ATOM 12150 N N . GLN A 1 26 ? -0.704 5.846 -9.043 1.00 15.00 195 GLN A N 16
ATOM 12151 C CA . GLN A 1 26 ? -2.079 5.357 -9.048 1.00 15.00 195 GLN A CA 16
ATOM 12152 C C . GLN A 1 26 ? -2.096 3.844 -9.251 1.00 15.00 195 GLN A C 16
ATOM 12153 O O . GLN A 1 26 ? -2.558 3.339 -10.273 1.00 15.00 195 GLN A O 16
ATOM 12167 N N . THR A 1 27 ? -1.539 3.125 -8.285 1.00 15.00 196 THR A N 16
ATOM 12168 C CA . THR A 1 27 ? -1.526 1.663 -8.346 1.00 15.00 196 THR A CA 16
ATOM 12169 C C . THR A 1 27 ? -1.637 1.038 -6.960 1.00 15.00 196 THR A C 16
ATOM 12170 O O . THR A 1 27 ? -1.127 1.586 -5.980 1.00 15.00 196 THR A O 16
ATOM 12181 N N . THR A 1 28 ? -2.311 -0.104 -6.889 1.00 15.00 197 THR A N 16
ATOM 12182 C CA . THR A 1 28 ? -2.437 -0.849 -5.648 1.00 15.00 197 THR A CA 16
ATOM 12183 C C . THR A 1 28 ? -1.460 -2.020 -5.640 1.00 15.00 197 THR A C 16
ATOM 12184 O O . THR A 1 28 ? -1.628 -3.001 -6.368 1.00 15.00 197 THR A O 16
ATOM 12195 N N . THR A 1 29 ? -0.440 -1.904 -4.817 1.00 15.00 198 THR A N 16
ATOM 12196 C CA . THR A 1 29 ? 0.650 -2.855 -4.792 1.00 15.00 198 THR A CA 16
ATOM 12197 C C . THR A 1 29 ? 0.513 -3.844 -3.620 1.00 15.00 198 THR A C 16
ATOM 12198 O O . THR A 1 29 ? 0.565 -3.443 -2.457 1.00 15.00 198 THR A O 16
ATOM 12209 N N . TRP A 1 30 ? 0.305 -5.131 -3.932 1.00 15.00 199 TRP A N 16
ATOM 12210 C CA . TRP A 1 30 ? 0.281 -6.184 -2.911 1.00 15.00 199 TRP A CA 16
ATOM 12211 C C . TRP A 1 30 ? 1.697 -6.524 -2.441 1.00 15.00 199 TRP A C 16
ATOM 12212 O O . TRP A 1 30 ? 1.899 -6.986 -1.321 1.00 15.00 199 TRP A O 16
ATOM 12233 N N . GLN A 1 31 ? 2.665 -6.342 -3.330 1.00 15.00 200 GLN A N 16
ATOM 12234 C CA . GLN A 1 31 ? 4.021 -6.823 -3.094 1.00 15.00 200 GLN A CA 16
ATOM 12235 C C . GLN A 1 31 ? 4.889 -5.726 -2.499 1.00 15.00 200 GLN A C 16
ATOM 12236 O O . GLN A 1 31 ? 4.975 -4.634 -3.047 1.00 15.00 200 GLN A O 16
ATOM 12250 N N . ASP A 1 32 ? 5.547 -6.039 -1.388 1.00 15.00 201 ASP A N 16
ATOM 12251 C CA . ASP A 1 32 ? 6.350 -5.062 -0.653 1.00 15.00 201 ASP A CA 16
ATOM 12252 C C . ASP A 1 32 ? 7.412 -4.410 -1.541 1.00 15.00 201 ASP A C 16
ATOM 12253 O O . ASP A 1 32 ? 8.354 -5.068 -1.991 1.00 15.00 201 ASP A O 16
ATOM 12262 N N . PRO A 1 33 ? 7.254 -3.104 -1.819 1.00 15.00 202 PRO A N 16
ATOM 12263 C CA . PRO A 1 33 ? 8.199 -2.340 -2.632 1.00 15.00 202 PRO A CA 16
ATOM 12264 C C . PRO A 1 33 ? 9.477 -1.978 -1.887 1.00 15.00 202 PRO A C 16
ATOM 12265 O O . PRO A 1 33 ? 10.459 -1.561 -2.499 1.00 15.00 202 PRO A O 16
ATOM 12276 N N . ARG A 1 34 ? 9.461 -2.114 -0.566 1.00 15.00 203 ARG A N 16
ATOM 12277 C CA . ARG A 1 34 ? 10.553 -1.615 0.257 1.00 15.00 203 ARG A CA 16
ATOM 12278 C C . ARG A 1 34 ? 11.763 -2.538 0.194 1.00 15.00 203 ARG A C 16
ATOM 12279 O O . ARG A 1 34 ? 12.862 -2.171 0.616 1.00 15.00 203 ARG A O 16
ATOM 12300 N N . LYS A 1 35 ? 11.551 -3.745 -0.309 1.00 15.00 204 LYS A N 16
ATOM 12301 C CA . LYS A 1 35 ? 12.638 -4.697 -0.507 1.00 15.00 204 LYS A CA 16
ATOM 12302 C C . LYS A 1 35 ? 13.659 -4.152 -1.510 1.00 15.00 204 LYS A C 16
ATOM 12303 O O . LYS A 1 35 ? 14.786 -4.644 -1.599 1.00 15.00 204 LYS A O 16
ATOM 12322 N N . ALA A 1 36 ? 13.250 -3.141 -2.270 1.00 15.00 205 ALA A N 16
ATOM 12323 C CA . ALA A 1 36 ? 14.135 -2.487 -3.221 1.00 15.00 205 ALA A CA 16
ATOM 12324 C C . ALA A 1 36 ? 14.754 -1.235 -2.606 1.00 15.00 205 ALA A C 16
ATOM 12325 O O . ALA A 1 36 ? 15.881 -1.328 -2.074 1.00 15.00 205 ALA A O 16
ATOM 12333 N N . GLY B 2 1 ? -3.912 -15.940 -4.126 1.00 15.00 204 GLY B N 16
ATOM 12334 C CA . GLY B 2 1 ? -5.360 -15.882 -3.817 1.00 15.00 204 GLY B CA 16
ATOM 12335 C C . GLY B 2 1 ? -5.686 -14.738 -2.888 1.00 15.00 204 GLY B C 16
ATOM 12336 O O . GLY B 2 1 ? -6.125 -14.948 -1.755 1.00 15.00 204 GLY B O 16
ATOM 12342 N N . GLU B 2 2 ? -5.479 -13.523 -3.370 1.00 15.00 205 GLU B N 16
ATOM 12343 C CA . GLU B 2 2 ? -5.698 -12.338 -2.560 1.00 15.00 205 GLU B CA 16
ATOM 12344 C C . GLU B 2 2 ? -7.137 -11.885 -2.739 1.00 15.00 205 GLU B C 16
ATOM 12345 O O . GLU B 2 2 ? -7.724 -12.070 -3.806 1.00 15.00 205 GLU B O 16
ATOM 12357 N N . SER B 2 3 ? -7.692 -11.274 -1.716 1.00 15.00 206 SER B N 16
ATOM 12358 C CA . SER B 2 3 ? -9.001 -10.664 -1.828 1.00 15.00 206 SER B CA 16
ATOM 12359 C C . SER B 2 3 ? -8.813 -9.223 -2.283 1.00 15.00 206 SER B C 16
ATOM 12360 O O . SER B 2 3 ? -7.817 -8.605 -1.921 1.00 15.00 206 SER B O 16
ATOM 12368 N N . PRO B 2 4 ? -9.759 -8.664 -3.062 1.00 15.00 207 PRO B N 16
ATOM 12369 C CA . PRO B 2 4 ? -9.616 -7.323 -3.648 1.00 15.00 207 PRO B CA 16
ATOM 12370 C C . PRO B 2 4 ? -9.181 -6.292 -2.612 1.00 15.00 207 PRO B C 16
ATOM 12371 O O . PRO B 2 4 ? -9.796 -6.172 -1.550 1.00 15.00 207 PRO B O 16
ATOM 12382 N N . PRO B 2 5 ? -8.130 -5.512 -2.914 1.00 15.00 208 PRO B N 16
ATOM 12383 C CA . PRO B 2 5 ? -7.464 -4.646 -1.962 1.00 15.00 208 PRO B CA 16
ATOM 12384 C C . PRO B 2 5 ? -8.116 -3.256 -1.987 1.00 15.00 208 PRO B C 16
ATOM 12385 O O . PRO B 2 5 ? -9.064 -3.035 -2.741 1.00 15.00 208 PRO B O 16
ATOM 12396 N N . PRO B 2 6 ? -7.632 -2.312 -1.171 1.00 15.00 209 PRO B N 16
ATOM 12397 C CA . PRO B 2 6 ? -8.180 -0.948 -1.114 1.00 15.00 209 PRO B CA 16
ATOM 12398 C C . PRO B 2 6 ? -8.365 -0.273 -2.474 1.00 15.00 209 PRO B C 16
ATOM 12399 O O . PRO B 2 6 ? -7.538 -0.426 -3.381 1.00 15.00 209 PRO B O 16
ATOM 12410 N N . PRO B 2 7 ? -9.453 0.500 -2.613 1.00 15.00 210 PRO B N 16
ATOM 12411 C CA . PRO B 2 7 ? -9.616 1.450 -3.715 1.00 15.00 210 PRO B CA 16
ATOM 12412 C C . PRO B 2 7 ? -8.576 2.561 -3.606 1.00 15.00 210 PRO B C 16
ATOM 12413 O O . PRO B 2 7 ? -8.306 3.061 -2.514 1.00 15.00 210 PRO B O 16
ATOM 12424 N N . TYR B 2 8 ? -8.021 2.962 -4.734 1.00 15.00 211 TYR B N 16
ATOM 12425 C CA . TYR B 2 8 ? -6.876 3.867 -4.753 1.00 15.00 211 TYR B CA 16
ATOM 12426 C C . TYR B 2 8 ? -7.241 5.331 -4.444 1.00 15.00 211 TYR B C 16
ATOM 12427 O O . TYR B 2 8 ? -6.352 6.145 -4.197 1.00 15.00 211 TYR B O 16
ATOM 12445 N N . SER B 2 9 ? -8.525 5.662 -4.397 1.00 15.00 212 SER B N 16
ATOM 12446 C CA . SER B 2 9 ? -8.939 7.058 -4.535 1.00 15.00 212 SER B CA 16
ATOM 12447 C C . SER B 2 9 ? -8.335 7.970 -3.456 1.00 15.00 212 SER B C 16
ATOM 12448 O O . SER B 2 9 ? -7.489 8.813 -3.773 1.00 15.00 212 SER B O 16
ATOM 12456 N N . ARG B 2 10 ? -8.759 7.847 -2.206 1.00 15.00 213 ARG B N 16
ATOM 12457 C CA . ARG B 2 10 ? -8.085 8.591 -1.146 1.00 15.00 213 ARG B CA 16
ATOM 12458 C C . ARG B 2 10 ? -7.506 7.675 -0.078 1.00 15.00 213 ARG B C 16
ATOM 12459 O O . ARG B 2 10 ? -6.293 7.501 0.012 1.00 15.00 213 ARG B O 16
ATOM 12480 N N . TYR B 2 11 ? -8.387 7.071 0.707 1.00 15.00 214 TYR B N 16
ATOM 12481 C CA . TYR B 2 11 ? -7.976 6.283 1.862 1.00 15.00 214 TYR B CA 16
ATOM 12482 C C . TYR B 2 11 ? -8.448 4.844 1.727 1.00 15.00 214 TYR B C 16
ATOM 12483 O O . TYR B 2 11 ? -9.625 4.597 1.455 1.00 15.00 214 TYR B O 16
ATOM 12501 N N . PRO B 2 12 ? -7.541 3.882 1.940 1.00 15.00 215 PRO B N 16
ATOM 12502 C CA . PRO B 2 12 ? -7.851 2.455 1.819 1.00 15.00 215 PRO B CA 16
ATOM 12503 C C . PRO B 2 12 ? -8.853 1.973 2.862 1.00 15.00 215 PRO B C 16
ATOM 12504 O O . PRO B 2 12 ? -10.006 1.669 2.548 1.00 15.00 215 PRO B O 16
ATOM 12515 N N . MET B 2 13 ? -8.410 1.924 4.106 1.00 15.00 216 MET B N 16
ATOM 12516 C CA . MET B 2 13 ? -9.239 1.440 5.195 1.00 15.00 216 MET B CA 16
ATOM 12517 C C . MET B 2 13 ? -9.461 2.549 6.212 1.00 15.00 216 MET B C 16
ATOM 12518 O O . MET B 2 13 ? -8.505 3.151 6.700 1.00 15.00 216 MET B O 16
ATOM 12532 N N . ASP B 2 14 ? -10.721 2.819 6.519 1.00 15.00 217 ASP B N 16
ATOM 12533 C CA . ASP B 2 14 ? -11.067 3.825 7.513 1.00 15.00 217 ASP B CA 16
ATOM 12534 C C . ASP B 2 14 ? -11.298 3.164 8.865 1.00 15.00 217 ASP B C 16
ATOM 12535 O O . ASP B 2 14 ? -10.363 3.155 9.690 1.00 15.00 217 ASP B O 16
ATOM 12545 N N . ASP A 1 1 ? 11.564 7.448 7.210 1.00 15.00 170 ASP A N 17
ATOM 12546 C CA . ASP A 1 1 ? 11.621 7.644 5.743 1.00 15.00 170 ASP A CA 17
ATOM 12547 C C . ASP A 1 1 ? 12.127 6.393 5.023 1.00 15.00 170 ASP A C 17
ATOM 12548 O O . ASP A 1 1 ? 11.659 6.072 3.933 1.00 15.00 170 ASP A O 17
ATOM 12559 N N . VAL A 1 2 ? 13.102 5.702 5.608 1.00 15.00 171 VAL A N 17
ATOM 12560 C CA . VAL A 1 2 ? 13.632 4.490 4.995 1.00 15.00 171 VAL A CA 17
ATOM 12561 C C . VAL A 1 2 ? 12.759 3.235 5.224 1.00 15.00 171 VAL A C 17
ATOM 12562 O O . VAL A 1 2 ? 12.767 2.343 4.374 1.00 15.00 171 VAL A O 17
ATOM 12575 N N . PRO A 1 3 ? 11.991 3.095 6.345 1.00 15.00 172 PRO A N 17
ATOM 12576 C CA . PRO A 1 3 ? 11.119 1.936 6.526 1.00 15.00 172 PRO A CA 17
ATOM 12577 C C . PRO A 1 3 ? 9.816 2.087 5.749 1.00 15.00 172 PRO A C 17
ATOM 12578 O O . PRO A 1 3 ? 9.113 1.112 5.496 1.00 15.00 172 PRO A O 17
ATOM 12589 N N . LEU A 1 4 ? 9.492 3.327 5.396 1.00 15.00 173 LEU A N 17
ATOM 12590 C CA . LEU A 1 4 ? 8.283 3.630 4.644 1.00 15.00 173 LEU A CA 17
ATOM 12591 C C . LEU A 1 4 ? 8.578 4.702 3.598 1.00 15.00 173 LEU A C 17
ATOM 12592 O O . LEU A 1 4 ? 8.751 5.872 3.939 1.00 15.00 173 LEU A O 17
ATOM 12608 N N . PRO A 1 5 ? 8.692 4.302 2.321 1.00 15.00 174 PRO A N 17
ATOM 12609 C CA . PRO A 1 5 ? 8.949 5.229 1.208 1.00 15.00 174 PRO A CA 17
ATOM 12610 C C . PRO A 1 5 ? 7.909 6.350 1.124 1.00 15.00 174 PRO A C 17
ATOM 12611 O O . PRO A 1 5 ? 6.744 6.162 1.476 1.00 15.00 174 PRO A O 17
ATOM 12622 N N . ALA A 1 6 ? 8.330 7.501 0.611 1.00 15.00 175 ALA A N 17
ATOM 12623 C CA . ALA A 1 6 ? 7.463 8.668 0.548 1.00 15.00 175 ALA A CA 17
ATOM 12624 C C . ALA A 1 6 ? 6.678 8.692 -0.758 1.00 15.00 175 ALA A C 17
ATOM 12625 O O . ALA A 1 6 ? 7.220 8.408 -1.829 1.00 15.00 175 ALA A O 17
ATOM 12632 N N . GLY A 1 7 ? 5.407 9.052 -0.657 1.00 15.00 176 GLY A N 17
ATOM 12633 C CA . GLY A 1 7 ? 4.510 8.989 -1.793 1.00 15.00 176 GLY A CA 17
ATOM 12634 C C . GLY A 1 7 ? 3.830 7.640 -1.868 1.00 15.00 176 GLY A C 17
ATOM 12635 O O . GLY A 1 7 ? 3.210 7.289 -2.876 1.00 15.00 176 GLY A O 17
ATOM 12639 N N . TRP A 1 8 ? 3.922 6.905 -0.770 1.00 15.00 177 TRP A N 17
ATOM 12640 C CA . TRP A 1 8 ? 3.339 5.582 -0.667 1.00 15.00 177 TRP A CA 17
ATOM 12641 C C . TRP A 1 8 ? 2.392 5.529 0.527 1.00 15.00 177 TRP A C 17
ATOM 12642 O O . TRP A 1 8 ? 2.650 6.137 1.566 1.00 15.00 177 TRP A O 17
ATOM 12663 N N . GLU A 1 9 ? 1.299 4.806 0.373 1.00 15.00 178 GLU A N 17
ATOM 12664 C CA . GLU A 1 9 ? 0.340 4.624 1.447 1.00 15.00 178 GLU A CA 17
ATOM 12665 C C . GLU A 1 9 ? 0.643 3.317 2.164 1.00 15.00 178 GLU A C 17
ATOM 12666 O O . GLU A 1 9 ? 0.500 2.243 1.581 1.00 15.00 178 GLU A O 17
ATOM 12678 N N . MET A 1 10 ? 1.070 3.414 3.415 1.00 15.00 179 MET A N 17
ATOM 12679 C CA . MET A 1 10 ? 1.573 2.253 4.136 1.00 15.00 179 MET A CA 17
ATOM 12680 C C . MET A 1 10 ? 0.580 1.793 5.189 1.00 15.00 179 MET A C 17
ATOM 12681 O O . MET A 1 10 ? 0.428 2.437 6.227 1.00 15.00 179 MET A O 17
ATOM 12695 N N . ALA A 1 11 ? -0.101 0.685 4.928 1.00 15.00 180 ALA A N 17
ATOM 12696 C CA . ALA A 1 11 ? -1.015 0.123 5.911 1.00 15.00 180 ALA A CA 17
ATOM 12697 C C . ALA A 1 11 ? -1.023 -1.394 5.837 1.00 15.00 180 ALA A C 17
ATOM 12698 O O . ALA A 1 11 ? -1.080 -1.978 4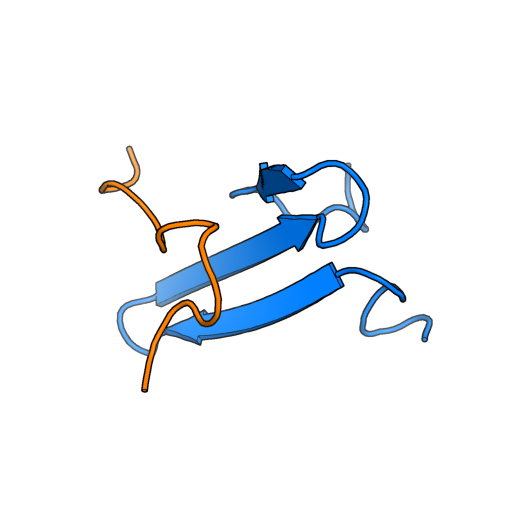.753 1.00 15.00 180 ALA A O 17
ATOM 12705 N N . LYS A 1 12 ? -0.953 -2.024 6.995 1.00 15.00 181 LYS A N 17
ATOM 12706 C CA . LYS A 1 12 ? -0.894 -3.469 7.072 1.00 15.00 181 LYS A CA 17
ATOM 12707 C C . LYS A 1 12 ? -2.089 -3.986 7.860 1.00 15.00 181 LYS A C 17
ATOM 12708 O O . LYS A 1 12 ? -2.309 -3.585 9.003 1.00 15.00 181 LYS A O 17
ATOM 12727 N N . THR A 1 13 ? -2.847 -4.886 7.255 1.00 15.00 182 THR A N 17
ATOM 12728 C CA . THR A 1 13 ? -4.085 -5.365 7.854 1.00 15.00 182 THR A CA 17
ATOM 12729 C C . THR A 1 13 ? -3.833 -6.585 8.734 1.00 15.00 182 THR A C 17
ATOM 12730 O O . THR A 1 13 ? -2.977 -7.419 8.418 1.00 15.00 182 THR A O 17
ATOM 12741 N N . SER A 1 14 ? -4.595 -6.692 9.824 1.00 15.00 183 SER A N 17
ATOM 12742 C CA . SER A 1 14 ? -4.451 -7.790 10.774 1.00 15.00 183 SER A CA 17
ATOM 12743 C C . SER A 1 14 ? -4.805 -9.133 10.128 1.00 15.00 183 SER A C 17
ATOM 12744 O O . SER A 1 14 ? -4.477 -10.191 10.663 1.00 15.00 183 SER A O 17
ATOM 12752 N N . SER A 1 15 ? -5.491 -9.075 8.992 1.00 15.00 184 SER A N 17
ATOM 12753 C CA . SER A 1 15 ? -5.793 -10.262 8.201 1.00 15.00 184 SER A CA 17
ATOM 12754 C C . SER A 1 15 ? -4.512 -10.839 7.595 1.00 15.00 184 SER A C 17
ATOM 12755 O O . SER A 1 15 ? -4.491 -11.971 7.111 1.00 15.00 184 SER A O 17
ATOM 12763 N N . GLY A 1 16 ? -3.447 -10.047 7.620 1.00 15.00 185 GLY A N 17
ATOM 12764 C CA . GLY A 1 16 ? -2.197 -10.441 7.002 1.00 15.00 185 GLY A CA 17
ATOM 12765 C C . GLY A 1 16 ? -2.105 -10.002 5.559 1.00 15.00 185 GLY A C 17
ATOM 12766 O O . GLY A 1 16 ? -1.695 -10.766 4.683 1.00 15.00 185 GLY A O 17
ATOM 12770 N N . GLN A 1 17 ? -2.497 -8.757 5.318 1.00 15.00 186 GLN A N 17
ATOM 12771 C CA . GLN A 1 17 ? -2.336 -8.133 4.009 1.00 15.00 186 GLN A CA 17
ATOM 12772 C C . GLN A 1 17 ? -1.579 -6.823 4.155 1.00 15.00 186 GLN A C 17
ATOM 12773 O O . GLN A 1 17 ? -2.103 -5.856 4.714 1.00 15.00 186 GLN A O 17
ATOM 12787 N N . ARG A 1 18 ? -0.340 -6.805 3.694 1.00 15.00 187 ARG A N 17
ATOM 12788 C CA . ARG A 1 18 ? 0.449 -5.587 3.703 1.00 15.00 187 ARG A CA 17
ATOM 12789 C C . ARG A 1 18 ? 0.396 -4.933 2.323 1.00 15.00 187 ARG A C 17
ATOM 12790 O O . ARG A 1 18 ? 1.003 -5.424 1.373 1.00 15.00 187 ARG A O 17
ATOM 12811 N N . TYR A 1 19 ? -0.365 -3.857 2.194 1.00 15.00 188 TYR A N 17
ATOM 12812 C CA . TYR A 1 19 ? -0.515 -3.210 0.910 1.00 15.00 188 TYR A CA 17
ATOM 12813 C C . TYR A 1 19 ? 0.122 -1.835 0.932 1.00 15.00 188 TYR A C 17
ATOM 12814 O O . TYR A 1 19 ? 0.176 -1.167 1.975 1.00 15.00 188 TYR A O 17
ATOM 12832 N N . PHE A 1 20 ? 0.597 -1.418 -0.220 1.00 15.00 189 PHE A N 17
ATOM 12833 C CA . PHE A 1 20 ? 1.198 -0.114 -0.363 1.00 15.00 189 PHE A CA 17
ATOM 12834 C C . PHE A 1 20 ? 0.603 0.590 -1.575 1.00 15.00 189 PHE A C 17
ATOM 12835 O O . PHE A 1 20 ? 0.642 0.066 -2.683 1.00 15.00 189 PHE A O 17
ATOM 12852 N N . LEU A 1 21 ? 0.044 1.768 -1.363 1.00 15.00 190 LEU A N 17
ATOM 12853 C CA . LEU A 1 21 ? -0.502 2.550 -2.465 1.00 15.00 190 LEU A CA 17
ATOM 12854 C C . LEU A 1 21 ? 0.555 3.461 -3.055 1.00 15.00 190 LEU A C 17
ATOM 12855 O O . LEU A 1 21 ? 1.293 4.105 -2.323 1.00 15.00 190 LEU A O 17
ATOM 12871 N N . ASN A 1 22 ? 0.606 3.569 -4.365 1.00 15.00 191 ASN A N 17
ATOM 12872 C CA . ASN A 1 22 ? 1.358 4.636 -4.963 1.00 15.00 191 ASN A CA 17
ATOM 12873 C C . ASN A 1 22 ? 0.418 5.809 -5.126 1.00 15.00 191 ASN A C 17
ATOM 12874 O O . ASN A 1 22 ? -0.388 5.826 -6.063 1.00 15.00 191 ASN A O 17
ATOM 12885 N N . HIS A 1 23 ? 0.486 6.754 -4.176 1.00 15.00 192 HIS A N 17
ATOM 12886 C CA . HIS A 1 23 ? -0.388 7.936 -4.181 1.00 15.00 192 HIS A CA 17
ATOM 12887 C C . HIS A 1 23 ? -0.048 8.841 -5.359 1.00 15.00 192 HIS A C 17
ATOM 12888 O O . HIS A 1 23 ? -0.722 9.836 -5.612 1.00 15.00 192 HIS A O 17
ATOM 12903 N N . ILE A 1 24 ? 1.021 8.493 -6.059 1.00 15.00 193 ILE A N 17
ATOM 12904 C CA . ILE A 1 24 ? 1.435 9.219 -7.245 1.00 15.00 193 ILE A CA 17
ATOM 12905 C C . ILE A 1 24 ? 1.006 8.472 -8.510 1.00 15.00 193 ILE A C 17
ATOM 12906 O O . ILE A 1 24 ? 0.511 9.075 -9.460 1.00 15.00 193 ILE A O 17
ATOM 12922 N N . ASP A 1 25 ? 1.160 7.149 -8.494 1.00 15.00 194 ASP A N 17
ATOM 12923 C CA . ASP A 1 25 ? 0.927 6.331 -9.686 1.00 15.00 194 ASP A CA 17
ATOM 12924 C C . ASP A 1 25 ? -0.517 5.855 -9.789 1.00 15.00 194 ASP A C 17
ATOM 12925 O O . ASP A 1 25 ? -0.920 5.356 -10.840 1.00 15.00 194 ASP A O 17
ATOM 12934 N N . GLN A 1 26 ? -1.270 5.962 -8.690 1.00 15.00 195 GLN A N 17
ATOM 12935 C CA . GLN A 1 26 ? -2.652 5.463 -8.634 1.00 15.00 195 GLN A CA 17
ATOM 12936 C C . GLN A 1 26 ? -2.652 3.933 -8.646 1.00 15.00 195 GLN A C 17
ATOM 12937 O O . GLN A 1 26 ? -3.592 3.291 -9.111 1.00 15.00 195 GLN A O 17
ATOM 12951 N N . THR A 1 27 ? -1.629 3.340 -8.065 1.00 15.00 196 THR A N 17
ATOM 12952 C CA . THR A 1 27 ? -1.510 1.892 -8.125 1.00 15.00 196 THR A CA 17
ATOM 12953 C C . THR A 1 27 ? -1.546 1.249 -6.745 1.00 15.00 196 THR A C 17
ATOM 12954 O O . THR A 1 27 ? -1.080 1.826 -5.761 1.00 15.00 196 THR A O 17
ATOM 12965 N N . THR A 1 28 ? -2.129 0.058 -6.689 1.00 15.00 197 THR A N 17
ATOM 12966 C CA . THR A 1 28 ? -2.187 -0.723 -5.466 1.00 15.00 197 THR A CA 17
ATOM 12967 C C . THR A 1 28 ? -1.143 -1.836 -5.517 1.00 15.00 197 THR A C 17
ATOM 12968 O O . THR A 1 28 ? -1.243 -2.761 -6.327 1.00 15.00 197 THR A O 17
ATOM 12979 N N . THR A 1 29 ? -0.142 -1.733 -4.668 1.00 15.00 198 THR A N 17
ATOM 12980 C CA . THR A 1 29 ? 0.979 -2.651 -4.678 1.00 15.00 198 THR A CA 17
ATOM 12981 C C . THR A 1 29 ? 0.849 -3.699 -3.558 1.00 15.00 198 THR A C 17
ATOM 12982 O O . THR A 1 29 ? 0.775 -3.342 -2.379 1.00 15.00 198 THR A O 17
ATOM 12993 N N . TRP A 1 30 ? 0.796 -4.986 -3.928 1.00 15.00 199 TRP A N 17
ATOM 12994 C CA . TRP A 1 30 ? 0.761 -6.077 -2.949 1.00 15.00 199 TRP A CA 17
ATOM 12995 C C . TRP A 1 30 ? 2.166 -6.389 -2.432 1.00 15.00 199 TRP A C 17
ATOM 12996 O O . TRP A 1 30 ? 2.337 -7.033 -1.396 1.00 15.00 199 TRP A O 17
ATOM 13017 N N . GLN A 1 31 ? 3.163 -5.965 -3.192 1.00 15.00 200 GLN A N 17
ATOM 13018 C CA . GLN A 1 31 ? 4.551 -6.295 -2.901 1.00 15.00 200 GLN A CA 17
ATOM 13019 C C . GLN A 1 31 ? 5.236 -5.132 -2.190 1.00 15.00 200 GLN A C 17
ATOM 13020 O O . GLN A 1 31 ? 4.888 -3.976 -2.408 1.00 15.00 200 GLN A O 17
ATOM 13034 N N . ASP A 1 32 ? 6.211 -5.440 -1.349 1.00 15.00 201 ASP A N 17
ATOM 13035 C CA . ASP A 1 32 ? 6.964 -4.403 -0.655 1.00 15.00 201 ASP A CA 17
ATOM 13036 C C . ASP A 1 32 ? 8.048 -3.848 -1.577 1.00 15.00 201 ASP A C 17
ATOM 13037 O O . ASP A 1 32 ? 8.981 -4.563 -1.946 1.00 15.00 201 ASP A O 17
ATOM 13046 N N . PRO A 1 33 ? 7.919 -2.570 -1.985 1.00 15.00 202 PRO A N 17
ATOM 13047 C CA . PRO A 1 33 ? 8.879 -1.906 -2.882 1.00 15.00 202 PRO A CA 17
ATOM 13048 C C . PRO A 1 33 ? 10.326 -1.928 -2.376 1.00 15.00 202 PRO A C 17
ATOM 13049 O O . PRO A 1 33 ? 11.253 -1.624 -3.129 1.00 15.00 202 PRO A O 17
ATOM 13060 N N . ARG A 1 34 ? 10.522 -2.246 -1.102 1.00 15.00 203 ARG A N 17
ATOM 13061 C CA . ARG A 1 34 ? 11.865 -2.292 -0.533 1.00 15.00 203 ARG A CA 17
ATOM 13062 C C . ARG A 1 34 ? 12.431 -3.705 -0.584 1.00 15.00 203 ARG A C 17
ATOM 13063 O O . ARG A 1 34 ? 13.632 -3.911 -0.401 1.00 15.00 203 ARG A O 17
ATOM 13084 N N . LYS A 1 35 ? 11.556 -4.674 -0.807 1.00 15.00 204 LYS A N 17
ATOM 13085 C CA . LYS A 1 35 ? 11.959 -6.074 -0.814 1.00 15.00 204 LYS A CA 17
ATOM 13086 C C . LYS A 1 35 ? 12.279 -6.522 -2.236 1.00 15.00 204 LYS A C 17
ATOM 13087 O O . LYS A 1 35 ? 12.872 -7.579 -2.452 1.00 15.00 204 LYS A O 17
ATOM 13106 N N . ALA A 1 36 ? 11.860 -5.722 -3.204 1.00 15.00 205 ALA A N 17
ATOM 13107 C CA . ALA A 1 36 ? 12.099 -6.034 -4.601 1.00 15.00 205 ALA A CA 17
ATOM 13108 C C . ALA A 1 36 ? 13.354 -5.327 -5.096 1.00 15.00 205 ALA A C 17
ATOM 13109 O O . ALA A 1 36 ? 13.228 -4.268 -5.744 1.00 15.00 205 ALA A O 17
ATOM 13117 N N . GLY B 2 1 ? -2.144 -15.876 -3.531 1.00 15.00 204 GLY B N 17
ATOM 13118 C CA . GLY B 2 1 ? -3.525 -15.549 -3.959 1.00 15.00 204 GLY B CA 17
ATOM 13119 C C . GLY B 2 1 ? -4.172 -14.578 -3.002 1.00 15.00 204 GLY B C 17
ATOM 13120 O O . GLY B 2 1 ? -4.591 -14.955 -1.909 1.00 15.00 204 GLY B O 17
ATOM 13126 N N . GLU B 2 2 ? -4.249 -13.326 -3.416 1.00 15.00 205 GLU B N 17
ATOM 13127 C CA . GLU B 2 2 ? -4.655 -12.249 -2.531 1.00 15.00 205 GLU B CA 17
ATOM 13128 C C . GLU B 2 2 ? -6.089 -11.829 -2.827 1.00 15.00 205 GLU B C 17
ATOM 13129 O O . GLU B 2 2 ? -6.546 -11.901 -3.970 1.00 15.00 205 GLU B O 17
ATOM 13141 N N . SER B 2 3 ? -6.775 -11.354 -1.805 1.00 15.00 206 SER B N 17
ATOM 13142 C CA . SER B 2 3 ? -8.142 -10.883 -1.947 1.00 15.00 206 SER B CA 17
ATOM 13143 C C . SER B 2 3 ? -8.103 -9.399 -2.296 1.00 15.00 206 SER B C 17
ATOM 13144 O O . SER B 2 3 ? -7.182 -8.708 -1.878 1.00 15.00 206 SER B O 17
ATOM 13152 N N . PRO B 2 4 ? -9.101 -8.887 -3.047 1.00 15.00 207 PRO B N 17
ATOM 13153 C CA . PRO B 2 4 ? -9.060 -7.526 -3.610 1.00 15.00 207 PRO B CA 17
ATOM 13154 C C . PRO B 2 4 ? -8.673 -6.479 -2.571 1.00 15.00 207 PRO B C 17
ATOM 13155 O O . PRO B 2 4 ? -9.279 -6.393 -1.500 1.00 15.00 207 PRO B O 17
ATOM 13166 N N . PRO B 2 5 ? -7.666 -5.651 -2.890 1.00 15.00 208 PRO B N 17
ATOM 13167 C CA . PRO B 2 5 ? -7.000 -4.754 -1.962 1.00 15.00 208 PRO B CA 17
ATOM 13168 C C . PRO B 2 5 ? -7.696 -3.386 -1.942 1.00 15.00 208 PRO B C 17
ATOM 13169 O O . PRO B 2 5 ? -8.682 -3.181 -2.656 1.00 15.00 208 PRO B O 17
ATOM 13180 N N . PRO B 2 6 ? -7.194 -2.437 -1.135 1.00 15.00 209 PRO B N 17
ATOM 13181 C CA . PRO B 2 6 ? -7.792 -1.100 -0.967 1.00 15.00 209 PRO B CA 17
ATOM 13182 C C . PRO B 2 6 ? -8.120 -0.393 -2.275 1.00 15.00 209 PRO B C 17
ATOM 13183 O O . PRO B 2 6 ? -7.329 -0.412 -3.221 1.00 15.00 209 PRO B O 17
ATOM 13194 N N . PRO B 2 7 ? -9.291 0.255 -2.332 1.00 15.00 210 PRO B N 17
ATOM 13195 C CA . PRO B 2 7 ? -9.617 1.178 -3.412 1.00 15.00 210 PRO B CA 17
ATOM 13196 C C . PRO B 2 7 ? -8.706 2.401 -3.354 1.00 15.00 210 PRO B C 17
ATOM 13197 O O . PRO B 2 7 ? -8.586 3.047 -2.312 1.00 15.00 210 PRO B O 17
ATOM 13208 N N . TYR B 2 8 ? -8.066 2.709 -4.471 1.00 15.00 211 TYR B N 17
ATOM 13209 C CA . TYR B 2 8 ? -7.056 3.762 -4.524 1.00 15.00 211 TYR B CA 17
ATOM 13210 C C . TYR B 2 8 ? -7.623 5.168 -4.265 1.00 15.00 211 TYR B C 17
ATOM 13211 O O . TYR B 2 8 ? -6.856 6.101 -4.027 1.00 15.00 211 TYR B O 17
ATOM 13229 N N . SER B 2 9 ? -8.944 5.325 -4.223 1.00 15.00 212 SER B N 17
ATOM 13230 C CA . SER B 2 9 ? -9.547 6.635 -4.473 1.00 15.00 212 SER B CA 17
ATOM 13231 C C . SER B 2 9 ? -9.044 7.688 -3.491 1.00 15.00 212 SER B C 17
ATOM 13232 O O . SER B 2 9 ? -8.391 8.645 -3.912 1.00 15.00 212 SER B O 17
ATOM 13240 N N . ARG B 2 10 ? -9.328 7.562 -2.207 1.00 15.00 213 ARG B N 17
ATOM 13241 C CA . ARG B 2 10 ? -8.673 8.442 -1.255 1.00 15.00 213 ARG B CA 17
ATOM 13242 C C . ARG B 2 10 ? -7.871 7.651 -0.232 1.00 15.00 213 ARG B C 17
ATOM 13243 O O . ARG B 2 10 ? -6.641 7.650 -0.255 1.00 15.00 213 ARG B O 17
ATOM 13264 N N . TYR B 2 11 ? -8.575 6.964 0.651 1.00 15.00 214 TYR B N 17
ATOM 13265 C CA . TYR B 2 11 ? -7.937 6.188 1.702 1.00 15.00 214 TYR B CA 17
ATOM 13266 C C . TYR B 2 11 ? -8.329 4.720 1.595 1.00 15.00 214 TYR B C 17
ATOM 13267 O O . TYR B 2 11 ? -9.495 4.404 1.351 1.00 15.00 214 TYR B O 17
ATOM 13285 N N . PRO B 2 12 ? -7.367 3.806 1.799 1.00 15.00 215 PRO B N 17
ATOM 13286 C CA . PRO B 2 12 ? -7.610 2.361 1.704 1.00 15.00 215 PRO B CA 17
ATOM 13287 C C . PRO B 2 12 ? -8.660 1.865 2.685 1.00 15.00 215 PRO B C 17
ATOM 13288 O O . PRO B 2 12 ? -9.475 1.004 2.356 1.00 15.00 215 PRO B O 17
ATOM 13299 N N . MET B 2 13 ? -8.612 2.386 3.897 1.00 15.00 216 MET B N 17
ATOM 13300 C CA . MET B 2 13 ? -9.543 1.983 4.935 1.00 15.00 216 MET B CA 17
ATOM 13301 C C . MET B 2 13 ? -9.786 3.135 5.895 1.00 15.00 216 MET B C 17
ATOM 13302 O O . MET B 2 13 ? -8.868 3.893 6.212 1.00 15.00 216 MET B O 17
ATOM 13316 N N . ASP B 2 14 ? -11.013 3.247 6.366 1.00 15.00 217 ASP B N 17
ATOM 13317 C CA . ASP B 2 14 ? -11.386 4.291 7.303 1.00 15.00 217 ASP B CA 17
ATOM 13318 C C . ASP B 2 14 ? -11.283 3.785 8.738 1.00 15.00 217 ASP B C 17
ATOM 13319 O O . ASP B 2 14 ? -11.992 2.820 9.091 1.00 15.00 217 ASP B O 17
ATOM 13329 N N . ASP A 1 1 ? 11.798 8.485 6.931 1.00 15.00 170 ASP A N 18
ATOM 13330 C CA . ASP A 1 1 ? 11.230 8.374 5.568 1.00 15.00 170 ASP A CA 18
ATOM 13331 C C . ASP A 1 1 ? 11.751 7.132 4.841 1.00 15.00 170 ASP A C 18
ATOM 13332 O O . ASP A 1 1 ? 11.264 6.793 3.767 1.00 15.00 170 ASP A O 18
ATOM 13343 N N . VAL A 1 2 ? 12.756 6.465 5.408 1.00 15.00 171 VAL A N 18
ATOM 13344 C CA . VAL A 1 2 ? 13.240 5.203 4.851 1.00 15.00 171 VAL A CA 18
ATOM 13345 C C . VAL A 1 2 ? 12.353 4.010 5.245 1.00 15.00 171 VAL A C 18
ATOM 13346 O O . VAL A 1 2 ? 11.950 3.237 4.376 1.00 15.00 171 VAL A O 18
ATOM 13359 N N . PRO A 1 3 ? 12.024 3.832 6.555 1.00 15.00 172 PRO A N 18
ATOM 13360 C CA . PRO A 1 3 ? 11.170 2.721 7.009 1.00 15.00 172 PRO A CA 18
ATOM 13361 C C . PRO A 1 3 ? 9.794 2.720 6.344 1.00 15.00 172 PRO A C 18
ATOM 13362 O O . PRO A 1 3 ? 9.090 1.715 6.363 1.00 15.00 172 PRO A O 18
ATOM 13373 N N . LEU A 1 4 ? 9.410 3.858 5.787 1.00 15.00 173 LEU A N 18
ATOM 13374 C CA . LEU A 1 4 ? 8.193 3.964 4.999 1.00 15.00 173 LEU A CA 18
ATOM 13375 C C . LEU A 1 4 ? 8.455 4.872 3.801 1.00 15.00 173 LEU A C 18
ATOM 13376 O O . LEU A 1 4 ? 8.562 6.087 3.965 1.00 15.00 173 LEU A O 18
ATOM 13392 N N . PRO A 1 5 ? 8.615 4.281 2.599 1.00 15.00 174 PRO A N 18
ATOM 13393 C CA . PRO A 1 5 ? 8.902 5.025 1.364 1.00 15.00 174 PRO A CA 18
ATOM 13394 C C . PRO A 1 5 ? 7.969 6.216 1.147 1.00 15.00 174 PRO A C 18
ATOM 13395 O O . PRO A 1 5 ? 6.788 6.178 1.502 1.00 15.00 174 PRO A O 18
ATOM 13406 N N . ALA A 1 6 ? 8.502 7.253 0.518 1.00 15.00 175 ALA A N 18
ATOM 13407 C CA . ALA A 1 6 ? 7.763 8.487 0.303 1.00 15.00 175 ALA A CA 18
ATOM 13408 C C . ALA A 1 6 ? 7.000 8.437 -1.015 1.00 15.00 175 ALA A C 18
ATOM 13409 O O . ALA A 1 6 ? 7.538 8.009 -2.040 1.00 15.00 175 ALA A O 18
ATOM 13416 N N . GLY A 1 7 ? 5.753 8.891 -0.972 1.00 15.00 176 GLY A N 18
ATOM 13417 C CA . GLY A 1 7 ? 4.871 8.800 -2.119 1.00 15.00 176 GLY A CA 18
ATOM 13418 C C . GLY A 1 7 ? 4.090 7.502 -2.112 1.00 15.00 176 GLY A C 18
ATOM 13419 O O . GLY A 1 7 ? 3.468 7.126 -3.110 1.00 15.00 176 GLY A O 18
ATOM 13423 N N . TRP A 1 8 ? 4.096 6.837 -0.964 1.00 15.00 177 TRP A N 18
ATOM 13424 C CA . TRP A 1 8 ? 3.445 5.547 -0.809 1.00 15.00 177 TRP A CA 18
ATOM 13425 C C . TRP A 1 8 ? 2.451 5.590 0.344 1.00 15.00 177 TRP A C 18
ATOM 13426 O O . TRP A 1 8 ? 2.698 6.232 1.366 1.00 15.00 177 TRP A O 18
ATOM 13447 N N . GLU A 1 9 ? 1.330 4.909 0.179 1.00 15.00 178 GLU A N 18
ATOM 13448 C CA . GLU A 1 9 ? 0.364 4.767 1.257 1.00 15.00 178 GLU A CA 18
ATOM 13449 C C . GLU A 1 9 ? 0.696 3.514 2.045 1.00 15.00 178 GLU A C 18
ATOM 13450 O O . GLU A 1 9 ? 0.588 2.400 1.526 1.00 15.00 178 GLU A O 18
ATOM 13462 N N . MET A 1 10 ? 1.114 3.699 3.283 1.00 15.00 179 MET A N 18
ATOM 13463 C CA . MET A 1 10 ? 1.595 2.593 4.091 1.00 15.00 179 MET A CA 18
ATOM 13464 C C . MET A 1 10 ? 0.503 2.106 5.028 1.00 15.00 179 MET A C 18
ATOM 13465 O O . MET A 1 10 ? 0.196 2.775 6.016 1.00 15.00 179 MET A O 18
ATOM 13479 N N . ALA A 1 11 ? -0.112 0.972 4.715 1.00 15.00 180 ALA A N 18
ATOM 13480 C CA . ALA A 1 11 ? -1.107 0.410 5.613 1.00 15.00 180 ALA A CA 18
ATOM 13481 C C . ALA A 1 11 ? -1.117 -1.105 5.532 1.00 15.00 180 ALA A C 18
ATOM 13482 O O . ALA A 1 11 ? -1.152 -1.691 4.451 1.00 15.00 180 ALA A O 18
ATOM 13489 N N . LYS A 1 12 ? -1.071 -1.729 6.687 1.00 15.00 181 LYS A N 18
ATOM 13490 C CA . LYS A 1 12 ? -0.995 -3.169 6.781 1.00 15.00 181 LYS A CA 18
ATOM 13491 C C . LYS A 1 12 ? -2.271 -3.724 7.400 1.00 15.00 181 LYS A C 18
ATOM 13492 O O . LYS A 1 12 ? -2.717 -3.263 8.453 1.00 15.00 181 LYS A O 18
ATOM 13511 N N . THR A 1 13 ? -2.851 -4.709 6.739 1.00 15.00 182 THR A N 18
ATOM 13512 C CA . THR A 1 13 ? -4.076 -5.331 7.206 1.00 15.00 182 THR A CA 18
ATOM 13513 C C . THR A 1 13 ? -3.726 -6.501 8.121 1.00 15.00 182 THR A C 18
ATOM 13514 O O . THR A 1 13 ? -2.832 -7.286 7.799 1.00 15.00 182 THR A O 18
ATOM 13525 N N . SER A 1 14 ? -4.427 -6.620 9.246 1.00 15.00 183 SER A N 18
ATOM 13526 C CA . SER A 1 14 ? -4.138 -7.657 10.238 1.00 15.00 183 SER A CA 18
ATOM 13527 C C . SER A 1 14 ? -4.322 -9.063 9.661 1.00 15.00 183 SER A C 18
ATOM 13528 O O . SER A 1 14 ? -3.881 -10.054 10.248 1.00 15.00 183 SER A O 18
ATOM 13536 N N . SER A 1 15 ? -4.988 -9.133 8.516 1.00 15.00 184 SER A N 18
ATOM 13537 C CA . SER A 1 15 ? -5.147 -10.368 7.760 1.00 15.00 184 SER A CA 18
ATOM 13538 C C . SER A 1 15 ? -3.793 -10.898 7.280 1.00 15.00 184 SER A C 18
ATOM 13539 O O . SER A 1 15 ? -3.681 -12.041 6.839 1.00 15.00 184 SER A O 18
ATOM 13547 N N . GLY A 1 16 ? -2.777 -10.048 7.350 1.00 15.00 185 GLY A N 18
ATOM 13548 C CA . GLY A 1 16 ? -1.495 -10.356 6.755 1.00 15.00 185 GLY A CA 18
ATOM 13549 C C . GLY A 1 16 ? -1.432 -9.863 5.329 1.00 15.00 185 GLY A C 18
ATOM 13550 O O . GLY A 1 16 ? -0.667 -10.365 4.508 1.00 15.00 185 GLY A O 18
ATOM 13554 N N . GLN A 1 17 ? -2.258 -8.866 5.042 1.00 15.00 186 GLN A N 18
ATOM 13555 C CA . GLN A 1 17 ? -2.260 -8.217 3.746 1.00 15.00 186 GLN A CA 18
ATOM 13556 C C . GLN A 1 17 ? -1.493 -6.908 3.832 1.00 15.00 186 GLN A C 18
ATOM 13557 O O . GLN A 1 17 ? -1.989 -5.920 4.373 1.00 15.00 186 GLN A O 18
ATOM 13571 N N . ARG A 1 18 ? -0.272 -6.914 3.343 1.00 15.00 187 ARG A N 18
ATOM 13572 C CA . ARG A 1 18 ? 0.552 -5.719 3.361 1.00 15.00 187 ARG A CA 18
ATOM 13573 C C . ARG A 1 18 ? 0.406 -4.975 2.037 1.00 15.00 187 ARG A C 18
ATOM 13574 O O . ARG A 1 18 ? 0.934 -5.406 1.018 1.00 15.00 187 ARG A O 18
ATOM 13595 N N . TYR A 1 19 ? -0.349 -3.890 2.028 1.00 15.00 188 TYR A N 18
ATOM 13596 C CA . TYR A 1 19 ? -0.567 -3.169 0.793 1.00 15.00 188 TYR A CA 18
ATOM 13597 C C . TYR A 1 19 ? 0.050 -1.783 0.870 1.00 15.00 188 TYR A C 18
ATOM 13598 O O . TYR A 1 19 ? -0.050 -1.066 1.885 1.00 15.00 188 TYR A O 18
ATOM 13616 N N . PHE A 1 20 ? 0.711 -1.426 -0.205 1.00 15.00 189 PHE A N 18
ATOM 13617 C CA . PHE A 1 20 ? 1.334 -0.137 -0.327 1.00 15.00 189 PHE A CA 18
ATOM 13618 C C . PHE A 1 20 ? 0.807 0.542 -1.579 1.00 15.00 189 PHE A C 18
ATOM 13619 O O . PHE A 1 20 ? 0.880 -0.012 -2.676 1.00 15.00 189 PHE A O 18
ATOM 13636 N N . LEU A 1 21 ? 0.253 1.726 -1.414 1.00 15.00 190 LEU A N 18
ATOM 13637 C CA . LEU A 1 21 ? -0.304 2.458 -2.538 1.00 15.00 190 LEU A CA 18
ATOM 13638 C C . LEU A 1 21 ? 0.755 3.338 -3.166 1.00 15.00 190 LEU A C 18
ATOM 13639 O O . LEU A 1 21 ? 1.512 3.989 -2.456 1.00 15.00 190 LEU A O 18
ATOM 13655 N N . ASN A 1 22 ? 0.785 3.411 -4.481 1.00 15.00 191 ASN A N 18
ATOM 13656 C CA . ASN A 1 22 ? 1.531 4.467 -5.113 1.00 15.00 191 ASN A CA 18
ATOM 13657 C C . ASN A 1 22 ? 0.585 5.634 -5.284 1.00 15.00 191 ASN A C 18
ATOM 13658 O O . ASN A 1 22 ? -0.240 5.632 -6.205 1.00 15.00 191 ASN A O 18
ATOM 13669 N N . HIS A 1 23 ? 0.667 6.597 -4.357 1.00 15.00 192 HIS A N 18
ATOM 13670 C CA . HIS A 1 23 ? -0.212 7.773 -4.370 1.00 15.00 192 HIS A CA 18
ATOM 13671 C C . HIS A 1 23 ? 0.148 8.687 -5.535 1.00 15.00 192 HIS A C 18
ATOM 13672 O O . HIS A 1 23 ? -0.458 9.738 -5.729 1.00 15.00 192 HIS A O 18
ATOM 13687 N N . ILE A 1 24 ? 1.167 8.293 -6.279 1.00 15.00 193 ILE A N 18
ATOM 13688 C CA . ILE A 1 24 ? 1.583 9.022 -7.462 1.00 15.00 193 ILE A CA 18
ATOM 13689 C C . ILE A 1 24 ? 1.201 8.251 -8.727 1.00 15.00 193 ILE A C 18
ATOM 13690 O O . ILE A 1 24 ? 0.721 8.831 -9.700 1.00 15.00 193 ILE A O 18
ATOM 13706 N N . ASP A 1 25 ? 1.402 6.935 -8.694 1.00 15.00 194 ASP A N 18
ATOM 13707 C CA . ASP A 1 25 ? 1.138 6.086 -9.855 1.00 15.00 194 ASP A CA 18
ATOM 13708 C C . ASP A 1 25 ? -0.328 5.689 -9.946 1.00 15.00 194 ASP A C 18
ATOM 13709 O O . ASP A 1 25 ? -0.760 5.175 -10.976 1.00 15.00 194 ASP A O 18
ATOM 13718 N N . GLN A 1 26 ? -1.075 5.883 -8.853 1.00 15.00 195 GLN A N 18
ATOM 13719 C CA . GLN A 1 26 ? -2.501 5.544 -8.816 1.00 15.00 195 GLN A CA 18
ATOM 13720 C C . GLN A 1 26 ? -2.671 4.026 -8.845 1.00 15.00 195 GLN A C 18
ATOM 13721 O O . GLN A 1 26 ? -3.681 3.498 -9.307 1.00 15.00 195 GLN A O 18
ATOM 13735 N N . THR A 1 27 ? -1.706 3.322 -8.270 1.00 15.00 196 THR A N 18
ATOM 13736 C CA . THR A 1 27 ? -1.721 1.870 -8.340 1.00 15.00 196 THR A CA 18
ATOM 13737 C C . THR A 1 27 ? -1.515 1.242 -6.962 1.00 15.00 196 THR A C 18
ATOM 13738 O O . THR A 1 27 ? -0.883 1.831 -6.078 1.00 15.00 196 THR A O 18
ATOM 13749 N N . THR A 1 28 ? -2.088 0.065 -6.780 1.00 15.00 197 THR A N 18
ATOM 13750 C CA . THR A 1 28 ? -2.031 -0.635 -5.512 1.00 15.00 197 THR A CA 18
ATOM 13751 C C . THR A 1 28 ? -1.022 -1.781 -5.571 1.00 15.00 197 THR A C 18
ATOM 13752 O O . THR A 1 28 ? -1.101 -2.651 -6.442 1.00 15.00 197 THR A O 18
ATOM 13763 N N . THR A 1 29 ? -0.082 -1.769 -4.644 1.00 15.00 198 THR A N 18
ATOM 13764 C CA . THR A 1 29 ? 1.004 -2.731 -4.622 1.00 15.00 198 THR A CA 18
ATOM 13765 C C . THR A 1 29 ? 0.857 -3.706 -3.437 1.00 15.00 198 THR A C 18
ATOM 13766 O O . THR A 1 29 ? 0.911 -3.287 -2.282 1.00 15.00 198 THR A O 18
ATOM 13777 N N . TRP A 1 30 ? 0.644 -5.001 -3.725 1.00 15.00 199 TRP A N 18
ATOM 13778 C CA . TRP A 1 30 ? 0.571 -6.028 -2.675 1.00 15.00 199 TRP A CA 18
ATOM 13779 C C . TRP A 1 30 ? 1.962 -6.343 -2.122 1.00 15.00 199 TRP A C 18
ATOM 13780 O O . TRP A 1 30 ? 2.100 -6.939 -1.054 1.00 15.00 199 TRP A O 18
ATOM 13801 N N . GLN A 1 31 ? 2.986 -6.001 -2.887 1.00 15.00 200 GLN A N 18
ATOM 13802 C CA . GLN A 1 31 ? 4.354 -6.364 -2.544 1.00 15.00 200 GLN A CA 18
ATOM 13803 C C . GLN A 1 31 ? 5.060 -5.205 -1.855 1.00 15.00 200 GLN A C 18
ATOM 13804 O O . GLN A 1 31 ? 4.761 -4.047 -2.120 1.00 15.00 200 GLN A O 18
ATOM 13818 N N . ASP A 1 32 ? 6.000 -5.520 -0.979 1.00 15.00 201 ASP A N 18
ATOM 13819 C CA . ASP A 1 32 ? 6.764 -4.491 -0.286 1.00 15.00 201 ASP A CA 18
ATOM 13820 C C . ASP A 1 32 ? 7.878 -3.958 -1.187 1.00 15.00 201 ASP A C 18
ATOM 13821 O O . ASP A 1 32 ? 8.807 -4.692 -1.532 1.00 15.00 201 ASP A O 18
ATOM 13830 N N . PRO A 1 33 ? 7.778 -2.680 -1.600 1.00 15.00 202 PRO A N 18
ATOM 13831 C CA . PRO A 1 33 ? 8.779 -2.007 -2.446 1.00 15.00 202 PRO A CA 18
ATOM 13832 C C . PRO A 1 33 ? 10.214 -2.065 -1.905 1.00 15.00 202 PRO A C 18
ATOM 13833 O O . PRO A 1 33 ? 11.161 -1.761 -2.629 1.00 15.00 202 PRO A O 18
ATOM 13844 N N . ARG A 1 34 ? 10.378 -2.421 -0.636 1.00 15.00 203 ARG A N 18
ATOM 13845 C CA . ARG A 1 34 ? 11.708 -2.493 -0.045 1.00 15.00 203 ARG A CA 18
ATOM 13846 C C . ARG A 1 34 ? 12.253 -3.911 -0.112 1.00 15.00 203 ARG A C 18
ATOM 13847 O O . ARG A 1 34 ? 13.456 -4.137 0.030 1.00 15.00 203 ARG A O 18
ATOM 13868 N N . LYS A 1 35 ? 11.358 -4.868 -0.309 1.00 15.00 204 LYS A N 18
ATOM 13869 C CA . LYS A 1 35 ? 11.736 -6.273 -0.352 1.00 15.00 204 LYS A CA 18
ATOM 13870 C C . LYS A 1 35 ? 11.840 -6.750 -1.797 1.00 15.00 204 LYS A C 18
ATOM 13871 O O . LYS A 1 35 ? 12.415 -7.801 -2.084 1.00 15.00 204 LYS A O 18
ATOM 13890 N N . ALA A 1 36 ? 11.273 -5.969 -2.703 1.00 15.00 205 ALA A N 18
ATOM 13891 C CA . ALA A 1 36 ? 11.304 -6.291 -4.120 1.00 15.00 205 ALA A CA 18
ATOM 13892 C C . ALA A 1 36 ? 12.287 -5.387 -4.852 1.00 15.00 205 ALA A C 18
ATOM 13893 O O . ALA A 1 36 ? 13.452 -5.795 -5.026 1.00 15.00 205 ALA A O 18
ATOM 13901 N N . GLY B 2 1 ? -2.832 -16.119 -3.437 1.00 15.00 204 GLY B N 18
ATOM 13902 C CA . GLY B 2 1 ? -4.112 -15.686 -4.043 1.00 15.00 204 GLY B CA 18
ATOM 13903 C C . GLY B 2 1 ? -4.803 -14.660 -3.177 1.00 15.00 204 GLY B C 18
ATOM 13904 O O . GLY B 2 1 ? -5.518 -15.012 -2.241 1.00 15.00 204 GLY B O 18
ATOM 13910 N N . GLU B 2 2 ? -4.598 -13.393 -3.486 1.00 15.00 205 GLU B N 18
ATOM 13911 C CA . GLU B 2 2 ? -5.081 -12.321 -2.638 1.00 15.00 205 GLU B CA 18
ATOM 13912 C C . GLU B 2 2 ? -6.486 -11.909 -3.047 1.00 15.00 205 GLU B C 18
ATOM 13913 O O . GLU B 2 2 ? -6.858 -11.993 -4.222 1.00 15.00 205 GLU B O 18
ATOM 13925 N N . SER B 2 3 ? -7.248 -11.446 -2.077 1.00 15.00 206 SER B N 18
ATOM 13926 C CA . SER B 2 3 ? -8.571 -10.912 -2.327 1.00 15.00 206 SER B CA 18
ATOM 13927 C C . SER B 2 3 ? -8.411 -9.420 -2.600 1.00 15.00 206 SER B C 18
ATOM 13928 O O . SER B 2 3 ? -7.486 -8.813 -2.071 1.00 15.00 206 SER B O 18
ATOM 13936 N N . PRO B 2 4 ? -9.292 -8.808 -3.419 1.00 15.00 207 PRO B N 18
ATOM 13937 C CA . PRO B 2 4 ? -9.122 -7.413 -3.853 1.00 15.00 207 PRO B CA 18
ATOM 13938 C C . PRO B 2 4 ? -8.822 -6.468 -2.689 1.00 15.00 207 PRO B C 18
ATOM 13939 O O . PRO B 2 4 ? -9.495 -6.496 -1.656 1.00 15.00 207 PRO B O 18
ATOM 13950 N N . PRO B 2 5 ? -7.815 -5.599 -2.862 1.00 15.00 208 PRO B N 18
ATOM 13951 C CA . PRO B 2 5 ? -7.253 -4.754 -1.829 1.00 15.00 208 PRO B CA 18
ATOM 13952 C C . PRO B 2 5 ? -7.967 -3.392 -1.832 1.00 15.00 208 PRO B C 18
ATOM 13953 O O . PRO B 2 5 ? -8.872 -3.170 -2.640 1.00 15.00 208 PRO B O 18
ATOM 13964 N N . PRO B 2 6 ? -7.575 -2.473 -0.942 1.00 15.00 209 PRO B N 18
ATOM 13965 C CA . PRO B 2 6 ? -8.188 -1.139 -0.837 1.00 15.00 209 PRO B CA 18
ATOM 13966 C C . PRO B 2 6 ? -8.337 -0.394 -2.161 1.00 15.00 209 PRO B C 18
ATOM 13967 O O . PRO B 2 6 ? -7.484 -0.495 -3.048 1.00 15.00 209 PRO B O 18
ATOM 13978 N N . PRO B 2 7 ? -9.420 0.397 -2.280 1.00 15.00 210 PRO B N 18
ATOM 13979 C CA . PRO B 2 7 ? -9.602 1.333 -3.389 1.00 15.00 210 PRO B CA 18
ATOM 13980 C C . PRO B 2 7 ? -8.575 2.460 -3.322 1.00 15.00 210 PRO B C 18
ATOM 13981 O O . PRO B 2 7 ? -8.169 2.879 -2.236 1.00 15.00 210 PRO B O 18
ATOM 13992 N N . TYR B 2 8 ? -8.185 2.969 -4.477 1.00 15.00 211 TYR B N 18
ATOM 13993 C CA . TYR B 2 8 ? -7.113 3.953 -4.561 1.00 15.00 211 TYR B CA 18
ATOM 13994 C C . TYR B 2 8 ? -7.575 5.375 -4.218 1.00 15.00 211 TYR B C 18
ATOM 13995 O O . TYR B 2 8 ? -6.742 6.256 -4.015 1.00 15.00 211 TYR B O 18
ATOM 14013 N N . SER B 2 9 ? -8.877 5.599 -4.081 1.00 15.00 212 SER B N 18
ATOM 14014 C CA . SER B 2 9 ? -9.421 6.948 -4.223 1.00 15.00 212 SER B CA 18
ATOM 14015 C C . SER B 2 9 ? -8.804 7.922 -3.215 1.00 15.00 212 SER B C 18
ATOM 14016 O O . SER B 2 9 ? -8.094 8.843 -3.629 1.00 15.00 212 SER B O 18
ATOM 14024 N N . ARG B 2 10 ? -9.058 7.782 -1.923 1.00 15.00 213 ARG B N 18
ATOM 14025 C CA . ARG B 2 10 ? -8.245 8.527 -0.971 1.00 15.00 213 ARG B CA 18
ATOM 14026 C C . ARG B 2 10 ? -7.528 7.591 -0.017 1.00 15.00 213 ARG B C 18
ATOM 14027 O O . ARG B 2 10 ? -6.310 7.416 -0.085 1.00 15.00 213 ARG B O 18
ATOM 14048 N N . TYR B 2 11 ? -8.308 6.990 0.866 1.00 15.00 214 TYR B N 18
ATOM 14049 C CA . TYR B 2 11 ? -7.772 6.158 1.925 1.00 15.00 214 TYR B CA 18
ATOM 14050 C C . TYR B 2 11 ? -8.306 4.735 1.858 1.00 15.00 214 TYR B C 18
ATOM 14051 O O . TYR B 2 11 ? -9.484 4.519 1.573 1.00 15.00 214 TYR B O 18
ATOM 14069 N N . PRO B 2 12 ? -7.440 3.751 2.134 1.00 15.00 215 PRO B N 18
ATOM 14070 C CA . PRO B 2 12 ? -7.790 2.328 2.061 1.00 15.00 215 PRO B CA 18
ATOM 14071 C C . PRO B 2 12 ? -8.749 1.863 3.152 1.00 15.00 215 PRO B C 18
ATOM 14072 O O . PRO B 2 12 ? -9.914 1.561 2.885 1.00 15.00 215 PRO B O 18
ATOM 14083 N N . MET B 2 13 ? -8.254 1.813 4.379 1.00 15.00 216 MET B N 18
ATOM 14084 C CA . MET B 2 13 ? -9.012 1.245 5.482 1.00 15.00 216 MET B CA 18
ATOM 14085 C C . MET B 2 13 ? -9.374 2.312 6.502 1.00 15.00 216 MET B C 18
ATOM 14086 O O . MET B 2 13 ? -8.537 3.134 6.882 1.00 15.00 216 MET B O 18
ATOM 14100 N N . ASP B 2 14 ? -10.611 2.265 6.958 1.00 15.00 217 ASP B N 18
ATOM 14101 C CA . ASP B 2 14 ? -11.111 3.202 7.947 1.00 15.00 217 ASP B CA 18
ATOM 14102 C C . ASP B 2 14 ? -11.820 2.451 9.067 1.00 15.00 217 ASP B C 18
ATOM 14103 O O . ASP B 2 14 ? -13.014 2.118 8.904 1.00 15.00 217 ASP B O 18
ATOM 14113 N N . ASP A 1 1 ? 10.146 5.199 10.061 1.00 15.00 170 ASP A N 19
ATOM 14114 C CA . ASP A 1 1 ? 10.066 6.169 8.941 1.00 15.00 170 ASP A CA 19
ATOM 14115 C C . ASP A 1 1 ? 10.663 5.588 7.666 1.00 15.00 170 ASP A C 19
ATOM 14116 O O . ASP A 1 1 ? 10.040 5.627 6.609 1.00 15.00 170 ASP A O 19
ATOM 14127 N N . VAL A 1 2 ? 11.875 5.042 7.766 1.00 15.00 171 VAL A N 19
ATOM 14128 C CA . VAL A 1 2 ? 12.609 4.597 6.585 1.00 15.00 171 VAL A CA 19
ATOM 14129 C C . VAL A 1 2 ? 12.037 3.317 5.923 1.00 15.00 171 VAL A C 19
ATOM 14130 O O . VAL A 1 2 ? 12.195 3.159 4.715 1.00 15.00 171 VAL A O 19
ATOM 14143 N N . PRO A 1 3 ? 11.356 2.381 6.649 1.00 15.00 172 PRO A N 19
ATOM 14144 C CA . PRO A 1 3 ? 10.800 1.180 6.013 1.00 15.00 172 PRO A CA 19
ATOM 14145 C C . PRO A 1 3 ? 9.615 1.502 5.105 1.00 15.00 172 PRO A C 19
ATOM 14146 O O . PRO A 1 3 ? 9.116 0.637 4.382 1.00 15.00 172 PRO A O 19
ATOM 14157 N N . LEU A 1 4 ? 9.144 2.738 5.177 1.00 15.00 173 LEU A N 19
ATOM 14158 C CA . LEU A 1 4 ? 8.009 3.172 4.382 1.00 15.00 173 LEU A CA 19
ATOM 14159 C C . LEU A 1 4 ? 8.456 4.167 3.307 1.00 15.00 173 LEU A C 19
ATOM 14160 O O . LEU A 1 4 ? 8.867 5.284 3.622 1.00 15.00 173 LEU A O 19
ATOM 14176 N N . PRO A 1 5 ? 8.426 3.754 2.025 1.00 15.00 174 PRO A N 19
ATOM 14177 C CA . PRO A 1 5 ? 8.761 4.631 0.895 1.00 15.00 174 PRO A CA 19
ATOM 14178 C C . PRO A 1 5 ? 7.835 5.846 0.810 1.00 15.00 174 PRO A C 19
ATOM 14179 O O . PRO A 1 5 ? 6.660 5.777 1.172 1.00 15.00 174 PRO A O 19
ATOM 14190 N N . ALA A 1 6 ? 8.356 6.947 0.279 1.00 15.00 175 ALA A N 19
ATOM 14191 C CA . ALA A 1 6 ? 7.600 8.187 0.205 1.00 15.00 175 ALA A CA 19
ATOM 14192 C C . ALA A 1 6 ? 6.815 8.263 -1.099 1.00 15.00 175 ALA A C 19
ATOM 14193 O O . ALA A 1 6 ? 7.333 7.936 -2.167 1.00 15.00 175 ALA A O 19
ATOM 14200 N N . GLY A 1 7 ? 5.572 8.713 -0.997 1.00 15.00 176 GLY A N 19
ATOM 14201 C CA . GLY A 1 7 ? 4.675 8.722 -2.138 1.00 15.00 176 GLY A CA 19
ATOM 14202 C C . GLY A 1 7 ? 3.895 7.427 -2.227 1.00 15.00 176 GLY A C 19
ATOM 14203 O O . GLY A 1 7 ? 3.253 7.134 -3.240 1.00 15.00 176 GLY A O 19
ATOM 14207 N N . TRP A 1 8 ? 3.922 6.681 -1.134 1.00 15.00 177 TRP A N 19
ATOM 14208 C CA . TRP A 1 8 ? 3.237 5.407 -1.038 1.00 15.00 177 TRP A CA 19
ATOM 14209 C C . TRP A 1 8 ? 2.274 5.430 0.143 1.00 15.00 177 TRP A C 19
ATOM 14210 O O . TRP A 1 8 ? 2.530 6.084 1.153 1.00 15.00 177 TRP A O 19
ATOM 14231 N N . GLU A 1 9 ? 1.169 4.715 0.005 1.00 15.00 178 GLU A N 19
ATOM 14232 C CA . GLU A 1 9 ? 0.210 4.569 1.087 1.00 15.00 178 GLU A CA 19
ATOM 14233 C C . GLU A 1 9 ? 0.561 3.325 1.885 1.00 15.00 178 GLU A C 19
ATOM 14234 O O . GLU A 1 9 ? 0.524 2.215 1.354 1.00 15.00 178 GLU A O 19
ATOM 14246 N N . MET A 1 10 ? 0.909 3.508 3.145 1.00 15.00 179 MET A N 19
ATOM 14247 C CA . MET A 1 10 ? 1.433 2.414 3.944 1.00 15.00 179 MET A CA 19
ATOM 14248 C C . MET A 1 10 ? 0.390 1.927 4.934 1.00 15.00 179 MET A C 19
ATOM 14249 O O . MET A 1 10 ? 0.086 2.615 5.910 1.00 15.00 179 MET A O 19
ATOM 14263 N N . ALA A 1 11 ? -0.180 0.757 4.680 1.00 15.00 180 ALA A N 19
ATOM 14264 C CA . ALA A 1 11 ? -1.145 0.187 5.604 1.00 15.00 180 ALA A CA 19
ATOM 14265 C C . ALA A 1 11 ? -0.943 -1.314 5.751 1.00 15.00 180 ALA A C 19
ATOM 14266 O O . ALA A 1 11 ? -0.807 -2.041 4.763 1.00 15.00 180 ALA A O 19
ATOM 14273 N N . LYS A 1 12 ? -0.914 -1.764 6.993 1.00 15.00 181 LYS A N 19
ATOM 14274 C CA . LYS A 1 12 ? -0.729 -3.172 7.298 1.00 15.00 181 LYS A CA 19
ATOM 14275 C C . LYS A 1 12 ? -1.970 -3.712 7.987 1.00 15.00 181 LYS A C 19
ATOM 14276 O O . LYS A 1 12 ? -2.337 -3.243 9.064 1.00 15.00 181 LYS A O 19
ATOM 14295 N N . THR A 1 13 ? -2.626 -4.675 7.370 1.00 15.00 182 THR A N 19
ATOM 14296 C CA . THR A 1 13 ? -3.769 -5.305 7.996 1.00 15.00 182 THR A CA 19
ATOM 14297 C C . THR A 1 13 ? -3.307 -6.511 8.803 1.00 15.00 182 THR A C 19
ATOM 14298 O O . THR A 1 13 ? -2.449 -7.275 8.350 1.00 15.00 182 THR A O 19
ATOM 14309 N N . SER A 1 14 ? -3.866 -6.681 9.997 1.00 15.00 183 SER A N 19
ATOM 14310 C CA . SER A 1 14 ? -3.546 -7.826 10.836 1.00 15.00 183 SER A CA 19
ATOM 14311 C C . SER A 1 14 ? -4.038 -9.116 10.182 1.00 15.00 183 SER A C 19
ATOM 14312 O O . SER A 1 14 ? -3.659 -10.216 10.579 1.00 15.00 183 SER A O 19
ATOM 14320 N N . SER A 1 15 ? -4.904 -8.955 9.182 1.00 15.00 184 SER A N 19
ATOM 14321 C CA . SER A 1 15 ? -5.323 -10.051 8.314 1.00 15.00 184 SER A CA 19
ATOM 14322 C C . SER A 1 15 ? -4.116 -10.654 7.583 1.00 15.00 184 SER A C 19
ATOM 14323 O O . SER A 1 15 ? -4.196 -11.745 7.017 1.00 15.00 184 SER A O 19
ATOM 14331 N N . GLY A 1 16 ? -3.003 -9.929 7.603 1.00 15.00 185 GLY A N 19
ATOM 14332 C CA . GLY A 1 16 ? -1.807 -10.376 6.925 1.00 15.00 185 GLY A CA 19
ATOM 14333 C C . GLY A 1 16 ? -1.745 -9.879 5.499 1.00 15.00 185 GLY A C 19
ATOM 14334 O O . GLY A 1 16 ? -1.258 -10.575 4.611 1.00 15.00 185 GLY A O 19
ATOM 14338 N N . GLN A 1 17 ? -2.239 -8.672 5.278 1.00 15.00 186 GLN A N 19
ATOM 14339 C CA . GLN A 1 17 ? -2.165 -8.054 3.966 1.00 15.00 186 GLN A CA 19
ATOM 14340 C C . GLN A 1 17 ? -1.425 -6.734 4.045 1.00 15.00 186 GLN A C 19
ATOM 14341 O O . GLN A 1 17 ? -1.939 -5.741 4.564 1.00 15.00 186 GLN A O 19
ATOM 14355 N N . ARG A 1 18 ? -0.196 -6.745 3.571 1.00 15.00 187 ARG A N 19
ATOM 14356 C CA . ARG A 1 18 ? 0.599 -5.539 3.510 1.00 15.00 187 ARG A CA 19
ATOM 14357 C C . ARG A 1 18 ? 0.429 -4.898 2.139 1.00 15.00 187 ARG A C 19
ATOM 14358 O O . ARG A 1 18 ? 1.050 -5.314 1.164 1.00 15.00 187 ARG A O 19
ATOM 14379 N N . TYR A 1 19 ? -0.467 -3.932 2.040 1.00 15.00 188 TYR A N 19
ATOM 14380 C CA . TYR A 1 19 ? -0.691 -3.285 0.769 1.00 15.00 188 TYR A CA 19
ATOM 14381 C C . TYR A 1 19 ? -0.122 -1.885 0.789 1.00 15.00 188 TYR A C 19
ATOM 14382 O O . TYR A 1 19 ? -0.173 -1.177 1.805 1.00 15.00 188 TYR A O 19
ATOM 14400 N N . PHE A 1 20 ? 0.430 -1.499 -0.336 1.00 15.00 189 PHE A N 19
ATOM 14401 C CA . PHE A 1 20 ? 1.026 -0.199 -0.477 1.00 15.00 189 PHE A CA 19
ATOM 14402 C C . PHE A 1 20 ? 0.492 0.459 -1.742 1.00 15.00 189 PHE A C 19
ATOM 14403 O O . PHE A 1 20 ? 0.552 -0.116 -2.826 1.00 15.00 189 PHE A O 19
ATOM 14420 N N . LEU A 1 21 ? -0.049 1.654 -1.598 1.00 15.00 190 LEU A N 19
ATOM 14421 C CA . LEU A 1 21 ? -0.584 2.387 -2.737 1.00 15.00 190 LEU A CA 19
ATOM 14422 C C . LEU A 1 21 ? 0.492 3.249 -3.362 1.00 15.00 190 LEU A C 19
ATOM 14423 O O . LEU A 1 21 ? 1.277 3.864 -2.651 1.00 15.00 190 LEU A O 19
ATOM 14439 N N . ASN A 1 22 ? 0.506 3.348 -4.674 1.00 15.00 191 ASN A N 19
ATOM 14440 C CA . ASN A 1 22 ? 1.287 4.383 -5.301 1.00 15.00 191 ASN A CA 19
ATOM 14441 C C . ASN A 1 22 ? 0.402 5.603 -5.460 1.00 15.00 191 ASN A C 19
ATOM 14442 O O . ASN A 1 22 ? -0.412 5.660 -6.387 1.00 15.00 191 ASN A O 19
ATOM 14453 N N . HIS A 1 23 ? 0.514 6.556 -4.525 1.00 15.00 192 HIS A N 19
ATOM 14454 C CA . HIS A 1 23 ? -0.269 7.792 -4.598 1.00 15.00 192 HIS A CA 19
ATOM 14455 C C . HIS A 1 23 ? 0.194 8.621 -5.790 1.00 15.00 192 HIS A C 19
ATOM 14456 O O . HIS A 1 23 ? -0.413 9.630 -6.139 1.00 15.00 192 HIS A O 19
ATOM 14471 N N . ILE A 1 24 ? 1.287 8.181 -6.398 1.00 15.00 193 ILE A N 19
ATOM 14472 C CA . ILE A 1 24 ? 1.813 8.799 -7.597 1.00 15.00 193 ILE A CA 19
ATOM 14473 C C . ILE A 1 24 ? 1.294 8.077 -8.843 1.00 15.00 193 ILE A C 19
ATOM 14474 O O . ILE A 1 24 ? 0.635 8.677 -9.693 1.00 15.00 193 ILE A O 19
ATOM 14490 N N . ASP A 1 25 ? 1.564 6.775 -8.917 1.00 15.00 194 ASP A N 19
ATOM 14491 C CA . ASP A 1 25 ? 1.250 5.980 -10.107 1.00 15.00 194 ASP A CA 19
ATOM 14492 C C . ASP A 1 25 ? -0.237 5.673 -10.231 1.00 15.00 194 ASP A C 19
ATOM 14493 O O . ASP A 1 25 ? -0.688 5.245 -11.295 1.00 15.00 194 ASP A O 19
ATOM 14502 N N . GLN A 1 26 ? -0.984 5.858 -9.140 1.00 15.00 195 GLN A N 19
ATOM 14503 C CA . GLN A 1 26 ? -2.411 5.523 -9.112 1.00 15.00 195 GLN A CA 19
ATOM 14504 C C . GLN A 1 26 ? -2.573 4.010 -9.246 1.00 15.00 195 GLN A C 19
ATOM 14505 O O . GLN A 1 26 ? -3.339 3.510 -10.071 1.00 15.00 195 GLN A O 19
ATOM 14519 N N . THR A 1 27 ? -1.840 3.279 -8.417 1.00 15.00 196 THR A N 19
ATOM 14520 C CA . THR A 1 27 ? -1.847 1.824 -8.488 1.00 15.00 196 THR A CA 19
ATOM 14521 C C . THR A 1 27 ? -1.866 1.188 -7.101 1.00 15.00 196 THR A C 19
ATOM 14522 O O . THR A 1 27 ? -1.366 1.764 -6.130 1.00 15.00 196 THR A O 19
ATOM 14533 N N . THR A 1 28 ? -2.469 0.008 -7.017 1.00 15.00 197 THR A N 19
ATOM 14534 C CA . THR A 1 28 ? -2.535 -0.738 -5.773 1.00 15.00 197 THR A CA 19
ATOM 14535 C C . THR A 1 28 ? -1.502 -1.868 -5.771 1.00 15.00 197 THR A C 19
ATOM 14536 O O . THR A 1 28 ? -1.620 -2.833 -6.526 1.00 15.00 197 THR A O 19
ATOM 14547 N N . THR A 1 29 ? -0.493 -1.738 -4.922 1.00 15.00 198 THR A N 19
ATOM 14548 C CA . THR A 1 29 ? 0.616 -2.679 -4.892 1.00 15.00 198 THR A CA 19
ATOM 14549 C C . THR A 1 29 ? 0.464 -3.701 -3.748 1.00 15.00 198 THR A C 19
ATOM 14550 O O . THR A 1 29 ? 0.379 -3.320 -2.579 1.00 15.00 198 THR A O 19
ATOM 14561 N N . TRP A 1 30 ? 0.401 -4.998 -4.093 1.00 15.00 199 TRP A N 19
ATOM 14562 C CA . TRP A 1 30 ? 0.393 -6.068 -3.087 1.00 15.00 199 TRP A CA 19
ATOM 14563 C C . TRP A 1 30 ? 1.811 -6.384 -2.615 1.00 15.00 199 TRP A C 19
ATOM 14564 O O . TRP A 1 30 ? 2.010 -6.968 -1.549 1.00 15.00 199 TRP A O 19
ATOM 14585 N N . GLN A 1 31 ? 2.789 -6.030 -3.436 1.00 15.00 200 GLN A N 19
ATOM 14586 C CA . GLN A 1 31 ? 4.174 -6.408 -3.190 1.00 15.00 200 GLN A CA 19
ATOM 14587 C C . GLN A 1 31 ? 4.873 -5.352 -2.351 1.00 15.00 200 GLN A C 19
ATOM 14588 O O . GLN A 1 31 ? 4.549 -4.173 -2.434 1.00 15.00 200 GLN A O 19
ATOM 14602 N N . ASP A 1 32 ? 5.844 -5.778 -1.561 1.00 15.00 201 ASP A N 19
ATOM 14603 C CA . ASP A 1 32 ? 6.606 -4.856 -0.729 1.00 15.00 201 ASP A CA 19
ATOM 14604 C C . ASP A 1 32 ? 7.736 -4.215 -1.535 1.00 15.00 201 ASP A C 19
ATOM 14605 O O . ASP A 1 32 ? 8.711 -4.880 -1.884 1.00 15.00 201 ASP A O 19
ATOM 14614 N N . PRO A 1 33 ? 7.604 -2.916 -1.865 1.00 15.00 202 PRO A N 19
ATOM 14615 C CA . PRO A 1 33 ? 8.578 -2.182 -2.690 1.00 15.00 202 PRO A CA 19
ATOM 14616 C C . PRO A 1 33 ? 9.979 -2.106 -2.081 1.00 15.00 202 PRO A C 19
ATOM 14617 O O . PRO A 1 33 ? 10.936 -1.743 -2.767 1.00 15.00 202 PRO A O 19
ATOM 14628 N N . ARG A 1 34 ? 10.104 -2.416 -0.794 1.00 15.00 203 ARG A N 19
ATOM 14629 C CA . ARG A 1 34 ? 11.394 -2.328 -0.108 1.00 15.00 203 ARG A CA 19
ATOM 14630 C C . ARG A 1 34 ? 12.401 -3.328 -0.678 1.00 15.00 203 ARG A C 19
ATOM 14631 O O . ARG A 1 34 ? 13.599 -3.234 -0.416 1.00 15.00 203 ARG A O 19
ATOM 14652 N N . LYS A 1 35 ? 11.909 -4.295 -1.443 1.00 15.00 204 LYS A N 19
ATOM 14653 C CA . LYS A 1 35 ? 12.778 -5.258 -2.113 1.00 15.00 204 LYS A CA 19
ATOM 14654 C C . LYS A 1 35 ? 13.558 -4.595 -3.248 1.00 15.00 204 LYS A C 19
ATOM 14655 O O . LYS A 1 35 ? 14.504 -5.181 -3.776 1.00 15.00 204 LYS A O 19
ATOM 14674 N N . ALA A 1 36 ? 13.119 -3.399 -3.640 1.00 15.00 205 ALA A N 19
ATOM 14675 C CA . ALA A 1 36 ? 13.726 -2.650 -4.737 1.00 15.00 205 ALA A CA 19
ATOM 14676 C C . ALA A 1 36 ? 13.558 -3.402 -6.052 1.00 15.00 205 ALA A C 19
ATOM 14677 O O . ALA A 1 36 ? 14.574 -3.804 -6.654 1.00 15.00 205 ALA A O 19
ATOM 14685 N N . GLY B 2 1 ? -2.258 -15.875 -2.219 1.00 15.00 204 GLY B N 19
ATOM 14686 C CA . GLY B 2 1 ? -3.653 -15.660 -2.675 1.00 15.00 204 GLY B CA 19
ATOM 14687 C C . GLY B 2 1 ? -4.317 -14.548 -1.902 1.00 15.00 204 GLY B C 19
ATOM 14688 O O . GLY B 2 1 ? -4.719 -14.735 -0.753 1.00 15.00 204 GLY B O 19
ATOM 14694 N N . GLU B 2 2 ? -4.421 -13.384 -2.524 1.00 15.00 205 GLU B N 19
ATOM 14695 C CA . GLU B 2 2 ? -4.887 -12.199 -1.826 1.00 15.00 205 GLU B CA 19
ATOM 14696 C C . GLU B 2 2 ? -6.341 -11.895 -2.181 1.00 15.00 205 GLU B C 19
ATOM 14697 O O . GLU B 2 2 ? -6.790 -12.160 -3.298 1.00 15.00 205 GLU B O 19
ATOM 14709 N N . SER B 2 3 ? -7.060 -11.311 -1.235 1.00 15.00 206 SER B N 19
ATOM 14710 C CA . SER B 2 3 ? -8.413 -10.831 -1.472 1.00 15.00 206 SER B CA 19
ATOM 14711 C C . SER B 2 3 ? -8.345 -9.379 -1.952 1.00 15.00 206 SER B C 19
ATOM 14712 O O . SER B 2 3 ? -7.437 -8.656 -1.557 1.00 15.00 206 SER B O 19
ATOM 14720 N N . PRO B 2 4 ? -9.310 -8.927 -2.782 1.00 15.00 207 PRO B N 19
ATOM 14721 C CA . PRO B 2 4 ? -9.247 -7.606 -3.440 1.00 15.00 207 PRO B CA 19
ATOM 14722 C C . PRO B 2 4 ? -8.909 -6.474 -2.466 1.00 15.00 207 PRO B C 19
ATOM 14723 O O . PRO B 2 4 ? -9.520 -6.349 -1.401 1.00 15.00 207 PRO B O 19
ATOM 14734 N N . PRO B 2 5 ? -7.953 -5.608 -2.842 1.00 15.00 208 PRO B N 19
ATOM 14735 C CA . PRO B 2 5 ? -7.295 -4.650 -1.968 1.00 15.00 208 PRO B CA 19
ATOM 14736 C C . PRO B 2 5 ? -7.995 -3.280 -2.010 1.00 15.00 208 PRO B C 19
ATOM 14737 O O . PRO B 2 5 ? -9.002 -3.115 -2.703 1.00 15.00 208 PRO B O 19
ATOM 14748 N N . PRO B 2 6 ? -7.484 -2.299 -1.251 1.00 15.00 209 PRO B N 19
ATOM 14749 C CA . PRO B 2 6 ? -8.054 -0.941 -1.152 1.00 15.00 209 PRO B CA 19
ATOM 14750 C C . PRO B 2 6 ? -8.370 -0.273 -2.489 1.00 15.00 209 PRO B C 19
ATOM 14751 O O . PRO B 2 6 ? -7.682 -0.488 -3.491 1.00 15.00 209 PRO B O 19
ATOM 14762 N N . PRO B 2 7 ? -9.411 0.573 -2.499 1.00 15.00 210 PRO B N 19
ATOM 14763 C CA . PRO B 2 7 ? -9.661 1.501 -3.596 1.00 15.00 210 PRO B CA 19
ATOM 14764 C C . PRO B 2 7 ? -8.644 2.640 -3.575 1.00 15.00 210 PRO B C 19
ATOM 14765 O O . PRO B 2 7 ? -8.318 3.172 -2.513 1.00 15.00 210 PRO B O 19
ATOM 14776 N N . TYR B 2 8 ? -8.166 3.023 -4.746 1.00 15.00 211 TYR B N 19
ATOM 14777 C CA . TYR B 2 8 ? -7.107 4.023 -4.864 1.00 15.00 211 TYR B CA 19
ATOM 14778 C C . TYR B 2 8 ? -7.573 5.445 -4.499 1.00 15.00 211 TYR B C 19
ATOM 14779 O O . TYR B 2 8 ? -6.744 6.339 -4.333 1.00 15.00 211 TYR B O 19
ATOM 14797 N N . SER B 2 9 ? -8.873 5.652 -4.309 1.00 15.00 212 SER B N 19
ATOM 14798 C CA . SER B 2 9 ? -9.453 6.994 -4.403 1.00 15.00 212 SER B CA 19
ATOM 14799 C C . SER B 2 9 ? -8.811 7.959 -3.399 1.00 15.00 212 SER B C 19
ATOM 14800 O O . SER B 2 9 ? -8.096 8.877 -3.817 1.00 15.00 212 SER B O 19
ATOM 14808 N N . ARG B 2 10 ? -9.042 7.798 -2.105 1.00 15.00 213 ARG B N 19
ATOM 14809 C CA . ARG B 2 10 ? -8.282 8.597 -1.152 1.00 15.00 213 ARG B CA 19
ATOM 14810 C C . ARG B 2 10 ? -7.484 7.718 -0.202 1.00 15.00 213 ARG B C 19
ATOM 14811 O O . ARG B 2 10 ? -6.259 7.633 -0.294 1.00 15.00 213 ARG B O 19
ATOM 14832 N N . TYR B 2 11 ? -8.197 7.045 0.689 1.00 15.00 214 TYR B N 19
ATOM 14833 C CA . TYR B 2 11 ? -7.582 6.195 1.695 1.00 15.00 214 TYR B CA 19
ATOM 14834 C C . TYR B 2 11 ? -8.077 4.759 1.561 1.00 15.00 214 TYR B C 19
ATOM 14835 O O . TYR B 2 11 ? -9.241 4.529 1.224 1.00 15.00 214 TYR B O 19
ATOM 14853 N N . PRO B 2 12 ? -7.210 3.777 1.843 1.00 15.00 215 PRO B N 19
ATOM 14854 C CA . PRO B 2 12 ? -7.566 2.359 1.758 1.00 15.00 215 PRO B CA 19
ATOM 14855 C C . PRO B 2 12 ? -8.580 1.945 2.813 1.00 15.00 215 PRO B C 19
ATOM 14856 O O . PRO B 2 12 ? -9.597 1.320 2.507 1.00 15.00 215 PRO B O 19
ATOM 14867 N N . MET B 2 13 ? -8.291 2.290 4.054 1.00 15.00 216 MET B N 19
ATOM 14868 C CA . MET B 2 13 ? -9.137 1.906 5.166 1.00 15.00 216 MET B CA 19
ATOM 14869 C C . MET B 2 13 ? -9.077 2.967 6.251 1.00 15.00 216 MET B C 19
ATOM 14870 O O . MET B 2 13 ? -8.001 3.304 6.742 1.00 15.00 216 MET B O 19
ATOM 14884 N N . ASP B 2 14 ? -10.228 3.503 6.613 1.00 15.00 217 ASP B N 19
ATOM 14885 C CA . ASP B 2 14 ? -10.296 4.509 7.657 1.00 15.00 217 ASP B CA 19
ATOM 14886 C C . ASP B 2 14 ? -10.542 3.840 8.999 1.00 15.00 217 ASP B C 19
ATOM 14887 O O . ASP B 2 14 ? -11.717 3.611 9.349 1.00 15.00 217 ASP B O 19
ATOM 14897 N N . ASP A 1 1 ? 11.713 7.007 5.553 1.00 15.00 170 ASP A N 20
ATOM 14898 C CA . ASP A 1 1 ? 12.006 6.761 4.124 1.00 15.00 170 ASP A CA 20
ATOM 14899 C C . ASP A 1 1 ? 12.469 5.324 3.896 1.00 15.00 170 ASP A C 20
ATOM 14900 O O . ASP A 1 1 ? 12.176 4.727 2.858 1.00 15.00 170 ASP A O 20
ATOM 14911 N N . VAL A 1 2 ? 13.214 4.776 4.855 1.00 15.00 171 VAL A N 20
ATOM 14912 C CA . VAL A 1 2 ? 13.688 3.398 4.753 1.00 15.00 171 VAL A CA 20
ATOM 14913 C C . VAL A 1 2 ? 12.596 2.393 5.141 1.00 15.00 171 VAL A C 20
ATOM 14914 O O . VAL A 1 2 ? 12.338 1.448 4.399 1.00 15.00 171 VAL A O 20
ATOM 14927 N N . PRO A 1 3 ? 11.930 2.568 6.305 1.00 15.00 172 PRO A N 20
ATOM 14928 C CA . PRO A 1 3 ? 10.783 1.733 6.675 1.00 15.00 172 PRO A CA 20
ATOM 14929 C C . PRO A 1 3 ? 9.564 2.031 5.812 1.00 15.00 172 PRO A C 20
ATOM 14930 O O . PRO A 1 3 ? 8.919 1.126 5.287 1.00 15.00 172 PRO A O 20
ATOM 14941 N N . LEU A 1 4 ? 9.250 3.310 5.678 1.00 15.00 173 LEU A N 20
ATOM 14942 C CA . LEU A 1 4 ? 8.126 3.738 4.862 1.00 15.00 173 LEU A CA 20
ATOM 14943 C C . LEU A 1 4 ? 8.592 4.746 3.814 1.00 15.00 173 LEU A C 20
ATOM 14944 O O . LEU A 1 4 ? 9.046 5.839 4.161 1.00 15.00 173 LEU A O 20
ATOM 14960 N N . PRO A 1 5 ? 8.539 4.367 2.523 1.00 15.00 174 PRO A N 20
ATOM 14961 C CA . PRO A 1 5 ? 8.845 5.279 1.409 1.00 15.00 174 PRO A CA 20
ATOM 14962 C C . PRO A 1 5 ? 7.873 6.461 1.346 1.00 15.00 174 PRO A C 20
ATOM 14963 O O . PRO A 1 5 ? 6.742 6.379 1.832 1.00 15.00 174 PRO A O 20
ATOM 14974 N N . ALA A 1 6 ? 8.305 7.550 0.725 1.00 15.00 175 ALA A N 20
ATOM 14975 C CA . ALA A 1 6 ? 7.491 8.753 0.631 1.00 15.00 175 ALA A CA 20
ATOM 14976 C C . ALA A 1 6 ? 6.626 8.723 -0.624 1.00 15.00 175 ALA A C 20
ATOM 14977 O O . ALA A 1 6 ? 7.076 8.301 -1.691 1.00 15.00 175 ALA A O 20
ATOM 14984 N N . GLY A 1 7 ? 5.390 9.187 -0.491 1.00 15.00 176 GLY A N 20
ATOM 14985 C CA . GLY A 1 7 ? 4.442 9.126 -1.588 1.00 15.00 176 GLY A CA 20
ATOM 14986 C C . GLY A 1 7 ? 3.732 7.788 -1.637 1.00 15.00 176 GLY A C 20
ATOM 14987 O O . GLY A 1 7 ? 3.077 7.445 -2.625 1.00 15.00 176 GLY A O 20
ATOM 14991 N N . TRP A 1 8 ? 3.842 7.046 -0.547 1.00 15.00 177 TRP A N 20
ATOM 14992 C CA . TRP A 1 8 ? 3.248 5.724 -0.443 1.00 15.00 177 TRP A CA 20
ATOM 14993 C C . TRP A 1 8 ? 2.279 5.672 0.735 1.00 15.00 177 TRP A C 20
ATOM 14994 O O . TRP A 1 8 ? 2.570 6.203 1.807 1.00 15.00 177 TRP A O 20
ATOM 15015 N N . GLU A 1 9 ? 1.135 5.034 0.533 1.00 15.00 178 GLU A N 20
ATOM 15016 C CA . GLU A 1 9 ? 0.177 4.828 1.610 1.00 15.00 178 GLU A CA 20
ATOM 15017 C C . GLU A 1 9 ? 0.494 3.511 2.303 1.00 15.00 178 GLU A C 20
ATOM 15018 O O . GLU A 1 9 ? 0.411 2.445 1.689 1.00 15.00 178 GLU A O 20
ATOM 15030 N N . MET A 1 10 ? 0.855 3.584 3.571 1.00 15.00 179 MET A N 20
ATOM 15031 C CA . MET A 1 10 ? 1.375 2.422 4.282 1.00 15.00 179 MET A CA 20
ATOM 15032 C C . MET A 1 10 ? 0.368 1.913 5.306 1.00 15.00 179 MET A C 20
ATOM 15033 O O . MET A 1 10 ? 0.072 2.610 6.277 1.00 15.00 179 MET A O 20
ATOM 15047 N N . ALA A 1 11 ? -0.173 0.717 5.090 1.00 15.00 180 ALA A N 20
ATOM 15048 C CA . ALA A 1 11 ? -1.067 0.112 6.073 1.00 15.00 180 ALA A CA 20
ATOM 15049 C C . ALA A 1 11 ? -0.988 -1.407 6.044 1.00 15.00 180 ALA A C 20
ATOM 15050 O O . ALA A 1 11 ? -0.714 -2.008 5.003 1.00 15.00 180 ALA A O 20
ATOM 15057 N N . LYS A 1 12 ? -1.225 -2.022 7.193 1.00 15.00 181 LYS A N 20
ATOM 15058 C CA . LYS A 1 12 ? -1.129 -3.469 7.335 1.00 15.00 181 LYS A CA 20
ATOM 15059 C C . LYS A 1 12 ? -2.359 -4.004 8.061 1.00 15.00 181 LYS A C 20
ATOM 15060 O O . LYS A 1 12 ? -2.667 -3.561 9.169 1.00 15.00 181 LYS A O 20
ATOM 15079 N N . THR A 1 13 ? -3.063 -4.942 7.441 1.00 15.00 182 THR A N 20
ATOM 15080 C CA . THR A 1 13 ? -4.269 -5.509 8.034 1.00 15.00 182 THR A CA 20
ATOM 15081 C C . THR A 1 13 ? -3.938 -6.760 8.848 1.00 15.00 182 THR A C 20
ATOM 15082 O O . THR A 1 13 ? -3.032 -7.520 8.488 1.00 15.00 182 THR A O 20
ATOM 15093 N N . SER A 1 14 ? -4.696 -6.983 9.922 1.00 15.00 183 SER A N 20
ATOM 15094 C CA . SER A 1 14 ? -4.450 -8.094 10.845 1.00 15.00 183 SER A CA 20
ATOM 15095 C C . SER A 1 14 ? -4.676 -9.450 10.174 1.00 15.00 183 SER A C 20
ATOM 15096 O O . SER A 1 14 ? -4.259 -10.489 10.690 1.00 15.00 183 SER A O 20
ATOM 15104 N N . SER A 1 15 ? -5.360 -9.432 9.037 1.00 15.00 184 SER A N 20
ATOM 15105 C CA . SER A 1 15 ? -5.515 -10.615 8.200 1.00 15.00 184 SER A CA 20
ATOM 15106 C C . SER A 1 15 ? -4.171 -11.017 7.603 1.00 15.00 184 SER A C 20
ATOM 15107 O O . SER A 1 15 ? -4.016 -12.111 7.055 1.00 15.00 184 SER A O 20
ATOM 15115 N N . GLY A 1 16 ? -3.214 -10.102 7.682 1.00 15.00 185 GLY A N 20
ATOM 15116 C CA . GLY A 1 16 ? -1.912 -10.322 7.107 1.00 15.00 185 GLY A CA 20
ATOM 15117 C C . GLY A 1 16 ? -1.835 -9.834 5.683 1.00 15.00 185 GLY A C 20
ATOM 15118 O O . GLY A 1 16 ? -1.166 -10.438 4.846 1.00 15.00 185 GLY A O 20
ATOM 15122 N N . GLN A 1 17 ? -2.516 -8.725 5.409 1.00 15.00 186 GLN A N 20
ATOM 15123 C CA . GLN A 1 17 ? -2.398 -8.076 4.111 1.00 15.00 186 GLN A CA 20
ATOM 15124 C C . GLN A 1 17 ? -1.642 -6.772 4.255 1.00 15.00 186 GLN A C 20
ATOM 15125 O O . GLN A 1 17 ? -2.135 -5.809 4.848 1.00 15.00 186 GLN A O 20
ATOM 15139 N N . ARG A 1 18 ? -0.432 -6.758 3.736 1.00 15.00 187 ARG A N 20
ATOM 15140 C CA . ARG A 1 18 ? 0.383 -5.560 3.743 1.00 15.00 187 ARG A CA 20
ATOM 15141 C C . ARG A 1 18 ? 0.304 -4.884 2.379 1.00 15.00 187 ARG A C 20
ATOM 15142 O O . ARG A 1 18 ? 0.895 -5.357 1.411 1.00 15.00 187 ARG A O 20
ATOM 15163 N N . TYR A 1 19 ? -0.465 -3.813 2.281 1.00 15.00 188 TYR A N 20
ATOM 15164 C CA . TYR A 1 19 ? -0.606 -3.131 1.015 1.00 15.00 188 TYR A CA 20
ATOM 15165 C C . TYR A 1 19 ? 0.033 -1.757 1.075 1.00 15.00 188 TYR A C 20
ATOM 15166 O O . TYR A 1 19 ? -0.024 -1.057 2.097 1.00 15.00 188 TYR A O 20
ATOM 15184 N N . PHE A 1 20 ? 0.648 -1.389 -0.023 1.00 15.00 189 PHE A N 20
ATOM 15185 C CA . PHE A 1 20 ? 1.284 -0.102 -0.142 1.00 15.00 189 PHE A CA 20
ATOM 15186 C C . PHE A 1 20 ? 0.739 0.616 -1.370 1.00 15.00 189 PHE A C 20
ATOM 15187 O O . PHE A 1 20 ? 0.798 0.094 -2.482 1.00 15.00 189 PHE A O 20
ATOM 15204 N N . LEU A 1 21 ? 0.179 1.794 -1.163 1.00 15.00 190 LEU A N 20
ATOM 15205 C CA . LEU A 1 21 ? -0.368 2.576 -2.263 1.00 15.00 190 LEU A CA 20
ATOM 15206 C C . LEU A 1 21 ? 0.686 3.492 -2.850 1.00 15.00 190 LEU A C 20
ATOM 15207 O O . LEU A 1 21 ? 1.400 4.158 -2.109 1.00 15.00 190 LEU A O 20
ATOM 15223 N N . ASN A 1 22 ? 0.758 3.585 -4.165 1.00 15.00 191 ASN A N 20
ATOM 15224 C CA . ASN A 1 22 ? 1.517 4.653 -4.767 1.00 15.00 191 ASN A CA 20
ATOM 15225 C C . ASN A 1 22 ? 0.581 5.821 -4.957 1.00 15.00 191 ASN A C 20
ATOM 15226 O O . ASN A 1 22 ? -0.227 5.812 -5.890 1.00 15.00 191 ASN A O 20
ATOM 15237 N N . HIS A 1 23 ? 0.657 6.803 -4.059 1.00 15.00 192 HIS A N 20
ATOM 15238 C CA . HIS A 1 23 ? -0.194 7.990 -4.149 1.00 15.00 192 HIS A CA 20
ATOM 15239 C C . HIS A 1 23 ? 0.254 8.866 -5.316 1.00 15.00 192 HIS A C 20
ATOM 15240 O O . HIS A 1 23 ? -0.357 9.890 -5.617 1.00 15.00 192 HIS A O 20
ATOM 15255 N N . ILE A 1 24 ? 1.348 8.463 -5.947 1.00 15.00 193 ILE A N 20
ATOM 15256 C CA . ILE A 1 24 ? 1.866 9.155 -7.114 1.00 15.00 193 ILE A CA 20
ATOM 15257 C C . ILE A 1 24 ? 1.504 8.392 -8.391 1.00 15.00 193 ILE A C 20
ATOM 15258 O O . ILE A 1 24 ? 1.118 8.988 -9.396 1.00 15.00 193 ILE A O 20
ATOM 15274 N N . ASP A 1 25 ? 1.613 7.065 -8.331 1.00 15.00 194 ASP A N 20
ATOM 15275 C CA . ASP A 1 25 ? 1.388 6.223 -9.507 1.00 15.00 194 ASP A CA 20
ATOM 15276 C C . ASP A 1 25 ? -0.074 5.825 -9.648 1.00 15.00 194 ASP A C 20
ATOM 15277 O O . ASP A 1 25 ? -0.478 5.326 -10.701 1.00 15.00 194 ASP A O 20
ATOM 15286 N N . GLN A 1 26 ? -0.852 6.013 -8.577 1.00 15.00 195 GLN A N 20
ATOM 15287 C CA . GLN A 1 26 ? -2.275 5.659 -8.574 1.00 15.00 195 GLN A CA 20
ATOM 15288 C C . GLN A 1 26 ? -2.430 4.136 -8.616 1.00 15.00 195 GLN A C 20
ATOM 15289 O O . GLN A 1 26 ? -3.406 3.598 -9.142 1.00 15.00 195 GLN A O 20
ATOM 15303 N N . THR A 1 27 ? -1.494 3.443 -7.984 1.00 15.00 196 THR A N 20
ATOM 15304 C CA . THR A 1 27 ? -1.474 1.987 -8.047 1.00 15.00 196 THR A CA 20
ATOM 15305 C C . THR A 1 27 ? -1.511 1.348 -6.662 1.00 15.00 196 THR A C 20
ATOM 15306 O O . THR A 1 27 ? -1.036 1.929 -5.681 1.00 15.00 196 THR A O 20
ATOM 15317 N N . THR A 1 28 ? -2.094 0.157 -6.594 1.00 15.00 197 THR A N 20
ATOM 15318 C CA . THR A 1 28 ? -2.170 -0.599 -5.357 1.00 15.00 197 THR A CA 20
ATOM 15319 C C . THR A 1 28 ? -1.148 -1.733 -5.364 1.00 15.00 197 THR A C 20
ATOM 15320 O O . THR A 1 28 ? -1.296 -2.710 -6.099 1.00 15.00 197 THR A O 20
ATOM 15331 N N . THR A 1 29 ? -0.111 -1.594 -4.557 1.00 15.00 198 THR A N 20
ATOM 15332 C CA . THR A 1 29 ? 0.978 -2.556 -4.537 1.00 15.00 198 THR A CA 20
ATOM 15333 C C . THR A 1 29 ? 0.824 -3.561 -3.378 1.00 15.00 198 THR A C 20
ATOM 15334 O O . THR A 1 29 ? 0.655 -3.163 -2.223 1.00 15.00 198 THR A O 20
ATOM 15345 N N . TRP A 1 30 ? 0.856 -4.866 -3.696 1.00 15.00 199 TRP A N 20
ATOM 15346 C CA . TRP A 1 30 ? 0.770 -5.916 -2.680 1.00 15.00 199 TRP A CA 20
ATOM 15347 C C . TRP A 1 30 ? 2.144 -6.232 -2.086 1.00 15.00 199 TRP A C 20
ATOM 15348 O O . TRP A 1 30 ? 2.253 -6.698 -0.953 1.00 15.00 199 TRP A O 20
ATOM 15369 N N . GLN A 1 31 ? 3.186 -6.019 -2.879 1.00 15.00 200 GLN A N 20
ATOM 15370 C CA . GLN A 1 31 ? 4.533 -6.433 -2.506 1.00 15.00 200 GLN A CA 20
ATOM 15371 C C . GLN A 1 31 ? 5.317 -5.254 -1.945 1.00 15.00 200 GLN A C 20
ATOM 15372 O O . GLN A 1 31 ? 5.093 -4.115 -2.329 1.00 15.00 200 GLN A O 20
ATOM 15386 N N . ASP A 1 32 ? 6.245 -5.542 -1.045 1.00 15.00 201 ASP A N 20
ATOM 15387 C CA . ASP A 1 32 ? 7.085 -4.510 -0.448 1.00 15.00 201 ASP A CA 20
ATOM 15388 C C . ASP A 1 32 ? 8.001 -3.886 -1.508 1.00 15.00 201 ASP A C 20
ATOM 15389 O O . ASP A 1 32 ? 8.906 -4.551 -2.014 1.00 15.00 201 ASP A O 20
ATOM 15398 N N . PRO A 1 33 ? 7.761 -2.604 -1.871 1.00 15.00 202 PRO A N 20
ATOM 15399 C CA . PRO A 1 33 ? 8.517 -1.904 -2.922 1.00 15.00 202 PRO A CA 20
ATOM 15400 C C . PRO A 1 33 ? 10.022 -1.853 -2.671 1.00 15.00 202 PRO A C 20
ATOM 15401 O O . PRO A 1 33 ? 10.798 -1.521 -3.570 1.00 15.00 202 PRO A O 20
ATOM 15412 N N . ARG A 1 34 ? 10.429 -2.147 -1.448 1.00 15.00 203 ARG A N 20
ATOM 15413 C CA . ARG A 1 34 ? 11.834 -2.085 -1.073 1.00 15.00 203 ARG A CA 20
ATOM 15414 C C . ARG A 1 34 ? 12.510 -3.429 -1.325 1.00 15.00 203 ARG A C 20
ATOM 15415 O O . ARG A 1 34 ? 13.737 -3.531 -1.328 1.00 15.00 203 ARG A O 20
ATOM 15436 N N . LYS A 1 35 ? 11.700 -4.462 -1.522 1.00 15.00 204 LYS A N 20
ATOM 15437 C CA . LYS A 1 35 ? 12.211 -5.805 -1.770 1.00 15.00 204 LYS A CA 20
ATOM 15438 C C . LYS A 1 35 ? 12.457 -6.023 -3.257 1.00 15.00 204 LYS A C 20
ATOM 15439 O O . LYS A 1 35 ? 13.096 -6.995 -3.655 1.00 15.00 204 LYS A O 20
ATOM 15458 N N . ALA A 1 36 ? 11.902 -5.138 -4.073 1.00 15.00 205 ALA A N 20
ATOM 15459 C CA . ALA A 1 36 ? 12.059 -5.220 -5.517 1.00 15.00 205 ALA A CA 20
ATOM 15460 C C . ALA A 1 36 ? 13.513 -4.994 -5.914 1.00 15.00 205 ALA A C 20
ATOM 15461 O O . ALA A 1 36 ? 14.172 -5.966 -6.340 1.00 15.00 205 ALA A O 20
ATOM 15469 N N . GLY B 2 1 ? -1.895 -15.715 -2.399 1.00 15.00 204 GLY B N 20
ATOM 15470 C CA . GLY B 2 1 ? -3.242 -15.543 -2.994 1.00 15.00 204 GLY B CA 20
ATOM 15471 C C . GLY B 2 1 ? -4.029 -14.496 -2.245 1.00 15.00 204 GLY B C 20
ATOM 15472 O O . GLY B 2 1 ? -4.678 -14.791 -1.241 1.00 15.00 204 GLY B O 20
ATOM 15478 N N . GLU B 2 2 ? -3.970 -13.268 -2.735 1.00 15.00 205 GLU B N 20
ATOM 15479 C CA . GLU B 2 2 ? -4.481 -12.128 -1.997 1.00 15.00 205 GLU B CA 20
ATOM 15480 C C . GLU B 2 2 ? -5.920 -11.812 -2.396 1.00 15.00 205 GLU B C 20
ATOM 15481 O O . GLU B 2 2 ? -6.330 -12.033 -3.538 1.00 15.00 205 GLU B O 20
ATOM 15493 N N . SER B 2 3 ? -6.667 -11.272 -1.450 1.00 15.00 206 SER B N 20
ATOM 15494 C CA . SER B 2 3 ? -8.035 -10.839 -1.686 1.00 15.00 206 SER B CA 20
ATOM 15495 C C . SER B 2 3 ? -8.000 -9.381 -2.149 1.00 15.00 206 SER B C 20
ATOM 15496 O O . SER B 2 3 ? -7.135 -8.636 -1.702 1.00 15.00 206 SER B O 20
ATOM 15504 N N . PRO B 2 4 ? -8.951 -8.943 -3.010 1.00 15.00 207 PRO B N 20
ATOM 15505 C CA . PRO B 2 4 ? -8.903 -7.617 -3.653 1.00 15.00 207 PRO B CA 20
ATOM 15506 C C . PRO B 2 4 ? -8.630 -6.499 -2.653 1.00 15.00 207 PRO B C 20
ATOM 15507 O O . PRO B 2 4 ? -9.275 -6.415 -1.606 1.00 15.00 207 PRO B O 20
ATOM 15518 N N . PRO B 2 5 ? -7.675 -5.614 -2.980 1.00 15.00 208 PRO B N 20
ATOM 15519 C CA . PRO B 2 5 ? -7.060 -4.664 -2.060 1.00 15.00 208 PRO B CA 20
ATOM 15520 C C . PRO B 2 5 ? -7.789 -3.310 -2.059 1.00 15.00 208 PRO B C 20
ATOM 15521 O O . PRO B 2 5 ? -8.781 -3.128 -2.769 1.00 15.00 208 PRO B O 20
ATOM 15532 N N . PRO B 2 6 ? -7.301 -2.354 -1.252 1.00 15.00 209 PRO B N 20
ATOM 15533 C CA . PRO B 2 6 ? -7.891 -1.013 -1.095 1.00 15.00 209 PRO B CA 20
ATOM 15534 C C . PRO B 2 6 ? -8.211 -0.289 -2.400 1.00 15.00 209 PRO B C 20
ATOM 15535 O O . PRO B 2 6 ? -7.478 -0.394 -3.388 1.00 15.00 209 PRO B O 20
ATOM 15546 N N . PRO B 2 7 ? -9.302 0.492 -2.393 1.00 15.00 210 PRO B N 20
ATOM 15547 C CA . PRO B 2 7 ? -9.610 1.437 -3.460 1.00 15.00 210 PRO B CA 20
ATOM 15548 C C . PRO B 2 7 ? -8.668 2.636 -3.394 1.00 15.00 210 PRO B C 20
ATOM 15549 O O . PRO B 2 7 ? -8.495 3.241 -2.334 1.00 15.00 210 PRO B O 20
ATOM 15560 N N . TYR B 2 8 ? -8.068 2.974 -4.522 1.00 15.00 211 TYR B N 20
ATOM 15561 C CA . TYR B 2 8 ? -7.065 4.035 -4.578 1.00 15.00 211 TYR B CA 20
ATOM 15562 C C . TYR B 2 8 ? -7.652 5.433 -4.324 1.00 15.00 211 TYR B C 20
ATOM 15563 O O . TYR B 2 8 ? -6.904 6.386 -4.106 1.00 15.00 211 TYR B O 20
ATOM 15581 N N . SER B 2 9 ? -8.972 5.556 -4.280 1.00 15.00 212 SER B N 20
ATOM 15582 C CA . SER B 2 9 ? -9.622 6.848 -4.474 1.00 15.00 212 SER B CA 20
ATOM 15583 C C . SER B 2 9 ? -9.155 7.876 -3.436 1.00 15.00 212 SER B C 20
ATOM 15584 O O . SER B 2 9 ? -8.566 8.894 -3.813 1.00 15.00 212 SER B O 20
ATOM 15592 N N . ARG B 2 10 ? -9.398 7.656 -2.153 1.00 15.00 213 ARG B N 20
ATOM 15593 C CA . ARG B 2 10 ? -8.707 8.465 -1.155 1.00 15.00 213 ARG B CA 20
ATOM 15594 C C . ARG B 2 10 ? -7.874 7.600 -0.224 1.00 15.00 213 ARG B C 20
ATOM 15595 O O . ARG B 2 10 ? -6.645 7.598 -0.292 1.00 15.00 213 ARG B O 20
ATOM 15616 N N . TYR B 2 11 ? -8.553 6.850 0.633 1.00 15.00 214 TYR B N 20
ATOM 15617 C CA . TYR B 2 11 ? -7.882 5.994 1.594 1.00 15.00 214 TYR B CA 20
ATOM 15618 C C . TYR B 2 11 ? -8.265 4.532 1.426 1.00 15.00 214 TYR B C 20
ATOM 15619 O O . TYR B 2 11 ? -9.392 4.216 1.042 1.00 15.00 214 TYR B O 20
ATOM 15637 N N . PRO B 2 12 ? -7.331 3.622 1.748 1.00 15.00 215 PRO B N 20
ATOM 15638 C CA . PRO B 2 12 ? -7.535 2.174 1.621 1.00 15.00 215 PRO B CA 20
ATOM 15639 C C . PRO B 2 12 ? -8.614 1.617 2.539 1.00 15.00 215 PRO B C 20
ATOM 15640 O O . PRO B 2 12 ? -9.133 0.527 2.304 1.00 15.00 215 PRO B O 20
ATOM 15651 N N . MET B 2 13 ? -8.919 2.341 3.600 1.00 15.00 216 MET B N 20
ATOM 15652 C CA . MET B 2 13 ? -9.861 1.861 4.596 1.00 15.00 216 MET B CA 20
ATOM 15653 C C . MET B 2 13 ? -10.584 3.029 5.241 1.00 15.00 216 MET B C 20
ATOM 15654 O O . MET B 2 13 ? -9.964 4.041 5.574 1.00 15.00 216 MET B O 20
ATOM 15668 N N . ASP B 2 14 ? -11.888 2.883 5.417 1.00 15.00 217 ASP B N 20
ATOM 15669 C CA . ASP B 2 14 ? -12.697 3.925 6.026 1.00 15.00 217 ASP B CA 20
ATOM 15670 C C . ASP B 2 14 ? -12.799 3.699 7.525 1.00 15.00 217 ASP B C 20
ATOM 15671 O O . ASP B 2 14 ? -12.277 4.531 8.290 1.00 15.00 217 ASP B O 20
ATOM 15681 N N . ASP A 1 1 ? 11.004 6.988 6.167 1.00 15.00 170 ASP A N 21
ATOM 15682 C CA . ASP A 1 1 ? 11.489 7.006 4.765 1.00 15.00 170 ASP A CA 21
ATOM 15683 C C . ASP A 1 1 ? 12.040 5.645 4.349 1.00 15.00 170 ASP A C 21
ATOM 15684 O O . ASP A 1 1 ? 11.754 5.157 3.254 1.00 15.00 170 ASP A O 21
ATOM 15695 N N . VAL A 1 2 ? 12.849 5.038 5.211 1.00 15.00 171 VAL A N 21
ATOM 15696 C CA . VAL A 1 2 ? 13.452 3.748 4.897 1.00 15.00 171 VAL A CA 21
ATOM 15697 C C . VAL A 1 2 ? 12.474 2.585 5.126 1.00 15.00 171 VAL A C 21
ATOM 15698 O O . VAL A 1 2 ? 12.296 1.757 4.234 1.00 15.00 171 VAL A O 21
ATOM 15711 N N . PRO A 1 3 ? 11.814 2.497 6.306 1.00 15.00 172 PRO A N 21
ATOM 15712 C CA . PRO A 1 3 ? 10.800 1.468 6.553 1.00 15.00 172 PRO A CA 21
ATOM 15713 C C . PRO A 1 3 ? 9.500 1.758 5.813 1.00 15.00 172 PRO A C 21
ATOM 15714 O O . PRO A 1 3 ? 8.751 0.842 5.470 1.00 15.00 172 PRO A O 21
ATOM 15725 N N . LEU A 1 4 ? 9.227 3.040 5.599 1.00 15.00 173 LEU A N 21
ATOM 15726 C CA . LEU A 1 4 ? 8.059 3.470 4.841 1.00 15.00 173 LEU A CA 21
ATOM 15727 C C . LEU A 1 4 ? 8.464 4.565 3.851 1.00 15.00 173 LEU A C 21
ATOM 15728 O O . LEU A 1 4 ? 8.772 5.686 4.261 1.00 15.00 173 LEU A O 21
ATOM 15744 N N . PRO A 1 5 ? 8.525 4.237 2.551 1.00 15.00 174 PRO A N 21
ATOM 15745 C CA . PRO A 1 5 ? 8.855 5.204 1.487 1.00 15.00 174 PRO A CA 21
ATOM 15746 C C . PRO A 1 5 ? 7.863 6.370 1.416 1.00 15.00 174 PRO A C 21
ATOM 15747 O O . PRO A 1 5 ? 6.702 6.240 1.815 1.00 15.00 174 PRO A O 21
ATOM 15758 N N . ALA A 1 6 ? 8.316 7.497 0.876 1.00 15.00 175 ALA A N 21
ATOM 15759 C CA . ALA A 1 6 ? 7.483 8.690 0.783 1.00 15.00 175 ALA A CA 21
ATOM 15760 C C . ALA A 1 6 ? 6.702 8.707 -0.528 1.00 15.00 175 ALA A C 21
ATOM 15761 O O . ALA A 1 6 ? 7.229 8.347 -1.580 1.00 15.00 175 ALA A O 21
ATOM 15768 N N . GLY A 1 7 ? 5.452 9.145 -0.456 1.00 15.00 176 GLY A N 21
ATOM 15769 C CA . GLY A 1 7 ? 4.562 9.082 -1.603 1.00 15.00 176 GLY A CA 21
ATOM 15770 C C . GLY A 1 7 ? 3.850 7.747 -1.680 1.00 15.00 176 GLY A C 21
ATOM 15771 O O . GLY A 1 7 ? 3.239 7.405 -2.697 1.00 15.00 176 GLY A O 21
ATOM 15775 N N . TRP A 1 8 ? 3.904 7.012 -0.581 1.00 15.00 177 TRP A N 21
ATOM 15776 C CA . TRP A 1 8 ? 3.299 5.693 -0.495 1.00 15.00 177 TRP A CA 21
ATOM 15777 C C . TRP A 1 8 ? 2.323 5.637 0.675 1.00 15.00 177 TRP A C 21
ATOM 15778 O O . TRP A 1 8 ? 2.585 6.198 1.742 1.00 15.00 177 TRP A O 21
ATOM 15799 N N . GLU A 1 9 ? 1.205 4.958 0.473 1.00 15.00 178 GLU A N 21
ATOM 15800 C CA . GLU A 1 9 ? 0.220 4.765 1.525 1.00 15.00 178 GLU A CA 21
ATOM 15801 C C . GLU A 1 9 ? 0.508 3.446 2.239 1.00 15.00 178 GLU A C 21
ATOM 15802 O O . GLU A 1 9 ? 0.406 2.380 1.634 1.00 15.00 178 GLU A O 21
ATOM 15814 N N . MET A 1 10 ? 0.875 3.520 3.512 1.00 15.00 179 MET A N 21
ATOM 15815 C CA . MET A 1 10 ? 1.370 2.348 4.226 1.00 15.00 179 MET A CA 21
ATOM 15816 C C . MET A 1 10 ? 0.381 1.886 5.286 1.00 15.00 179 MET A C 21
ATOM 15817 O O . MET A 1 10 ? 0.162 2.578 6.280 1.00 15.00 179 MET A O 21
ATOM 15831 N N . ALA A 1 11 ? -0.233 0.731 5.072 1.00 15.00 180 ALA A N 21
ATOM 15832 C CA . ALA A 1 11 ? -1.090 0.140 6.089 1.00 15.00 180 ALA A CA 21
ATOM 15833 C C . ALA A 1 11 ? -1.084 -1.379 5.988 1.00 15.00 180 ALA A C 21
ATOM 15834 O O . ALA A 1 11 ? -0.900 -1.940 4.906 1.00 15.00 180 ALA A O 21
ATOM 15841 N N . LYS A 1 12 ? -1.273 -2.040 7.121 1.00 15.00 181 LYS A N 21
ATOM 15842 C CA . LYS A 1 12 ? -1.249 -3.494 7.180 1.00 15.00 181 LYS A CA 21
ATOM 15843 C C . LYS A 1 12 ? -2.472 -3.998 7.945 1.00 15.00 181 LYS A C 21
ATOM 15844 O O . LYS A 1 12 ? -2.725 -3.560 9.066 1.00 15.00 181 LYS A O 21
ATOM 15863 N N . THR A 1 13 ? -3.227 -4.911 7.345 1.00 15.00 182 THR A N 21
ATOM 15864 C CA . THR A 1 13 ? -4.432 -5.429 7.985 1.00 15.00 182 THR A CA 21
ATOM 15865 C C . THR A 1 13 ? -4.111 -6.658 8.827 1.00 15.00 182 THR A C 21
ATOM 15866 O O . THR A 1 13 ? -3.195 -7.422 8.502 1.00 15.00 182 THR A O 21
ATOM 15877 N N . SER A 1 14 ? -4.887 -6.854 9.890 1.00 15.00 183 SER A N 21
ATOM 15878 C CA . SER A 1 14 ? -4.709 -7.989 10.788 1.00 15.00 183 SER A CA 21
ATOM 15879 C C . SER A 1 14 ? -5.029 -9.296 10.063 1.00 15.00 183 SER A C 21
ATOM 15880 O O . SER A 1 14 ? -4.707 -10.387 10.533 1.00 15.00 183 SER A O 21
ATOM 15888 N N . SER A 1 15 ? -5.682 -9.162 8.913 1.00 15.00 184 SER A N 21
ATOM 15889 C CA . SER A 1 15 ? -5.961 -10.280 8.025 1.00 15.00 184 SER A CA 21
ATOM 15890 C C . SER A 1 15 ? -4.662 -10.845 7.448 1.00 15.00 184 SER A C 21
ATOM 15891 O O . SER A 1 15 ? -4.642 -11.932 6.866 1.00 15.00 184 SER A O 21
ATOM 15899 N N . GLY A 1 16 ? -3.586 -10.079 7.593 1.00 15.00 185 GLY A N 21
ATOM 15900 C CA . GLY A 1 16 ? -2.307 -10.463 7.040 1.00 15.00 185 GLY A CA 21
ATOM 15901 C C . GLY A 1 16 ? -2.122 -9.941 5.634 1.00 15.00 185 GLY A C 21
ATOM 15902 O O . GLY A 1 16 ? -1.567 -10.622 4.774 1.00 15.00 185 GLY A O 21
ATOM 15906 N N . GLN A 1 17 ? -2.585 -8.720 5.404 1.00 15.00 186 GLN A N 21
ATOM 15907 C CA . GLN A 1 17 ? -2.439 -8.079 4.106 1.00 15.00 186 GLN A CA 21
ATOM 15908 C C . GLN A 1 17 ? -1.574 -6.836 4.226 1.00 15.00 186 GLN A C 21
ATOM 15909 O O . GLN A 1 17 ? -1.952 -5.870 4.890 1.00 15.00 186 GLN A O 21
ATOM 15923 N N . ARG A 1 18 ? -0.406 -6.872 3.611 1.00 15.00 187 ARG A N 21
ATOM 15924 C CA . ARG A 1 18 ? 0.436 -5.697 3.532 1.00 15.00 187 ARG A CA 21
ATOM 15925 C C . ARG A 1 18 ? 0.180 -4.994 2.199 1.00 15.00 187 ARG A C 21
ATOM 15926 O O . ARG A 1 18 ? 0.473 -5.537 1.137 1.00 15.00 187 ARG A O 21
ATOM 15947 N N . TYR A 1 19 ? -0.424 -3.817 2.234 1.00 15.00 188 TYR A N 21
ATOM 15948 C CA . TYR A 1 19 ? -0.664 -3.094 1.005 1.00 15.00 188 TYR A CA 21
ATOM 15949 C C . TYR A 1 19 ? -0.009 -1.733 1.055 1.00 15.00 188 TYR A C 21
ATOM 15950 O O . TYR A 1 19 ? 0.051 -1.082 2.105 1.00 15.00 188 TYR A O 21
ATOM 15968 N N . PHE A 1 20 ? 0.486 -1.318 -0.082 1.00 15.00 189 PHE A N 21
ATOM 15969 C CA . PHE A 1 20 ? 1.108 -0.030 -0.216 1.00 15.00 189 PHE A CA 21
ATOM 15970 C C . PHE A 1 20 ? 0.550 0.660 -1.453 1.00 15.00 189 PHE A C 21
ATOM 15971 O O . PHE A 1 20 ? 0.592 0.109 -2.551 1.00 15.00 189 PHE A O 21
ATOM 15988 N N . LEU A 1 21 ? 0.004 1.846 -1.273 1.00 15.00 190 LEU A N 21
ATOM 15989 C CA . LEU A 1 21 ? -0.493 2.619 -2.400 1.00 15.00 190 LEU A CA 21
ATOM 15990 C C . LEU A 1 21 ? 0.595 3.509 -2.963 1.00 15.00 190 LEU A C 21
ATOM 15991 O O . LEU A 1 21 ? 1.302 4.167 -2.206 1.00 15.00 190 LEU A O 21
ATOM 16007 N N . ASN A 1 22 ? 0.707 3.579 -4.275 1.00 15.00 191 ASN A N 21
ATOM 16008 C CA . ASN A 1 22 ? 1.485 4.632 -4.870 1.00 15.00 191 ASN A CA 21
ATOM 16009 C C . ASN A 1 22 ? 0.548 5.796 -5.106 1.00 15.00 191 ASN A C 21
ATOM 16010 O O . ASN A 1 22 ? -0.224 5.775 -6.069 1.00 15.00 191 ASN A O 21
ATOM 16021 N N . HIS A 1 23 ? 0.564 6.776 -4.202 1.00 15.00 192 HIS A N 21
ATOM 16022 C CA . HIS A 1 23 ? -0.290 7.956 -4.349 1.00 15.00 192 HIS A CA 21
ATOM 16023 C C . HIS A 1 23 ? 0.162 8.764 -5.562 1.00 15.00 192 HIS A C 21
ATOM 16024 O O . HIS A 1 23 ? -0.552 9.633 -6.054 1.00 15.00 192 HIS A O 21
ATOM 16039 N N . ILE A 1 24 ? 1.366 8.460 -6.027 1.00 15.00 193 ILE A N 21
ATOM 16040 C CA . ILE A 1 24 ? 1.948 9.124 -7.181 1.00 15.00 193 ILE A CA 21
ATOM 16041 C C . ILE A 1 24 ? 1.582 8.387 -8.469 1.00 15.00 193 ILE A C 21
ATOM 16042 O O . ILE A 1 24 ? 1.254 9.005 -9.480 1.00 15.00 193 ILE A O 21
ATOM 16058 N N . ASP A 1 25 ? 1.632 7.059 -8.417 1.00 15.00 194 ASP A N 21
ATOM 16059 C CA . ASP A 1 25 ? 1.431 6.239 -9.610 1.00 15.00 194 ASP A CA 21
ATOM 16060 C C . ASP A 1 25 ? -0.023 5.810 -9.761 1.00 15.00 194 ASP A C 21
ATOM 16061 O O . ASP A 1 25 ? -0.413 5.320 -10.824 1.00 15.00 194 ASP A O 21
ATOM 16070 N N . GLN A 1 26 ? -0.807 5.956 -8.685 1.00 15.00 195 GLN A N 21
ATOM 16071 C CA . GLN A 1 26 ? -2.227 5.581 -8.690 1.00 15.00 195 GLN A CA 21
ATOM 16072 C C . GLN A 1 26 ? -2.356 4.058 -8.760 1.00 15.00 195 GLN A C 21
ATOM 16073 O O . GLN A 1 26 ? -3.318 3.512 -9.297 1.00 15.00 195 GLN A O 21
ATOM 16087 N N . THR A 1 27 ? -1.407 3.373 -8.148 1.00 15.00 196 THR A N 21
ATOM 16088 C CA . THR A 1 27 ? -1.375 1.920 -8.220 1.00 15.00 196 THR A CA 21
ATOM 16089 C C . THR A 1 27 ? -1.485 1.276 -6.844 1.00 15.00 196 THR A C 21
ATOM 16090 O O . THR A 1 27 ? -1.033 1.838 -5.842 1.00 15.00 196 THR A O 21
ATOM 16101 N N . THR A 1 28 ? -2.105 0.102 -6.806 1.00 15.00 197 THR A N 21
ATOM 16102 C CA . THR A 1 28 ? -2.224 -0.673 -5.584 1.00 15.00 197 THR A CA 21
ATOM 16103 C C . THR A 1 28 ? -1.148 -1.757 -5.551 1.00 15.00 197 THR A C 21
ATOM 16104 O O . THR A 1 28 ? -1.154 -2.677 -6.368 1.00 15.00 197 THR A O 21
ATOM 16115 N N . THR A 1 29 ? -0.228 -1.634 -4.613 1.00 15.00 198 THR A N 21
ATOM 16116 C CA . THR A 1 29 ? 0.935 -2.501 -4.553 1.00 15.00 198 THR A CA 21
ATOM 16117 C C . THR A 1 29 ? 0.847 -3.491 -3.378 1.00 15.00 198 THR A C 21
ATOM 16118 O O . THR A 1 29 ? 0.820 -3.079 -2.222 1.00 15.00 198 THR A O 21
ATOM 16129 N N . TRP A 1 30 ? 0.774 -4.794 -3.676 1.00 15.00 199 TRP A N 21
ATOM 16130 C CA . TRP A 1 30 ? 0.816 -5.823 -2.631 1.00 15.00 199 TRP A CA 21
ATOM 16131 C C . TRP A 1 30 ? 2.249 -6.048 -2.145 1.00 15.00 199 TRP A C 21
ATOM 16132 O O . TRP A 1 30 ? 2.487 -6.331 -0.973 1.00 15.00 199 TRP A O 21
ATOM 16153 N N . GLN A 1 31 ? 3.199 -5.962 -3.068 1.00 15.00 200 GLN A N 21
ATOM 16154 C CA . GLN A 1 31 ? 4.571 -6.361 -2.782 1.00 15.00 200 GLN A CA 21
ATOM 16155 C C . GLN A 1 31 ? 5.394 -5.200 -2.238 1.00 15.00 200 GLN A C 21
ATOM 16156 O O . GLN A 1 31 ? 5.399 -4.109 -2.798 1.00 15.00 200 GLN A O 21
ATOM 16170 N N . ASP A 1 32 ? 6.102 -5.472 -1.149 1.00 15.00 201 ASP A N 21
ATOM 16171 C CA . ASP A 1 32 ? 6.912 -4.470 -0.457 1.00 15.00 201 ASP A CA 21
ATOM 16172 C C . ASP A 1 32 ? 7.913 -3.802 -1.405 1.00 15.00 201 ASP A C 21
ATOM 16173 O O . ASP A 1 32 ? 8.854 -4.440 -1.880 1.00 15.00 201 ASP A O 21
ATOM 16182 N N . PRO A 1 33 ? 7.708 -2.499 -1.699 1.00 15.00 202 PRO A N 21
ATOM 16183 C CA . PRO A 1 33 ? 8.535 -1.744 -2.655 1.00 15.00 202 PRO A CA 21
ATOM 16184 C C . PRO A 1 33 ? 9.998 -1.627 -2.240 1.00 15.00 202 PRO A C 21
ATOM 16185 O O . PRO A 1 33 ? 10.848 -1.236 -3.037 1.00 15.00 202 PRO A O 21
ATOM 16196 N N . ARG A 1 34 ? 10.288 -1.928 -0.984 1.00 15.00 203 ARG A N 21
ATOM 16197 C CA . ARG A 1 34 ? 11.650 -1.846 -0.485 1.00 15.00 203 ARG A CA 21
ATOM 16198 C C . ARG A 1 34 ? 12.446 -3.070 -0.921 1.00 15.00 203 ARG A C 21
ATOM 16199 O O . ARG A 1 34 ? 13.673 -3.094 -0.825 1.00 15.00 203 ARG A O 21
ATOM 16220 N N . LYS A 1 35 ? 11.734 -4.095 -1.376 1.00 15.00 204 LYS A N 21
ATOM 16221 C CA . LYS A 1 35 ? 12.370 -5.318 -1.839 1.00 15.00 204 LYS A CA 21
ATOM 16222 C C . LYS A 1 35 ? 12.604 -5.264 -3.343 1.00 15.00 204 LYS A C 21
ATOM 16223 O O . LYS A 1 35 ? 13.435 -5.998 -3.882 1.00 15.00 204 LYS A O 21
ATOM 16242 N N . ALA A 1 36 ? 11.854 -4.403 -4.018 1.00 15.00 205 ALA A N 21
ATOM 16243 C CA . ALA A 1 36 ? 11.929 -4.294 -5.465 1.00 15.00 205 ALA A CA 21
ATOM 16244 C C . ALA A 1 36 ? 11.477 -2.914 -5.922 1.00 15.00 205 ALA A C 21
ATOM 16245 O O . ALA A 1 36 ? 10.253 -2.688 -6.015 1.00 15.00 205 ALA A O 21
ATOM 16253 N N . GLY B 2 1 ? -2.185 -15.791 -3.051 1.00 15.00 204 GLY B N 21
ATOM 16254 C CA . GLY B 2 1 ? -3.664 -15.782 -3.169 1.00 15.00 204 GLY B CA 21
ATOM 16255 C C . GLY B 2 1 ? -4.266 -14.664 -2.355 1.00 15.00 204 GLY B C 21
ATOM 16256 O O . GLY B 2 1 ? -4.642 -14.850 -1.196 1.00 15.00 204 GLY B O 21
ATOM 16262 N N . GLU B 2 2 ? -4.350 -13.496 -2.966 1.00 15.00 205 GLU B N 21
ATOM 16263 C CA . GLU B 2 2 ? -4.754 -12.293 -2.268 1.00 15.00 205 GLU B CA 21
ATOM 16264 C C . GLU B 2 2 ? -6.250 -12.081 -2.437 1.00 15.00 205 GLU B C 21
ATOM 16265 O O . GLU B 2 2 ? -6.828 -12.445 -3.464 1.00 15.00 205 GLU B O 21
ATOM 16277 N N . SER B 2 3 ? -6.858 -11.463 -1.444 1.00 15.00 206 SER B N 21
ATOM 16278 C CA . SER B 2 3 ? -8.200 -10.935 -1.585 1.00 15.00 206 SER B CA 21
ATOM 16279 C C . SER B 2 3 ? -8.075 -9.501 -2.085 1.00 15.00 206 SER B C 21
ATOM 16280 O O . SER B 2 3 ? -7.155 -8.800 -1.667 1.00 15.00 206 SER B O 21
ATOM 16288 N N . PRO B 2 4 ? -8.988 -9.039 -2.962 1.00 15.00 207 PRO B N 21
ATOM 16289 C CA . PRO B 2 4 ? -8.881 -7.714 -3.599 1.00 15.00 207 PRO B CA 21
ATOM 16290 C C . PRO B 2 4 ? -8.594 -6.619 -2.579 1.00 15.00 207 PRO B C 21
ATOM 16291 O O . PRO B 2 4 ? -9.245 -6.551 -1.534 1.00 15.00 207 PRO B O 21
ATOM 16302 N N . PRO B 2 5 ? -7.632 -5.725 -2.868 1.00 15.00 208 PRO B N 21
ATOM 16303 C CA . PRO B 2 5 ? -7.058 -4.810 -1.900 1.00 15.00 208 PRO B CA 21
ATOM 16304 C C . PRO B 2 5 ? -7.832 -3.488 -1.887 1.00 15.00 208 PRO B C 21
ATOM 16305 O O . PRO B 2 5 ? -8.807 -3.335 -2.621 1.00 15.00 208 PRO B O 21
ATOM 16316 N N . PRO B 2 6 ? -7.422 -2.535 -1.042 1.00 15.00 209 PRO B N 21
ATOM 16317 C CA . PRO B 2 6 ? -8.039 -1.210 -0.974 1.00 15.00 209 PRO B CA 21
ATOM 16318 C C . PRO B 2 6 ? -8.215 -0.539 -2.332 1.00 15.00 209 PRO B C 21
ATOM 16319 O O . PRO B 2 6 ? -7.314 -0.572 -3.177 1.00 15.00 209 PRO B O 21
ATOM 16330 N N . PRO B 2 7 ? -9.376 0.097 -2.540 1.00 15.00 210 PRO B N 21
ATOM 16331 C CA . PRO B 2 7 ? -9.587 0.980 -3.681 1.00 15.00 210 PRO B CA 21
ATOM 16332 C C . PRO B 2 7 ? -8.687 2.208 -3.574 1.00 15.00 210 PRO B C 21
ATOM 16333 O O . PRO B 2 7 ? -8.610 2.840 -2.522 1.00 15.00 210 PRO B O 21
ATOM 16344 N N . TYR B 2 8 ? -8.018 2.544 -4.665 1.00 15.00 211 TYR B N 21
ATOM 16345 C CA . TYR B 2 8 ? -7.012 3.602 -4.662 1.00 15.00 211 TYR B CA 21
ATOM 16346 C C . TYR B 2 8 ? -7.599 5.004 -4.416 1.00 15.00 211 TYR B C 21
ATOM 16347 O O . TYR B 2 8 ? -6.848 5.938 -4.139 1.00 15.00 211 TYR B O 21
ATOM 16365 N N . SER B 2 9 ? -8.922 5.151 -4.428 1.00 15.00 212 SER B N 21
ATOM 16366 C CA . SER B 2 9 ? -9.523 6.449 -4.739 1.00 15.00 212 SER B CA 21
ATOM 16367 C C . SER B 2 9 ? -9.061 7.532 -3.762 1.00 15.00 212 SER B C 21
ATOM 16368 O O . SER B 2 9 ? -8.466 8.520 -4.197 1.00 15.00 212 SER B O 21
ATOM 16376 N N . ARG B 2 10 ? -9.324 7.406 -2.471 1.00 15.00 213 ARG B N 21
ATOM 16377 C CA . ARG B 2 10 ? -8.629 8.278 -1.534 1.00 15.00 213 ARG B CA 21
ATOM 16378 C C . ARG B 2 10 ? -7.817 7.475 -0.536 1.00 15.00 213 ARG B C 21
ATOM 16379 O O . ARG B 2 10 ? -6.587 7.450 -0.578 1.00 15.00 213 ARG B O 21
ATOM 16400 N N . TYR B 2 11 ? -8.532 6.813 0.358 1.00 15.00 214 TYR B N 21
ATOM 16401 C CA . TYR B 2 11 ? -7.911 6.074 1.437 1.00 15.00 214 TYR B CA 21
ATOM 16402 C C . TYR B 2 11 ? -8.285 4.603 1.400 1.00 15.00 214 TYR B C 21
ATOM 16403 O O . TYR B 2 11 ? -9.449 4.258 1.193 1.00 15.00 214 TYR B O 21
ATOM 16421 N N . PRO B 2 12 ? -7.302 3.723 1.617 1.00 15.00 215 PRO B N 21
ATOM 16422 C CA . PRO B 2 12 ? -7.522 2.274 1.666 1.00 15.00 215 PRO B CA 21
ATOM 16423 C C . PRO B 2 12 ? -8.499 1.866 2.759 1.00 15.00 215 PRO B C 21
ATOM 16424 O O . PRO B 2 12 ? -9.629 1.461 2.486 1.00 15.00 215 PRO B O 21
ATOM 16435 N N . MET B 2 13 ? -8.059 1.993 3.999 1.00 15.00 216 MET B N 21
ATOM 16436 C CA . MET B 2 13 ? -8.894 1.677 5.140 1.00 15.00 216 MET B CA 21
ATOM 16437 C C . MET B 2 13 ? -8.965 2.879 6.061 1.00 15.00 216 MET B C 21
ATOM 16438 O O . MET B 2 13 ? -7.938 3.404 6.492 1.00 15.00 216 MET B O 21
ATOM 16452 N N . ASP B 2 14 ? -10.177 3.312 6.349 1.00 15.00 217 ASP B N 21
ATOM 16453 C CA . ASP B 2 14 ? -10.396 4.456 7.216 1.00 15.00 217 ASP B CA 21
ATOM 16454 C C . ASP B 2 14 ? -10.517 4.004 8.658 1.00 15.00 217 ASP B C 21
ATOM 16455 O O . ASP B 2 14 ? -9.599 4.295 9.454 1.00 15.00 217 ASP B O 21
ATOM 16465 N N . ASP A 1 1 ? 11.353 7.801 5.213 1.00 15.00 170 ASP A N 22
ATOM 16466 C CA . ASP A 1 1 ? 11.382 7.276 3.831 1.00 15.00 170 ASP A CA 22
ATOM 16467 C C . ASP A 1 1 ? 12.060 5.907 3.776 1.00 15.00 170 ASP A C 22
ATOM 16468 O O . ASP A 1 1 ? 11.829 5.134 2.847 1.00 15.00 170 ASP A O 22
ATOM 16479 N N . VAL A 1 2 ? 12.915 5.616 4.754 1.00 15.00 171 VAL A N 22
ATOM 16480 C CA . VAL A 1 2 ? 13.577 4.316 4.813 1.00 15.00 171 VAL A CA 22
ATOM 16481 C C . VAL A 1 2 ? 12.666 3.237 5.408 1.00 15.00 171 VAL A C 22
ATOM 16482 O O . VAL A 1 2 ? 12.515 2.178 4.812 1.00 15.00 171 VAL A O 22
ATOM 16495 N N . PRO A 1 3 ? 12.033 3.469 6.579 1.00 15.00 172 PRO A N 22
ATOM 16496 C CA . PRO A 1 3 ? 11.071 2.511 7.130 1.00 15.00 172 PRO A CA 22
ATOM 16497 C C . PRO A 1 3 ? 9.860 2.361 6.219 1.00 15.00 172 PRO A C 22
ATOM 16498 O O . PRO A 1 3 ? 9.381 1.255 5.972 1.00 15.00 172 PRO A O 22
ATOM 16509 N N . LEU A 1 4 ? 9.384 3.489 5.719 1.00 15.00 173 LEU A N 22
ATOM 16510 C CA . LEU A 1 4 ? 8.245 3.524 4.820 1.00 15.00 173 LEU A CA 22
ATOM 16511 C C . LEU A 1 4 ? 8.533 4.505 3.683 1.00 15.00 173 LEU A C 22
ATOM 16512 O O . LEU A 1 4 ? 8.768 5.687 3.939 1.00 15.00 173 LEU A O 22
ATOM 16528 N N . PRO A 1 5 ? 8.547 4.034 2.424 1.00 15.00 174 PRO A N 22
ATOM 16529 C CA . PRO A 1 5 ? 8.798 4.895 1.255 1.00 15.00 174 PRO A CA 22
ATOM 16530 C C . PRO A 1 5 ? 7.851 6.094 1.199 1.00 15.00 174 PRO A C 22
ATOM 16531 O O . PRO A 1 5 ? 6.696 6.007 1.622 1.00 15.00 174 PRO A O 22
ATOM 16542 N N . ALA A 1 6 ? 8.335 7.197 0.649 1.00 15.00 175 ALA A N 22
ATOM 16543 C CA . ALA A 1 6 ? 7.561 8.431 0.598 1.00 15.00 175 ALA A CA 22
ATOM 16544 C C . ALA A 1 6 ? 6.731 8.502 -0.678 1.00 15.00 175 ALA A C 22
ATOM 16545 O O . ALA A 1 6 ? 7.212 8.172 -1.763 1.00 15.00 175 ALA A O 22
ATOM 16552 N N . GLY A 1 7 ? 5.487 8.943 -0.535 1.00 15.00 176 GLY A N 22
ATOM 16553 C CA . GLY A 1 7 ? 4.564 8.966 -1.653 1.00 15.00 176 GLY A CA 22
ATOM 16554 C C . GLY A 1 7 ? 3.792 7.669 -1.745 1.00 15.00 176 GLY A C 22
ATOM 16555 O O . GLY A 1 7 ? 3.136 7.380 -2.751 1.00 15.00 176 GLY A O 22
ATOM 16559 N N . TRP A 1 8 ? 3.853 6.903 -0.665 1.00 15.00 177 TRP A N 22
ATOM 16560 C CA . TRP A 1 8 ? 3.186 5.617 -0.583 1.00 15.00 177 TRP A CA 22
ATOM 16561 C C . TRP A 1 8 ? 2.202 5.609 0.580 1.00 15.00 177 TRP A C 22
ATOM 16562 O O . TRP A 1 8 ? 2.430 6.259 1.605 1.00 15.00 177 TRP A O 22
ATOM 16583 N N . GLU A 1 9 ? 1.117 4.871 0.415 1.00 15.00 178 GLU A N 22
ATOM 16584 C CA . GLU A 1 9 ? 0.152 4.672 1.481 1.00 15.00 178 GLU A CA 22
ATOM 16585 C C . GLU A 1 9 ? 0.509 3.403 2.234 1.00 15.00 178 GLU A C 22
ATOM 16586 O O . GLU A 1 9 ? 0.450 2.309 1.672 1.00 15.00 178 GLU A O 22
ATOM 16598 N N . MET A 1 10 ? 0.892 3.544 3.488 1.00 15.00 179 MET A N 22
ATOM 16599 C CA . MET A 1 10 ? 1.365 2.407 4.256 1.00 15.00 179 MET A CA 22
ATOM 16600 C C . MET A 1 10 ? 0.272 1.916 5.190 1.00 15.00 179 MET A C 22
ATOM 16601 O O . MET A 1 10 ? -0.083 2.608 6.146 1.00 15.00 179 MET A O 22
ATOM 16615 N N . ALA A 1 11 ? -0.292 0.746 4.902 1.00 15.00 180 ALA A N 22
ATOM 16616 C CA . ALA A 1 11 ? -1.283 0.165 5.794 1.00 15.00 180 ALA A CA 22
ATOM 16617 C C . ALA A 1 11 ? -1.239 -1.353 5.734 1.00 15.00 180 ALA A C 22
ATOM 16618 O O . ALA A 1 11 ? -1.283 -1.949 4.658 1.00 15.00 180 ALA A O 22
ATOM 16625 N N . LYS A 1 12 ? -1.142 -1.972 6.897 1.00 15.00 181 LYS A N 22
ATOM 16626 C CA . LYS A 1 12 ? -1.024 -3.417 6.992 1.00 15.00 181 LYS A CA 22
ATOM 16627 C C . LYS A 1 12 ? -2.169 -3.968 7.823 1.00 15.00 181 LYS A C 22
ATOM 16628 O O . LYS A 1 12 ? -2.402 -3.509 8.942 1.00 15.00 181 LYS A O 22
ATOM 16647 N N . THR A 1 13 ? -2.878 -4.947 7.291 1.00 15.00 182 THR A N 22
ATOM 16648 C CA . THR A 1 13 ? -3.939 -5.587 8.043 1.00 15.00 182 THR A CA 22
ATOM 16649 C C . THR A 1 13 ? -3.364 -6.769 8.816 1.00 15.00 182 THR A C 22
ATOM 16650 O O . THR A 1 13 ? -2.443 -7.443 8.338 1.00 15.00 182 THR A O 22
ATOM 16661 N N . SER A 1 14 ? -3.903 -7.022 10.003 1.00 15.00 183 SER A N 22
ATOM 16662 C CA . SER A 1 14 ? -3.440 -8.120 10.843 1.00 15.00 183 SER A CA 22
ATOM 16663 C C . SER A 1 14 ? -3.753 -9.460 10.180 1.00 15.00 183 SER A C 22
ATOM 16664 O O . SER A 1 14 ? -3.233 -10.502 10.568 1.00 15.00 183 SER A O 22
ATOM 16672 N N . SER A 1 15 ? -4.623 -9.405 9.181 1.00 15.00 184 SER A N 22
ATOM 16673 C CA . SER A 1 15 ? -4.969 -10.560 8.365 1.00 15.00 184 SER A CA 22
ATOM 16674 C C . SER A 1 15 ? -3.758 -11.042 7.564 1.00 15.00 184 SER A C 22
ATOM 16675 O O . SER A 1 15 ? -3.755 -12.144 7.013 1.00 15.00 184 SER A O 22
ATOM 16683 N N . GLY A 1 16 ? -2.735 -10.198 7.504 1.00 15.00 185 GLY A N 22
ATOM 16684 C CA . GLY A 1 16 ? -1.575 -10.485 6.692 1.00 15.00 185 GLY A CA 22
ATOM 16685 C C . GLY A 1 16 ? -1.727 -9.936 5.295 1.00 15.00 185 GLY A C 22
ATOM 16686 O O . GLY A 1 16 ? -1.332 -10.565 4.316 1.00 15.00 185 GLY A O 22
ATOM 16690 N N . GLN A 1 17 ? -2.316 -8.753 5.207 1.00 15.00 186 GLN A N 22
ATOM 16691 C CA . GLN A 1 17 ? -2.386 -8.030 3.950 1.00 15.00 186 GLN A CA 22
ATOM 16692 C C . GLN A 1 17 ? -1.584 -6.747 4.070 1.00 15.00 186 GLN A C 22
ATOM 16693 O O . GLN A 1 17 ? -2.031 -5.777 4.684 1.00 15.00 186 GLN A O 22
ATOM 16707 N N . ARG A 1 18 ? -0.378 -6.766 3.536 1.00 15.00 187 ARG A N 22
ATOM 16708 C CA . ARG A 1 18 ? 0.479 -5.596 3.571 1.00 15.00 187 ARG A CA 22
ATOM 16709 C C . ARG A 1 18 ? 0.451 -4.896 2.218 1.00 15.00 187 ARG A C 22
ATOM 16710 O O . ARG A 1 18 ? 1.162 -5.279 1.295 1.00 15.00 187 ARG A O 22
ATOM 16731 N N . TYR A 1 19 ? -0.416 -3.903 2.082 1.00 15.00 188 TYR A N 22
ATOM 16732 C CA . TYR A 1 19 ? -0.554 -3.202 0.822 1.00 15.00 188 TYR A CA 22
ATOM 16733 C C . TYR A 1 19 ? 0.068 -1.814 0.921 1.00 15.00 188 TYR A C 22
ATOM 16734 O O . TYR A 1 19 ? -0.009 -1.135 1.964 1.00 15.00 188 TYR A O 22
ATOM 16752 N N . PHE A 1 20 ? 0.693 -1.409 -0.164 1.00 15.00 189 PHE A N 22
ATOM 16753 C CA . PHE A 1 20 ? 1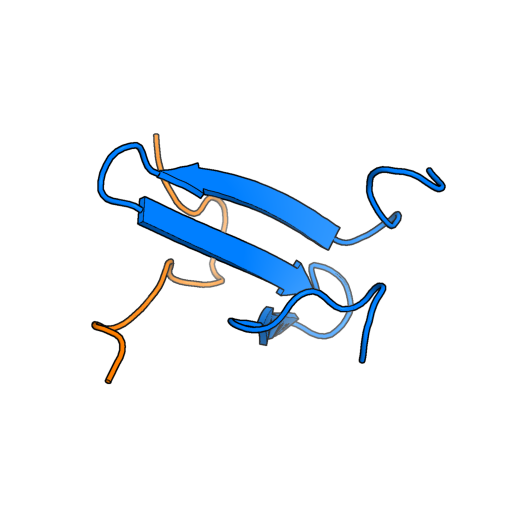.294 -0.100 -0.258 1.00 15.00 189 PHE A CA 22
ATOM 16754 C C . PHE A 1 20 ? 0.744 0.607 -1.492 1.00 15.00 189 PHE A C 22
ATOM 16755 O O . PHE A 1 20 ? 0.837 0.089 -2.606 1.00 15.00 189 PHE A O 22
ATOM 16772 N N . LEU A 1 21 ? 0.149 1.770 -1.298 1.00 15.00 190 LEU A N 22
ATOM 16773 C CA . LEU A 1 21 ? -0.409 2.529 -2.413 1.00 15.00 190 LEU A CA 22
ATOM 16774 C C . LEU A 1 21 ? 0.629 3.466 -2.996 1.00 15.00 190 LEU A C 22
ATOM 16775 O O . LEU A 1 21 ? 1.365 4.102 -2.255 1.00 15.00 190 LEU A O 22
ATOM 16791 N N . ASN A 1 22 ? 0.662 3.609 -4.304 1.00 15.00 191 ASN A N 22
ATOM 16792 C CA . ASN A 1 22 ? 1.399 4.710 -4.882 1.00 15.00 191 ASN A CA 22
ATOM 16793 C C . ASN A 1 22 ? 0.452 5.887 -5.006 1.00 15.00 191 ASN A C 22
ATOM 16794 O O . ASN A 1 22 ? -0.347 5.939 -5.944 1.00 15.00 191 ASN A O 22
ATOM 16805 N N . HIS A 1 23 ? 0.500 6.806 -4.035 1.00 15.00 192 HIS A N 22
ATOM 16806 C CA . HIS A 1 23 ? -0.369 7.987 -4.061 1.00 15.00 192 HIS A CA 22
ATOM 16807 C C . HIS A 1 23 ? 0.055 8.918 -5.189 1.00 15.00 192 HIS A C 22
ATOM 16808 O O . HIS A 1 23 ? -0.630 9.885 -5.503 1.00 15.00 192 HIS A O 22
ATOM 16823 N N . ILE A 1 24 ? 1.200 8.615 -5.787 1.00 15.00 193 ILE A N 22
ATOM 16824 C CA . ILE A 1 24 ? 1.708 9.380 -6.913 1.00 15.00 193 ILE A CA 22
ATOM 16825 C C . ILE A 1 24 ? 1.328 8.715 -8.236 1.00 15.00 193 ILE A C 22
ATOM 16826 O O . ILE A 1 24 ? 0.748 9.346 -9.116 1.00 15.00 193 ILE A O 22
ATOM 16842 N N . ASP A 1 25 ? 1.632 7.430 -8.355 1.00 15.00 194 ASP A N 22
ATOM 16843 C CA . ASP A 1 25 ? 1.455 6.712 -9.615 1.00 15.00 194 ASP A CA 22
ATOM 16844 C C . ASP A 1 25 ? 0.024 6.230 -9.805 1.00 15.00 194 ASP A C 22
ATOM 16845 O O . ASP A 1 25 ? -0.354 5.834 -10.908 1.00 15.00 194 ASP A O 22
ATOM 16854 N N . GLN A 1 26 ? -0.758 6.238 -8.725 1.00 15.00 195 GLN A N 22
ATOM 16855 C CA . GLN A 1 26 ? -2.120 5.711 -8.755 1.00 15.00 195 GLN A CA 22
ATOM 16856 C C . GLN A 1 26 ? -2.077 4.208 -9.003 1.00 15.00 195 GLN A C 22
ATOM 16857 O O . GLN A 1 26 ? -2.470 3.713 -10.061 1.00 15.00 195 GLN A O 22
ATOM 16871 N N . THR A 1 27 ? -1.536 3.490 -8.035 1.00 15.00 196 THR A N 22
ATOM 16872 C CA . THR A 1 27 ? -1.439 2.042 -8.133 1.00 15.00 196 THR A CA 22
ATOM 16873 C C . THR A 1 27 ? -1.552 1.381 -6.764 1.00 15.00 196 THR A C 22
ATOM 16874 O O . THR A 1 27 ? -1.181 1.969 -5.744 1.00 15.00 196 THR A O 22
ATOM 16885 N N . THR A 1 28 ? -2.087 0.170 -6.751 1.00 15.00 197 THR A N 22
ATOM 16886 C CA . THR A 1 28 ? -2.218 -0.600 -5.530 1.00 15.00 197 THR A CA 22
ATOM 16887 C C . THR A 1 28 ? -1.213 -1.749 -5.521 1.00 15.00 197 THR A C 22
ATOM 16888 O O . THR A 1 28 ? -1.347 -2.714 -6.275 1.00 15.00 197 THR A O 22
ATOM 16899 N N . THR A 1 29 ? -0.210 -1.636 -4.669 1.00 15.00 198 THR A N 22
ATOM 16900 C CA . THR A 1 29 ? 0.899 -2.572 -4.654 1.00 15.00 198 THR A CA 22
ATOM 16901 C C . THR A 1 29 ? 0.779 -3.583 -3.499 1.00 15.00 198 THR A C 22
ATOM 16902 O O . THR A 1 29 ? 0.834 -3.201 -2.328 1.00 15.00 198 THR A O 22
ATOM 16913 N N . TRP A 1 30 ? 0.585 -4.867 -3.830 1.00 15.00 199 TRP A N 22
ATOM 16914 C CA . TRP A 1 30 ? 0.572 -5.929 -2.819 1.00 15.00 199 TRP A CA 22
ATOM 16915 C C . TRP A 1 30 ? 1.981 -6.224 -2.309 1.00 15.00 199 TRP A C 22
ATOM 16916 O O . TRP A 1 30 ? 2.180 -6.510 -1.131 1.00 15.00 199 TRP A O 22
ATOM 16937 N N . GLN A 1 31 ? 2.948 -6.201 -3.218 1.00 15.00 200 GLN A N 22
ATOM 16938 C CA . GLN A 1 31 ? 4.296 -6.658 -2.905 1.00 15.00 200 GLN A CA 22
ATOM 16939 C C . GLN A 1 31 ? 5.155 -5.515 -2.382 1.00 15.00 200 GLN A C 22
ATOM 16940 O O . GLN A 1 31 ? 5.239 -4.458 -3.004 1.00 15.00 200 GLN A O 22
ATOM 16954 N N . ASP A 1 32 ? 5.811 -5.757 -1.256 1.00 15.00 201 ASP A N 22
ATOM 16955 C CA . ASP A 1 32 ? 6.632 -4.744 -0.591 1.00 15.00 201 ASP A CA 22
ATOM 16956 C C . ASP A 1 32 ? 7.672 -4.140 -1.543 1.00 15.00 201 ASP A C 22
ATOM 16957 O O . ASP A 1 32 ? 8.585 -4.831 -2.003 1.00 15.00 201 ASP A O 22
ATOM 16966 N N . PRO A 1 33 ? 7.532 -2.833 -1.858 1.00 15.00 202 PRO A N 22
ATOM 16967 C CA . PRO A 1 33 ? 8.441 -2.127 -2.771 1.00 15.00 202 PRO A CA 22
ATOM 16968 C C . PRO A 1 33 ? 9.885 -2.055 -2.270 1.00 15.00 202 PRO A C 22
ATOM 16969 O O . PRO A 1 33 ? 10.799 -1.729 -3.029 1.00 15.00 202 PRO A O 22
ATOM 16980 N N . ARG A 1 34 ? 10.093 -2.339 -0.996 1.00 15.00 203 ARG A N 22
ATOM 16981 C CA . ARG A 1 34 ? 11.422 -2.265 -0.411 1.00 15.00 203 ARG A CA 22
ATOM 16982 C C . ARG A 1 34 ? 12.119 -3.619 -0.459 1.00 15.00 203 ARG A C 22
ATOM 16983 O O . ARG A 1 34 ? 13.322 -3.716 -0.218 1.00 15.00 203 ARG A O 22
ATOM 17004 N N . LYS A 1 35 ? 11.353 -4.669 -0.718 1.00 15.00 204 LYS A N 22
ATOM 17005 C CA . LYS A 1 35 ? 11.915 -6.007 -0.836 1.00 15.00 204 LYS A CA 22
ATOM 17006 C C . LYS A 1 35 ? 12.746 -6.138 -2.117 1.00 15.00 204 LYS A C 22
ATOM 17007 O O . LYS A 1 35 ? 13.620 -7.001 -2.220 1.00 15.00 204 LYS A O 22
ATOM 17026 N N . ALA A 1 36 ? 12.466 -5.285 -3.092 1.00 15.00 205 ALA A N 22
ATOM 17027 C CA . ALA A 1 36 ? 13.171 -5.329 -4.363 1.00 15.00 205 ALA A CA 22
ATOM 17028 C C . ALA A 1 36 ? 13.735 -3.958 -4.717 1.00 15.00 205 ALA A C 22
ATOM 17029 O O . ALA A 1 36 ? 14.908 -3.696 -4.381 1.00 15.00 205 ALA A O 22
ATOM 17037 N N . GLY B 2 1 ? -3.009 -15.416 -4.252 1.00 15.00 204 GLY B N 22
ATOM 17038 C CA . GLY B 2 1 ? -4.025 -15.778 -3.229 1.00 15.00 204 GLY B CA 22
ATOM 17039 C C . GLY B 2 1 ? -4.510 -14.578 -2.443 1.00 15.00 204 GLY B C 22
ATOM 17040 O O . GLY B 2 1 ? -4.803 -14.686 -1.250 1.00 15.00 204 GLY B O 22
ATOM 17046 N N . GLU B 2 2 ? -4.613 -13.435 -3.107 1.00 15.00 205 GLU B N 22
ATOM 17047 C CA . GLU B 2 2 ? -5.012 -12.204 -2.445 1.00 15.00 205 GLU B CA 22
ATOM 17048 C C . GLU B 2 2 ? -6.509 -11.992 -2.619 1.00 15.00 205 GLU B C 22
ATOM 17049 O O . GLU B 2 2 ? -7.087 -12.371 -3.641 1.00 15.00 205 GLU B O 22
ATOM 17061 N N . SER B 2 3 ? -7.122 -11.364 -1.640 1.00 15.00 206 SER B N 22
ATOM 17062 C CA . SER B 2 3 ? -8.451 -10.816 -1.802 1.00 15.00 206 SER B CA 22
ATOM 17063 C C . SER B 2 3 ? -8.301 -9.385 -2.306 1.00 15.00 206 SER B C 22
ATOM 17064 O O . SER B 2 3 ? -7.352 -8.715 -1.911 1.00 15.00 206 SER B O 22
ATOM 17072 N N . PRO B 2 4 ? -9.218 -8.888 -3.158 1.00 15.00 207 PRO B N 22
ATOM 17073 C CA . PRO B 2 4 ? -9.099 -7.544 -3.753 1.00 15.00 207 PRO B CA 22
ATOM 17074 C C . PRO B 2 4 ? -8.789 -6.488 -2.696 1.00 15.00 207 PRO B C 22
ATOM 17075 O O . PRO B 2 4 ? -9.424 -6.461 -1.640 1.00 15.00 207 PRO B O 22
ATOM 17086 N N . PRO B 2 5 ? -7.826 -5.589 -2.966 1.00 15.00 208 PRO B N 22
ATOM 17087 C CA . PRO B 2 5 ? -7.236 -4.696 -1.986 1.00 15.00 208 PRO B CA 22
ATOM 17088 C C . PRO B 2 5 ? -7.982 -3.357 -1.970 1.00 15.00 208 PRO B C 22
ATOM 17089 O O . PRO B 2 5 ? -8.944 -3.166 -2.723 1.00 15.00 208 PRO B O 22
ATOM 17100 N N . PRO B 2 6 ? -7.553 -2.424 -1.115 1.00 15.00 209 PRO B N 22
ATOM 17101 C CA . PRO B 2 6 ? -8.143 -1.085 -1.014 1.00 15.00 209 PRO B CA 22
ATOM 17102 C C . PRO B 2 6 ? -8.324 -0.375 -2.349 1.00 15.00 209 PRO B C 22
ATOM 17103 O O . PRO B 2 6 ? -7.490 -0.492 -3.250 1.00 15.00 209 PRO B O 22
ATOM 17114 N N . PRO B 2 7 ? -9.410 0.397 -2.469 1.00 15.00 210 PRO B N 22
ATOM 17115 C CA . PRO B 2 7 ? -9.577 1.350 -3.559 1.00 15.00 210 PRO B CA 22
ATOM 17116 C C . PRO B 2 7 ? -8.530 2.459 -3.460 1.00 15.00 210 PRO B C 22
ATOM 17117 O O . PRO B 2 7 ? -8.224 2.941 -2.366 1.00 15.00 210 PRO B O 22
ATOM 17128 N N . TYR B 2 8 ? -8.003 2.870 -4.600 1.00 15.00 211 TYR B N 22
ATOM 17129 C CA . TYR B 2 8 ? -6.930 3.854 -4.646 1.00 15.00 211 TYR B CA 22
ATOM 17130 C C . TYR B 2 8 ? -7.425 5.271 -4.323 1.00 15.00 211 TYR B C 22
ATOM 17131 O O . TYR B 2 8 ? -6.619 6.169 -4.086 1.00 15.00 211 TYR B O 22
ATOM 17149 N N . SER B 2 9 ? -8.736 5.456 -4.242 1.00 15.00 212 SER B N 22
ATOM 17150 C CA . SER B 2 9 ? -9.322 6.787 -4.382 1.00 15.00 212 SER B CA 22
ATOM 17151 C C . SER B 2 9 ? -8.785 7.761 -3.331 1.00 15.00 212 SER B C 22
ATOM 17152 O O . SER B 2 9 ? -8.051 8.688 -3.681 1.00 15.00 212 SER B O 22
ATOM 17160 N N . ARG B 2 10 ? -9.131 7.597 -2.065 1.00 15.00 213 ARG B N 22
ATOM 17161 C CA . ARG B 2 10 ? -8.474 8.399 -1.042 1.00 15.00 213 ARG B CA 22
ATOM 17162 C C . ARG B 2 10 ? -7.751 7.546 -0.013 1.00 15.00 213 ARG B C 22
ATOM 17163 O O . ARG B 2 10 ? -6.522 7.506 0.017 1.00 15.00 213 ARG B O 22
ATOM 17184 N N . TYR B 2 11 ? -8.513 6.857 0.819 1.00 15.00 214 TYR B N 22
ATOM 17185 C CA . TYR B 2 11 ? -7.939 6.049 1.883 1.00 15.00 214 TYR B CA 22
ATOM 17186 C C . TYR B 2 11 ? -8.339 4.594 1.731 1.00 15.00 214 TYR B C 22
ATOM 17187 O O . TYR B 2 11 ? -9.494 4.286 1.441 1.00 15.00 214 TYR B O 22
ATOM 17205 N N . PRO B 2 12 ? -7.383 3.681 1.930 1.00 15.00 215 PRO B N 22
ATOM 17206 C CA . PRO B 2 12 ? -7.604 2.245 1.772 1.00 15.00 215 PRO B CA 22
ATOM 17207 C C . PRO B 2 12 ? -8.659 1.682 2.709 1.00 15.00 215 PRO B C 22
ATOM 17208 O O . PRO B 2 12 ? -9.320 0.698 2.383 1.00 15.00 215 PRO B O 22
ATOM 17219 N N . MET B 2 13 ? -8.786 2.278 3.880 1.00 15.00 216 MET B N 22
ATOM 17220 C CA . MET B 2 13 ? -9.716 1.774 4.870 1.00 15.00 216 MET B CA 22
ATOM 17221 C C . MET B 2 13 ? -10.249 2.890 5.754 1.00 15.00 216 MET B C 22
ATOM 17222 O O . MET B 2 13 ? -9.556 3.358 6.658 1.00 15.00 216 MET B O 22
ATOM 17236 N N . ASP B 2 14 ? -11.453 3.351 5.450 1.00 15.00 217 ASP B N 22
ATOM 17237 C CA . ASP B 2 14 ? -12.145 4.291 6.313 1.00 15.00 217 ASP B CA 22
ATOM 17238 C C . ASP B 2 14 ? -13.656 4.103 6.196 1.00 15.00 217 ASP B C 22
ATOM 17239 O O . ASP B 2 14 ? -14.292 4.721 5.322 1.00 15.00 217 ASP B O 22
ATOM 17249 N N . ASP A 1 1 ? 12.071 7.626 6.846 1.00 15.00 170 ASP A N 23
ATOM 17250 C CA . ASP A 1 1 ? 11.992 7.658 5.364 1.00 15.00 170 ASP A CA 23
ATOM 17251 C C . ASP A 1 1 ? 12.357 6.308 4.751 1.00 15.00 170 ASP A C 23
ATOM 17252 O O . ASP A 1 1 ? 11.965 6.004 3.626 1.00 15.00 170 ASP A O 23
ATOM 17263 N N . VAL A 1 2 ? 13.140 5.510 5.474 1.00 15.00 171 VAL A N 23
ATOM 17264 C CA . VAL A 1 2 ? 13.545 4.197 4.977 1.00 15.00 171 VAL A CA 23
ATOM 17265 C C . VAL A 1 2 ? 12.450 3.132 5.168 1.00 15.00 171 VAL A C 23
ATOM 17266 O O . VAL A 1 2 ? 12.108 2.430 4.216 1.00 15.00 171 VAL A O 23
ATOM 17279 N N . PRO A 1 3 ? 11.866 2.994 6.384 1.00 15.00 172 PRO A N 23
ATOM 17280 C CA . PRO A 1 3 ? 10.836 1.981 6.645 1.00 15.00 172 PRO A CA 23
ATOM 17281 C C . PRO A 1 3 ? 9.532 2.261 5.910 1.00 15.00 172 PRO A C 23
ATOM 17282 O O . PRO A 1 3 ? 8.685 1.377 5.781 1.00 15.00 172 PRO A O 23
ATOM 17293 N N . LEU A 1 4 ? 9.366 3.500 5.460 1.00 15.00 173 LEU A N 23
ATOM 17294 C CA . LEU A 1 4 ? 8.180 3.902 4.714 1.00 15.00 173 LEU A CA 23
ATOM 17295 C C . LEU A 1 4 ? 8.569 4.850 3.580 1.00 15.00 173 LEU A C 23
ATOM 17296 O O . LEU A 1 4 ? 8.946 5.995 3.828 1.00 15.00 173 LEU A O 23
ATOM 17312 N N . PRO A 1 5 ? 8.531 4.363 2.329 1.00 15.00 174 PRO A N 23
ATOM 17313 C CA . PRO A 1 5 ? 8.780 5.189 1.138 1.00 15.00 174 PRO A CA 23
ATOM 17314 C C . PRO A 1 5 ? 7.793 6.354 1.021 1.00 15.00 174 PRO A C 23
ATOM 17315 O O . PRO A 1 5 ? 6.626 6.239 1.406 1.00 15.00 174 PRO A O 23
ATOM 17326 N N . ALA A 1 6 ? 8.257 7.462 0.456 1.00 15.00 175 ALA A N 23
ATOM 17327 C CA . ALA A 1 6 ? 7.433 8.659 0.329 1.00 15.00 175 ALA A CA 23
ATOM 17328 C C . ALA A 1 6 ? 6.662 8.651 -0.985 1.00 15.00 175 ALA A C 23
ATOM 17329 O O . ALA A 1 6 ? 7.190 8.252 -2.024 1.00 15.00 175 ALA A O 23
ATOM 17336 N N . GLY A 1 7 ? 5.419 9.112 -0.929 1.00 15.00 176 GLY A N 23
ATOM 17337 C CA . GLY A 1 7 ? 4.536 9.050 -2.078 1.00 15.00 176 GLY A CA 23
ATOM 17338 C C . GLY A 1 7 ? 3.779 7.740 -2.118 1.00 15.00 176 GLY A C 23
ATOM 17339 O O . GLY A 1 7 ? 3.147 7.395 -3.121 1.00 15.00 176 GLY A O 23
ATOM 17343 N N . TRP A 1 8 ? 3.804 7.039 -0.993 1.00 15.00 177 TRP A N 23
ATOM 17344 C CA . TRP A 1 8 ? 3.170 5.737 -0.873 1.00 15.00 177 TRP A CA 23
ATOM 17345 C C . TRP A 1 8 ? 2.158 5.747 0.269 1.00 15.00 177 TRP A C 23
ATOM 17346 O O . TRP A 1 8 ? 2.309 6.485 1.242 1.00 15.00 177 TRP A O 23
ATOM 17367 N N . GLU A 1 9 ? 1.131 4.922 0.143 1.00 15.00 178 GLU A N 23
ATOM 17368 C CA . GLU A 1 9 ? 0.142 4.768 1.196 1.00 15.00 178 GLU A CA 23
ATOM 17369 C C . GLU A 1 9 ? 0.455 3.511 1.989 1.00 15.00 178 GLU A C 23
ATOM 17370 O O . GLU A 1 9 ? 0.392 2.404 1.455 1.00 15.00 178 GLU A O 23
ATOM 17382 N N . MET A 1 10 ? 0.803 3.682 3.252 1.00 15.00 179 MET A N 23
ATOM 17383 C CA . MET A 1 10 ? 1.287 2.574 4.059 1.00 15.00 179 MET A CA 23
ATOM 17384 C C . MET A 1 10 ? 0.214 2.113 5.027 1.00 15.00 179 MET A C 23
ATOM 17385 O O . MET A 1 10 ? -0.155 2.852 5.943 1.00 15.00 179 MET A O 23
ATOM 17399 N N . ALA A 1 11 ? -0.310 0.910 4.829 1.00 15.00 180 ALA A N 23
ATOM 17400 C CA . ALA A 1 11 ? -1.259 0.361 5.784 1.00 15.00 180 ALA A CA 23
ATOM 17401 C C . ALA A 1 11 ? -1.140 -1.149 5.881 1.00 15.00 180 ALA A C 23
ATOM 17402 O O . ALA A 1 11 ? -1.092 -1.854 4.872 1.00 15.00 180 ALA A O 23
ATOM 17409 N N . LYS A 1 12 ? -1.083 -1.633 7.109 1.00 15.00 181 LYS A N 23
ATOM 17410 C CA . LYS A 1 12 ? -0.966 -3.055 7.372 1.00 15.00 181 LYS A CA 23
ATOM 17411 C C . LYS A 1 12 ? -2.149 -3.518 8.212 1.00 15.00 181 LYS A C 23
ATOM 17412 O O . LYS A 1 12 ? -2.286 -3.121 9.369 1.00 15.00 181 LYS A O 23
ATOM 17431 N N . THR A 1 13 ? -3.016 -4.328 7.630 1.00 15.00 182 THR A N 23
ATOM 17432 C CA . THR A 1 13 ? -4.171 -4.833 8.356 1.00 15.00 182 THR A CA 23
ATOM 17433 C C . THR A 1 13 ? -3.859 -6.192 8.984 1.00 15.00 182 THR A C 23
ATOM 17434 O O . THR A 1 13 ? -3.155 -7.020 8.390 1.00 15.00 182 THR A O 23
ATOM 17445 N N . SER A 1 14 ? -4.394 -6.405 10.192 1.00 15.00 183 SER A N 23
ATOM 17446 C CA . SER A 1 14 ? -4.112 -7.595 10.993 1.00 15.00 183 SER A CA 23
ATOM 17447 C C . SER A 1 14 ? -4.522 -8.886 10.280 1.00 15.00 183 SER A C 23
ATOM 17448 O O . SER A 1 14 ? -4.134 -9.979 10.692 1.00 15.00 183 SER A O 23
ATOM 17456 N N . SER A 1 15 ? -5.321 -8.747 9.228 1.00 15.00 184 SER A N 23
ATOM 17457 C CA . SER A 1 15 ? -5.689 -9.869 8.367 1.00 15.00 184 SER A CA 23
ATOM 17458 C C . SER A 1 15 ? -4.446 -10.526 7.757 1.00 15.00 184 SER A C 23
ATOM 17459 O O . SER A 1 15 ? -4.511 -11.627 7.213 1.00 15.00 184 SER A O 23
ATOM 17467 N N . GLY A 1 16 ? -3.318 -9.828 7.842 1.00 15.00 185 GLY A N 23
ATOM 17468 C CA . GLY A 1 16 ? -2.096 -10.291 7.224 1.00 15.00 185 GLY A CA 23
ATOM 17469 C C . GLY A 1 16 ? -1.970 -9.772 5.815 1.00 15.00 185 GLY A C 23
ATOM 17470 O O . GLY A 1 16 ? -1.231 -10.319 4.998 1.00 15.00 185 GLY A O 23
ATOM 17474 N N . GLN A 1 17 ? -2.688 -8.696 5.539 1.00 15.00 186 GLN A N 23
ATOM 17475 C CA . GLN A 1 17 ? -2.641 -8.059 4.236 1.00 15.00 186 GLN A CA 23
ATOM 17476 C C . GLN A 1 17 ? -1.803 -6.793 4.301 1.00 15.00 186 GLN A C 23
ATOM 17477 O O . GLN A 1 17 ? -2.192 -5.804 4.926 1.00 15.00 186 GLN A O 23
ATOM 17491 N N . ARG A 1 18 ? -0.633 -6.852 3.695 1.00 15.00 187 ARG A N 23
ATOM 17492 C CA . ARG A 1 18 ? 0.245 -5.701 3.614 1.00 15.00 187 ARG A CA 23
ATOM 17493 C C . ARG A 1 18 ? 0.108 -5.077 2.228 1.00 15.00 187 ARG A C 23
ATOM 17494 O O . ARG A 1 18 ? 0.330 -5.747 1.221 1.00 15.00 187 ARG A O 23
ATOM 17515 N N . TYR A 1 19 ? -0.297 -3.819 2.161 1.00 15.00 188 TYR A N 23
ATOM 17516 C CA . TYR A 1 19 ? -0.466 -3.167 0.881 1.00 15.00 188 TYR A CA 23
ATOM 17517 C C . TYR A 1 19 ? 0.090 -1.755 0.928 1.00 15.00 188 TYR A C 23
ATOM 17518 O O . TYR A 1 19 ? 0.065 -1.079 1.975 1.00 15.00 188 TYR A O 23
ATOM 17536 N N . PHE A 1 20 ? 0.585 -1.319 -0.212 1.00 15.00 189 PHE A N 23
ATOM 17537 C CA . PHE A 1 20 ? 1.162 -0.003 -0.343 1.00 15.00 189 PHE A CA 23
ATOM 17538 C C . PHE A 1 20 ? 0.646 0.651 -1.619 1.00 15.00 189 PHE A C 23
ATOM 17539 O O . PHE A 1 20 ? 0.772 0.098 -2.710 1.00 15.00 189 PHE A O 23
ATOM 17556 N N . LEU A 1 21 ? 0.053 1.822 -1.478 1.00 15.00 190 LEU A N 23
ATOM 17557 C CA . LEU A 1 21 ? -0.499 2.540 -2.620 1.00 15.00 190 LEU A CA 23
ATOM 17558 C C . LEU A 1 21 ? 0.542 3.454 -3.237 1.00 15.00 190 LEU A C 23
ATOM 17559 O O . LEU A 1 21 ? 1.293 4.103 -2.518 1.00 15.00 190 LEU A O 23
ATOM 17575 N N . ASN A 1 22 ? 0.562 3.558 -4.551 1.00 15.00 191 ASN A N 23
ATOM 17576 C CA . ASN A 1 22 ? 1.307 4.623 -5.178 1.00 15.00 191 ASN A CA 23
ATOM 17577 C C . ASN A 1 22 ? 0.366 5.797 -5.369 1.00 15.00 191 ASN A C 23
ATOM 17578 O O . ASN A 1 22 ? -0.445 5.798 -6.301 1.00 15.00 191 ASN A O 23
ATOM 17589 N N . HIS A 1 23 ? 0.438 6.773 -4.461 1.00 15.00 192 HIS A N 23
ATOM 17590 C CA . HIS A 1 23 ? -0.444 7.939 -4.524 1.00 15.00 192 HIS A CA 23
ATOM 17591 C C . HIS A 1 23 ? -0.096 8.808 -5.724 1.00 15.00 192 HIS A C 23
ATOM 17592 O O . HIS A 1 23 ? -0.856 9.692 -6.106 1.00 15.00 192 HIS A O 23
ATOM 17607 N N . ILE A 1 24 ? 1.063 8.547 -6.310 1.00 15.00 193 ILE A N 23
ATOM 17608 C CA . ILE A 1 24 ? 1.512 9.281 -7.481 1.00 15.00 193 ILE A CA 23
ATOM 17609 C C . ILE A 1 24 ? 1.142 8.537 -8.766 1.00 15.00 193 ILE A C 23
ATOM 17610 O O . ILE A 1 24 ? 0.812 9.152 -9.781 1.00 15.00 193 ILE A O 23
ATOM 17626 N N . ASP A 1 25 ? 1.178 7.210 -8.705 1.00 15.00 194 ASP A N 23
ATOM 17627 C CA . ASP A 1 25 ? 0.988 6.383 -9.896 1.00 15.00 194 ASP A CA 23
ATOM 17628 C C . ASP A 1 25 ? -0.451 5.899 -10.039 1.00 15.00 194 ASP A C 23
ATOM 17629 O O . ASP A 1 25 ? -0.824 5.390 -11.097 1.00 15.00 194 ASP A O 23
ATOM 17638 N N . GLN A 1 26 ? -1.236 6.016 -8.961 1.00 15.00 195 GLN A N 23
ATOM 17639 C CA . GLN A 1 26 ? -2.633 5.561 -8.959 1.00 15.00 195 GLN A CA 23
ATOM 17640 C C . GLN A 1 26 ? -2.681 4.032 -8.988 1.00 15.00 195 GLN A C 23
ATOM 17641 O O . GLN A 1 26 ? -3.630 3.419 -9.474 1.00 15.00 195 GLN A O 23
ATOM 17655 N N . THR A 1 27 ? -1.678 3.412 -8.391 1.00 15.00 196 THR A N 23
ATOM 17656 C CA . THR A 1 27 ? -1.580 1.964 -8.425 1.00 15.00 196 THR A CA 23
ATOM 17657 C C . THR A 1 27 ? -1.625 1.361 -7.028 1.00 15.00 196 THR A C 23
ATOM 17658 O O . THR A 1 27 ? -1.212 1.988 -6.049 1.00 15.00 196 THR A O 23
ATOM 17669 N N . THR A 1 28 ? -2.148 0.148 -6.942 1.00 15.00 197 THR A N 23
ATOM 17670 C CA . THR A 1 28 ? -2.218 -0.572 -5.685 1.00 15.00 197 THR A CA 23
ATOM 17671 C C . THR A 1 28 ? -1.175 -1.688 -5.655 1.00 15.00 197 THR A C 23
ATOM 17672 O O . THR A 1 28 ? -1.288 -2.671 -6.387 1.00 15.00 197 THR A O 23
ATOM 17683 N N . THR A 1 29 ? -0.164 -1.526 -4.816 1.00 15.00 198 THR A N 23
ATOM 17684 C CA . THR A 1 29 ? 0.942 -2.467 -4.750 1.00 15.00 198 THR A CA 23
ATOM 17685 C C . THR A 1 29 ? 0.764 -3.459 -3.587 1.00 15.00 198 THR A C 23
ATOM 17686 O O . THR A 1 29 ? 0.467 -3.054 -2.463 1.00 15.00 198 THR A O 23
ATOM 17697 N N . TRP A 1 30 ? 0.926 -4.757 -3.869 1.00 15.00 199 TRP A N 23
ATOM 17698 C CA . TRP A 1 30 ? 0.832 -5.791 -2.840 1.00 15.00 199 TRP A CA 23
ATOM 17699 C C . TRP A 1 30 ? 2.187 -6.026 -2.181 1.00 15.00 199 TRP A C 23
ATOM 17700 O O . TRP A 1 30 ? 2.288 -6.189 -0.968 1.00 15.00 199 TRP A O 23
ATOM 17721 N N . GLN A 1 31 ? 3.226 -6.075 -3.003 1.00 15.00 200 GLN A N 23
ATOM 17722 C CA . GLN A 1 31 ? 4.540 -6.496 -2.544 1.00 15.00 200 GLN A CA 23
ATOM 17723 C C . GLN A 1 31 ? 5.352 -5.309 -2.046 1.00 15.00 200 GLN A C 23
ATOM 17724 O O . GLN A 1 31 ? 5.536 -4.326 -2.762 1.00 15.00 200 GLN A O 23
ATOM 17738 N N . ASP A 1 32 ? 5.846 -5.432 -0.819 1.00 15.00 201 ASP A N 23
ATOM 17739 C CA . ASP A 1 32 ? 6.617 -4.375 -0.167 1.00 15.00 201 ASP A CA 23
ATOM 17740 C C . ASP A 1 32 ? 7.772 -3.908 -1.051 1.00 15.00 201 ASP A C 23
ATOM 17741 O O . ASP A 1 32 ? 8.679 -4.686 -1.363 1.00 15.00 201 ASP A O 23
ATOM 17750 N N . PRO A 1 33 ? 7.738 -2.632 -1.482 1.00 15.00 202 PRO A N 23
ATOM 17751 C CA . PRO A 1 33 ? 8.783 -2.038 -2.325 1.00 15.00 202 PRO A CA 23
ATOM 17752 C C . PRO A 1 33 ? 10.186 -2.104 -1.713 1.00 15.00 202 PRO A C 23
ATOM 17753 O O . PRO A 1 33 ? 11.178 -1.874 -2.406 1.00 15.00 202 PRO A O 23
ATOM 17764 N N . ARG A 1 34 ? 10.274 -2.387 -0.421 1.00 15.00 203 ARG A N 23
ATOM 17765 C CA . ARG A 1 34 ? 11.569 -2.484 0.243 1.00 15.00 203 ARG A CA 23
ATOM 17766 C C . ARG A 1 34 ? 12.120 -3.907 0.161 1.00 15.00 203 ARG A C 23
ATOM 17767 O O . ARG A 1 34 ? 13.316 -4.133 0.358 1.00 15.00 203 ARG A O 23
ATOM 17788 N N . LYS A 1 35 ? 11.243 -4.867 -0.096 1.00 15.00 204 LYS A N 23
ATOM 17789 C CA . LYS A 1 35 ? 11.656 -6.260 -0.210 1.00 15.00 204 LYS A CA 23
ATOM 17790 C C . LYS A 1 35 ? 11.783 -6.657 -1.674 1.00 15.00 204 LYS A C 23
ATOM 17791 O O . LYS A 1 35 ? 12.651 -7.450 -2.044 1.00 15.00 204 LYS A O 23
ATOM 17810 N N . ALA A 1 36 ? 10.903 -6.120 -2.498 1.00 15.00 205 ALA A N 23
ATOM 17811 C CA . ALA A 1 36 ? 10.907 -6.432 -3.914 1.00 15.00 205 ALA A CA 23
ATOM 17812 C C . ALA A 1 36 ? 11.376 -5.234 -4.719 1.00 15.00 205 ALA A C 23
ATOM 17813 O O . ALA A 1 36 ? 10.529 -4.391 -5.087 1.00 15.00 205 ALA A O 23
ATOM 17821 N N . GLY B 2 1 ? -3.240 -16.719 -5.072 1.00 15.00 204 GLY B N 23
ATOM 17822 C CA . GLY B 2 1 ? -3.422 -15.294 -5.426 1.00 15.00 204 GLY B CA 23
ATOM 17823 C C . GLY B 2 1 ? -4.037 -14.502 -4.291 1.00 15.00 204 GLY B C 23
ATOM 17824 O O . GLY B 2 1 ? -4.651 -15.071 -3.389 1.00 15.00 204 GLY B O 23
ATOM 17830 N N . GLU B 2 2 ? -3.863 -13.189 -4.337 1.00 15.00 205 GLU B N 23
ATOM 17831 C CA . GLU B 2 2 ? -4.385 -12.301 -3.305 1.00 15.00 205 GLU B CA 23
ATOM 17832 C C . GLU B 2 2 ? -5.785 -11.840 -3.668 1.00 15.00 205 GLU B C 23
ATOM 17833 O O . GLU B 2 2 ? -6.125 -11.721 -4.845 1.00 15.00 205 GLU B O 23
ATOM 17845 N N . SER B 2 3 ? -6.582 -11.567 -2.656 1.00 15.00 206 SER B N 23
ATOM 17846 C CA . SER B 2 3 ? -7.940 -11.111 -2.862 1.00 15.00 206 SER B CA 23
ATOM 17847 C C . SER B 2 3 ? -7.936 -9.592 -2.958 1.00 15.00 206 SER B C 23
ATOM 17848 O O . SER B 2 3 ? -7.101 -8.946 -2.329 1.00 15.00 206 SER B O 23
ATOM 17856 N N . PRO B 2 4 ? -8.882 -9.005 -3.718 1.00 15.00 207 PRO B N 23
ATOM 17857 C CA . PRO B 2 4 ? -8.824 -7.590 -4.117 1.00 15.00 207 PRO B CA 23
ATOM 17858 C C . PRO B 2 4 ? -8.529 -6.649 -2.953 1.00 15.00 207 PRO B C 23
ATOM 17859 O O . PRO B 2 4 ? -9.198 -6.688 -1.916 1.00 15.00 207 PRO B O 23
ATOM 17870 N N . PRO B 2 5 ? -7.538 -5.765 -3.141 1.00 15.00 208 PRO B N 23
ATOM 17871 C CA . PRO B 2 5 ? -6.972 -4.902 -2.117 1.00 15.00 208 PRO B CA 23
ATOM 17872 C C . PRO B 2 5 ? -7.710 -3.555 -2.101 1.00 15.00 208 PRO B C 23
ATOM 17873 O O . PRO B 2 5 ? -8.640 -3.350 -2.888 1.00 15.00 208 PRO B O 23
ATOM 17884 N N . PRO B 2 6 ? -7.315 -2.624 -1.216 1.00 15.00 209 PRO B N 23
ATOM 17885 C CA . PRO B 2 6 ? -7.961 -1.308 -1.067 1.00 15.00 209 PRO B CA 23
ATOM 17886 C C . PRO B 2 6 ? -8.179 -0.573 -2.383 1.00 15.00 209 PRO B C 23
ATOM 17887 O O . PRO B 2 6 ? -7.301 -0.555 -3.249 1.00 15.00 209 PRO B O 23
ATOM 17898 N N . PRO B 2 7 ? -9.354 0.051 -2.538 1.00 15.00 210 PRO B N 23
ATOM 17899 C CA . PRO B 2 7 ? -9.609 0.983 -3.631 1.00 15.00 210 PRO B CA 23
ATOM 17900 C C . PRO B 2 7 ? -8.677 2.186 -3.530 1.00 15.00 210 PRO B C 23
ATOM 17901 O O . PRO B 2 7 ? -8.511 2.761 -2.453 1.00 15.00 210 PRO B O 23
ATOM 17912 N N . TYR B 2 8 ? -8.094 2.568 -4.652 1.00 15.00 211 TYR B N 23
ATOM 17913 C CA . TYR B 2 8 ? -7.079 3.616 -4.693 1.00 15.00 211 TYR B CA 23
ATOM 17914 C C . TYR B 2 8 ? -7.625 5.005 -4.312 1.00 15.00 211 TYR B C 23
ATOM 17915 O O . TYR B 2 8 ? -6.844 5.927 -4.073 1.00 15.00 211 TYR B O 23
ATOM 17933 N N . SER B 2 9 ? -8.941 5.144 -4.179 1.00 15.00 212 SER B N 23
ATOM 17934 C CA . SER B 2 9 ? -9.582 6.448 -4.329 1.00 15.00 212 SER B CA 23
ATOM 17935 C C . SER B 2 9 ? -9.048 7.482 -3.328 1.00 15.00 212 SER B C 23
ATOM 17936 O O . SER B 2 9 ? -8.352 8.410 -3.740 1.00 15.00 212 SER B O 23
ATOM 17944 N N . ARG B 2 10 ? -9.344 7.366 -2.036 1.00 15.00 213 ARG B N 23
ATOM 17945 C CA . ARG B 2 10 ? -8.658 8.236 -1.086 1.00 15.00 213 ARG B CA 23
ATOM 17946 C C . ARG B 2 10 ? -7.876 7.460 -0.032 1.00 15.00 213 ARG B C 23
ATOM 17947 O O . ARG B 2 10 ? -6.646 7.424 -0.060 1.00 15.00 213 ARG B O 23
ATOM 17968 N N . TYR B 2 11 ? -8.601 6.821 0.881 1.00 15.00 214 TYR B N 23
ATOM 17969 C CA . TYR B 2 11 ? -7.984 6.081 1.980 1.00 15.00 214 TYR B CA 23
ATOM 17970 C C . TYR B 2 11 ? -8.388 4.610 1.964 1.00 15.00 214 TYR B C 23
ATOM 17971 O O . TYR B 2 11 ? -9.577 4.293 1.892 1.00 15.00 214 TYR B O 23
ATOM 17989 N N . PRO B 2 12 ? -7.415 3.693 2.047 1.00 15.00 215 PRO B N 23
ATOM 17990 C CA . PRO B 2 12 ? -7.689 2.256 2.147 1.00 15.00 215 PRO B CA 23
ATOM 17991 C C . PRO B 2 12 ? -8.288 1.857 3.493 1.00 15.00 215 PRO B C 23
ATOM 17992 O O . PRO B 2 12 ? -9.471 1.521 3.587 1.00 15.00 215 PRO B O 23
ATOM 18003 N N . MET B 2 13 ? -7.471 1.926 4.536 1.00 15.00 216 MET B N 23
ATOM 18004 C CA . MET B 2 13 ? -7.874 1.472 5.859 1.00 15.00 216 MET B CA 23
ATOM 18005 C C . MET B 2 13 ? -8.288 2.654 6.719 1.00 15.00 216 MET B C 23
ATOM 18006 O O . MET B 2 13 ? -7.509 3.582 6.924 1.00 15.00 216 MET B O 23
ATOM 18020 N N . ASP B 2 14 ? -9.517 2.621 7.205 1.00 15.00 217 ASP B N 23
ATOM 18021 C CA . ASP B 2 14 ? -10.025 3.682 8.058 1.00 15.00 217 ASP B CA 23
ATOM 18022 C C . ASP B 2 14 ? -9.753 3.364 9.521 1.00 15.00 217 ASP B C 23
ATOM 18023 O O . ASP B 2 14 ? -10.513 2.570 10.112 1.00 15.00 217 ASP B O 23
ATOM 18033 N N . ASP A 1 1 ? 11.226 7.367 5.500 1.00 15.00 170 ASP A N 24
ATOM 18034 C CA . ASP A 1 1 ? 11.480 7.217 4.048 1.00 15.00 170 ASP A CA 24
ATOM 18035 C C . ASP A 1 1 ? 1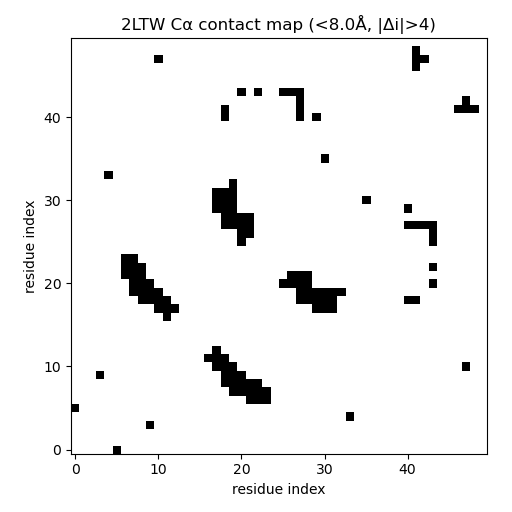2.009 5.820 3.723 1.00 15.00 170 ASP A C 24
ATOM 18036 O O . ASP A 1 1 ? 11.603 5.219 2.732 1.00 15.00 170 ASP A O 24
ATOM 18047 N N . VAL A 1 2 ? 12.947 5.318 4.523 1.00 15.00 171 VAL A N 24
ATOM 18048 C CA . VAL A 1 2 ? 13.454 3.961 4.330 1.00 15.00 171 VAL A CA 24
ATOM 18049 C C . VAL A 1 2 ? 12.512 2.900 4.924 1.00 15.00 171 VAL A C 24
ATOM 18050 O O . VAL A 1 2 ? 12.170 1.934 4.241 1.00 15.00 171 VAL A O 24
ATOM 18063 N N . PRO A 1 3 ? 12.078 3.043 6.200 1.00 15.00 172 PRO A N 24
ATOM 18064 C CA . PRO A 1 3 ? 11.116 2.111 6.804 1.00 15.00 172 PRO A CA 24
ATOM 18065 C C . PRO A 1 3 ? 9.757 2.184 6.120 1.00 15.00 172 PRO A C 24
ATOM 18066 O O . PRO A 1 3 ? 9.038 1.188 6.018 1.00 15.00 172 PRO A O 24
ATOM 18077 N N . LEU A 1 4 ? 9.405 3.385 5.687 1.00 15.00 173 LEU A N 24
ATOM 18078 C CA . LEU A 1 4 ? 8.195 3.617 4.920 1.00 15.00 173 LEU A CA 24
ATOM 18079 C C . LEU A 1 4 ? 8.504 4.575 3.775 1.00 15.00 173 LEU A C 24
ATOM 18080 O O . LEU A 1 4 ? 8.776 5.755 4.014 1.00 15.00 173 LEU A O 24
ATOM 18096 N N . PRO A 1 5 ? 8.531 4.065 2.529 1.00 15.00 174 PRO A N 24
ATOM 18097 C CA . PRO A 1 5 ? 8.800 4.882 1.336 1.00 15.00 174 PRO A CA 24
ATOM 18098 C C . PRO A 1 5 ? 7.873 6.095 1.239 1.00 15.00 174 PRO A C 24
ATOM 18099 O O . PRO A 1 5 ? 6.696 6.026 1.599 1.00 15.00 174 PRO A O 24
ATOM 18110 N N . ALA A 1 6 ? 8.404 7.198 0.726 1.00 15.00 175 ALA A N 24
ATOM 18111 C CA . ALA A 1 6 ? 7.650 8.440 0.651 1.00 15.00 175 ALA A CA 24
ATOM 18112 C C . ALA A 1 6 ? 6.880 8.536 -0.661 1.00 15.00 175 ALA A C 24
ATOM 18113 O O . ALA A 1 6 ? 7.412 8.241 -1.733 1.00 15.00 175 ALA A O 24
ATOM 18120 N N . GLY A 1 7 ? 5.629 8.968 -0.564 1.00 15.00 176 GLY A N 24
ATOM 18121 C CA . GLY A 1 7 ? 4.747 8.983 -1.714 1.00 15.00 176 GLY A CA 24
ATOM 18122 C C . GLY A 1 7 ? 3.987 7.679 -1.827 1.00 15.00 176 GLY A C 24
ATOM 18123 O O . GLY A 1 7 ? 3.374 7.377 -2.855 1.00 15.00 176 GLY A O 24
ATOM 18127 N N . TRP A 1 8 ? 4.016 6.922 -0.742 1.00 15.00 177 TRP A N 24
ATOM 18128 C CA . TRP A 1 8 ? 3.349 5.636 -0.665 1.00 15.00 177 TRP A CA 24
ATOM 18129 C C . TRP A 1 8 ? 2.350 5.633 0.485 1.00 15.00 177 TRP A C 24
ATOM 18130 O O . TRP A 1 8 ? 2.503 6.380 1.455 1.00 15.00 177 TRP A O 24
ATOM 18151 N N . GLU A 1 9 ? 1.328 4.800 0.370 1.00 15.00 178 GLU A N 24
ATOM 18152 C CA . GLU A 1 9 ? 0.348 4.644 1.428 1.00 15.00 178 GLU A CA 24
ATOM 18153 C C . GLU A 1 9 ? 0.654 3.373 2.202 1.00 15.00 178 GLU A C 24
ATOM 18154 O O . GLU A 1 9 ? 0.573 2.273 1.655 1.00 15.00 178 GLU A O 24
ATOM 18166 N N . MET A 1 10 ? 1.013 3.533 3.464 1.00 15.00 179 MET A N 24
ATOM 18167 C CA . MET A 1 10 ? 1.514 2.424 4.260 1.00 15.00 179 MET A CA 24
ATOM 18168 C C . MET A 1 10 ? 0.455 1.938 5.234 1.00 15.00 179 MET A C 24
ATOM 18169 O O . MET A 1 10 ? 0.087 2.662 6.162 1.00 15.00 179 MET A O 24
ATOM 18183 N N . ALA A 1 11 ? -0.060 0.733 5.018 1.00 15.00 180 ALA A N 24
ATOM 18184 C CA . ALA A 1 11 ? -1.000 0.154 5.963 1.00 15.00 180 ALA A CA 24
ATOM 18185 C C . ALA A 1 11 ? -0.909 -1.364 5.980 1.00 15.00 180 ALA A C 24
ATOM 18186 O O . ALA A 1 11 ? -0.777 -2.011 4.939 1.00 15.00 180 ALA A O 24
ATOM 18193 N N . LYS A 1 12 ? -0.968 -1.921 7.177 1.00 15.00 181 LYS A N 24
ATOM 18194 C CA . LYS A 1 12 ? -0.843 -3.355 7.372 1.00 15.00 181 LYS A CA 24
ATOM 18195 C C . LYS A 1 12 ? -2.057 -3.882 8.131 1.00 15.00 181 LYS A C 24
ATOM 18196 O O . LYS A 1 12 ? -2.319 -3.466 9.260 1.00 15.00 181 LYS A O 24
ATOM 18215 N N . THR A 1 13 ? -2.797 -4.789 7.514 1.00 15.00 182 THR A N 24
ATOM 18216 C CA . THR A 1 13 ? -4.018 -5.303 8.118 1.00 15.00 182 THR A CA 24
ATOM 18217 C C . THR A 1 13 ? -3.717 -6.531 8.971 1.00 15.00 182 THR A C 24
ATOM 18218 O O . THR A 1 13 ? -2.890 -7.370 8.595 1.00 15.00 182 THR A O 24
ATOM 18229 N N . SER A 1 14 ? -4.401 -6.640 10.107 1.00 15.00 183 SER A N 24
ATOM 18230 C CA . SER A 1 14 ? -4.217 -7.768 11.011 1.00 15.00 183 SER A CA 24
ATOM 18231 C C . SER A 1 14 ? -4.718 -9.063 10.372 1.00 15.00 183 SER A C 24
ATOM 18232 O O . SER A 1 14 ? -4.388 -10.157 10.825 1.00 15.00 183 SER A O 24
ATOM 18240 N N . SER A 1 15 ? -5.526 -8.925 9.321 1.00 15.00 184 SER A N 24
ATOM 18241 C CA . SER A 1 15 ? -5.974 -10.068 8.533 1.00 15.00 184 SER A CA 24
ATOM 18242 C C . SER A 1 15 ? -4.792 -10.743 7.832 1.00 15.00 184 SER A C 24
ATOM 18243 O O . SER A 1 15 ? -4.911 -11.852 7.312 1.00 15.00 184 SER A O 24
ATOM 18251 N N . GLY A 1 16 ? -3.661 -10.046 7.798 1.00 15.00 185 GLY A N 24
ATOM 18252 C CA . GLY A 1 16 ? -2.495 -10.544 7.105 1.00 15.00 185 GLY A CA 24
ATOM 18253 C C . GLY A 1 16 ? -2.464 -10.090 5.666 1.00 15.00 185 GLY A C 24
ATOM 18254 O O . GLY A 1 16 ? -2.246 -10.883 4.750 1.00 15.00 185 GLY A O 24
ATOM 18258 N N . GLN A 1 17 ? -2.702 -8.803 5.474 1.00 15.00 186 GLN A N 24
ATOM 18259 C CA . GLN A 1 17 ? -2.584 -8.179 4.165 1.00 15.00 186 GLN A CA 24
ATOM 18260 C C . GLN A 1 17 ? -1.699 -6.953 4.274 1.00 15.00 186 GLN A C 24
ATOM 18261 O O . GLN A 1 17 ? -2.044 -5.986 4.956 1.00 15.00 186 GLN A O 24
ATOM 18275 N N . ARG A 1 18 ? -0.549 -7.007 3.635 1.00 15.00 187 ARG A N 24
ATOM 18276 C CA . ARG A 1 18 ? 0.349 -5.871 3.610 1.00 15.00 187 ARG A CA 24
ATOM 18277 C C . ARG A 1 18 ? 0.206 -5.152 2.272 1.00 15.00 187 ARG A C 24
ATOM 18278 O O . ARG A 1 18 ? 0.553 -5.703 1.231 1.00 15.00 187 ARG A O 24
ATOM 18299 N N . TYR A 1 19 ? -0.353 -3.949 2.277 1.00 15.00 188 TYR A N 24
ATOM 18300 C CA . TYR A 1 19 ? -0.554 -3.237 1.033 1.00 15.00 188 TYR A CA 24
ATOM 18301 C C . TYR A 1 19 ? 0.091 -1.867 1.083 1.00 15.00 188 TYR A C 24
ATOM 18302 O O . TYR A 1 19 ? 0.149 -1.211 2.136 1.00 15.00 188 TYR A O 24
ATOM 18320 N N . PHE A 1 20 ? 0.564 -1.447 -0.069 1.00 15.00 189 PHE A N 24
ATOM 18321 C CA . PHE A 1 20 ? 1.176 -0.154 -0.221 1.00 15.00 189 PHE A CA 24
ATOM 18322 C C . PHE A 1 20 ? 0.604 0.521 -1.455 1.00 15.00 189 PHE A C 24
ATOM 18323 O O . PHE A 1 20 ? 0.619 -0.047 -2.547 1.00 15.00 189 PHE A O 24
ATOM 18340 N N . LEU A 1 21 ? 0.078 1.714 -1.281 1.00 15.00 190 LEU A N 24
ATOM 18341 C CA . LEU A 1 21 ? -0.444 2.471 -2.404 1.00 15.00 190 LEU A CA 24
ATOM 18342 C C . LEU A 1 21 ? 0.646 3.327 -3.011 1.00 15.00 190 LEU A C 24
ATOM 18343 O O . LEU A 1 21 ? 1.421 3.941 -2.286 1.00 15.00 190 LEU A O 24
ATOM 18359 N N . ASN A 1 22 ? 0.685 3.423 -4.322 1.00 15.00 191 ASN A N 24
ATOM 18360 C CA . ASN A 1 22 ? 1.515 4.414 -4.945 1.00 15.00 191 ASN A CA 24
ATOM 18361 C C . ASN A 1 22 ? 0.676 5.668 -5.100 1.00 15.00 191 ASN A C 24
ATOM 18362 O O . ASN A 1 22 ? -0.115 5.768 -6.040 1.00 15.00 191 ASN A O 24
ATOM 18373 N N . HIS A 1 23 ? 0.793 6.597 -4.149 1.00 15.00 192 HIS A N 24
ATOM 18374 C CA . HIS A 1 23 ? 0.018 7.837 -4.215 1.00 15.00 192 HIS A CA 24
ATOM 18375 C C . HIS A 1 23 ? 0.453 8.656 -5.424 1.00 15.00 192 HIS A C 24
ATOM 18376 O O . HIS A 1 23 ? -0.237 9.574 -5.850 1.00 15.00 192 HIS A O 24
ATOM 18391 N N . ILE A 1 24 ? 1.614 8.308 -5.965 1.00 15.00 193 ILE A N 24
ATOM 18392 C CA . ILE A 1 24 ? 2.142 8.957 -7.155 1.00 15.00 193 ILE A CA 24
ATOM 18393 C C . ILE A 1 24 ? 1.674 8.234 -8.422 1.00 15.00 193 ILE A C 24
ATOM 18394 O O . ILE A 1 24 ? 1.278 8.868 -9.401 1.00 15.00 193 ILE A O 24
ATOM 18410 N N . ASP A 1 25 ? 1.705 6.902 -8.386 1.00 15.00 194 ASP A N 24
ATOM 18411 C CA . ASP A 1 25 ? 1.384 6.086 -9.564 1.00 15.00 194 ASP A CA 24
ATOM 18412 C C . ASP A 1 25 ? -0.110 5.839 -9.705 1.00 15.00 194 ASP A C 24
ATOM 18413 O O . ASP A 1 25 ? -0.556 5.373 -10.753 1.00 15.00 194 ASP A O 24
ATOM 18422 N N . GLN A 1 26 ? -0.875 6.100 -8.638 1.00 15.00 195 GLN A N 24
ATOM 18423 C CA . GLN A 1 26 ? -2.317 5.826 -8.641 1.00 15.00 195 GLN A CA 24
ATOM 18424 C C . GLN A 1 26 ? -2.522 4.318 -8.772 1.00 15.00 195 GLN A C 24
ATOM 18425 O O . GLN A 1 26 ? -3.539 3.833 -9.264 1.00 15.00 195 GLN A O 24
ATOM 18439 N N . THR A 1 27 ? -1.554 3.590 -8.242 1.00 15.00 196 THR A N 24
ATOM 18440 C CA . THR A 1 27 ? -1.471 2.154 -8.427 1.00 15.00 196 THR A CA 24
ATOM 18441 C C . THR A 1 27 ? -1.445 1.432 -7.078 1.00 15.00 196 THR A C 24
ATOM 18442 O O . THR A 1 27 ? -0.861 1.931 -6.115 1.00 15.00 196 THR A O 24
ATOM 18453 N N . THR A 1 28 ? -2.092 0.275 -7.010 1.00 15.00 197 THR A N 24
ATOM 18454 C CA . THR A 1 28 ? -2.135 -0.513 -5.787 1.00 15.00 197 THR A CA 24
ATOM 18455 C C . THR A 1 28 ? -1.053 -1.596 -5.806 1.00 15.00 197 THR A C 24
ATOM 18456 O O . THR A 1 28 ? -0.880 -2.300 -6.803 1.00 15.00 197 THR A O 24
ATOM 18467 N N . THR A 1 29 ? -0.328 -1.726 -4.703 1.00 15.00 198 THR A N 24
ATOM 18468 C CA . THR A 1 29 ? 0.779 -2.663 -4.620 1.00 15.00 198 THR A CA 24
ATOM 18469 C C . THR A 1 29 ? 0.624 -3.615 -3.419 1.00 15.00 198 THR A C 24
ATOM 18470 O O . THR A 1 29 ? 0.289 -3.179 -2.314 1.00 15.00 198 THR A O 24
ATOM 18481 N N . TRP A 1 30 ? 0.851 -4.914 -3.644 1.00 15.00 199 TRP A N 24
ATOM 18482 C CA . TRP A 1 30 ? 0.827 -5.909 -2.572 1.00 15.00 199 TRP A CA 24
ATOM 18483 C C . TRP A 1 30 ? 2.239 -6.158 -2.037 1.00 15.00 199 TRP A C 24
ATOM 18484 O O . TRP A 1 30 ? 2.438 -6.410 -0.849 1.00 15.00 199 TRP A O 24
ATOM 18505 N N . GLN A 1 31 ? 3.212 -6.130 -2.940 1.00 15.00 200 GLN A N 24
ATOM 18506 C CA . GLN A 1 31 ? 4.584 -6.498 -2.606 1.00 15.00 200 GLN A CA 24
ATOM 18507 C C . GLN A 1 31 ? 5.374 -5.287 -2.136 1.00 15.00 200 GLN A C 24
ATOM 18508 O O . GLN A 1 31 ? 5.372 -4.245 -2.787 1.00 15.00 200 GLN A O 24
ATOM 18522 N N . ASP A 1 32 ? 6.075 -5.455 -1.021 1.00 15.00 201 ASP A N 24
ATOM 18523 C CA . ASP A 1 32 ? 6.790 -4.359 -0.378 1.00 15.00 201 ASP A CA 24
ATOM 18524 C C . ASP A 1 32 ? 7.808 -3.730 -1.333 1.00 15.00 201 ASP A C 24
ATOM 18525 O O . ASP A 1 32 ? 8.801 -4.358 -1.704 1.00 15.00 201 ASP A O 24
ATOM 18534 N N . PRO A 1 33 ? 7.555 -2.472 -1.736 1.00 15.00 202 PRO A N 24
ATOM 18535 C CA . PRO A 1 33 ? 8.343 -1.751 -2.756 1.00 15.00 202 PRO A CA 24
ATOM 18536 C C . PRO A 1 33 ? 9.829 -1.607 -2.437 1.00 15.00 202 PRO A C 24
ATOM 18537 O O . PRO A 1 33 ? 10.630 -1.314 -3.325 1.00 15.00 202 PRO A O 24
ATOM 18548 N N . ARG A 1 34 ? 10.196 -1.769 -1.177 1.00 15.00 203 ARG A N 24
ATOM 18549 C CA . ARG A 1 34 ? 11.591 -1.622 -0.776 1.00 15.00 203 ARG A CA 24
ATOM 18550 C C . ARG A 1 34 ? 12.333 -2.946 -0.935 1.00 15.00 203 ARG A C 24
ATOM 18551 O O . ARG A 1 34 ? 13.559 -2.976 -1.018 1.00 15.00 203 ARG A O 24
ATOM 18572 N N . LYS A 1 35 ? 11.585 -4.042 -0.948 1.00 15.00 204 LYS A N 24
ATOM 18573 C CA . LYS A 1 35 ? 12.187 -5.363 -1.049 1.00 15.00 204 LYS A CA 24
ATOM 18574 C C . LYS A 1 35 ? 12.102 -5.891 -2.480 1.00 15.00 204 LYS A C 24
ATOM 18575 O O . LYS A 1 35 ? 12.772 -6.864 -2.835 1.00 15.00 204 LYS A O 24
ATOM 18594 N N . ALA A 1 36 ? 11.265 -5.256 -3.288 1.00 15.00 205 ALA A N 24
ATOM 18595 C CA . ALA A 1 36 ? 11.075 -5.663 -4.673 1.00 15.00 205 ALA A CA 24
ATOM 18596 C C . ALA A 1 36 ? 12.088 -4.978 -5.582 1.00 15.00 205 ALA A C 24
ATOM 18597 O O . ALA A 1 36 ? 13.172 -5.558 -5.809 1.00 15.00 205 ALA A O 24
ATOM 18605 N N . GLY B 2 1 ? -1.546 -15.505 -3.795 1.00 15.00 204 GLY B N 24
ATOM 18606 C CA . GLY B 2 1 ? -2.917 -15.342 -4.341 1.00 15.00 204 GLY B CA 24
ATOM 18607 C C . GLY B 2 1 ? -3.771 -14.519 -3.408 1.00 15.00 204 GLY B C 24
ATOM 18608 O O . GLY B 2 1 ? -4.373 -15.046 -2.473 1.00 15.00 204 GLY B O 24
ATOM 18614 N N . GLU B 2 2 ? -3.818 -13.224 -3.665 1.00 15.00 205 GLU B N 24
ATOM 18615 C CA . GLU B 2 2 ? -4.416 -12.280 -2.737 1.00 15.00 205 GLU B CA 24
ATOM 18616 C C . GLU B 2 2 ? -5.829 -11.920 -3.168 1.00 15.00 205 GLU B C 24
ATOM 18617 O O . GLU B 2 2 ? -6.148 -11.899 -4.359 1.00 15.00 205 GLU B O 24
ATOM 18629 N N . SER B 2 3 ? -6.654 -11.605 -2.191 1.00 15.00 206 SER B N 24
ATOM 18630 C CA . SER B 2 3 ? -8.012 -11.164 -2.441 1.00 15.00 206 SER B CA 24
ATOM 18631 C C . SER B 2 3 ? -7.967 -9.644 -2.589 1.00 15.00 206 SER B C 24
ATOM 18632 O O . SER B 2 3 ? -7.145 -9.002 -1.942 1.00 15.00 206 SER B O 24
ATOM 18640 N N . PRO B 2 4 ? -8.851 -9.046 -3.420 1.00 15.00 207 PRO B N 24
ATOM 18641 C CA . PRO B 2 4 ? -8.730 -7.639 -3.844 1.00 15.00 207 PRO B CA 24
ATOM 18642 C C . PRO B 2 4 ? -8.482 -6.682 -2.681 1.00 15.00 207 PRO B C 24
ATOM 18643 O O . PRO B 2 4 ? -9.117 -6.780 -1.625 1.00 15.00 207 PRO B O 24
ATOM 18654 N N . PRO B 2 5 ? -7.566 -5.717 -2.884 1.00 15.00 208 PRO B N 24
ATOM 18655 C CA . PRO B 2 5 ? -7.042 -4.826 -1.866 1.00 15.00 208 PRO B CA 24
ATOM 18656 C C . PRO B 2 5 ? -7.821 -3.500 -1.865 1.00 15.00 208 PRO B C 24
ATOM 18657 O O . PRO B 2 5 ? -8.761 -3.332 -2.647 1.00 15.00 208 PRO B O 24
ATOM 18668 N N . PRO B 2 6 ? -7.461 -2.560 -0.981 1.00 15.00 209 PRO B N 24
ATOM 18669 C CA . PRO B 2 6 ? -8.070 -1.227 -0.943 1.00 15.00 209 PRO B CA 24
ATOM 18670 C C . PRO B 2 6 ? -8.143 -0.541 -2.307 1.00 15.00 209 PRO B C 24
ATOM 18671 O O . PRO B 2 6 ? -7.213 -0.631 -3.113 1.00 15.00 209 PRO B O 24
ATOM 18682 N N . PRO B 2 7 ? -9.245 0.180 -2.561 1.00 15.00 210 PRO B N 24
ATOM 18683 C CA . PRO B 2 7 ? -9.365 1.058 -3.723 1.00 15.00 210 PRO B CA 24
ATOM 18684 C C . PRO B 2 7 ? -8.467 2.282 -3.570 1.00 15.00 210 PRO B C 24
ATOM 18685 O O . PRO B 2 7 ? -8.326 2.829 -2.473 1.00 15.00 210 PRO B O 24
ATOM 18696 N N . TYR B 2 8 ? -7.890 2.727 -4.674 1.00 15.00 211 TYR B N 24
ATOM 18697 C CA . TYR B 2 8 ? -6.909 3.805 -4.653 1.00 15.00 211 TYR B CA 24
ATOM 18698 C C . TYR B 2 8 ? -7.510 5.168 -4.275 1.00 15.00 211 TYR B C 24
ATOM 18699 O O . TYR B 2 8 ? -6.766 6.098 -3.970 1.00 15.00 211 TYR B O 24
ATOM 18717 N N . SER B 2 9 ? -8.834 5.280 -4.200 1.00 15.00 212 SER B N 24
ATOM 18718 C CA . SER B 2 9 ? -9.482 6.575 -4.411 1.00 15.00 212 SER B CA 24
ATOM 18719 C C . SER B 2 9 ? -8.986 7.623 -3.411 1.00 15.00 212 SER B C 24
ATOM 18720 O O . SER B 2 9 ? -8.279 8.553 -3.814 1.00 15.00 212 SER B O 24
ATOM 18728 N N . ARG B 2 10 ? -9.322 7.532 -2.134 1.00 15.00 213 ARG B N 24
ATOM 18729 C CA . ARG B 2 10 ? -8.606 8.364 -1.178 1.00 15.00 213 ARG B CA 24
ATOM 18730 C C . ARG B 2 10 ? -7.892 7.562 -0.101 1.00 15.00 213 ARG B C 24
ATOM 18731 O O . ARG B 2 10 ? -6.666 7.459 -0.102 1.00 15.00 213 ARG B O 24
ATOM 18752 N N . TYR B 2 11 ? -8.666 6.977 0.801 1.00 15.00 214 TYR B N 24
ATOM 18753 C CA . TYR B 2 11 ? -8.107 6.261 1.938 1.00 15.00 214 TYR B CA 24
ATOM 18754 C C . TYR B 2 11 ? -8.556 4.807 1.930 1.00 15.00 214 TYR B C 24
ATOM 18755 O O . TYR B 2 11 ? -9.750 4.524 1.827 1.00 15.00 214 TYR B O 24
ATOM 18773 N N . PRO B 2 12 ? -7.604 3.869 2.045 1.00 15.00 215 PRO B N 24
ATOM 18774 C CA . PRO B 2 12 ? -7.883 2.427 1.972 1.00 15.00 215 PRO B CA 24
ATOM 18775 C C . PRO B 2 12 ? -8.797 1.899 3.075 1.00 15.00 215 PRO B C 24
ATOM 18776 O O . PRO B 2 12 ? -9.429 0.857 2.906 1.00 15.00 215 PRO B O 24
ATOM 18787 N N . MET B 2 13 ? -8.843 2.584 4.209 1.00 15.00 216 MET B N 24
ATOM 18788 C CA . MET B 2 13 ? -9.593 2.081 5.350 1.00 15.00 216 MET B CA 24
ATOM 18789 C C . MET B 2 13 ? -10.134 3.212 6.209 1.00 15.00 216 MET B C 24
ATOM 18790 O O . MET B 2 13 ? -9.399 4.127 6.587 1.00 15.00 216 MET B O 24
ATOM 18804 N N . ASP B 2 14 ? -11.417 3.134 6.520 1.00 15.00 217 ASP B N 24
ATOM 18805 C CA . ASP B 2 14 ? -12.042 4.062 7.446 1.00 15.00 217 ASP B CA 24
ATOM 18806 C C . ASP B 2 14 ? -12.284 3.366 8.776 1.00 15.00 217 ASP B C 24
ATOM 18807 O O . ASP B 2 14 ? -13.197 2.516 8.846 1.00 15.00 217 ASP B O 24
ATOM 18817 N N . ASP A 1 1 ? 11.806 7.299 7.285 1.00 15.00 170 ASP A N 25
ATOM 18818 C CA . ASP A 1 1 ? 11.280 7.436 5.904 1.00 15.00 170 ASP A CA 25
ATOM 18819 C C . ASP A 1 1 ? 11.753 6.301 5.001 1.00 15.00 170 ASP A C 25
ATOM 18820 O O . ASP A 1 1 ? 11.295 6.178 3.867 1.00 15.00 170 ASP A O 25
ATOM 18831 N N . VAL A 1 2 ? 12.697 5.494 5.477 1.00 15.00 171 VAL A N 25
ATOM 18832 C CA . VAL A 1 2 ? 13.186 4.359 4.694 1.00 15.00 171 VAL A CA 25
ATOM 18833 C C . VAL A 1 2 ? 12.208 3.171 4.720 1.00 15.00 171 VAL A C 25
ATOM 18834 O O . VAL A 1 2 ? 11.862 2.648 3.663 1.00 15.00 171 VAL A O 25
ATOM 18847 N N . PRO A 1 3 ? 11.733 2.724 5.910 1.00 15.00 172 PRO A N 25
ATOM 18848 C CA . PRO A 1 3 ? 10.776 1.611 5.991 1.00 15.00 172 PRO A CA 25
ATOM 18849 C C . PRO A 1 3 ? 9.421 1.957 5.377 1.00 15.00 172 PRO A C 25
ATOM 18850 O O . PRO A 1 3 ? 8.648 1.074 5.014 1.00 15.00 172 PRO A O 25
ATOM 18861 N N . LEU A 1 4 ? 9.133 3.247 5.290 1.00 15.00 173 LEU A N 25
ATOM 18862 C CA . LEU A 1 4 ? 7.912 3.716 4.652 1.00 15.00 173 LEU A CA 25
ATOM 18863 C C . LEU A 1 4 ? 8.252 4.768 3.601 1.00 15.00 173 LEU A C 25
ATOM 18864 O O . LEU A 1 4 ? 8.459 5.935 3.935 1.00 15.00 173 LEU A O 25
ATOM 18880 N N . PRO A 1 5 ? 8.372 4.351 2.330 1.00 15.00 174 PRO A N 25
ATOM 18881 C CA . PRO A 1 5 ? 8.701 5.252 1.218 1.00 15.00 174 PRO A CA 25
ATOM 18882 C C . PRO A 1 5 ? 7.696 6.396 1.074 1.00 15.00 174 PRO A C 25
ATOM 18883 O O . PRO A 1 5 ? 6.520 6.257 1.419 1.00 15.00 174 PRO A O 25
ATOM 18894 N N . ALA A 1 6 ? 8.153 7.511 0.522 1.00 15.00 175 ALA A N 25
ATOM 18895 C CA . ALA A 1 6 ? 7.324 8.700 0.398 1.00 15.00 175 ALA A CA 25
ATOM 18896 C C . ALA A 1 6 ? 6.566 8.684 -0.922 1.00 15.00 175 ALA A C 25
ATOM 18897 O O . ALA A 1 6 ? 7.120 8.340 -1.967 1.00 15.00 175 ALA A O 25
ATOM 18904 N N . GLY A 1 7 ? 5.302 9.075 -0.869 1.00 15.00 176 GLY A N 25
ATOM 18905 C CA . GLY A 1 7 ? 4.429 8.944 -2.017 1.00 15.00 176 GLY A CA 25
ATOM 18906 C C . GLY A 1 7 ? 3.759 7.588 -2.032 1.00 15.00 176 GLY A C 25
ATOM 18907 O O . GLY A 1 7 ? 3.173 7.176 -3.033 1.00 15.00 176 GLY A O 25
ATOM 18911 N N . TRP A 1 8 ? 3.830 6.910 -0.895 1.00 15.00 177 TRP A N 25
ATOM 18912 C CA . TRP A 1 8 ? 3.241 5.592 -0.736 1.00 15.00 177 TRP A CA 25
ATOM 18913 C C . TRP A 1 8 ? 2.249 5.595 0.418 1.00 15.00 177 TRP A C 25
ATOM 18914 O O . TRP A 1 8 ? 2.420 6.326 1.396 1.00 15.00 177 TRP A O 25
ATOM 18935 N N . GLU A 1 9 ? 1.215 4.781 0.302 1.00 15.00 178 GLU A N 25
ATOM 18936 C CA . GLU A 1 9 ? 0.244 4.626 1.374 1.00 15.00 178 GLU A CA 25
ATOM 18937 C C . GLU A 1 9 ? 0.554 3.351 2.151 1.00 15.00 178 GLU A C 25
ATOM 18938 O O . GLU A 1 9 ? 0.476 2.252 1.600 1.00 15.00 178 GLU A O 25
ATOM 18950 N N . MET A 1 10 ? 0.908 3.503 3.418 1.00 15.00 179 MET A N 25
ATOM 18951 C CA . MET A 1 10 ? 1.424 2.385 4.199 1.00 15.00 179 MET A CA 25
ATOM 18952 C C . MET A 1 10 ? 0.413 1.926 5.241 1.00 15.00 179 MET A C 25
ATOM 18953 O O . MET A 1 10 ? 0.145 2.647 6.205 1.00 15.00 179 MET A O 25
ATOM 18967 N N . ALA A 1 11 ? -0.164 0.746 5.047 1.00 15.00 180 ALA A N 25
ATOM 18968 C CA . ALA A 1 11 ? -1.020 0.157 6.070 1.00 15.00 180 ALA A CA 25
ATOM 18969 C C . ALA A 1 11 ? -0.972 -1.364 6.012 1.00 15.00 180 ALA A C 25
ATOM 18970 O O . ALA A 1 11 ? -0.779 -1.950 4.948 1.00 15.00 180 ALA A O 25
ATOM 18977 N N . LYS A 1 12 ? -1.144 -1.993 7.168 1.00 15.00 181 LYS A N 25
ATOM 18978 C CA . LYS A 1 12 ? -1.060 -3.443 7.283 1.00 15.00 181 LYS A CA 25
ATOM 18979 C C . LYS A 1 12 ? -2.226 -3.962 8.116 1.00 15.00 181 LYS A C 25
ATOM 18980 O O . LYS A 1 12 ? -2.424 -3.528 9.250 1.00 15.00 181 LYS A O 25
ATOM 18999 N N . THR A 1 13 ? -2.986 -4.893 7.567 1.00 15.00 182 THR A N 25
ATOM 19000 C CA . THR A 1 13 ? -4.107 -5.469 8.290 1.00 15.00 182 THR A CA 25
ATOM 19001 C C . THR A 1 13 ? -3.635 -6.689 9.078 1.00 15.00 182 THR A C 25
ATOM 19002 O O . THR A 1 13 ? -2.744 -7.418 8.626 1.00 15.00 182 THR A O 25
ATOM 19013 N N . SER A 1 14 ? -4.234 -6.916 10.249 1.00 15.00 183 SER A N 25
ATOM 19014 C CA . SER A 1 14 ? -3.866 -8.052 11.093 1.00 15.00 183 SER A CA 25
ATOM 19015 C C . SER A 1 14 ? -4.225 -9.365 10.401 1.00 15.00 183 SER A C 25
ATOM 19016 O O . SER A 1 14 ? -3.779 -10.441 10.798 1.00 15.00 183 SER A O 25
ATOM 19024 N N . SER A 1 15 ? -5.048 -9.255 9.371 1.00 15.00 184 SER A N 25
ATOM 19025 C CA . SER A 1 15 ? -5.399 -10.373 8.509 1.00 15.00 184 SER A CA 25
ATOM 19026 C C . SER A 1 15 ? -4.163 -10.891 7.769 1.00 15.00 184 SER A C 25
ATOM 19027 O O . SER A 1 15 ? -4.178 -11.971 7.182 1.00 15.00 184 SER A O 25
ATOM 19035 N N . GLY A 1 16 ? -3.103 -10.089 7.790 1.00 15.00 185 GLY A N 25
ATOM 19036 C CA . GLY A 1 16 ? -1.893 -10.411 7.066 1.00 15.00 185 GLY A CA 25
ATOM 19037 C C . GLY A 1 16 ? -1.913 -9.848 5.667 1.00 15.00 185 GLY A C 25
ATOM 19038 O O . GLY A 1 16 ? -1.347 -10.426 4.742 1.00 15.00 185 GLY A O 25
ATOM 19042 N N . GLN A 1 17 ? -2.557 -8.699 5.519 1.00 15.00 186 GLN A N 25
ATOM 19043 C CA . GLN A 1 17 ? -2.567 -7.996 4.247 1.00 15.00 186 GLN A CA 25
ATOM 19044 C C . GLN A 1 17 ? -1.727 -6.737 4.355 1.00 15.00 186 GLN A C 25
ATOM 19045 O O . GLN A 1 17 ? -2.094 -5.786 5.047 1.00 15.00 186 GLN A O 25
ATOM 19059 N N . ARG A 1 18 ? -0.586 -6.749 3.694 1.00 15.00 187 ARG A N 25
ATOM 19060 C CA . ARG A 1 18 ? 0.318 -5.616 3.710 1.00 15.00 187 ARG A CA 25
ATOM 19061 C C . ARG A 1 18 ? 0.235 -4.887 2.376 1.00 15.00 187 ARG A C 25
ATOM 19062 O O . ARG A 1 18 ? 0.846 -5.297 1.393 1.00 15.00 187 ARG A O 25
ATOM 19083 N N . TYR A 1 19 ? -0.566 -3.841 2.320 1.00 15.00 188 TYR A N 25
ATOM 19084 C CA . TYR A 1 19 ? -0.772 -3.152 1.069 1.00 15.00 188 TYR A CA 25
ATOM 19085 C C . TYR A 1 19 ? -0.067 -1.810 1.073 1.00 15.00 188 TYR A C 25
ATOM 19086 O O . TYR A 1 19 ? -0.039 -1.094 2.082 1.00 15.00 188 TYR A O 25
ATOM 19104 N N . PHE A 1 20 ? 0.508 -1.486 -0.063 1.00 15.00 189 PHE A N 25
ATOM 19105 C CA . PHE A 1 20 ? 1.182 -0.227 -0.240 1.00 15.00 189 PHE A CA 25
ATOM 19106 C C . PHE A 1 20 ? 0.657 0.448 -1.495 1.00 15.00 189 PHE A C 25
ATOM 19107 O O . PHE A 1 20 ? 0.711 -0.113 -2.586 1.00 15.00 189 PHE A O 25
ATOM 19124 N N . LEU A 1 21 ? 0.126 1.641 -1.335 1.00 15.00 190 LEU A N 25
ATOM 19125 C CA . LEU A 1 21 ? -0.398 2.394 -2.462 1.00 15.00 190 LEU A CA 25
ATOM 19126 C C . LEU A 1 21 ? 0.681 3.260 -3.082 1.00 15.00 190 LEU A C 25
ATOM 19127 O O . LEU A 1 21 ? 1.427 3.916 -2.361 1.00 15.00 190 LEU A O 25
ATOM 19143 N N . ASN A 1 22 ? 0.739 3.318 -4.402 1.00 15.00 191 ASN A N 25
ATOM 19144 C CA . ASN A 1 22 ? 1.548 4.324 -5.047 1.00 15.00 191 ASN A CA 25
ATOM 19145 C C . ASN A 1 22 ? 0.679 5.543 -5.259 1.00 15.00 191 ASN A C 25
ATOM 19146 O O . ASN A 1 22 ? -0.102 5.584 -6.211 1.00 15.00 191 ASN A O 25
ATOM 19157 N N . HIS A 1 23 ? 0.774 6.511 -4.347 1.00 15.00 192 HIS A N 25
ATOM 19158 C CA . HIS A 1 23 ? -0.036 7.729 -4.432 1.00 15.00 192 HIS A CA 25
ATOM 19159 C C . HIS A 1 23 ? 0.439 8.596 -5.600 1.00 15.00 192 HIS A C 25
ATOM 19160 O O . HIS A 1 23 ? -0.142 9.640 -5.898 1.00 15.00 192 HIS A O 25
ATOM 19175 N N . ILE A 1 24 ? 1.522 8.162 -6.233 1.00 15.00 193 ILE A N 25
ATOM 19176 C CA . ILE A 1 24 ? 2.069 8.840 -7.396 1.00 15.00 193 ILE A CA 25
ATOM 19177 C C . ILE A 1 24 ? 1.676 8.103 -8.677 1.00 15.00 193 ILE A C 25
ATOM 19178 O O . ILE A 1 24 ? 1.247 8.717 -9.655 1.00 15.00 193 ILE A O 25
ATOM 19194 N N . ASP A 1 25 ? 1.813 6.782 -8.657 1.00 15.00 194 ASP A N 25
ATOM 19195 C CA . ASP A 1 25 ? 1.558 5.961 -9.840 1.00 15.00 194 ASP A CA 25
ATOM 19196 C C . ASP A 1 25 ? 0.079 5.624 -9.981 1.00 15.00 194 ASP A C 25
ATOM 19197 O O . ASP A 1 25 ? -0.356 5.167 -11.039 1.00 15.00 194 ASP A O 25
ATOM 19206 N N . GLN A 1 26 ? -0.684 5.831 -8.905 1.00 15.00 195 GLN A N 25
ATOM 19207 C CA . GLN A 1 26 ? -2.104 5.483 -8.874 1.00 15.00 195 GLN A CA 25
ATOM 19208 C C . GLN A 1 26 ? -2.265 3.973 -9.035 1.00 15.00 195 GLN A C 25
ATOM 19209 O O . GLN A 1 26 ? -3.111 3.482 -9.786 1.00 15.00 195 GLN A O 25
ATOM 19223 N N . THR A 1 27 ? -1.456 3.236 -8.293 1.00 15.00 196 THR A N 25
ATOM 19224 C CA . THR A 1 27 ? -1.504 1.786 -8.347 1.00 15.00 196 THR A CA 25
ATOM 19225 C C . THR A 1 27 ? -1.570 1.185 -6.946 1.00 15.00 196 THR A C 25
ATOM 19226 O O . THR A 1 27 ? -1.069 1.769 -5.981 1.00 15.00 196 THR A O 25
ATOM 19237 N N . THR A 1 28 ? -2.211 0.033 -6.843 1.00 15.00 197 THR A N 25
ATOM 19238 C CA . THR A 1 28 ? -2.305 -0.684 -5.585 1.00 15.00 197 THR A CA 25
ATOM 19239 C C . THR A 1 28 ? -1.296 -1.830 -5.557 1.00 15.00 197 THR A C 25
ATOM 19240 O O . THR A 1 28 ? -1.388 -2.771 -6.348 1.00 15.00 197 THR A O 25
ATOM 19251 N N . THR A 1 29 ? -0.332 -1.742 -4.657 1.00 15.00 198 THR A N 25
ATOM 19252 C CA . THR A 1 29 ? 0.751 -2.707 -4.594 1.00 15.00 198 THR A CA 25
ATOM 19253 C C . THR A 1 29 ? 0.554 -3.696 -3.434 1.00 15.00 198 THR A C 25
ATOM 19254 O O . THR A 1 29 ? 0.351 -3.281 -2.291 1.00 15.00 198 THR A O 25
ATOM 19265 N N . TRP A 1 30 ? 0.598 -5.002 -3.730 1.00 15.00 199 TRP A N 25
ATOM 19266 C CA . TRP A 1 30 ? 0.493 -6.031 -2.696 1.00 15.00 199 TRP A CA 25
ATOM 19267 C C . TRP A 1 30 ? 1.865 -6.358 -2.107 1.00 15.00 199 TRP A C 25
ATOM 19268 O O . TRP A 1 30 ? 1.975 -6.763 -0.952 1.00 15.00 199 TRP A O 25
ATOM 19289 N N . GLN A 1 31 ? 2.904 -6.234 -2.929 1.00 15.00 200 GLN A N 25
ATOM 19290 C CA . GLN A 1 31 ? 4.243 -6.672 -2.540 1.00 15.00 200 GLN A CA 25
ATOM 19291 C C . GLN A 1 31 ? 5.068 -5.504 -2.022 1.00 15.00 200 GLN A C 25
ATOM 19292 O O . GLN A 1 31 ? 5.017 -4.410 -2.574 1.00 15.00 200 GLN A O 25
ATOM 19306 N N . ASP A 1 32 ? 5.861 -5.757 -0.992 1.00 15.00 201 ASP A N 25
ATOM 19307 C CA . ASP A 1 32 ? 6.639 -4.710 -0.339 1.00 15.00 201 ASP A CA 25
ATOM 19308 C C . ASP A 1 32 ? 7.710 -4.150 -1.282 1.00 15.00 201 ASP A C 25
ATOM 19309 O O . ASP A 1 32 ? 8.636 -4.857 -1.669 1.00 15.00 201 ASP A O 25
ATOM 19318 N N . PRO A 1 33 ? 7.583 -2.869 -1.679 1.00 15.00 202 PRO A N 25
ATOM 19319 C CA . PRO A 1 33 ? 8.503 -2.232 -2.630 1.00 15.00 202 PRO A CA 25
ATOM 19320 C C . PRO A 1 33 ? 9.960 -2.163 -2.158 1.00 15.00 202 PRO A C 25
ATOM 19321 O O . PRO A 1 33 ? 10.858 -1.904 -2.958 1.00 15.00 202 PRO A O 25
ATOM 19332 N N . ARG A 1 34 ? 10.203 -2.384 -0.871 1.00 15.00 203 ARG A N 25
ATOM 19333 C CA . ARG A 1 34 ? 11.547 -2.218 -0.318 1.00 15.00 203 ARG A CA 25
ATOM 19334 C C . ARG A 1 34 ? 12.485 -3.353 -0.724 1.00 15.00 203 ARG A C 25
ATOM 19335 O O . ARG A 1 34 ? 13.702 -3.243 -0.564 1.00 15.00 203 ARG A O 25
ATOM 19356 N N . LYS A 1 35 ? 11.928 -4.451 -1.230 1.00 15.00 204 LYS A N 25
ATOM 19357 C CA . LYS A 1 35 ? 12.748 -5.572 -1.677 1.00 15.00 204 LYS A CA 25
ATOM 19358 C C . LYS A 1 35 ? 13.359 -5.288 -3.050 1.00 15.00 204 LYS A C 25
ATOM 19359 O O . LYS A 1 35 ? 14.286 -5.980 -3.481 1.00 15.00 204 LYS A O 25
ATOM 19378 N N . ALA A 1 36 ? 12.818 -4.267 -3.724 1.00 15.00 205 ALA A N 25
ATOM 19379 C CA . ALA A 1 36 ? 13.257 -3.869 -5.062 1.00 15.00 205 ALA A CA 25
ATOM 19380 C C . ALA A 1 36 ? 12.972 -4.969 -6.082 1.00 15.00 205 ALA A C 25
ATOM 19381 O O . ALA A 1 36 ? 11.828 -5.029 -6.579 1.00 15.00 205 ALA A O 25
ATOM 19389 N N . GLY B 2 1 ? -4.921 -16.526 -4.672 1.00 15.00 204 GLY B N 25
ATOM 19390 C CA . GLY B 2 1 ? -3.973 -15.423 -4.391 1.00 15.00 204 GLY B CA 25
ATOM 19391 C C . GLY B 2 1 ? -4.490 -14.498 -3.311 1.00 15.00 204 GLY B C 25
ATOM 19392 O O . GLY B 2 1 ? -5.053 -14.951 -2.310 1.00 15.00 204 GLY B O 25
ATOM 19398 N N . GLU B 2 2 ? -4.317 -13.203 -3.513 1.00 15.00 205 GLU B N 25
ATOM 19399 C CA . GLU B 2 2 ? -4.791 -12.215 -2.558 1.00 15.00 205 GLU B CA 25
ATOM 19400 C C . GLU B 2 2 ? -6.214 -11.802 -2.904 1.00 15.00 205 GLU B C 25
ATOM 19401 O O . GLU B 2 2 ? -6.609 -11.803 -4.071 1.00 15.00 205 GLU B O 25
ATOM 19413 N N . SER B 2 3 ? -6.967 -11.433 -1.889 1.00 15.00 206 SER B N 25
ATOM 19414 C CA . SER B 2 3 ? -8.330 -10.969 -2.070 1.00 15.00 206 SER B CA 25
ATOM 19415 C C . SER B 2 3 ? -8.284 -9.456 -2.277 1.00 15.00 206 SER B C 25
ATOM 19416 O O . SER B 2 3 ? -7.424 -8.798 -1.700 1.00 15.00 206 SER B O 25
ATOM 19424 N N . PRO B 2 4 ? -9.217 -8.882 -3.071 1.00 15.00 207 PRO B N 25
ATOM 19425 C CA . PRO B 2 4 ? -9.125 -7.485 -3.534 1.00 15.00 207 PRO B CA 25
ATOM 19426 C C . PRO B 2 4 ? -8.812 -6.497 -2.415 1.00 15.00 207 PRO B C 25
ATOM 19427 O O . PRO B 2 4 ? -9.427 -6.526 -1.342 1.00 15.00 207 PRO B O 25
ATOM 19438 N N . PRO B 2 5 ? -7.865 -5.581 -2.675 1.00 15.00 208 PRO B N 25
ATOM 19439 C CA . PRO B 2 5 ? -7.259 -4.687 -1.705 1.00 15.00 208 PRO B CA 25
ATOM 19440 C C . PRO B 2 5 ? -7.981 -3.332 -1.699 1.00 15.00 208 PRO B C 25
ATOM 19441 O O . PRO B 2 5 ? -8.961 -3.145 -2.426 1.00 15.00 208 PRO B O 25
ATOM 19452 N N . PRO B 2 6 ? -7.534 -2.394 -0.855 1.00 15.00 209 PRO B N 25
ATOM 19453 C CA . PRO B 2 6 ? -8.095 -1.037 -0.790 1.00 15.00 209 PRO B CA 25
ATOM 19454 C C . PRO B 2 6 ? -8.243 -0.346 -2.145 1.00 15.00 209 PRO B C 25
ATOM 19455 O O . PRO B 2 6 ? -7.400 -0.497 -3.033 1.00 15.00 209 PRO B O 25
ATOM 19466 N N . PRO B 2 7 ? -9.310 0.453 -2.291 1.00 15.00 210 PRO B N 25
ATOM 19467 C CA . PRO B 2 7 ? -9.467 1.374 -3.418 1.00 15.00 210 PRO B CA 25
ATOM 19468 C C . PRO B 2 7 ? -8.415 2.482 -3.364 1.00 15.00 210 PRO B C 25
ATOM 19469 O O . PRO B 2 7 ? -8.093 2.987 -2.288 1.00 15.00 210 PRO B O 25
ATOM 19480 N N . TYR B 2 8 ? -7.909 2.873 -4.524 1.00 15.00 211 TYR B N 25
ATOM 19481 C CA . TYR B 2 8 ? -6.824 3.849 -4.606 1.00 15.00 211 TYR B CA 25
ATOM 19482 C C . TYR B 2 8 ? -7.279 5.279 -4.279 1.00 15.00 211 TYR B C 25
ATOM 19483 O O . TYR B 2 8 ? -6.443 6.157 -4.060 1.00 15.00 211 TYR B O 25
ATOM 19501 N N . SER B 2 9 ? -8.582 5.505 -4.162 1.00 15.00 212 SER B N 25
ATOM 19502 C CA . SER B 2 9 ? -9.140 6.842 -4.364 1.00 15.00 212 SER B CA 25
ATOM 19503 C C . SER B 2 9 ? -8.533 7.863 -3.400 1.00 15.00 212 SER B C 25
ATOM 19504 O O . SER B 2 9 ? -7.777 8.736 -3.836 1.00 15.00 212 SER B O 25
ATOM 19512 N N . ARG B 2 10 ? -8.833 7.796 -2.115 1.00 15.00 213 ARG B N 25
ATOM 19513 C CA . ARG B 2 10 ? -8.102 8.637 -1.183 1.00 15.00 213 ARG B CA 25
ATOM 19514 C C . ARG B 2 10 ? -7.376 7.815 -0.134 1.00 15.00 213 ARG B C 25
ATOM 19515 O O . ARG B 2 10 ? -6.149 7.707 -0.156 1.00 15.00 213 ARG B O 25
ATOM 19536 N N . TYR B 2 11 ? -8.136 7.219 0.768 1.00 15.00 214 TYR B N 25
ATOM 19537 C CA . TYR B 2 11 ? -7.573 6.374 1.808 1.00 15.00 214 TYR B CA 25
ATOM 19538 C C . TYR B 2 11 ? -8.144 4.966 1.711 1.00 15.00 214 TYR B C 25
ATOM 19539 O O . TYR B 2 11 ? -9.326 4.792 1.408 1.00 15.00 214 TYR B O 25
ATOM 19557 N N . PRO B 2 12 ? -7.314 3.950 1.987 1.00 15.00 215 PRO B N 25
ATOM 19558 C CA . PRO B 2 12 ? -7.678 2.538 1.799 1.00 15.00 215 PRO B CA 25
ATOM 19559 C C . PRO B 2 12 ? -8.885 2.086 2.613 1.00 15.00 215 PRO B C 25
ATOM 19560 O O . PRO B 2 12 ? -9.833 1.521 2.066 1.00 15.00 215 PRO B O 25
ATOM 19571 N N . MET B 2 13 ? -8.845 2.319 3.915 1.00 15.00 216 MET B N 25
ATOM 19572 C CA . MET B 2 13 ? -9.874 1.802 4.803 1.00 15.00 216 MET B CA 25
ATOM 19573 C C . MET B 2 13 ? -10.204 2.807 5.893 1.00 15.00 216 MET B C 25
ATOM 19574 O O . MET B 2 13 ? -9.328 3.532 6.371 1.00 15.00 216 MET B O 25
ATOM 19588 N N . ASP B 2 14 ? -11.466 2.833 6.283 1.00 15.00 217 ASP B N 25
ATOM 19589 C CA . ASP B 2 14 ? -11.925 3.685 7.363 1.00 15.00 217 ASP B CA 25
ATOM 19590 C C . ASP B 2 14 ? -12.999 2.966 8.163 1.00 15.00 217 ASP B C 25
ATOM 19591 O O . ASP B 2 14 ? -14.124 2.815 7.644 1.00 15.00 217 ASP B O 25
ATOM 19601 N N . ASP A 1 1 ? 10.993 6.831 6.290 1.00 15.00 170 ASP A N 26
ATOM 19602 C CA . ASP A 1 1 ? 11.382 6.783 4.860 1.00 15.00 170 ASP A CA 26
ATOM 19603 C C . ASP A 1 1 ? 12.005 5.434 4.485 1.00 15.00 170 ASP A C 26
ATOM 19604 O O . ASP A 1 1 ? 11.882 4.993 3.345 1.00 15.00 170 ASP A O 26
ATOM 19615 N N . VAL A 1 2 ? 12.698 4.786 5.422 1.00 15.00 171 VAL A N 26
ATOM 19616 C CA . VAL A 1 2 ? 13.330 3.499 5.121 1.00 15.00 171 VAL A CA 26
ATOM 19617 C C . VAL A 1 2 ? 12.328 2.337 5.172 1.00 15.00 171 VAL A C 26
ATOM 19618 O O . VAL A 1 2 ? 12.238 1.563 4.217 1.00 15.00 171 VAL A O 26
ATOM 19631 N N . PRO A 1 3 ? 11.535 2.200 6.260 1.00 15.00 172 PRO A N 26
ATOM 19632 C CA . PRO A 1 3 ? 10.510 1.160 6.352 1.00 15.00 172 PRO A CA 26
ATOM 19633 C C . PRO A 1 3 ? 9.247 1.541 5.595 1.00 15.00 172 PRO A C 26
ATOM 19634 O O . PRO A 1 3 ? 8.403 0.696 5.298 1.00 15.00 172 PRO A O 26
ATOM 19645 N N . LEU A 1 4 ? 9.117 2.834 5.323 1.00 15.00 173 LEU A N 26
ATOM 19646 C CA . LEU A 1 4 ? 7.970 3.371 4.606 1.00 15.00 173 LEU A CA 26
ATOM 19647 C C . LEU A 1 4 ? 8.438 4.408 3.589 1.00 15.00 173 LEU A C 26
ATOM 19648 O O . LEU A 1 4 ? 8.839 5.510 3.970 1.00 15.00 173 LEU A O 26
ATOM 19664 N N . PRO A 1 5 ? 8.445 4.056 2.294 1.00 15.00 174 PRO A N 26
ATOM 19665 C CA . PRO A 1 5 ? 8.826 4.985 1.221 1.00 15.00 174 PRO A CA 26
ATOM 19666 C C . PRO A 1 5 ? 7.881 6.187 1.135 1.00 15.00 174 PRO A C 26
ATOM 19667 O O . PRO A 1 5 ? 6.715 6.103 1.522 1.00 15.00 174 PRO A O 26
ATOM 19678 N N . ALA A 1 6 ? 8.377 7.297 0.599 1.00 15.00 175 ALA A N 26
ATOM 19679 C CA . ALA A 1 6 ? 7.597 8.526 0.526 1.00 15.00 175 ALA A CA 26
ATOM 19680 C C . ALA A 1 6 ? 6.799 8.598 -0.772 1.00 15.00 175 ALA A C 26
ATOM 19681 O O . ALA A 1 6 ? 7.303 8.269 -1.848 1.00 15.00 175 ALA A O 26
ATOM 19688 N N . GLY A 1 7 ? 5.556 9.047 -0.660 1.00 15.00 176 GLY A N 26
ATOM 19689 C CA . GLY A 1 7 ? 4.651 9.054 -1.795 1.00 15.00 176 GLY A CA 26
ATOM 19690 C C . GLY A 1 7 ? 3.876 7.760 -1.872 1.00 15.00 176 GLY A C 26
ATOM 19691 O O . GLY A 1 7 ? 3.234 7.453 -2.881 1.00 15.00 176 GLY A O 26
ATOM 19695 N N . TRP A 1 8 ? 3.919 7.017 -0.778 1.00 15.00 177 TRP A N 26
ATOM 19696 C CA . TRP A 1 8 ? 3.257 5.729 -0.679 1.00 15.00 177 TRP A CA 26
ATOM 19697 C C . TRP A 1 8 ? 2.285 5.731 0.495 1.00 15.00 177 TRP A C 26
ATOM 19698 O O . TRP A 1 8 ? 2.518 6.392 1.509 1.00 15.00 177 TRP A O 26
ATOM 19719 N N . GLU A 1 9 ? 1.200 4.993 0.351 1.00 15.00 178 GLU A N 26
ATOM 19720 C CA . GLU A 1 9 ? 0.235 4.839 1.420 1.00 15.00 178 GLU A CA 26
ATOM 19721 C C . GLU A 1 9 ? 0.514 3.534 2.151 1.00 15.00 178 GLU A C 26
ATOM 19722 O O . GLU A 1 9 ? 0.419 2.456 1.562 1.00 15.00 178 GLU A O 26
ATOM 19734 N N . MET A 1 10 ? 0.864 3.637 3.423 1.00 15.00 179 MET A N 26
ATOM 19735 C CA . MET A 1 10 ? 1.353 2.487 4.172 1.00 15.00 179 MET A CA 26
ATOM 19736 C C . MET A 1 10 ? 0.314 2.011 5.173 1.00 15.00 179 MET A C 26
ATOM 19737 O O . MET A 1 10 ? 0.064 2.686 6.175 1.00 15.00 179 MET A O 26
ATOM 19751 N N . ALA A 1 11 ? -0.297 0.862 4.911 1.00 15.00 180 ALA A N 26
ATOM 19752 C CA . ALA A 1 11 ? -1.271 0.316 5.845 1.00 15.00 180 ALA A CA 26
ATOM 19753 C C . ALA A 1 11 ? -1.237 -1.205 5.855 1.00 15.00 180 ALA A C 26
ATOM 19754 O O . ALA A 1 11 ? -1.175 -1.848 4.806 1.00 15.00 180 ALA A O 26
ATOM 19761 N N . LYS A 1 12 ? -1.267 -1.772 7.049 1.00 15.00 181 LYS A N 26
ATOM 19762 C CA . LYS A 1 12 ? -1.240 -3.214 7.215 1.00 15.00 181 LYS A CA 26
ATOM 19763 C C . LYS A 1 12 ? -2.481 -3.666 7.967 1.00 15.00 181 LYS A C 26
ATOM 19764 O O . LYS A 1 12 ? -2.842 -3.081 8.991 1.00 15.00 181 LYS A O 26
ATOM 19783 N N . THR A 1 13 ? -3.137 -4.693 7.459 1.00 15.00 182 THR A N 26
ATOM 19784 C CA . THR A 1 13 ? -4.314 -5.230 8.110 1.00 15.00 182 THR A CA 26
ATOM 19785 C C . THR A 1 13 ? -3.902 -6.317 9.096 1.00 15.00 182 THR A C 26
ATOM 19786 O O . THR A 1 13 ? -2.936 -7.044 8.851 1.00 15.00 182 THR A O 26
ATOM 19797 N N . SER A 1 14 ? -4.628 -6.428 10.205 1.00 15.00 183 SER A N 26
ATOM 19798 C CA . SER A 1 14 ? -4.354 -7.461 11.205 1.00 15.00 183 SER A CA 26
ATOM 19799 C C . SER A 1 14 ? -4.548 -8.860 10.617 1.00 15.00 183 SER A C 26
ATOM 19800 O O . SER A 1 14 ? -4.133 -9.860 11.200 1.00 15.00 183 SER A O 26
ATOM 19808 N N . SER A 1 15 ? -5.202 -8.910 9.463 1.00 15.00 184 SER A N 26
ATOM 19809 C CA . SER A 1 15 ? -5.364 -10.136 8.694 1.00 15.00 184 SER A CA 26
ATOM 19810 C C . SER A 1 15 ? -4.017 -10.625 8.152 1.00 15.00 184 SER A C 26
ATOM 19811 O O . SER A 1 15 ? -3.890 -11.759 7.687 1.00 15.00 184 SER A O 26
ATOM 19819 N N . GLY A 1 16 ? -3.022 -9.748 8.195 1.00 15.00 185 GLY A N 26
ATOM 19820 C CA . GLY A 1 16 ? -1.712 -10.068 7.670 1.00 15.00 185 GLY A CA 26
ATOM 19821 C C . GLY A 1 16 ? -1.576 -9.692 6.213 1.00 15.00 185 GLY A C 26
ATOM 19822 O O . GLY A 1 16 ? -1.019 -10.440 5.410 1.00 15.00 185 GLY A O 26
ATOM 19826 N N . GLN A 1 17 ? -2.086 -8.518 5.879 1.00 15.00 186 GLN A N 26
ATOM 19827 C CA . GLN A 1 17 ? -1.978 -7.987 4.529 1.00 15.00 186 GLN A CA 26
ATOM 19828 C C . GLN A 1 17 ? -1.218 -6.671 4.542 1.00 15.00 186 GLN A C 26
ATOM 19829 O O . GLN A 1 17 ? -1.666 -5.689 5.139 1.00 15.00 186 GLN A O 26
ATOM 19843 N N . ARG A 1 18 ? -0.064 -6.661 3.901 1.00 15.00 187 ARG A N 26
ATOM 19844 C CA . ARG A 1 18 ? 0.741 -5.456 3.801 1.00 15.00 187 ARG A CA 26
ATOM 19845 C C . ARG A 1 18 ? 0.610 -4.856 2.402 1.00 15.00 187 ARG A C 26
ATOM 19846 O O . ARG A 1 18 ? 1.209 -5.348 1.449 1.00 15.00 187 ARG A O 26
ATOM 19867 N N . TYR A 1 19 ? -0.216 -3.828 2.267 1.00 15.00 188 TYR A N 26
ATOM 19868 C CA . TYR A 1 19 ? -0.415 -3.200 0.974 1.00 15.00 188 TYR A CA 26
ATOM 19869 C C . TYR A 1 19 ? 0.115 -1.776 0.995 1.00 15.00 188 TYR A C 26
ATOM 19870 O O . TYR A 1 19 ? 0.112 -1.099 2.039 1.00 15.00 188 TYR A O 26
ATOM 19888 N N . PHE A 1 20 ? 0.561 -1.327 -0.162 1.00 15.00 189 PHE A N 26
ATOM 19889 C CA . PHE A 1 20 ? 1.119 -0.001 -0.296 1.00 15.00 189 PHE A CA 26
ATOM 19890 C C . PHE A 1 20 ? 0.554 0.676 -1.538 1.00 15.00 189 PHE A C 26
ATOM 19891 O O . PHE A 1 20 ? 0.609 0.127 -2.637 1.00 15.00 189 PHE A O 26
ATOM 19908 N N . LEU A 1 21 ? 0.005 1.864 -1.359 1.00 15.00 190 LEU A N 26
ATOM 19909 C CA . LEU A 1 21 ? -0.504 2.642 -2.479 1.00 15.00 190 LEU A CA 26
ATOM 19910 C C . LEU A 1 21 ? 0.580 3.535 -3.049 1.00 15.00 190 LEU A C 26
ATOM 19911 O O . LEU A 1 21 ? 1.325 4.150 -2.301 1.00 15.00 190 LEU A O 26
ATOM 19927 N N . ASN A 1 22 ? 0.648 3.653 -4.359 1.00 15.00 191 ASN A N 26
ATOM 19928 C CA . ASN A 1 22 ? 1.406 4.733 -4.940 1.00 15.00 191 ASN A CA 26
ATOM 19929 C C . ASN A 1 22 ? 0.462 5.904 -5.103 1.00 15.00 191 ASN A C 26
ATOM 19930 O O . ASN A 1 22 ? -0.361 5.905 -6.023 1.00 15.00 191 ASN A O 26
ATOM 19941 N N . HIS A 1 23 ? 0.537 6.871 -4.183 1.00 15.00 192 HIS A N 26
ATOM 19942 C CA . HIS A 1 23 ? -0.341 8.043 -4.234 1.00 15.00 192 HIS A CA 26
ATOM 19943 C C . HIS A 1 23 ? -0.007 8.898 -5.450 1.00 15.00 192 HIS A C 26
ATOM 19944 O O . HIS A 1 23 ? -0.758 9.795 -5.822 1.00 15.00 192 HIS A O 26
ATOM 19959 N N . ILE A 1 24 ? 1.139 8.612 -6.053 1.00 15.00 193 ILE A N 26
ATOM 19960 C CA . ILE A 1 24 ? 1.580 9.312 -7.249 1.00 15.00 193 ILE A CA 26
ATOM 19961 C C . ILE A 1 24 ? 1.196 8.529 -8.508 1.00 15.00 193 ILE A C 26
ATOM 19962 O O . ILE A 1 24 ? 0.648 9.088 -9.460 1.00 15.00 193 ILE A O 26
ATOM 19978 N N . ASP A 1 25 ? 1.463 7.225 -8.492 1.00 15.00 194 ASP A N 26
ATOM 19979 C CA . ASP A 1 25 ? 1.245 6.380 -9.664 1.00 15.00 194 ASP A CA 26
ATOM 19980 C C . ASP A 1 25 ? -0.201 5.907 -9.768 1.00 15.00 194 ASP A C 26
ATOM 19981 O O . ASP A 1 25 ? -0.601 5.380 -10.811 1.00 15.00 194 ASP A O 26
ATOM 19990 N N . GLN A 1 26 ? -0.965 6.050 -8.674 1.00 15.00 195 GLN A N 26
ATOM 19991 C CA . GLN A 1 26 ? -2.382 5.662 -8.654 1.00 15.00 195 GLN A CA 26
ATOM 19992 C C . GLN A 1 26 ? -2.499 4.136 -8.701 1.00 15.00 195 GLN A C 26
ATOM 19993 O O . GLN A 1 26 ? -3.455 3.578 -9.237 1.00 15.00 195 GLN A O 26
ATOM 20007 N N . THR A 1 27 ? -1.550 3.461 -8.074 1.00 15.00 196 THR A N 26
ATOM 20008 C CA . THR A 1 27 ? -1.495 2.006 -8.150 1.00 15.00 196 THR A CA 26
ATOM 20009 C C . THR A 1 27 ? -1.533 1.353 -6.775 1.00 15.00 196 THR A C 26
ATOM 20010 O O . THR A 1 27 ? -1.007 1.894 -5.799 1.00 15.00 196 THR A O 26
ATOM 20021 N N . THR A 1 28 ? -2.173 0.190 -6.713 1.00 15.00 197 THR A N 26
ATOM 20022 C CA . THR A 1 28 ? -2.233 -0.601 -5.496 1.00 15.00 197 THR A CA 26
ATOM 20023 C C . THR A 1 28 ? -1.184 -1.708 -5.542 1.00 15.00 197 THR A C 26
ATOM 20024 O O . THR A 1 28 ? -1.246 -2.597 -6.391 1.00 15.00 197 THR A O 26
ATOM 20035 N N . THR A 1 29 ? -0.224 -1.648 -4.636 1.00 15.00 198 THR A N 26
ATOM 20036 C CA . THR A 1 29 ? 0.885 -2.586 -4.635 1.00 15.00 198 THR A CA 26
ATOM 20037 C C . THR A 1 29 ? 0.758 -3.612 -3.493 1.00 15.00 198 THR A C 26
ATOM 20038 O O . THR A 1 29 ? 0.574 -3.231 -2.335 1.00 15.00 198 THR A O 26
ATOM 20049 N N . TRP A 1 30 ? 0.838 -4.908 -3.824 1.00 15.00 199 TRP A N 26
ATOM 20050 C CA . TRP A 1 30 ? 0.829 -5.966 -2.813 1.00 15.00 199 TRP A CA 26
ATOM 20051 C C . TRP A 1 30 ? 2.240 -6.222 -2.281 1.00 15.00 199 TRP A C 26
ATOM 20052 O O . TRP A 1 30 ? 2.432 -6.544 -1.109 1.00 15.00 199 TRP A O 26
ATOM 20073 N N . GLN A 1 31 ? 3.219 -6.121 -3.170 1.00 15.00 200 GLN A N 26
ATOM 20074 C CA . GLN A 1 31 ? 4.588 -6.512 -2.853 1.00 15.00 200 GLN A CA 26
ATOM 20075 C C . GLN A 1 31 ? 5.416 -5.314 -2.400 1.00 15.00 200 GLN A C 26
ATOM 20076 O O . GLN A 1 31 ? 5.556 -4.338 -3.133 1.00 15.00 200 GLN A O 26
ATOM 20090 N N . ASP A 1 32 ? 5.976 -5.420 -1.196 1.00 15.00 201 ASP A N 26
ATOM 20091 C CA . ASP A 1 32 ? 6.744 -4.334 -0.582 1.00 15.00 201 ASP A CA 26
ATOM 20092 C C . ASP A 1 32 ? 7.861 -3.833 -1.499 1.00 15.00 201 ASP A C 26
ATOM 20093 O O . ASP A 1 32 ? 8.831 -4.546 -1.774 1.00 15.00 201 ASP A O 26
ATOM 20102 N N . PRO A 1 33 ? 7.712 -2.587 -1.973 1.00 15.00 202 PRO A N 26
ATOM 20103 C CA . PRO A 1 33 ? 8.634 -1.949 -2.930 1.00 15.00 202 PRO A CA 26
ATOM 20104 C C . PRO A 1 33 ? 10.051 -1.716 -2.400 1.00 15.00 202 PRO A C 26
ATOM 20105 O O . PRO A 1 33 ? 10.985 -1.542 -3.185 1.00 15.00 202 PRO A O 26
ATOM 20116 N N . ARG A 1 34 ? 10.219 -1.672 -1.084 1.00 15.00 203 ARG A N 26
ATOM 20117 C CA . ARG A 1 34 ? 11.539 -1.402 -0.514 1.00 15.00 203 ARG A CA 26
ATOM 20118 C C . ARG A 1 34 ? 12.405 -2.655 -0.547 1.00 15.00 203 ARG A C 26
ATOM 20119 O O . ARG A 1 34 ? 13.623 -2.585 -0.381 1.00 15.00 203 ARG A O 26
ATOM 20140 N N . LYS A 1 35 ? 11.769 -3.801 -0.746 1.00 15.00 204 LYS A N 26
ATOM 20141 C CA . LYS A 1 35 ? 12.490 -5.056 -0.828 1.00 15.00 204 LYS A CA 26
ATOM 20142 C C . LYS A 1 35 ? 12.667 -5.462 -2.288 1.00 15.00 204 LYS A C 26
ATOM 20143 O O . LYS A 1 35 ? 13.746 -5.300 -2.857 1.00 15.00 204 LYS A O 26
ATOM 20162 N N . ALA A 1 36 ? 11.585 -5.939 -2.897 1.00 15.00 205 ALA A N 26
ATOM 20163 C CA . ALA A 1 36 ? 11.611 -6.415 -4.275 1.00 15.00 205 ALA A CA 26
ATOM 20164 C C . ALA A 1 36 ? 10.192 -6.683 -4.765 1.00 15.00 205 ALA A C 26
ATOM 20165 O O . ALA A 1 36 ? 9.589 -5.776 -5.372 1.00 15.00 205 ALA A O 26
ATOM 20173 N N . GLY B 2 1 ? -2.186 -15.200 -5.165 1.00 15.00 204 GLY B N 26
ATOM 20174 C CA . GLY B 2 1 ? -3.580 -15.508 -4.766 1.00 15.00 204 GLY B CA 26
ATOM 20175 C C . GLY B 2 1 ? -4.059 -14.593 -3.662 1.00 15.00 204 GLY B C 26
ATOM 20176 O O . GLY B 2 1 ? -4.274 -15.023 -2.526 1.00 15.00 204 GLY B O 26
ATOM 20182 N N . GLU B 2 2 ? -4.224 -13.325 -3.998 1.00 15.00 205 GLU B N 26
ATOM 20183 C CA . GLU B 2 2 ? -4.642 -12.320 -3.036 1.00 15.00 205 GLU B CA 26
ATOM 20184 C C . GLU B 2 2 ? -6.084 -11.925 -3.297 1.00 15.00 205 GLU B C 26
ATOM 20185 O O . GLU B 2 2 ? -6.548 -11.949 -4.436 1.00 15.00 205 GLU B O 26
ATOM 20197 N N . SER B 2 3 ? -6.777 -11.536 -2.248 1.00 15.00 206 SER B N 26
ATOM 20198 C CA . SER B 2 3 ? -8.136 -11.056 -2.373 1.00 15.00 206 SER B CA 26
ATOM 20199 C C . SER B 2 3 ? -8.075 -9.551 -2.604 1.00 15.00 206 SER B C 26
ATOM 20200 O O . SER B 2 3 ? -7.148 -8.908 -2.119 1.00 15.00 206 SER B O 26
ATOM 20208 N N . PRO B 2 4 ? -9.052 -8.970 -3.327 1.00 15.00 207 PRO B N 26
ATOM 20209 C CA . PRO B 2 4 ? -8.982 -7.576 -3.789 1.00 15.00 207 PRO B CA 26
ATOM 20210 C C . PRO B 2 4 ? -8.592 -6.608 -2.675 1.00 15.00 207 PRO B C 26
ATOM 20211 O O . PRO B 2 4 ? -9.173 -6.626 -1.588 1.00 15.00 207 PRO B O 26
ATOM 20222 N N . PRO B 2 5 ? -7.605 -5.739 -2.944 1.00 15.00 208 PRO B N 26
ATOM 20223 C CA . PRO B 2 5 ? -6.986 -4.852 -1.978 1.00 15.00 208 PRO B CA 26
ATOM 20224 C C . PRO B 2 5 ? -7.697 -3.488 -1.974 1.00 15.00 208 PRO B C 26
ATOM 20225 O O . PRO B 2 5 ? -8.664 -3.288 -2.714 1.00 15.00 208 PRO B O 26
ATOM 20236 N N . PRO B 2 6 ? -7.236 -2.545 -1.140 1.00 15.00 209 PRO B N 26
ATOM 20237 C CA . PRO B 2 6 ? -7.835 -1.206 -0.999 1.00 15.00 209 PRO B CA 26
ATOM 20238 C C . PRO B 2 6 ? -8.096 -0.490 -2.320 1.00 15.00 209 PRO B C 26
ATOM 20239 O O . PRO B 2 6 ? -7.249 -0.489 -3.221 1.00 15.00 209 PRO B O 26
ATOM 20250 N N . PRO B 2 7 ? -9.272 0.142 -2.439 1.00 15.00 210 PRO B N 26
ATOM 20251 C CA . PRO B 2 7 ? -9.561 1.061 -3.536 1.00 15.00 210 PRO B CA 26
ATOM 20252 C C . PRO B 2 7 ? -8.689 2.310 -3.435 1.00 15.00 210 PRO B C 26
ATOM 20253 O O . PRO B 2 7 ? -8.586 2.925 -2.372 1.00 15.00 210 PRO B O 26
ATOM 20264 N N . TYR B 2 8 ? -8.077 2.685 -4.542 1.00 15.00 211 TYR B N 26
ATOM 20265 C CA . TYR B 2 8 ? -7.099 3.770 -4.567 1.00 15.00 211 TYR B CA 26
ATOM 20266 C C . TYR B 2 8 ? -7.712 5.152 -4.276 1.00 15.00 211 TYR B C 26
ATOM 20267 O O . TYR B 2 8 ? -6.978 6.106 -4.022 1.00 15.00 211 TYR B O 26
ATOM 20285 N N . SER B 2 9 ? -9.036 5.259 -4.233 1.00 15.00 212 SER B N 26
ATOM 20286 C CA . SER B 2 9 ? -9.692 6.543 -4.470 1.00 15.00 212 SER B CA 26
ATOM 20287 C C . SER B 2 9 ? -9.230 7.614 -3.477 1.00 15.00 212 SER B C 26
ATOM 20288 O O . SER B 2 9 ? -8.698 8.638 -3.907 1.00 15.00 212 SER B O 26
ATOM 20296 N N . ARG B 2 10 ? -9.418 7.437 -2.177 1.00 15.00 213 ARG B N 26
ATOM 20297 C CA . ARG B 2 10 ? -8.675 8.290 -1.259 1.00 15.00 213 ARG B CA 26
ATOM 20298 C C . ARG B 2 10 ? -7.803 7.458 -0.340 1.00 15.00 213 ARG B C 26
ATOM 20299 O O . ARG B 2 10 ? -6.579 7.439 -0.458 1.00 15.00 213 ARG B O 26
ATOM 20320 N N . TYR B 2 11 ? -8.464 6.764 0.571 1.00 15.00 214 TYR B N 26
ATOM 20321 C CA . TYR B 2 11 ? -7.792 5.974 1.583 1.00 15.00 214 TYR B CA 26
ATOM 20322 C C . TYR B 2 11 ? -8.190 4.509 1.501 1.00 15.00 214 TYR B C 26
ATOM 20323 O O . TYR B 2 11 ? -9.354 4.193 1.248 1.00 15.00 214 TYR B O 26
ATOM 20341 N N . PRO B 2 12 ? -7.236 3.601 1.745 1.00 15.00 215 PRO B N 26
ATOM 20342 C CA . PRO B 2 12 ? -7.475 2.153 1.703 1.00 15.00 215 PRO B CA 26
ATOM 20343 C C . PRO B 2 12 ? -8.532 1.679 2.697 1.00 15.00 215 PRO B C 26
ATOM 20344 O O . PRO B 2 12 ? -9.427 0.902 2.349 1.00 15.00 215 PRO B O 26
ATOM 20355 N N . MET B 2 13 ? -8.410 2.125 3.936 1.00 15.00 216 MET B N 26
ATOM 20356 C CA . MET B 2 13 ? -9.321 1.713 4.988 1.00 15.00 216 MET B CA 26
ATOM 20357 C C . MET B 2 13 ? -9.461 2.818 6.020 1.00 15.00 216 MET B C 26
ATOM 20358 O O . MET B 2 13 ? -8.461 3.307 6.547 1.00 15.00 216 MET B O 26
ATOM 20372 N N . ASP B 2 14 ? -10.691 3.215 6.295 1.00 15.00 217 ASP B N 26
ATOM 20373 C CA . ASP B 2 14 ? -10.955 4.206 7.327 1.00 15.00 217 ASP B CA 26
ATOM 20374 C C . ASP B 2 14 ? -11.545 3.519 8.548 1.00 15.00 217 ASP B C 26
ATOM 20375 O O . ASP B 2 14 ? -12.785 3.412 8.630 1.00 15.00 217 ASP B O 26
ATOM 20385 N N . ASP A 1 1 ? 11.477 7.534 6.650 1.00 15.00 170 ASP A N 27
ATOM 20386 C CA . ASP A 1 1 ? 11.548 7.381 5.179 1.00 15.00 170 ASP A CA 27
ATOM 20387 C C . ASP A 1 1 ? 12.096 6.012 4.793 1.00 15.00 170 ASP A C 27
ATOM 20388 O O . ASP A 1 1 ? 11.854 5.532 3.690 1.00 15.00 170 ASP A O 27
ATOM 20399 N N . VAL A 1 2 ? 12.871 5.397 5.687 1.00 15.00 171 VAL A N 27
ATOM 20400 C CA . VAL A 1 2 ? 13.443 4.079 5.412 1.00 15.00 171 VAL A CA 27
ATOM 20401 C C . VAL A 1 2 ? 12.432 2.945 5.650 1.00 15.00 171 VAL A C 27
ATOM 20402 O O . VAL A 1 2 ? 12.247 2.093 4.780 1.00 15.00 171 VAL A O 27
ATOM 20415 N N . PRO A 1 3 ? 11.750 2.905 6.819 1.00 15.00 172 PRO A N 27
ATOM 20416 C CA . PRO A 1 3 ? 10.750 1.870 7.091 1.00 15.00 172 PRO A CA 27
ATOM 20417 C C . PRO A 1 3 ? 9.463 2.077 6.299 1.00 15.00 172 PRO A C 27
ATOM 20418 O O . PRO A 1 3 ? 8.690 1.142 6.107 1.00 15.00 172 PRO A O 27
ATOM 20429 N N . LEU A 1 4 ? 9.229 3.310 5.869 1.00 15.00 173 LEU A N 27
ATOM 20430 C CA . LEU A 1 4 ? 8.067 3.638 5.051 1.00 15.00 173 LEU A CA 27
ATOM 20431 C C . LEU A 1 4 ? 8.454 4.666 3.991 1.00 15.00 173 LEU A C 27
ATOM 20432 O O . LEU A 1 4 ? 8.746 5.818 4.325 1.00 15.00 173 LEU A O 27
ATOM 20448 N N . PRO A 1 5 ? 8.503 4.257 2.713 1.00 15.00 174 PRO A N 27
ATOM 20449 C CA . PRO A 1 5 ? 8.794 5.167 1.591 1.00 15.00 174 PRO A CA 27
ATOM 20450 C C . PRO A 1 5 ? 7.751 6.277 1.456 1.00 15.00 174 PRO A C 27
ATOM 20451 O O . PRO A 1 5 ? 6.563 6.064 1.713 1.00 15.00 174 PRO A O 27
ATOM 20462 N N . ALA A 1 6 ? 8.194 7.451 1.022 1.00 15.00 175 ALA A N 27
ATOM 20463 C CA . ALA A 1 6 ? 7.301 8.590 0.851 1.00 15.00 175 ALA A CA 27
ATOM 20464 C C . ALA A 1 6 ? 6.709 8.608 -0.555 1.00 15.00 175 ALA A C 27
ATOM 20465 O O . ALA A 1 6 ? 7.368 8.227 -1.528 1.00 15.00 175 ALA A O 27
ATOM 20472 N N . GLY A 1 7 ? 5.468 9.064 -0.651 1.00 15.00 176 GLY A N 27
ATOM 20473 C CA . GLY A 1 7 ? 4.710 8.956 -1.885 1.00 15.00 176 GLY A CA 27
ATOM 20474 C C . GLY A 1 7 ? 3.984 7.630 -1.949 1.00 15.00 176 GLY A C 27
ATOM 20475 O O . GLY A 1 7 ? 3.476 7.223 -2.998 1.00 15.00 176 GLY A O 27
ATOM 20479 N N . TRP A 1 8 ? 3.911 6.980 -0.794 1.00 15.00 177 TRP A N 27
ATOM 20480 C CA . TRP A 1 8 ? 3.297 5.670 -0.667 1.00 15.00 177 TRP A CA 27
ATOM 20481 C C . TRP A 1 8 ? 2.279 5.671 0.467 1.00 15.00 177 TRP A C 27
ATOM 20482 O O . TRP A 1 8 ? 2.446 6.372 1.467 1.00 15.00 177 TRP A O 27
ATOM 20503 N N . GLU A 1 9 ? 1.232 4.883 0.306 1.00 15.00 178 GLU A N 27
ATOM 20504 C CA . GLU A 1 9 ? 0.250 4.697 1.356 1.00 15.00 178 GLU A CA 27
ATOM 20505 C C . GLU A 1 9 ? 0.585 3.431 2.122 1.00 15.00 178 GLU A C 27
ATOM 20506 O O . GLU A 1 9 ? 0.471 2.329 1.587 1.00 15.00 178 GLU A O 27
ATOM 20518 N N . MET A 1 10 ? 1.016 3.593 3.359 1.00 15.00 179 MET A N 27
ATOM 20519 C CA . MET A 1 10 ? 1.478 2.468 4.151 1.00 15.00 179 MET A CA 27
ATOM 20520 C C . MET A 1 10 ? 0.372 2.004 5.084 1.00 15.00 179 MET A C 27
ATOM 20521 O O . MET A 1 10 ? 0.014 2.718 6.022 1.00 15.00 179 MET A O 27
ATOM 20535 N N . ALA A 1 11 ? -0.203 0.838 4.815 1.00 15.00 180 ALA A N 27
ATOM 20536 C CA . ALA A 1 11 ? -1.220 0.296 5.707 1.00 15.00 180 ALA A CA 27
ATOM 20537 C C . ALA A 1 11 ? -1.213 -1.224 5.694 1.00 15.00 180 ALA A C 27
ATOM 20538 O O . ALA A 1 11 ? -1.172 -1.851 4.636 1.00 15.00 180 ALA A O 27
ATOM 20545 N N . LYS A 1 12 ? -1.239 -1.808 6.880 1.00 15.00 181 LYS A N 27
ATOM 20546 C CA . LYS A 1 12 ? -1.176 -3.251 7.025 1.00 15.00 181 LYS A CA 27
ATOM 20547 C C . LYS A 1 12 ? -2.362 -3.747 7.837 1.00 15.00 181 LYS A C 27
ATOM 20548 O O . LYS A 1 12 ? -2.637 -3.231 8.921 1.00 15.00 181 LYS A O 27
ATOM 20567 N N . THR A 1 13 ? -3.049 -4.753 7.332 1.00 15.00 182 THR A N 27
ATOM 20568 C CA . THR A 1 13 ? -4.167 -5.331 8.054 1.00 15.00 182 THR A CA 27
ATOM 20569 C C . THR A 1 13 ? -3.660 -6.463 8.940 1.00 15.00 182 THR A C 27
ATOM 20570 O O . THR A 1 13 ? -2.688 -7.140 8.585 1.00 15.00 182 THR A O 27
ATOM 20581 N N . SER A 1 14 ? -4.307 -6.671 10.085 1.00 15.00 183 SER A N 27
ATOM 20582 C CA . SER A 1 14 ? -3.916 -7.738 11.004 1.00 15.00 183 SER A CA 27
ATOM 20583 C C . SER A 1 14 ? -4.100 -9.105 10.349 1.00 15.00 183 SER A C 27
ATOM 20584 O O . SER A 1 14 ? -3.595 -10.118 10.830 1.00 15.00 183 SER A O 27
ATOM 20592 N N . SER A 1 15 ? -4.844 -9.113 9.248 1.00 15.00 184 SER A N 27
ATOM 20593 C CA . SER A 1 15 ? -5.027 -10.301 8.426 1.00 15.00 184 SER A CA 27
ATOM 20594 C C . SER A 1 15 ? -3.699 -10.744 7.809 1.00 15.00 184 SER A C 27
ATOM 20595 O O . SER A 1 15 ? -3.581 -11.851 7.286 1.00 15.00 184 SER A O 27
ATOM 20603 N N . GLY A 1 16 ? -2.712 -9.858 7.855 1.00 15.00 185 GLY A N 27
ATOM 20604 C CA . GLY A 1 16 ? -1.434 -10.132 7.241 1.00 15.00 185 GLY A CA 27
ATOM 20605 C C . GLY A 1 16 ? -1.395 -9.661 5.808 1.00 15.00 185 GLY A C 27
ATOM 20606 O O . GLY A 1 16 ? -0.774 -10.287 4.948 1.00 15.00 185 GLY A O 27
ATOM 20610 N N . GLN A 1 17 ? -2.069 -8.552 5.552 1.00 15.00 186 GLN A N 27
ATOM 20611 C CA . GLN A 1 17 ? -2.070 -7.947 4.231 1.00 15.00 186 GLN A CA 27
ATOM 20612 C C . GLN A 1 17 ? -1.292 -6.644 4.264 1.00 15.00 186 GLN A C 27
ATOM 20613 O O . GLN A 1 17 ? -1.734 -5.663 4.863 1.00 15.00 186 GLN A O 27
ATOM 20627 N N . ARG A 1 18 ? -0.124 -6.652 3.650 1.00 15.00 187 ARG A N 27
ATOM 20628 C CA . ARG A 1 18 ? 0.718 -5.472 3.595 1.00 15.00 187 ARG A CA 27
ATOM 20629 C C . ARG A 1 18 ? 0.582 -4.796 2.237 1.00 15.00 187 ARG A C 27
ATOM 20630 O O . ARG A 1 18 ? 1.282 -5.137 1.288 1.00 15.00 187 ARG A O 27
ATOM 20651 N N . TYR A 1 19 ? -0.362 -3.874 2.129 1.00 15.00 188 TYR A N 27
ATOM 20652 C CA . TYR A 1 19 ? -0.589 -3.195 0.867 1.00 15.00 188 TYR A CA 27
ATOM 20653 C C . TYR A 1 19 ? 0.017 -1.800 0.906 1.00 15.00 188 TYR A C 27
ATOM 20654 O O . TYR A 1 19 ? -0.053 -1.087 1.921 1.00 15.00 188 TYR A O 27
ATOM 20672 N N . PHE A 1 20 ? 0.624 -1.431 -0.201 1.00 15.00 189 PHE A N 27
ATOM 20673 C CA . PHE A 1 20 ? 1.248 -0.137 -0.339 1.00 15.00 189 PHE A CA 27
ATOM 20674 C C . PHE A 1 20 ? 0.696 0.555 -1.576 1.00 15.00 189 PHE A C 27
ATOM 20675 O O . PHE A 1 20 ? 0.765 0.022 -2.683 1.00 15.00 189 PHE A O 27
ATOM 20692 N N . LEU A 1 21 ? 0.128 1.731 -1.385 1.00 15.00 190 LEU A N 27
ATOM 20693 C CA . LEU A 1 21 ? -0.411 2.497 -2.498 1.00 15.00 190 LEU A CA 27
ATOM 20694 C C . LEU A 1 21 ? 0.652 3.408 -3.079 1.00 15.00 190 LEU A C 27
ATOM 20695 O O . LEU A 1 21 ? 1.408 4.024 -2.338 1.00 15.00 190 LEU A O 27
ATOM 20711 N N . ASN A 1 22 ? 0.698 3.536 -4.387 1.00 15.00 191 ASN A N 27
ATOM 20712 C CA . ASN A 1 22 ? 1.477 4.595 -4.979 1.00 15.00 191 ASN A CA 27
ATOM 20713 C C . ASN A 1 22 ? 0.564 5.794 -5.174 1.00 15.00 191 ASN A C 27
ATOM 20714 O O . ASN A 1 22 ? -0.202 5.830 -6.142 1.00 15.00 191 ASN A O 27
ATOM 20725 N N . HIS A 1 23 ? 0.602 6.752 -4.240 1.00 15.00 192 HIS A N 27
ATOM 20726 C CA . HIS A 1 23 ? -0.259 7.938 -4.331 1.00 15.00 192 HIS A CA 27
ATOM 20727 C C . HIS A 1 23 ? 0.122 8.776 -5.547 1.00 15.00 192 HIS A C 27
ATOM 20728 O O . HIS A 1 23 ? -0.584 9.703 -5.923 1.00 15.00 192 HIS A O 27
ATOM 20743 N N . ILE A 1 24 ? 1.252 8.436 -6.148 1.00 15.00 193 ILE A N 27
ATOM 20744 C CA . ILE A 1 24 ? 1.715 9.105 -7.353 1.00 15.00 193 ILE A CA 27
ATOM 20745 C C . ILE A 1 24 ? 1.336 8.300 -8.599 1.00 15.00 193 ILE A C 27
ATOM 20746 O O . ILE A 1 24 ? 0.832 8.854 -9.575 1.00 15.00 193 ILE A O 27
ATOM 20762 N N . ASP A 1 25 ? 1.555 6.984 -8.545 1.00 15.00 194 ASP A N 27
ATOM 20763 C CA . ASP A 1 25 ? 1.333 6.110 -9.703 1.00 15.00 194 ASP A CA 27
ATOM 20764 C C . ASP A 1 25 ? -0.137 5.743 -9.881 1.00 15.00 194 ASP A C 27
ATOM 20765 O O . ASP A 1 25 ? -0.523 5.249 -10.944 1.00 15.00 194 ASP A O 27
ATOM 20774 N N . GLN A 1 26 ? -0.947 5.962 -8.836 1.00 15.00 195 GLN A N 27
ATOM 20775 C CA . GLN A 1 26 ? -2.362 5.567 -8.850 1.00 15.00 195 GLN A CA 27
ATOM 20776 C C . GLN A 1 26 ? -2.442 4.047 -8.897 1.00 15.00 195 GLN A C 27
ATOM 20777 O O . GLN A 1 26 ? -3.374 3.453 -9.441 1.00 15.00 195 GLN A O 27
ATOM 20791 N N . THR A 1 27 ? -1.477 3.427 -8.244 1.00 15.00 196 THR A N 27
ATOM 20792 C CA . THR A 1 27 ? -1.284 1.997 -8.351 1.00 15.00 196 THR A CA 27
ATOM 20793 C C . THR A 1 27 ? -1.348 1.323 -6.987 1.00 15.00 196 THR A C 27
ATOM 20794 O O . THR A 1 27 ? -0.843 1.856 -6.001 1.00 15.00 196 THR A O 27
ATOM 20805 N N . THR A 1 28 ? -1.986 0.165 -6.939 1.00 15.00 197 THR A N 27
ATOM 20806 C CA . THR A 1 28 ? -2.069 -0.612 -5.718 1.00 15.00 197 THR A CA 27
ATOM 20807 C C . THR A 1 28 ? -1.030 -1.731 -5.736 1.00 15.00 197 THR A C 27
ATOM 20808 O O . THR A 1 28 ? -0.976 -2.524 -6.678 1.00 15.00 197 THR A O 27
ATOM 20819 N N . THR A 1 29 ? -0.205 -1.785 -4.706 1.00 15.00 198 THR A N 27
ATOM 20820 C CA . THR A 1 29 ? 0.894 -2.733 -4.654 1.00 15.00 198 THR A CA 27
ATOM 20821 C C . THR A 1 29 ? 0.744 -3.700 -3.462 1.00 15.00 198 THR A C 27
ATOM 20822 O O . THR A 1 29 ? 0.713 -3.265 -2.311 1.00 15.00 198 THR A O 27
ATOM 20833 N N . TRP A 1 30 ? 0.625 -5.005 -3.739 1.00 15.00 199 TRP A N 27
ATOM 20834 C CA . TRP A 1 30 ? 0.545 -6.020 -2.678 1.00 15.00 199 TRP A CA 27
ATOM 20835 C C . TRP A 1 30 ? 1.920 -6.304 -2.065 1.00 15.00 199 TRP A C 27
ATOM 20836 O O . TRP A 1 30 ? 2.023 -6.760 -0.929 1.00 15.00 199 TRP A O 27
ATOM 20857 N N . GLN A 1 31 ? 2.967 -6.092 -2.848 1.00 15.00 200 GLN A N 27
ATOM 20858 C CA . GLN A 1 31 ? 4.316 -6.481 -2.443 1.00 15.00 200 GLN A CA 27
ATOM 20859 C C . GLN A 1 31 ? 5.134 -5.276 -2.007 1.00 15.00 200 GLN A C 27
ATOM 20860 O O . GLN A 1 31 ? 4.977 -4.186 -2.541 1.00 15.00 200 GLN A O 27
ATOM 20874 N N . ASP A 1 32 ? 6.030 -5.489 -1.053 1.00 15.00 201 ASP A N 27
ATOM 20875 C CA . ASP A 1 32 ? 6.830 -4.403 -0.498 1.00 15.00 201 ASP A CA 27
ATOM 20876 C C . ASP A 1 32 ? 7.813 -3.858 -1.535 1.00 15.00 201 ASP A C 27
ATOM 20877 O O . ASP A 1 32 ? 8.702 -4.581 -2.001 1.00 15.00 201 ASP A O 27
ATOM 20886 N N . PRO A 1 33 ? 7.648 -2.577 -1.922 1.00 15.00 202 PRO A N 27
ATOM 20887 C CA . PRO A 1 33 ? 8.529 -1.891 -2.874 1.00 15.00 202 PRO A CA 27
ATOM 20888 C C . PRO A 1 33 ? 10.010 -2.007 -2.528 1.00 15.00 202 PRO A C 27
ATOM 20889 O O . PRO A 1 33 ? 10.864 -2.024 -3.414 1.00 15.00 202 PRO A O 27
ATOM 20900 N N . ARG A 1 34 ? 10.320 -2.082 -1.240 1.00 15.00 203 ARG A N 27
ATOM 20901 C CA . ARG A 1 34 ? 11.708 -2.085 -0.798 1.00 15.00 203 ARG A CA 27
ATOM 20902 C C . ARG A 1 34 ? 12.349 -3.445 -1.026 1.00 15.00 203 ARG A C 27
ATOM 20903 O O . ARG A 1 34 ? 13.573 -3.579 -1.051 1.00 15.00 203 ARG A O 27
ATOM 20924 N N . LYS A 1 35 ? 11.512 -4.457 -1.193 1.00 15.00 204 LYS A N 27
ATOM 20925 C CA . LYS A 1 35 ? 11.987 -5.801 -1.474 1.00 15.00 204 LYS A CA 27
ATOM 20926 C C . LYS A 1 35 ? 12.065 -6.044 -2.973 1.00 15.00 204 LYS A C 27
ATOM 20927 O O . LYS A 1 35 ? 12.662 -7.023 -3.420 1.00 15.00 204 LYS A O 27
ATOM 20946 N N . ALA A 1 36 ? 11.431 -5.174 -3.742 1.00 15.00 205 ALA A N 27
ATOM 20947 C CA . ALA A 1 36 ? 11.475 -5.267 -5.192 1.00 15.00 205 ALA A CA 27
ATOM 20948 C C . ALA A 1 36 ? 12.663 -4.478 -5.737 1.00 15.00 205 ALA A C 27
ATOM 20949 O O . ALA A 1 36 ? 12.473 -3.318 -6.159 1.00 15.00 205 ALA A O 27
ATOM 20957 N N . GLY B 2 1 ? -2.487 -16.043 -3.360 1.00 15.00 204 GLY B N 27
ATOM 20958 C CA . GLY B 2 1 ? -3.815 -15.795 -3.969 1.00 15.00 204 GLY B CA 27
ATOM 20959 C C . GLY B 2 1 ? -4.615 -14.818 -3.144 1.00 15.00 204 GLY B C 27
ATOM 20960 O O . GLY B 2 1 ? -5.373 -15.212 -2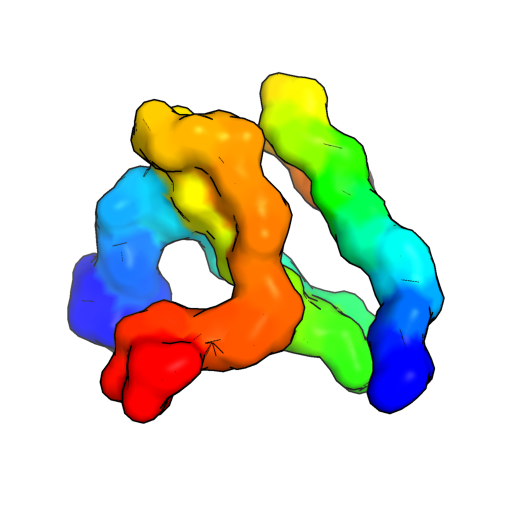.257 1.00 15.00 204 GLY B O 27
ATOM 20966 N N . GLU B 2 2 ? -4.446 -13.539 -3.439 1.00 15.00 205 GLU B N 27
ATOM 20967 C CA . GLU B 2 2 ? -5.010 -12.491 -2.609 1.00 15.00 205 GLU B CA 27
ATOM 20968 C C . GLU B 2 2 ? -6.393 -12.101 -3.107 1.00 15.00 205 GLU B C 27
ATOM 20969 O O . GLU B 2 2 ? -6.682 -12.169 -4.304 1.00 15.00 205 GLU B O 27
ATOM 20981 N N . SER B 2 3 ? -7.230 -11.669 -2.188 1.00 15.00 206 SER B N 27
ATOM 20982 C CA . SER B 2 3 ? -8.519 -11.103 -2.525 1.00 15.00 206 SER B CA 27
ATOM 20983 C C . SER B 2 3 ? -8.336 -9.601 -2.716 1.00 15.00 206 SER B C 27
ATOM 20984 O O . SER B 2 3 ? -7.469 -9.013 -2.074 1.00 15.00 206 SER B O 27
ATOM 20992 N N . PRO B 2 4 ? -9.149 -8.962 -3.580 1.00 15.00 207 PRO B N 27
ATOM 20993 C CA . PRO B 2 4 ? -8.935 -7.564 -3.997 1.00 15.00 207 PRO B CA 27
ATOM 20994 C C . PRO B 2 4 ? -8.687 -6.621 -2.818 1.00 15.00 207 PRO B C 27
ATOM 20995 O O . PRO B 2 4 ? -9.377 -6.683 -1.793 1.00 15.00 207 PRO B O 27
ATOM 21006 N N . PRO B 2 5 ? -7.713 -5.707 -2.976 1.00 15.00 208 PRO B N 27
ATOM 21007 C CA . PRO B 2 5 ? -7.189 -4.849 -1.932 1.00 15.00 208 PRO B CA 27
ATOM 21008 C C . PRO B 2 5 ? -7.922 -3.499 -1.951 1.00 15.00 208 PRO B C 27
ATOM 21009 O O . PRO B 2 5 ? -8.815 -3.291 -2.782 1.00 15.00 208 PRO B O 27
ATOM 21020 N N . PRO B 2 6 ? -7.563 -2.574 -1.052 1.00 15.00 209 PRO B N 27
ATOM 21021 C CA . PRO B 2 6 ? -8.184 -1.246 -0.980 1.00 15.00 209 PRO B CA 27
ATOM 21022 C C . PRO B 2 6 ? -8.274 -0.535 -2.326 1.00 15.00 209 PRO B C 27
ATOM 21023 O O . PRO B 2 6 ? -7.357 -0.618 -3.147 1.00 15.00 209 PRO B O 27
ATOM 21034 N N . PRO B 2 7 ? -9.383 0.185 -2.558 1.00 15.00 210 PRO B N 27
ATOM 21035 C CA . PRO B 2 7 ? -9.508 1.090 -3.699 1.00 15.00 210 PRO B CA 27
ATOM 21036 C C . PRO B 2 7 ? -8.520 2.249 -3.576 1.00 15.00 210 PRO B C 27
ATOM 21037 O O . PRO B 2 7 ? -8.406 2.863 -2.514 1.00 15.00 210 PRO B O 27
ATOM 21048 N N . TYR B 2 8 ? -7.826 2.550 -4.663 1.00 15.00 211 TYR B N 27
ATOM 21049 C CA . TYR B 2 8 ? -6.758 3.550 -4.656 1.00 15.00 211 TYR B CA 27
ATOM 21050 C C . TYR B 2 8 ? -7.244 4.975 -4.317 1.00 15.00 211 TYR B C 27
ATOM 21051 O O . TYR B 2 8 ? -6.424 5.843 -4.015 1.00 15.00 211 TYR B O 27
ATOM 21069 N N . SER B 2 9 ? -8.552 5.207 -4.264 1.00 15.00 212 SER B N 27
ATOM 21070 C CA . SER B 2 9 ? -9.075 6.556 -4.485 1.00 15.00 212 SER B CA 27
ATOM 21071 C C . SER B 2 9 ? -8.519 7.569 -3.479 1.00 15.00 212 SER B C 27
ATOM 21072 O O . SER B 2 9 ? -7.720 8.428 -3.865 1.00 15.00 212 SER B O 27
ATOM 21080 N N . ARG B 2 10 ? -8.905 7.509 -2.214 1.00 15.00 213 ARG B N 27
ATOM 21081 C CA . ARG B 2 10 ? -8.222 8.337 -1.236 1.00 15.00 213 ARG B CA 27
ATOM 21082 C C . ARG B 2 10 ? -7.587 7.494 -0.141 1.00 15.00 213 ARG B C 27
ATOM 21083 O O . ARG B 2 10 ? -6.367 7.348 -0.070 1.00 15.00 213 ARG B O 27
ATOM 21104 N N . TYR B 2 11 ? -8.440 6.924 0.702 1.00 15.00 214 TYR B N 27
ATOM 21105 C CA . TYR B 2 11 ? -7.993 6.188 1.873 1.00 15.00 214 TYR B CA 27
ATOM 21106 C C . TYR B 2 11 ? -8.471 4.740 1.838 1.00 15.00 214 TYR B C 27
ATOM 21107 O O . TYR B 2 11 ? -9.666 4.480 1.692 1.00 15.00 214 TYR B O 27
ATOM 21125 N N . PRO B 2 12 ? -7.545 3.780 1.989 1.00 15.00 215 PRO B N 27
ATOM 21126 C CA . PRO B 2 12 ? -7.855 2.345 1.919 1.00 15.00 215 PRO B CA 27
ATOM 21127 C C . PRO B 2 12 ? -8.782 1.850 3.022 1.00 15.00 215 PRO B C 27
ATOM 21128 O O . PRO B 2 12 ? -9.503 0.869 2.836 1.00 15.00 215 PRO B O 27
ATOM 21139 N N . MET B 2 13 ? -8.733 2.490 4.175 1.00 15.00 216 MET B N 27
ATOM 21140 C CA . MET B 2 13 ? -9.524 2.044 5.307 1.00 15.00 216 MET B CA 27
ATOM 21141 C C . MET B 2 13 ? -9.903 3.218 6.197 1.00 15.00 216 MET B C 27
ATOM 21142 O O . MET B 2 13 ? -9.070 4.079 6.488 1.00 15.00 216 MET B O 27
ATOM 21156 N N . ASP B 2 14 ? -11.153 3.232 6.628 1.00 15.00 217 ASP B N 27
ATOM 21157 C CA . ASP B 2 14 ? -11.656 4.261 7.527 1.00 15.00 217 ASP B CA 27
ATOM 21158 C C . ASP B 2 14 ? -12.143 3.619 8.823 1.00 15.00 217 ASP B C 27
ATOM 21159 O O . ASP B 2 14 ? -11.440 3.733 9.848 1.00 15.00 217 ASP B O 27
ATOM 21169 N N . ASP A 1 1 ? 11.308 7.741 9.326 1.00 15.00 170 ASP A N 28
ATOM 21170 C CA . ASP A 1 1 ? 10.627 8.128 8.067 1.00 15.00 170 ASP A CA 28
ATOM 21171 C C . ASP A 1 1 ? 11.123 7.304 6.882 1.00 15.00 170 ASP A C 28
ATOM 21172 O O . ASP A 1 1 ? 10.498 7.301 5.823 1.00 15.00 170 ASP A O 28
ATOM 21183 N N . VAL A 1 2 ? 12.252 6.620 7.047 1.00 15.00 171 VAL A N 28
ATOM 21184 C CA . VAL A 1 2 ? 12.851 5.870 5.943 1.00 15.00 171 VAL A CA 28
ATOM 21185 C C . VAL A 1 2 ? 12.207 4.489 5.666 1.00 15.00 171 VAL A C 28
ATOM 21186 O O . VAL A 1 2 ? 12.191 4.073 4.515 1.00 15.00 171 VAL A O 28
ATOM 21199 N N . PRO A 1 3 ? 11.655 3.739 6.670 1.00 15.00 172 PRO A N 28
ATOM 21200 C CA . PRO A 1 3 ? 11.125 2.384 6.412 1.00 15.00 172 PRO A CA 28
ATOM 21201 C C . PRO A 1 3 ? 9.897 2.386 5.502 1.00 15.00 172 PRO A C 28
ATOM 21202 O O . PRO A 1 3 ? 9.432 1.333 5.063 1.00 15.00 172 PRO A O 28
ATOM 21213 N N . LEU A 1 4 ? 9.365 3.569 5.243 1.00 15.00 173 LEU A N 28
ATOM 21214 C CA . LEU A 1 4 ? 8.207 3.720 4.385 1.00 15.00 173 LEU A CA 28
ATOM 21215 C C . LEU A 1 4 ? 8.561 4.607 3.192 1.00 15.00 173 LEU A C 28
ATOM 21216 O O . LEU A 1 4 ? 8.834 5.794 3.365 1.00 15.00 173 LEU A O 28
ATOM 21232 N N . PRO A 1 5 ? 8.598 4.034 1.971 1.00 15.00 174 PRO A N 28
ATOM 21233 C CA . PRO A 1 5 ? 8.933 4.781 0.749 1.00 15.00 174 PRO A CA 28
ATOM 21234 C C . PRO A 1 5 ? 8.035 6.003 0.546 1.00 15.00 174 PRO A C 28
ATOM 21235 O O . PRO A 1 5 ? 6.874 6.014 0.967 1.00 15.00 174 PRO A O 28
ATOM 21246 N N . ALA A 1 6 ? 8.564 7.011 -0.134 1.00 15.00 175 ALA A N 28
ATOM 21247 C CA . ALA A 1 6 ? 7.857 8.272 -0.309 1.00 15.00 175 ALA A CA 28
ATOM 21248 C C . ALA A 1 6 ? 6.996 8.248 -1.565 1.00 15.00 175 ALA A C 28
ATOM 21249 O O . ALA A 1 6 ? 7.427 7.793 -2.624 1.00 15.00 175 ALA A O 28
ATOM 21256 N N . GLY A 1 7 ? 5.774 8.747 -1.429 1.00 15.00 176 GLY A N 28
ATOM 21257 C CA . GLY A 1 7 ? 4.810 8.694 -2.511 1.00 15.00 176 GLY A CA 28
ATOM 21258 C C . GLY A 1 7 ? 3.991 7.424 -2.450 1.00 15.00 176 GLY A C 28
ATOM 21259 O O . GLY A 1 7 ? 3.295 7.064 -3.404 1.00 15.00 176 GLY A O 28
ATOM 21263 N N . TRP A 1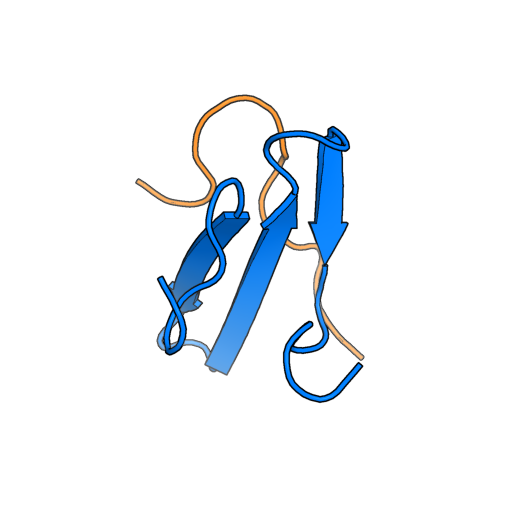 8 ? 4.061 6.759 -1.304 1.00 15.00 177 TRP A N 28
ATOM 21264 C CA . TRP A 1 8 ? 3.395 5.483 -1.106 1.00 15.00 177 TRP A CA 28
ATOM 21265 C C . TRP A 1 8 ? 2.444 5.547 0.083 1.00 15.00 177 TRP A C 28
ATOM 21266 O O . TRP A 1 8 ? 2.699 6.253 1.063 1.00 15.00 177 TRP A O 28
ATOM 21287 N N . GLU A 1 9 ? 1.354 4.802 -0.004 1.00 15.00 178 GLU A N 28
ATOM 21288 C CA . GLU A 1 9 ? 0.419 4.681 1.102 1.00 15.00 178 GLU A CA 28
ATOM 21289 C C . GLU A 1 9 ? 0.727 3.405 1.864 1.00 15.00 178 GLU A C 28
ATOM 21290 O O . GLU A 1 9 ? 0.722 2.318 1.284 1.00 15.00 178 GLU A O 28
ATOM 21302 N N . MET A 1 10 ? 0.983 3.534 3.154 1.00 15.00 179 MET A N 28
ATOM 21303 C CA . MET A 1 10 ? 1.505 2.424 3.937 1.00 15.00 179 MET A CA 28
ATOM 21304 C C . MET A 1 10 ? 0.470 1.935 4.940 1.00 15.00 179 MET A C 28
ATOM 21305 O O . MET A 1 10 ? 0.136 2.658 5.882 1.00 15.00 179 MET A O 28
ATOM 21319 N N . ALA A 1 11 ? -0.058 0.729 4.748 1.00 15.00 180 ALA A N 28
ATOM 21320 C CA . ALA A 1 11 ? -0.945 0.153 5.750 1.00 15.00 180 ALA A CA 28
ATOM 21321 C C . ALA A 1 11 ? -0.807 -1.356 5.817 1.00 15.00 180 ALA A C 28
ATOM 21322 O O . ALA A 1 11 ? -0.673 -2.031 4.794 1.00 15.00 180 ALA A O 28
ATOM 21329 N N . LYS A 1 12 ? -0.834 -1.873 7.032 1.00 15.00 181 LYS A N 28
ATOM 21330 C CA . LYS A 1 12 ? -0.676 -3.296 7.269 1.00 15.00 181 LYS A CA 28
ATOM 21331 C C . LYS A 1 12 ? -1.803 -3.787 8.169 1.00 15.00 181 LYS A C 28
ATOM 21332 O O . LYS A 1 12 ? -1.824 -3.494 9.361 1.00 15.00 181 LYS A O 28
ATOM 21351 N N . THR A 1 13 ? -2.759 -4.498 7.591 1.00 15.00 182 THR A N 28
ATOM 21352 C CA . THR A 1 13 ? -3.913 -4.950 8.349 1.00 15.00 182 THR A CA 28
ATOM 21353 C C . THR A 1 13 ? -3.694 -6.350 8.917 1.00 15.00 182 THR A C 28
ATOM 21354 O O . THR A 1 13 ? -2.998 -7.180 8.317 1.00 15.00 182 THR A O 28
ATOM 21365 N N . SER A 1 14 ? -4.306 -6.596 10.077 1.00 15.00 183 SER A N 28
ATOM 21366 C CA . SER A 1 14 ? -4.137 -7.839 10.831 1.00 15.00 183 SER A CA 28
ATOM 21367 C C . SER A 1 14 ? -4.577 -9.061 10.026 1.00 15.00 183 SER A C 28
ATOM 21368 O O . SER A 1 14 ? -4.280 -10.200 10.391 1.00 15.00 183 SER A O 28
ATOM 21376 N N . SER A 1 15 ? -5.306 -8.810 8.945 1.00 15.00 184 SER A N 28
ATOM 21377 C CA . SER A 1 15 ? -5.732 -9.852 8.019 1.00 15.00 184 SER A CA 28
ATOM 21378 C C . SER A 1 15 ? -4.525 -10.566 7.398 1.00 15.00 184 SER A C 28
ATOM 21379 O O . SER A 1 15 ? -4.662 -11.620 6.779 1.00 15.00 184 SER A O 28
ATOM 21387 N N . GLY A 1 16 ? -3.349 -9.960 7.544 1.00 15.00 185 GLY A N 28
ATOM 21388 C CA . GLY A 1 16 ? -2.147 -10.501 6.946 1.00 15.00 185 GLY A CA 28
ATOM 21389 C C . GLY A 1 16 ? -1.934 -9.949 5.559 1.00 15.00 185 GLY A C 28
ATOM 21390 O O . GLY A 1 16 ? -1.322 -10.590 4.702 1.00 15.00 185 GLY A O 28
ATOM 21394 N N . GLN A 1 17 ? -2.444 -8.745 5.343 1.00 15.00 186 GLN A N 28
ATOM 21395 C CA . GLN A 1 17 ? -2.322 -8.084 4.058 1.00 15.00 186 GLN A CA 28
ATOM 21396 C C . GLN A 1 17 ? -1.482 -6.827 4.195 1.00 15.00 186 GLN A C 28
ATOM 21397 O O . GLN A 1 17 ? -1.897 -5.859 4.836 1.00 15.00 186 GLN A O 28
ATOM 21411 N N . ARG A 1 18 ? -0.286 -6.861 3.638 1.00 15.00 187 ARG A N 28
ATOM 21412 C CA . ARG A 1 18 ? 0.558 -5.684 3.602 1.00 15.00 187 ARG A CA 28
ATOM 21413 C C . ARG A 1 18 ? 0.466 -5.035 2.225 1.00 15.00 187 ARG A C 28
ATOM 21414 O O . ARG A 1 18 ? 1.083 -5.497 1.267 1.00 15.00 187 ARG A O 28
ATOM 21435 N N . TYR A 1 19 ? -0.352 -4.000 2.106 1.00 15.00 188 TYR A N 28
ATOM 21436 C CA . TYR A 1 19 ? -0.546 -3.353 0.828 1.00 15.00 188 TYR A CA 28
ATOM 21437 C C . TYR A 1 19 ? 0.076 -1.964 0.845 1.00 15.00 188 TYR A C 28
ATOM 21438 O O . TYR A 1 19 ? 0.037 -1.243 1.859 1.00 15.00 188 TYR A O 28
ATOM 21456 N N . PHE A 1 20 ? 0.665 -1.607 -0.276 1.00 15.00 189 PHE A N 28
ATOM 21457 C CA . PHE A 1 20 ? 1.301 -0.318 -0.426 1.00 15.00 189 PHE A CA 28
ATOM 21458 C C . PHE A 1 20 ? 0.762 0.359 -1.678 1.00 15.00 189 PHE A C 28
ATOM 21459 O O . PHE A 1 20 ? 0.818 -0.203 -2.772 1.00 15.00 189 PHE A O 28
ATOM 21476 N N . LEU A 1 21 ? 0.220 1.552 -1.514 1.00 15.00 190 LEU A N 28
ATOM 21477 C CA . LEU A 1 21 ? -0.363 2.284 -2.632 1.00 15.00 190 LEU A CA 28
ATOM 21478 C C . LEU A 1 21 ? 0.680 3.159 -3.306 1.00 15.00 190 LEU A C 28
ATOM 21479 O O . LEU A 1 21 ? 1.451 3.826 -2.624 1.00 15.00 190 LEU A O 28
ATOM 21495 N N . ASN A 1 22 ? 0.679 3.212 -4.627 1.00 15.00 191 ASN A N 28
ATOM 21496 C CA . ASN A 1 22 ? 1.449 4.230 -5.309 1.00 15.00 191 ASN A CA 28
ATOM 21497 C C . ASN A 1 22 ? 0.558 5.440 -5.489 1.00 15.00 191 ASN A C 28
ATOM 21498 O O . ASN A 1 22 ? -0.286 5.452 -6.389 1.00 15.00 191 ASN A O 28
ATOM 21509 N N . HIS A 1 23 ? 0.709 6.438 -4.612 1.00 15.00 192 HIS A N 28
ATOM 21510 C CA . HIS A 1 23 ? -0.094 7.662 -4.701 1.00 15.00 192 HIS A CA 28
ATOM 21511 C C . HIS A 1 23 ? 0.319 8.471 -5.927 1.00 15.00 192 HIS A C 28
ATOM 21512 O O . HIS A 1 23 ? -0.292 9.482 -6.260 1.00 15.00 192 HIS A O 28
ATOM 21527 N N . ILE A 1 24 ? 1.379 8.022 -6.581 1.00 15.00 193 ILE A N 28
ATOM 21528 C CA . ILE A 1 24 ? 1.855 8.648 -7.801 1.00 15.00 193 ILE A CA 28
ATOM 21529 C C . ILE A 1 24 ? 1.276 7.930 -9.018 1.00 15.00 193 ILE A C 28
ATOM 21530 O O . ILE A 1 24 ? 0.718 8.557 -9.919 1.00 15.00 193 ILE A O 28
ATOM 21546 N N . ASP A 1 25 ? 1.387 6.606 -9.012 1.00 15.00 194 ASP A N 28
ATOM 21547 C CA . ASP A 1 25 ? 0.990 5.784 -10.155 1.00 15.00 194 ASP A CA 28
ATOM 21548 C C . ASP A 1 25 ? -0.506 5.490 -10.158 1.00 15.00 194 ASP A C 28
ATOM 21549 O O . ASP A 1 25 ? -1.037 5.018 -11.164 1.00 15.00 194 ASP A O 28
ATOM 21558 N N . GLN A 1 26 ? -1.166 5.727 -9.020 1.00 15.00 195 GLN A N 28
ATOM 21559 C CA . GLN A 1 26 ? -2.590 5.406 -8.856 1.00 15.00 195 GLN A CA 28
ATOM 21560 C C . GLN A 1 26 ? -2.774 3.890 -8.832 1.00 15.00 195 GLN A C 28
ATOM 21561 O O . GLN A 1 26 ? -3.844 3.361 -9.125 1.00 15.00 195 GLN A O 28
ATOM 21575 N N . THR A 1 27 ? -1.739 3.193 -8.404 1.00 15.00 196 THR A N 28
ATOM 21576 C CA . THR A 1 27 ? -1.756 1.743 -8.449 1.00 15.00 196 THR A CA 28
ATOM 21577 C C . THR A 1 27 ? -1.745 1.132 -7.056 1.00 15.00 196 THR A C 28
ATOM 21578 O O . THR A 1 27 ? -1.200 1.708 -6.110 1.00 15.00 196 THR A O 28
ATOM 21589 N N . THR A 1 28 ? -2.354 -0.035 -6.942 1.00 15.00 197 THR A N 28
ATOM 21590 C CA . THR A 1 28 ? -2.400 -0.763 -5.690 1.00 15.00 197 THR A CA 28
ATOM 21591 C C . THR A 1 28 ? -1.412 -1.927 -5.722 1.00 15.00 197 THR A C 28
ATOM 21592 O O . THR A 1 28 ? -1.543 -2.843 -6.537 1.00 15.00 197 THR A O 28
ATOM 21603 N N . THR A 1 29 ? -0.434 -1.887 -4.834 1.00 15.00 198 THR A N 28
ATOM 21604 C CA . THR A 1 29 ? 0.663 -2.841 -4.858 1.00 15.00 198 THR A CA 28
ATOM 21605 C C . THR A 1 29 ? 0.576 -3.852 -3.697 1.00 15.00 198 THR A C 28
ATOM 21606 O O . THR A 1 29 ? 0.566 -3.459 -2.529 1.00 15.00 198 THR A O 28
ATOM 21617 N N . TRP A 1 30 ? 0.489 -5.151 -4.026 1.00 15.00 199 TRP A N 28
ATOM 21618 C CA . TRP A 1 30 ? 0.572 -6.209 -3.014 1.00 15.00 199 TRP A CA 28
ATOM 21619 C C . TRP A 1 30 ? 2.031 -6.500 -2.649 1.00 15.00 199 TRP A C 28
ATOM 21620 O O . TRP A 1 30 ? 2.326 -7.006 -1.564 1.00 15.00 199 TRP A O 28
ATOM 21641 N N . GLN A 1 31 ? 2.935 -6.222 -3.581 1.00 15.00 200 GLN A N 28
ATOM 21642 C CA . GLN A 1 31 ? 4.332 -6.621 -3.438 1.00 15.00 200 GLN A CA 28
ATOM 21643 C C . GLN A 1 31 ? 5.145 -5.544 -2.739 1.00 15.00 200 GLN A C 28
ATOM 21644 O O . GLN A 1 31 ? 5.277 -4.435 -3.242 1.00 15.00 200 GLN A O 28
ATOM 21658 N N . ASP A 1 32 ? 5.689 -5.896 -1.580 1.00 15.00 201 ASP A N 28
ATOM 21659 C CA . ASP A 1 32 ? 6.457 -4.963 -0.757 1.00 15.00 201 ASP A CA 28
ATOM 21660 C C . ASP A 1 32 ? 7.591 -4.295 -1.539 1.00 15.00 201 ASP A C 28
ATOM 21661 O O . ASP A 1 32 ? 8.582 -4.938 -1.898 1.00 15.00 201 ASP A O 28
ATOM 21670 N N . PRO A 1 33 ? 7.440 -2.990 -1.815 1.00 15.00 202 PRO A N 28
ATOM 21671 C CA . PRO A 1 33 ? 8.441 -2.196 -2.538 1.00 15.00 202 PRO A CA 28
ATOM 21672 C C . PRO A 1 33 ? 9.661 -1.851 -1.694 1.00 15.00 202 PRO A C 28
ATOM 21673 O O . PRO A 1 33 ? 10.679 -1.399 -2.214 1.00 15.00 202 PRO A O 28
ATOM 21684 N N . ARG A 1 34 ? 9.555 -2.020 -0.386 1.00 15.00 203 ARG A N 28
ATOM 21685 C CA . ARG A 1 34 ? 10.636 -1.619 0.500 1.00 15.00 203 ARG A CA 28
ATOM 21686 C C . ARG A 1 34 ? 11.796 -2.605 0.415 1.00 15.00 203 ARG A C 28
ATOM 21687 O O . ARG A 1 34 ? 12.954 -2.248 0.642 1.00 15.00 203 ARG A O 28
ATOM 21708 N N . LYS A 1 35 ? 11.472 -3.848 0.111 1.00 15.00 204 LYS A N 28
ATOM 21709 C CA . LYS A 1 35 ? 12.478 -4.876 -0.096 1.00 15.00 204 LYS A CA 28
ATOM 21710 C C . LYS A 1 35 ? 12.760 -5.050 -1.589 1.00 15.00 204 LYS A C 28
ATOM 21711 O O . LYS A 1 35 ? 13.814 -5.555 -1.983 1.00 15.00 204 LYS A O 28
ATOM 21730 N N . ALA A 1 36 ? 11.814 -4.622 -2.415 1.00 15.00 205 ALA A N 28
ATOM 21731 C CA . ALA A 1 36 ? 11.931 -4.774 -3.858 1.00 15.00 205 ALA A CA 28
ATOM 21732 C C . ALA A 1 36 ? 12.061 -3.418 -4.539 1.00 15.00 205 ALA A C 28
ATOM 21733 O O . ALA A 1 36 ? 11.021 -2.773 -4.789 1.00 15.00 205 ALA A O 28
ATOM 21741 N N . GLY B 2 1 ? -3.015 -16.066 -4.247 1.00 15.00 204 GLY B N 28
ATOM 21742 C CA . GLY B 2 1 ? -4.326 -15.685 -4.820 1.00 15.00 204 GLY B CA 28
ATOM 21743 C C . GLY B 2 1 ? -5.048 -14.719 -3.915 1.00 15.00 204 GLY B C 28
ATOM 21744 O O . GLY B 2 1 ? -5.808 -15.125 -3.034 1.00 15.00 204 GLY B O 28
ATOM 21750 N N . GLU B 2 2 ? -4.810 -13.437 -4.124 1.00 15.00 205 GLU B N 28
ATOM 21751 C CA . GLU B 2 2 ? -5.294 -12.424 -3.205 1.00 15.00 205 GLU B CA 28
ATOM 21752 C C . GLU B 2 2 ? -6.677 -11.949 -3.608 1.00 15.00 205 GLU B C 28
ATOM 21753 O O . GLU B 2 2 ? -7.020 -11.911 -4.790 1.00 15.00 205 GLU B O 28
ATOM 21765 N N . SER B 2 3 ? -7.448 -11.559 -2.614 1.00 15.00 206 SER B N 28
ATOM 21766 C CA . SER B 2 3 ? -8.758 -10.977 -2.829 1.00 15.00 206 SER B CA 28
ATOM 21767 C C . SER B 2 3 ? -8.579 -9.472 -2.959 1.00 15.00 206 SER B C 28
ATOM 21768 O O . SER B 2 3 ? -7.658 -8.923 -2.356 1.00 15.00 206 SER B O 28
ATOM 21776 N N . PRO B 2 4 ? -9.448 -8.787 -3.726 1.00 15.00 207 PRO B N 28
ATOM 21777 C CA . PRO B 2 4 ? -9.241 -7.377 -4.089 1.00 15.00 207 PRO B CA 28
ATOM 21778 C C . PRO B 2 4 ? -8.887 -6.501 -2.889 1.00 15.00 207 PRO B C 28
ATOM 21779 O O . PRO B 2 4 ? -9.534 -6.562 -1.838 1.00 15.00 207 PRO B O 28
ATOM 21790 N N . PRO B 2 5 ? -7.855 -5.659 -3.050 1.00 15.00 208 PRO B N 28
ATOM 21791 C CA . PRO B 2 5 ? -7.246 -4.852 -2.005 1.00 15.00 208 PRO B CA 28
ATOM 21792 C C . PRO B 2 5 ? -7.933 -3.481 -1.960 1.00 15.00 208 PRO B C 28
ATOM 21793 O O . PRO B 2 5 ? -8.865 -3.233 -2.730 1.00 15.00 208 PRO B O 28
ATOM 21804 N N . PRO B 2 6 ? -7.504 -2.586 -1.063 1.00 15.00 209 PRO B N 28
ATOM 21805 C CA . PRO B 2 6 ? -8.089 -1.250 -0.926 1.00 15.00 209 PRO B CA 28
ATOM 21806 C C . PRO B 2 6 ? -8.249 -0.502 -2.245 1.00 15.00 209 PRO B C 28
ATOM 21807 O O . PRO B 2 6 ? -7.374 -0.551 -3.117 1.00 15.00 209 PRO B O 28
ATOM 21818 N N . PRO B 2 7 ? -9.373 0.211 -2.391 1.00 15.00 210 PRO B N 28
ATOM 21819 C CA . PRO B 2 7 ? -9.570 1.155 -3.486 1.00 15.00 210 PRO B CA 28
ATOM 21820 C C . PRO B 2 7 ? -8.556 2.287 -3.391 1.00 15.00 210 PRO B C 28
ATOM 21821 O O . PRO B 2 7 ? -8.260 2.774 -2.298 1.00 15.00 210 PRO B O 28
ATOM 21832 N N . TYR B 2 8 ? -8.051 2.717 -4.531 1.00 15.00 211 TYR B N 28
ATOM 21833 C CA . TYR B 2 8 ? -6.980 3.703 -4.577 1.00 15.00 211 TYR B CA 28
ATOM 21834 C C . TYR B 2 8 ? -7.437 5.103 -4.139 1.00 15.00 211 TYR B C 28
ATOM 21835 O O . TYR B 2 8 ? -6.603 5.972 -3.889 1.00 15.00 211 TYR B O 28
ATOM 21853 N N . SER B 2 9 ? -8.738 5.309 -3.965 1.00 15.00 212 SER B N 28
ATOM 21854 C CA . SER B 2 9 ? -9.306 6.650 -4.069 1.00 15.00 212 SER B CA 28
ATOM 21855 C C . SER B 2 9 ? -8.676 7.625 -3.070 1.00 15.00 212 SER B C 28
ATOM 21856 O O . SER B 2 9 ? -7.950 8.527 -3.495 1.00 15.00 212 SER B O 28
ATOM 21864 N N . ARG B 2 10 ? -8.924 7.507 -1.771 1.00 15.00 213 ARG B N 28
ATOM 21865 C CA . ARG B 2 10 ? -8.098 8.268 -0.838 1.00 15.00 213 ARG B CA 28
ATOM 21866 C C . ARG B 2 10 ? -7.364 7.371 0.146 1.00 15.00 213 ARG B C 28
ATOM 21867 O O . ARG B 2 10 ? -6.148 7.194 0.057 1.00 15.00 213 ARG B O 28
ATOM 21888 N N . TYR B 2 11 ? -8.120 6.786 1.068 1.00 15.00 214 TYR B N 28
ATOM 21889 C CA . TYR B 2 11 ? -7.540 6.050 2.185 1.00 15.00 214 TYR B CA 28
ATOM 21890 C C . TYR B 2 11 ? -8.003 4.600 2.188 1.00 15.00 214 TYR B C 28
ATOM 21891 O O . TYR B 2 11 ? -9.202 4.326 2.198 1.00 15.00 214 TYR B O 28
ATOM 21909 N N . PRO B 2 12 ? -7.060 3.650 2.192 1.00 15.00 215 PRO B N 28
ATOM 21910 C CA . PRO B 2 12 ? -7.370 2.217 2.181 1.00 15.00 215 PRO B CA 28
ATOM 21911 C C . PRO B 2 12 ? -7.978 1.702 3.481 1.00 15.00 215 PRO B C 28
ATOM 21912 O O . PRO B 2 12 ? -8.693 0.700 3.485 1.00 15.00 215 PRO B O 28
ATOM 21923 N N . MET B 2 13 ? -7.658 2.354 4.586 1.00 15.00 216 MET B N 28
ATOM 21924 C CA . MET B 2 13 ? -8.070 1.873 5.895 1.00 15.00 216 MET B CA 28
ATOM 21925 C C . MET B 2 13 ? -8.254 3.052 6.840 1.00 15.00 216 MET B C 28
ATOM 21926 O O . MET B 2 13 ? -7.388 3.926 6.923 1.00 15.00 216 MET B O 28
ATOM 21940 N N . ASP B 2 14 ? -9.371 3.074 7.547 1.00 15.00 217 ASP B N 28
ATOM 21941 C CA . ASP B 2 14 ? -9.693 4.188 8.428 1.00 15.00 217 ASP B CA 28
ATOM 21942 C C . ASP B 2 14 ? -9.139 3.935 9.819 1.00 15.00 217 ASP B C 28
ATOM 21943 O O . ASP B 2 14 ? -8.099 4.534 10.170 1.00 15.00 217 ASP B O 28
ATOM 21953 N N . ASP A 1 1 ? 10.746 6.961 6.726 1.00 15.00 170 ASP A N 29
ATOM 21954 C CA . ASP A 1 1 ? 11.059 7.184 5.295 1.00 15.00 170 ASP A CA 29
ATOM 21955 C C . ASP A 1 1 ? 11.758 5.973 4.685 1.00 15.00 170 ASP A C 29
ATOM 21956 O O . ASP A 1 1 ? 11.541 5.646 3.518 1.00 15.00 170 ASP A O 29
ATOM 21967 N N . VAL A 1 2 ? 12.646 5.344 5.448 1.00 15.00 171 VAL A N 29
ATOM 21968 C CA . VAL A 1 2 ? 13.291 4.112 4.996 1.00 15.00 171 VAL A CA 29
ATOM 21969 C C . VAL A 1 2 ? 12.385 2.887 5.197 1.00 15.00 171 VAL A C 29
ATOM 21970 O O . VAL A 1 2 ? 12.181 2.113 4.260 1.00 15.00 171 VAL A O 29
ATOM 21983 N N . PRO A 1 3 ? 11.811 2.687 6.407 1.00 15.00 172 PRO A N 29
ATOM 21984 C CA . PRO A 1 3 ? 10.884 1.578 6.645 1.00 15.00 172 PRO A CA 29
ATOM 21985 C C . PRO A 1 3 ? 9.524 1.818 5.998 1.00 15.00 172 PRO A C 29
ATOM 21986 O O . PRO A 1 3 ? 8.724 0.898 5.851 1.00 15.00 172 PRO A O 29
ATOM 21997 N N . LEU A 1 4 ? 9.268 3.063 5.627 1.00 15.00 173 LEU A N 29
ATOM 21998 C CA . LEU A 1 4 ? 8.051 3.419 4.921 1.00 15.00 173 LEU A CA 29
ATOM 21999 C C . LEU A 1 4 ? 8.384 4.345 3.748 1.00 15.00 173 LEU A C 29
ATOM 22000 O O . LEU A 1 4 ? 8.699 5.513 3.972 1.00 15.00 173 LEU A O 29
ATOM 22016 N N . PRO A 1 5 ? 8.375 3.841 2.491 1.00 15.00 174 PRO A N 29
ATOM 22017 C CA . PRO A 1 5 ? 8.677 4.671 1.320 1.00 15.00 174 PRO A CA 29
ATOM 22018 C C . PRO A 1 5 ? 7.777 5.903 1.232 1.00 15.00 174 PRO A C 29
ATOM 22019 O O . PRO A 1 5 ? 6.597 5.855 1.584 1.00 15.00 174 PRO A O 29
ATOM 22030 N N . ALA A 1 6 ? 8.338 6.995 0.727 1.00 15.00 175 ALA A N 29
ATOM 22031 C CA . ALA A 1 6 ? 7.631 8.266 0.670 1.00 15.00 175 ALA A CA 29
ATOM 22032 C C . ALA A 1 6 ? 6.866 8.398 -0.642 1.00 15.00 175 ALA A C 29
ATOM 22033 O O . ALA A 1 6 ? 7.396 8.105 -1.717 1.00 15.00 175 ALA A O 29
ATOM 22040 N N . GLY A 1 7 ? 5.627 8.856 -0.537 1.00 15.00 176 GLY A N 29
ATOM 22041 C CA . GLY A 1 7 ? 4.740 8.902 -1.683 1.00 15.00 176 GLY A CA 29
ATOM 22042 C C . GLY A 1 7 ? 3.953 7.615 -1.808 1.00 15.00 176 GLY A C 29
ATOM 22043 O O . GLY A 1 7 ? 3.330 7.339 -2.840 1.00 15.00 176 GLY A O 29
ATOM 22047 N N . TRP A 1 8 ? 3.970 6.842 -0.733 1.00 15.00 177 TRP A N 29
ATOM 22048 C CA . TRP A 1 8 ? 3.316 5.544 -0.693 1.00 15.00 177 TRP A CA 29
ATOM 22049 C C . TRP A 1 8 ? 2.306 5.496 0.446 1.00 15.00 177 TRP A C 29
ATOM 22050 O O . TRP A 1 8 ? 2.478 6.158 1.469 1.00 15.00 177 TRP A O 29
ATOM 22071 N N . GLU A 1 9 ? 1.259 4.708 0.266 1.00 15.00 178 GLU A N 29
ATOM 22072 C CA . GLU A 1 9 ? 0.266 4.511 1.307 1.00 15.00 178 GLU A CA 29
ATOM 22073 C C . GLU A 1 9 ? 0.641 3.291 2.128 1.00 15.00 178 GLU A C 29
ATOM 22074 O O . GLU A 1 9 ? 0.683 2.177 1.604 1.00 15.00 178 GLU A O 29
ATOM 22086 N N . MET A 1 10 ? 0.916 3.502 3.403 1.00 15.00 179 MET A N 29
ATOM 22087 C CA . MET A 1 10 ? 1.409 2.434 4.258 1.00 15.00 179 MET A CA 29
ATOM 22088 C C . MET A 1 10 ? 0.305 1.951 5.182 1.00 15.00 179 MET A C 29
ATOM 22089 O O . MET A 1 10 ? -0.131 2.691 6.065 1.00 15.00 179 MET A O 29
ATOM 22103 N N . ALA A 1 11 ? -0.178 0.731 4.975 1.00 15.00 180 ALA A N 29
ATOM 22104 C CA . ALA A 1 11 ? -1.173 0.177 5.879 1.00 15.00 180 ALA A CA 29
ATOM 22105 C C . ALA A 1 11 ? -0.963 -1.311 6.105 1.00 15.00 180 ALA A C 29
ATOM 22106 O O . ALA A 1 11 ? -0.955 -2.109 5.166 1.00 15.00 180 ALA A O 29
ATOM 22113 N N . LYS A 1 12 ? -0.791 -1.665 7.366 1.00 15.00 181 LYS A N 29
ATOM 22114 C CA . LYS A 1 12 ? -0.620 -3.047 7.764 1.00 15.00 181 LYS A CA 29
ATOM 22115 C C . LYS A 1 12 ? -1.861 -3.497 8.525 1.00 15.00 181 LYS A C 29
ATOM 22116 O O . LYS A 1 12 ? -2.037 -3.145 9.691 1.00 15.00 181 LYS A O 29
ATOM 22135 N N . THR A 1 13 ? -2.738 -4.235 7.862 1.00 15.00 182 THR A N 29
ATOM 22136 C CA . THR A 1 13 ? -4.006 -4.606 8.469 1.00 15.00 182 THR A CA 29
ATOM 22137 C C . THR A 1 13 ? -3.932 -6.002 9.097 1.00 15.00 182 THR A C 29
ATOM 22138 O O . THR A 1 13 ? -3.244 -6.893 8.581 1.00 15.00 182 THR A O 29
ATOM 22149 N N . SER A 1 14 ? -4.657 -6.178 10.207 1.00 15.00 183 SER A N 29
ATOM 22150 C CA . SER A 1 14 ? -4.588 -7.394 11.023 1.00 15.00 183 SER A CA 29
ATOM 22151 C C . SER A 1 14 ? -5.056 -8.629 10.248 1.00 15.00 183 SER A C 29
ATOM 22152 O O . SER A 1 14 ? -4.816 -9.763 10.666 1.00 15.00 183 SER A O 29
ATOM 22160 N N . SER A 1 15 ? -5.730 -8.402 9.128 1.00 15.00 184 SER A N 29
ATOM 22161 C CA . SER A 1 15 ? -6.132 -9.475 8.228 1.00 15.00 184 SER A CA 29
ATOM 22162 C C . SER A 1 15 ? -4.902 -10.211 7.687 1.00 15.00 184 SER A C 29
ATOM 22163 O O . SER A 1 15 ? -5.005 -11.314 7.143 1.00 15.00 184 SER A O 29
ATOM 22171 N N . GLY A 1 16 ? -3.737 -9.596 7.853 1.00 15.00 185 GLY A N 29
ATOM 22172 C CA . GLY A 1 16 ? -2.510 -10.165 7.344 1.00 15.00 185 GLY A CA 29
ATOM 22173 C C . GLY A 1 16 ? -2.223 -9.698 5.938 1.00 15.00 185 GLY A C 29
ATOM 22174 O O . GLY A 1 16 ? -1.608 -10.411 5.149 1.00 15.00 185 GLY A O 29
ATOM 22178 N N . GLN A 1 17 ? -2.665 -8.486 5.634 1.00 15.00 186 GLN A N 29
ATOM 22179 C CA . GLN A 1 17 ? -2.428 -7.897 4.329 1.00 15.00 186 GLN A CA 29
ATOM 22180 C C . GLN A 1 17 ? -1.646 -6.605 4.461 1.00 15.00 186 GLN A C 29
ATOM 22181 O O . GLN A 1 17 ? -2.155 -5.598 4.957 1.00 15.00 186 GLN A O 29
ATOM 22195 N N . ARG A 1 18 ? -0.392 -6.663 4.053 1.00 15.00 187 ARG A N 29
ATOM 22196 C CA . ARG A 1 18 ? 0.475 -5.500 4.048 1.00 15.00 187 ARG A CA 29
ATOM 22197 C C . ARG A 1 18 ? 0.513 -4.899 2.647 1.00 15.00 187 ARG A C 29
ATOM 22198 O O . ARG A 1 18 ? 1.266 -5.353 1.785 1.00 15.00 187 ARG A O 29
ATOM 22219 N N . TYR A 1 19 ? -0.340 -3.916 2.404 1.00 15.00 188 TYR A N 29
ATOM 22220 C CA . TYR A 1 19 ? -0.434 -3.322 1.084 1.00 15.00 188 TYR A CA 29
ATOM 22221 C C . TYR A 1 19 ? 0.138 -1.917 1.087 1.00 15.00 188 TYR A C 29
ATOM 22222 O O . TYR A 1 19 ? 0.097 -1.205 2.104 1.00 15.00 188 TYR A O 29
ATOM 22240 N N . PHE A 1 20 ? 0.669 -1.528 -0.055 1.00 15.00 189 PHE A N 29
ATOM 22241 C CA . PHE A 1 20 ? 1.256 -0.221 -0.215 1.00 15.00 189 PHE A CA 29
ATOM 22242 C C . PHE A 1 20 ? 0.729 0.417 -1.493 1.00 15.00 189 PHE A C 29
ATOM 22243 O O . PHE A 1 20 ? 0.839 -0.156 -2.576 1.00 15.00 189 PHE A O 29
ATOM 22260 N N . LEU A 1 21 ? 0.142 1.593 -1.364 1.00 15.00 190 LEU A N 29
ATOM 22261 C CA . LEU A 1 21 ? -0.375 2.316 -2.519 1.00 15.00 190 LEU A CA 29
ATOM 22262 C C . LEU A 1 21 ? 0.690 3.218 -3.101 1.00 15.00 190 LEU A C 29
ATOM 22263 O O . LEU A 1 21 ? 1.480 3.798 -2.365 1.00 15.00 190 LEU A O 29
ATOM 22279 N N . ASN A 1 22 ? 0.683 3.390 -4.407 1.00 15.00 191 ASN A N 29
ATOM 22280 C CA . ASN A 1 22 ? 1.450 4.460 -4.998 1.00 15.00 191 ASN A CA 29
ATOM 22281 C C . ASN A 1 22 ? 0.530 5.652 -5.161 1.00 15.00 191 ASN A C 29
ATOM 22282 O O . ASN A 1 22 ? -0.262 5.691 -6.107 1.00 15.00 191 ASN A O 29
ATOM 22293 N N . HIS A 1 23 ? 0.594 6.599 -4.216 1.00 15.00 192 HIS A N 29
ATOM 22294 C CA . HIS A 1 23 ? -0.260 7.793 -4.268 1.00 15.00 192 HIS A CA 29
ATOM 22295 C C . HIS A 1 23 ? 0.183 8.713 -5.404 1.00 15.00 192 HIS A C 29
ATOM 22296 O O . HIS A 1 23 ? -0.441 9.736 -5.669 1.00 15.00 192 HIS A O 29
ATOM 22311 N N . ILE A 1 24 ? 1.277 8.342 -6.058 1.00 15.00 193 ILE A N 29
ATOM 22312 C CA . ILE A 1 24 ? 1.779 9.082 -7.207 1.00 15.00 193 ILE A CA 29
ATOM 22313 C C . ILE A 1 24 ? 1.453 8.339 -8.505 1.00 15.00 193 ILE A C 29
ATOM 22314 O O . ILE A 1 24 ? 1.032 8.944 -9.493 1.00 15.00 193 ILE A O 29
ATOM 22330 N N . ASP A 1 25 ? 1.625 7.019 -8.486 1.00 15.00 194 ASP A N 29
ATOM 22331 C CA . ASP A 1 25 ? 1.427 6.198 -9.681 1.00 15.00 194 ASP A CA 29
ATOM 22332 C C . ASP A 1 25 ? -0.033 5.799 -9.860 1.00 15.00 194 ASP A C 29
ATOM 22333 O O . ASP A 1 25 ? -0.412 5.317 -10.929 1.00 15.00 194 ASP A O 29
ATOM 22342 N N . GLN A 1 26 ? -0.834 5.964 -8.803 1.00 15.00 195 GLN A N 29
ATOM 22343 C CA . GLN A 1 26 ? -2.259 5.618 -8.836 1.00 15.00 195 GLN A CA 29
ATOM 22344 C C . GLN A 1 26 ? -2.424 4.101 -8.917 1.00 15.00 195 GLN A C 29
ATOM 22345 O O . GLN A 1 26 ? -3.383 3.588 -9.491 1.00 15.00 195 GLN A O 29
ATOM 22359 N N . THR A 1 27 ? -1.518 3.383 -8.273 1.00 15.00 196 THR A N 29
ATOM 22360 C CA . THR A 1 27 ? -1.521 1.929 -8.364 1.00 15.00 196 THR A CA 29
ATOM 22361 C C . THR A 1 27 ? -1.567 1.271 -6.989 1.00 15.00 196 THR A C 29
ATOM 22362 O O . THR A 1 27 ? -1.077 1.826 -6.001 1.00 15.00 196 THR A O 29
ATOM 22373 N N . THR A 1 28 ? -2.170 0.089 -6.938 1.00 15.00 197 THR A N 29
ATOM 22374 C CA . THR A 1 28 ? -2.254 -0.680 -5.712 1.00 15.00 197 THR A CA 29
ATOM 22375 C C . THR A 1 28 ? -1.205 -1.791 -5.716 1.00 15.00 197 THR A C 29
ATOM 22376 O O . THR A 1 28 ? -1.306 -2.747 -6.482 1.00 15.00 197 THR A O 29
ATOM 22387 N N . THR A 1 29 ? -0.202 -1.658 -4.863 1.00 15.00 198 THR A N 29
ATOM 22388 C CA . THR A 1 29 ? 0.912 -2.592 -4.842 1.00 15.00 198 THR A CA 29
ATOM 22389 C C . THR A 1 29 ? 0.747 -3.654 -3.734 1.00 15.00 198 THR A C 29
ATOM 22390 O O . THR A 1 29 ? 0.599 -3.311 -2.557 1.00 15.00 198 THR A O 29
ATOM 22401 N N . TRP A 1 30 ? 0.756 -4.941 -4.115 1.00 15.00 199 TRP A N 29
ATOM 22402 C CA . TRP A 1 30 ? 0.701 -6.037 -3.144 1.00 15.00 199 TRP A CA 29
ATOM 22403 C C . TRP A 1 30 ? 2.092 -6.384 -2.608 1.00 15.00 199 TRP A C 29
ATOM 22404 O O . TRP A 1 30 ? 2.227 -6.954 -1.527 1.00 15.00 199 TRP A O 29
ATOM 22425 N N . GLN A 1 31 ? 3.118 -6.090 -3.394 1.00 15.00 200 GLN A N 29
ATOM 22426 C CA . GLN A 1 31 ? 4.471 -6.532 -3.077 1.00 15.00 200 GLN A CA 29
ATOM 22427 C C . GLN A 1 31 ? 5.278 -5.393 -2.465 1.00 15.00 200 GLN A C 29
ATOM 22428 O O . GLN A 1 31 ? 5.382 -4.325 -3.056 1.00 15.00 200 GLN A O 29
ATOM 22442 N N . ASP A 1 32 ? 5.853 -5.635 -1.288 1.00 15.00 201 ASP A N 29
ATOM 22443 C CA . ASP A 1 32 ? 6.648 -4.623 -0.585 1.00 15.00 201 ASP A CA 29
ATOM 22444 C C . ASP A 1 32 ? 7.729 -4.045 -1.502 1.00 15.00 201 ASP A C 29
ATOM 22445 O O . ASP A 1 32 ? 8.668 -4.744 -1.880 1.00 15.00 201 ASP A O 29
ATOM 22454 N N . PRO A 1 33 ? 7.599 -2.758 -1.869 1.00 15.00 202 PRO A N 29
ATOM 22455 C CA . PRO A 1 33 ? 8.503 -2.095 -2.823 1.00 15.00 202 PRO A CA 29
ATOM 22456 C C . PRO A 1 33 ? 9.958 -2.039 -2.362 1.00 15.00 202 PRO A C 29
ATOM 22457 O O . PRO A 1 33 ? 10.856 -1.750 -3.153 1.00 15.00 202 PRO A O 29
ATOM 22468 N N . ARG A 1 34 ? 10.190 -2.297 -1.083 1.00 15.00 203 ARG A N 29
ATOM 22469 C CA . ARG A 1 34 ? 11.531 -2.221 -0.522 1.00 15.00 203 ARG A CA 29
ATOM 22470 C C . ARG A 1 34 ? 12.386 -3.404 -0.963 1.00 15.00 203 ARG A C 29
ATOM 22471 O O . ARG A 1 34 ? 13.606 -3.390 -0.793 1.00 15.00 203 ARG A O 29
ATOM 22492 N N . LYS A 1 35 ? 11.745 -4.440 -1.502 1.00 15.00 204 LYS A N 29
ATOM 22493 C CA . LYS A 1 35 ? 12.475 -5.603 -1.999 1.00 15.00 204 LYS A CA 29
ATOM 22494 C C . LYS A 1 35 ? 13.431 -5.213 -3.124 1.00 15.00 204 LYS A C 29
ATOM 22495 O O . LYS A 1 35 ? 14.497 -5.811 -3.267 1.00 15.00 204 LYS A O 29
ATOM 22514 N N . ALA A 1 36 ? 13.028 -4.210 -3.909 1.00 15.00 205 ALA A N 29
ATOM 22515 C CA . ALA A 1 36 ? 13.775 -3.779 -5.088 1.00 15.00 205 ALA A CA 29
ATOM 22516 C C . ALA A 1 36 ? 13.938 -4.928 -6.082 1.00 15.00 205 ALA A C 29
ATOM 22517 O O . ALA A 1 36 ? 15.050 -5.485 -6.181 1.00 15.00 205 ALA A O 29
ATOM 22525 N N . GLY B 2 1 ? -2.718 -16.157 -3.563 1.00 15.00 204 GLY B N 29
ATOM 22526 C CA . GLY B 2 1 ? -4.068 -15.669 -3.943 1.00 15.00 204 GLY B CA 29
ATOM 22527 C C . GLY B 2 1 ? -4.560 -14.582 -3.013 1.00 15.00 204 GLY B C 29
ATOM 22528 O O . GLY B 2 1 ? -5.093 -14.865 -1.936 1.00 15.00 204 GLY B O 29
ATOM 22534 N N . GLU B 2 2 ? -4.390 -13.336 -3.422 1.00 15.00 205 GLU B N 29
ATOM 22535 C CA . GLU B 2 2 ? -4.764 -12.206 -2.585 1.00 15.00 205 GLU B CA 29
ATOM 22536 C C . GLU B 2 2 ? -6.209 -11.795 -2.852 1.00 15.00 205 GLU B C 29
ATOM 22537 O O . GLU B 2 2 ? -6.715 -11.946 -3.968 1.00 15.00 205 GLU B O 29
ATOM 22549 N N . SER B 2 3 ? -6.853 -11.262 -1.832 1.00 15.00 206 SER B N 29
ATOM 22550 C CA . SER B 2 3 ? -8.212 -10.762 -1.952 1.00 15.00 206 SER B CA 29
ATOM 22551 C C . SER B 2 3 ? -8.144 -9.294 -2.358 1.00 15.00 206 SER B C 29
ATOM 22552 O O . SER B 2 3 ? -7.186 -8.618 -2.006 1.00 15.00 206 SER B O 29
ATOM 22560 N N . PRO B 2 4 ? -9.148 -8.780 -3.097 1.00 15.00 207 PRO B N 29
ATOM 22561 C CA . PRO B 2 4 ? -9.095 -7.422 -3.666 1.00 15.00 207 PRO B CA 29
ATOM 22562 C C . PRO B 2 4 ? -8.678 -6.374 -2.633 1.00 15.00 207 PRO B C 29
ATOM 22563 O O . PRO B 2 4 ? -9.272 -6.271 -1.557 1.00 15.00 207 PRO B O 29
ATOM 22574 N N . PRO B 2 5 ? -7.658 -5.566 -2.965 1.00 15.00 208 PRO B N 29
ATOM 22575 C CA . PRO B 2 5 ? -6.973 -4.663 -2.055 1.00 15.00 208 PRO B CA 29
ATOM 22576 C C . PRO B 2 5 ? -7.637 -3.279 -2.076 1.00 15.00 208 PRO B C 29
ATOM 22577 O O . PRO B 2 5 ? -8.627 -3.080 -2.783 1.00 15.00 208 PRO B O 29
ATOM 22588 N N . PRO B 2 6 ? -7.119 -2.319 -1.294 1.00 15.00 209 PRO B N 29
ATOM 22589 C CA . PRO B 2 6 ? -7.678 -0.960 -1.188 1.00 15.00 209 PRO B CA 29
ATOM 22590 C C . PRO B 2 6 ? -7.958 -0.292 -2.529 1.00 15.00 209 PRO B C 29
ATOM 22591 O O . PRO B 2 6 ? -7.100 -0.268 -3.418 1.00 15.00 209 PRO B O 29
ATOM 22602 N N . PRO B 2 7 ? -9.168 0.262 -2.682 1.00 15.00 210 PRO B N 29
ATOM 22603 C CA . PRO B 2 7 ? -9.492 1.146 -3.797 1.00 15.00 210 PRO B CA 29
ATOM 22604 C C . PRO B 2 7 ? -8.631 2.402 -3.739 1.00 15.00 210 PRO B C 29
ATOM 22605 O O . PRO B 2 7 ? -8.515 3.031 -2.686 1.00 15.00 210 PRO B O 29
ATOM 22616 N N . TYR B 2 8 ? -8.050 2.773 -4.865 1.00 15.00 211 TYR B N 29
ATOM 22617 C CA . TYR B 2 8 ? -7.079 3.860 -4.907 1.00 15.00 211 TYR B CA 29
ATOM 22618 C C . TYR B 2 8 ? -7.699 5.232 -4.603 1.00 15.00 211 TYR B C 29
ATOM 22619 O O . TYR B 2 8 ? -6.970 6.198 -4.367 1.00 15.00 211 TYR B O 29
ATOM 22637 N N . SER B 2 9 ? -9.022 5.319 -4.526 1.00 15.00 212 SER B N 29
ATOM 22638 C CA . SER B 2 9 ? -9.695 6.606 -4.654 1.00 15.00 212 SER B CA 29
ATOM 22639 C C . SER B 2 9 ? -9.229 7.593 -3.580 1.00 15.00 212 SER B C 29
ATOM 22640 O O . SER B 2 9 ? -8.538 8.562 -3.912 1.00 15.00 212 SER B O 29
ATOM 22648 N N . ARG B 2 10 ? -9.573 7.396 -2.314 1.00 15.00 213 ARG B N 29
ATOM 22649 C CA . ARG B 2 10 ? -8.958 8.227 -1.288 1.00 15.00 213 ARG B CA 29
ATOM 22650 C C . ARG B 2 10 ? -8.192 7.410 -0.257 1.00 15.00 213 ARG B C 29
ATOM 22651 O O . ARG B 2 10 ? -6.961 7.417 -0.239 1.00 15.00 213 ARG B O 29
ATOM 22672 N N . TYR B 2 11 ? -8.924 6.687 0.579 1.00 15.00 214 TYR B N 29
ATOM 22673 C CA . TYR B 2 11 ? -8.317 5.932 1.667 1.00 15.00 214 TYR B CA 29
ATOM 22674 C C . TYR B 2 11 ? -8.615 4.444 1.567 1.00 15.00 214 TYR B C 29
ATOM 22675 O O . TYR B 2 11 ? -9.706 4.052 1.152 1.00 15.00 214 TYR B O 29
ATOM 22693 N N . PRO B 2 12 ? -7.654 3.601 1.977 1.00 15.00 215 PRO B N 29
ATOM 22694 C CA . PRO B 2 12 ? -7.803 2.150 1.941 1.00 15.00 215 PRO B CA 29
ATOM 22695 C C . PRO B 2 12 ? -8.686 1.622 3.067 1.00 15.00 215 PRO B C 29
ATOM 22696 O O . PRO B 2 12 ? -9.801 1.154 2.834 1.00 15.00 215 PRO B O 29
ATOM 22707 N N . MET B 2 13 ? -8.185 1.717 4.292 1.00 15.00 216 MET B N 29
ATOM 22708 C CA . MET B 2 13 ? -8.875 1.162 5.447 1.00 15.00 216 MET B CA 29
ATOM 22709 C C . MET B 2 13 ? -9.224 2.261 6.443 1.00 15.00 216 MET B C 29
ATOM 22710 O O . MET B 2 13 ? -8.350 3.005 6.888 1.00 15.00 216 MET B O 29
ATOM 22724 N N . ASP B 2 14 ? -10.500 2.355 6.781 1.00 15.00 217 ASP B N 29
ATOM 22725 C CA . ASP B 2 14 ? -10.971 3.340 7.745 1.00 15.00 217 ASP B CA 29
ATOM 22726 C C . ASP B 2 14 ? -10.947 2.745 9.144 1.00 15.00 217 ASP B C 29
ATOM 22727 O O . ASP B 2 14 ? -11.691 1.770 9.383 1.00 15.00 217 ASP B O 29
ATOM 22737 N N . ASP A 1 1 ? 10.834 6.673 7.083 1.00 15.00 170 ASP A N 30
ATOM 22738 C CA . ASP A 1 1 ? 11.392 7.066 5.768 1.00 15.00 170 ASP A CA 30
ATOM 22739 C C . ASP A 1 1 ? 11.927 5.851 5.005 1.00 15.00 170 ASP A C 30
ATOM 22740 O O . ASP A 1 1 ? 11.617 5.669 3.831 1.00 15.00 170 ASP A O 30
ATOM 22751 N N . VAL A 1 2 ? 12.751 5.038 5.661 1.00 15.00 171 VAL A N 30
ATOM 22752 C CA . VAL A 1 2 ? 13.283 3.830 5.035 1.00 15.00 171 VAL A CA 30
ATOM 22753 C C . VAL A 1 2 ? 12.271 2.669 5.063 1.00 15.00 171 VAL A C 30
ATOM 22754 O O . VAL A 1 2 ? 12.030 2.040 4.033 1.00 15.00 171 VAL A O 30
ATOM 22767 N N . PRO A 1 3 ? 11.669 2.348 6.237 1.00 15.00 172 PRO A N 30
ATOM 22768 C CA . PRO A 1 3 ? 10.655 1.288 6.329 1.00 15.00 172 PRO A CA 30
ATOM 22769 C C . PRO A 1 3 ? 9.362 1.663 5.616 1.00 15.00 172 PRO A C 30
ATOM 22770 O O . PRO A 1 3 ? 8.617 0.796 5.165 1.00 15.00 172 PRO A O 30
ATOM 22781 N N . LEU A 1 4 ? 9.086 2.956 5.546 1.00 15.00 173 LEU A N 30
ATOM 22782 C CA . LEU A 1 4 ? 7.919 3.446 4.833 1.00 15.00 173 LEU A CA 30
ATOM 22783 C C . LEU A 1 4 ? 8.330 4.537 3.847 1.00 15.00 173 LEU A C 30
ATOM 22784 O O . LEU A 1 4 ? 8.616 5.665 4.255 1.00 15.00 173 LEU A O 30
ATOM 22800 N N . PRO A 1 5 ? 8.419 4.192 2.551 1.00 15.00 174 PRO A N 30
ATOM 22801 C CA . PRO A 1 5 ? 8.749 5.149 1.484 1.00 15.00 174 PRO A CA 30
ATOM 22802 C C . PRO A 1 5 ? 7.734 6.293 1.380 1.00 15.00 174 PRO A C 30
ATOM 22803 O O . PRO A 1 5 ? 6.558 6.133 1.713 1.00 15.00 174 PRO A O 30
ATOM 22814 N N . ALA A 1 6 ? 8.191 7.433 0.876 1.00 15.00 175 ALA A N 30
ATOM 22815 C CA . ALA A 1 6 ? 7.345 8.612 0.748 1.00 15.00 175 ALA A CA 30
ATOM 22816 C C . ALA A 1 6 ? 6.641 8.622 -0.603 1.00 15.00 175 ALA A C 30
ATOM 22817 O O . ALA A 1 6 ? 7.222 8.236 -1.619 1.00 15.00 175 ALA A O 30
ATOM 22824 N N . GLY A 1 7 ? 5.392 9.070 -0.603 1.00 15.00 176 GLY A N 30
ATOM 22825 C CA . GLY A 1 7 ? 4.571 9.008 -1.798 1.00 15.00 176 GLY A CA 30
ATOM 22826 C C . GLY A 1 7 ? 3.864 7.674 -1.900 1.00 15.00 176 GLY A C 30
ATOM 22827 O O . GLY A 1 7 ? 3.309 7.318 -2.944 1.00 15.00 176 GLY A O 30
ATOM 22831 N N . TRP A 1 8 ? 3.864 6.954 -0.787 1.00 15.00 177 TRP A N 30
ATOM 22832 C CA . TRP A 1 8 ? 3.268 5.634 -0.710 1.00 15.00 177 TRP A CA 30
ATOM 22833 C C . TRP A 1 8 ? 2.289 5.578 0.456 1.00 15.00 177 TRP A C 30
ATOM 22834 O O . TRP A 1 8 ? 2.553 6.136 1.524 1.00 15.00 177 TRP A O 30
ATOM 22855 N N . GLU A 1 9 ? 1.170 4.903 0.252 1.00 15.00 178 GLU A N 30
ATOM 22856 C CA . GLU A 1 9 ? 0.197 4.704 1.317 1.00 15.00 178 GLU A CA 30
ATOM 22857 C C . GLU A 1 9 ? 0.527 3.415 2.055 1.00 15.00 178 GLU A C 30
ATOM 22858 O O . GLU A 1 9 ? 0.424 2.327 1.486 1.00 15.00 178 GLU A O 30
ATOM 22870 N N . MET A 1 10 ? 0.939 3.539 3.308 1.00 15.00 179 MET A N 30
ATOM 22871 C CA . MET A 1 10 ? 1.427 2.395 4.066 1.00 15.00 179 MET A CA 30
ATOM 22872 C C . MET A 1 10 ? 0.398 1.944 5.093 1.00 15.00 179 MET A C 30
ATOM 22873 O O . MET A 1 10 ? 0.130 2.662 6.058 1.00 15.00 179 MET A O 30
ATOM 22887 N N . ALA A 1 11 ? -0.187 0.768 4.892 1.00 15.00 180 ALA A N 30
ATOM 22888 C CA . ALA A 1 11 ? -1.096 0.213 5.885 1.00 15.00 180 ALA A CA 30
ATOM 22889 C C . ALA A 1 11 ? -1.058 -1.304 5.874 1.00 15.00 180 ALA A C 30
ATOM 22890 O O . ALA A 1 11 ? -0.811 -1.925 4.839 1.00 15.00 180 ALA A O 30
ATOM 22897 N N . LYS A 1 12 ? -1.298 -1.894 7.035 1.00 15.00 181 LYS A N 30
ATOM 22898 C CA . LYS A 1 12 ? -1.256 -3.338 7.190 1.00 15.00 181 LYS A CA 30
ATOM 22899 C C . LYS A 1 12 ? -2.482 -3.803 7.959 1.00 15.00 181 LYS A C 30
ATOM 22900 O O . LYS A 1 12 ? -2.756 -3.313 9.057 1.00 15.00 181 LYS A O 30
ATOM 22919 N N . THR A 1 13 ? -3.207 -4.751 7.399 1.00 15.00 182 THR A N 30
ATOM 22920 C CA . THR A 1 13 ? -4.400 -5.261 8.043 1.00 15.00 182 THR A CA 30
ATOM 22921 C C . THR A 1 13 ? -4.043 -6.438 8.943 1.00 15.00 182 THR A C 30
ATOM 22922 O O . THR A 1 13 ? -3.188 -7.257 8.595 1.00 15.00 182 THR A O 30
ATOM 22933 N N . SER A 1 14 ? -4.699 -6.521 10.098 1.00 15.00 183 SER A N 30
ATOM 22934 C CA . SER A 1 14 ? -4.409 -7.569 11.072 1.00 15.00 183 SER A CA 30
ATOM 22935 C C . SER A 1 14 ? -4.872 -8.926 10.540 1.00 15.00 183 SER A C 30
ATOM 22936 O O . SER A 1 14 ? -4.511 -9.977 11.070 1.00 15.00 183 SER A O 30
ATOM 22944 N N . SER A 1 15 ? -5.696 -8.878 9.498 1.00 15.00 184 SER A N 30
ATOM 22945 C CA . SER A 1 15 ? -6.086 -10.062 8.745 1.00 15.00 184 SER A CA 30
ATOM 22946 C C . SER A 1 15 ? -4.874 -10.659 8.018 1.00 15.00 184 SER A C 30
ATOM 22947 O O . SER A 1 15 ? -4.922 -11.788 7.523 1.00 15.00 184 SER A O 30
ATOM 22955 N N . GLY A 1 16 ? -3.801 -9.873 7.947 1.00 15.00 185 GLY A N 30
ATOM 22956 C CA . GLY A 1 16 ? -2.578 -10.296 7.295 1.00 15.00 185 GLY A CA 30
ATOM 22957 C C . GLY A 1 16 ? -2.520 -9.941 5.824 1.00 15.00 185 GLY A C 30
ATOM 22958 O O . GLY A 1 16 ? -2.266 -10.793 4.972 1.00 15.00 185 GLY A O 30
ATOM 22962 N N . GLN A 1 17 ? -2.751 -8.666 5.528 1.00 15.00 186 GLN A N 30
ATOM 22963 C CA . GLN A 1 17 ? -2.491 -8.126 4.198 1.00 15.00 186 GLN A CA 30
ATOM 22964 C C . GLN A 1 17 ? -1.676 -6.847 4.307 1.00 15.00 186 GLN A C 30
ATOM 22965 O O . GLN A 1 17 ? -2.100 -5.877 4.936 1.00 15.00 186 GLN A O 30
ATOM 22979 N N . ARG A 1 18 ? -0.505 -6.858 3.701 1.00 15.00 187 ARG A N 30
ATOM 22980 C CA . ARG A 1 18 ? 0.353 -5.686 3.671 1.00 15.00 187 ARG A CA 30
ATOM 22981 C C . ARG A 1 18 ? 0.273 -5.030 2.295 1.00 15.00 187 ARG A C 30
ATOM 22982 O O . ARG A 1 18 ? 0.768 -5.577 1.311 1.00 15.00 187 ARG A O 30
ATOM 23003 N N . TYR A 1 19 ? -0.388 -3.881 2.205 1.00 15.00 188 TYR A N 30
ATOM 23004 C CA . TYR A 1 19 ? -0.540 -3.218 0.924 1.00 15.00 188 TYR A CA 30
ATOM 23005 C C . TYR A 1 19 ? 0.081 -1.835 0.952 1.00 15.00 188 TYR A C 30
ATOM 23006 O O . TYR A 1 19 ? 0.107 -1.159 1.989 1.00 15.00 188 TYR A O 30
ATOM 23024 N N . PHE A 1 20 ? 0.571 -1.422 -0.199 1.00 15.00 189 PHE A N 30
ATOM 23025 C CA . PHE A 1 20 ? 1.177 -0.120 -0.351 1.00 15.00 189 PHE A CA 30
ATOM 23026 C C . PHE A 1 20 ? 0.597 0.557 -1.582 1.00 15.00 189 PHE A C 30
ATOM 23027 O O . PHE A 1 20 ? 0.614 -0.008 -2.675 1.00 15.00 189 PHE A O 30
ATOM 23044 N N . LEU A 1 21 ? 0.060 1.749 -1.407 1.00 15.00 190 LEU A N 30
ATOM 23045 C CA . LEU A 1 21 ? -0.474 2.498 -2.532 1.00 15.00 190 LEU A CA 30
ATOM 23046 C C . LEU A 1 21 ? 0.597 3.372 -3.149 1.00 15.00 190 LEU A C 30
ATOM 23047 O O . LEU A 1 21 ? 1.355 4.017 -2.429 1.00 15.00 190 LEU A O 30
ATOM 23063 N N . ASN A 1 22 ? 0.631 3.457 -4.467 1.00 15.00 191 ASN A N 30
ATOM 23064 C CA . ASN A 1 22 ? 1.411 4.494 -5.095 1.00 15.00 191 ASN A CA 30
ATOM 23065 C C . ASN A 1 22 ? 0.512 5.698 -5.263 1.00 15.00 191 ASN A C 30
ATOM 23066 O O . ASN A 1 22 ? -0.286 5.754 -6.202 1.00 15.00 191 ASN A O 30
ATOM 23077 N N . HIS A 1 23 ? 0.591 6.631 -4.313 1.00 15.00 192 HIS A N 30
ATOM 23078 C CA . HIS A 1 23 ? -0.231 7.841 -4.356 1.00 15.00 192 HIS A CA 30
ATOM 23079 C C . HIS A 1 23 ? 0.236 8.743 -5.491 1.00 15.00 192 HIS A C 30
ATOM 23080 O O . HIS A 1 23 ? -0.416 9.728 -5.835 1.00 15.00 192 HIS A O 30
ATOM 23095 N N . ILE A 1 24 ? 1.384 8.395 -6.054 1.00 15.00 193 ILE A N 30
ATOM 23096 C CA . ILE A 1 24 ? 1.935 9.100 -7.198 1.00 15.00 193 ILE A CA 30
ATOM 23097 C C . ILE A 1 24 ? 1.491 8.435 -8.500 1.00 15.00 193 ILE A C 30
ATOM 23098 O O . ILE A 1 24 ? 0.896 9.074 -9.365 1.00 15.00 193 ILE A O 30
ATOM 23114 N N . ASP A 1 25 ? 1.760 7.137 -8.612 1.00 15.00 194 ASP A N 30
ATOM 23115 C CA . ASP A 1 25 ? 1.503 6.393 -9.846 1.00 15.00 194 ASP A CA 30
ATOM 23116 C C . ASP A 1 25 ? 0.031 6.046 -10.010 1.00 15.00 194 ASP A C 30
ATOM 23117 O O . ASP A 1 25 ? -0.396 5.666 -11.101 1.00 15.00 194 ASP A O 30
ATOM 23126 N N . GLN A 1 26 ? -0.727 6.141 -8.921 1.00 15.00 195 GLN A N 30
ATOM 23127 C CA . GLN A 1 26 ? -2.131 5.733 -8.911 1.00 15.00 195 GLN A CA 30
ATOM 23128 C C . GLN A 1 26 ? -2.238 4.241 -9.206 1.00 15.00 195 GLN A C 30
ATOM 23129 O O . GLN A 1 26 ? -2.771 3.819 -10.235 1.00 15.00 195 GLN A O 30
ATOM 23143 N N . THR A 1 27 ? -1.659 3.439 -8.327 1.00 15.00 196 THR A N 30
ATOM 23144 C CA . THR A 1 27 ? -1.765 1.995 -8.457 1.00 15.00 196 THR A CA 30
ATOM 23145 C C . THR A 1 27 ? -1.706 1.318 -7.090 1.00 15.00 196 THR A C 30
ATOM 23146 O O . THR A 1 27 ? -1.107 1.850 -6.149 1.00 15.00 196 THR A O 30
ATOM 23157 N N . THR A 1 28 ? -2.369 0.176 -6.979 1.00 15.00 197 THR A N 30
ATOM 23158 C CA . THR A 1 28 ? -2.343 -0.613 -5.762 1.00 15.00 197 THR A CA 30
ATOM 23159 C C . THR A 1 28 ? -1.218 -1.649 -5.832 1.00 15.00 197 THR A C 30
ATOM 23160 O O . THR A 1 28 ? -1.041 -2.309 -6.858 1.00 15.00 197 THR A O 30
ATOM 23171 N N . THR A 1 29 ? -0.465 -1.785 -4.750 1.00 15.00 198 THR A N 30
ATOM 23172 C CA . THR A 1 29 ? 0.692 -2.667 -4.725 1.00 15.00 198 THR A CA 30
ATOM 23173 C C . THR A 1 29 ? 0.647 -3.628 -3.521 1.00 15.00 198 THR A C 30
ATOM 23174 O O . THR A 1 29 ? 0.570 -3.184 -2.375 1.00 15.00 198 THR A O 30
ATOM 23185 N N . TRP A 1 30 ? 0.665 -4.945 -3.782 1.00 15.00 199 TRP A N 30
ATOM 23186 C CA . TRP A 1 30 ? 0.775 -5.938 -2.705 1.00 15.00 199 TRP A CA 30
ATOM 23187 C C . TRP A 1 30 ? 2.240 -6.159 -2.321 1.00 15.00 199 TRP A C 30
ATOM 23188 O O . TRP A 1 30 ? 2.556 -6.491 -1.177 1.00 15.00 199 TRP A O 30
ATOM 23209 N N . GLN A 1 31 ? 3.124 -6.020 -3.302 1.00 15.00 200 GLN A N 30
ATOM 23210 C CA . GLN A 1 31 ? 4.527 -6.385 -3.134 1.00 15.00 200 GLN A CA 30
ATOM 23211 C C . GLN A 1 31 ? 5.353 -5.214 -2.624 1.00 15.00 200 GLN A C 30
ATOM 23212 O O . GLN A 1 31 ? 5.391 -4.153 -3.237 1.00 15.00 200 GLN A O 30
ATOM 23226 N N . ASP A 1 32 ? 6.023 -5.433 -1.502 1.00 15.00 201 ASP A N 30
ATOM 23227 C CA . ASP A 1 32 ? 6.800 -4.394 -0.836 1.00 15.00 201 ASP A CA 30
ATOM 23228 C C . ASP A 1 32 ? 7.877 -3.817 -1.757 1.00 15.00 201 ASP A C 30
ATOM 23229 O O . ASP A 1 32 ? 8.794 -4.526 -2.176 1.00 15.00 201 ASP A O 30
ATOM 23238 N N . PRO A 1 33 ? 7.767 -2.517 -2.085 1.00 15.00 202 PRO A N 30
ATOM 23239 C CA . PRO A 1 33 ? 8.730 -1.814 -2.946 1.00 15.00 202 PRO A CA 30
ATOM 23240 C C . PRO A 1 33 ? 10.159 -1.800 -2.393 1.00 15.00 202 PRO A C 30
ATOM 23241 O O . PRO A 1 33 ? 11.105 -1.472 -3.112 1.00 15.00 202 PRO A O 30
ATOM 23252 N N . ARG A 1 34 ? 10.317 -2.123 -1.116 1.00 15.00 203 ARG A N 30
ATOM 23253 C CA . ARG A 1 34 ? 11.634 -2.123 -0.489 1.00 15.00 203 ARG A CA 30
ATOM 23254 C C . ARG A 1 34 ? 12.432 -3.360 -0.883 1.00 15.00 203 ARG A C 30
ATOM 23255 O O . ARG A 1 34 ? 13.638 -3.431 -0.644 1.00 15.00 203 ARG A O 30
ATOM 23276 N N . LYS A 1 35 ? 11.746 -4.353 -1.445 1.00 15.00 204 LYS A N 30
ATOM 23277 C CA . LYS A 1 35 ? 12.398 -5.583 -1.880 1.00 15.00 204 LYS A CA 30
ATOM 23278 C C . LYS A 1 35 ? 13.468 -5.294 -2.934 1.00 15.00 204 LYS A C 30
ATOM 23279 O O . LYS A 1 35 ? 14.662 -5.384 -2.646 1.00 15.00 204 LYS A O 30
ATOM 23298 N N . ALA A 1 36 ? 13.039 -4.918 -4.138 1.00 15.00 205 ALA A N 30
ATOM 23299 C CA . ALA A 1 36 ? 13.956 -4.606 -5.227 1.00 15.00 205 ALA A CA 30
ATOM 23300 C C . ALA A 1 36 ? 13.188 -4.052 -6.420 1.00 15.00 205 ALA A C 30
ATOM 23301 O O . ALA A 1 36 ? 12.834 -2.859 -6.395 1.00 15.00 205 ALA A O 30
ATOM 23309 N N . GLY B 2 1 ? -4.518 -16.898 -3.098 1.00 15.00 204 GLY B N 30
ATOM 23310 C CA . GLY B 2 1 ? -3.657 -15.691 -3.069 1.00 15.00 204 GLY B CA 30
ATOM 23311 C C . GLY B 2 1 ? -4.232 -14.603 -2.189 1.00 15.00 204 GLY B C 30
ATOM 23312 O O . GLY B 2 1 ? -4.850 -14.890 -1.162 1.00 15.00 204 GLY B O 30
ATOM 23318 N N . GLU B 2 2 ? -4.049 -13.359 -2.602 1.00 15.00 205 GLU B N 30
ATOM 23319 C CA . GLU B 2 2 ? -4.544 -12.220 -1.845 1.00 15.00 205 GLU B CA 30
ATOM 23320 C C . GLU B 2 2 ? -5.960 -11.867 -2.290 1.00 15.00 205 GLU B C 30
ATOM 23321 O O . GLU B 2 2 ? -6.328 -12.069 -3.451 1.00 15.00 205 GLU B O 30
ATOM 23333 N N . SER B 2 3 ? -6.739 -11.327 -1.370 1.00 15.00 206 SER B N 30
ATOM 23334 C CA . SER B 2 3 ? -8.093 -10.884 -1.663 1.00 15.00 206 SER B CA 30
ATOM 23335 C C . SER B 2 3 ? -8.047 -9.427 -2.115 1.00 15.00 206 SER B C 30
ATOM 23336 O O . SER B 2 3 ? -7.180 -8.685 -1.667 1.00 15.00 206 SER B O 30
ATOM 23344 N N . PRO B 2 4 ? -8.988 -8.991 -2.981 1.00 15.00 207 PRO B N 30
ATOM 23345 C CA . PRO B 2 4 ? -8.930 -7.669 -3.629 1.00 15.00 207 PRO B CA 30
ATOM 23346 C C . PRO B 2 4 ? -8.655 -6.548 -2.629 1.00 15.00 207 PRO B C 30
ATOM 23347 O O . PRO B 2 4 ? -9.298 -6.460 -1.581 1.00 15.00 207 PRO B O 30
ATOM 23358 N N . PRO B 2 5 ? -7.690 -5.671 -2.956 1.00 15.00 208 PRO B N 30
ATOM 23359 C CA . PRO B 2 5 ? -7.084 -4.708 -2.043 1.00 15.00 208 PRO B CA 30
ATOM 23360 C C . PRO B 2 5 ? -7.814 -3.354 -2.057 1.00 15.00 208 PRO B C 30
ATOM 23361 O O . PRO B 2 5 ? -8.797 -3.177 -2.782 1.00 15.00 208 PRO B O 30
ATOM 23372 N N . PRO B 2 6 ? -7.330 -2.388 -1.255 1.00 15.00 209 PRO B N 30
ATOM 23373 C CA . PRO B 2 6 ? -7.929 -1.046 -1.108 1.00 15.00 209 PRO B CA 30
ATOM 23374 C C . PRO B 2 6 ? -8.250 -0.331 -2.417 1.00 15.00 209 PRO B C 30
ATOM 23375 O O . PRO B 2 6 ? -7.498 -0.417 -3.395 1.00 15.00 209 PRO B O 30
ATOM 23386 N N . PRO B 2 7 ? -9.368 0.412 -2.422 1.00 15.00 210 PRO B N 30
ATOM 23387 C CA . PRO B 2 7 ? -9.687 1.358 -3.488 1.00 15.00 210 PRO B CA 30
ATOM 23388 C C . PRO B 2 7 ? -8.727 2.545 -3.452 1.00 15.00 210 PRO B C 30
ATOM 23389 O O . PRO B 2 7 ? -8.389 3.050 -2.381 1.00 15.00 210 PRO B O 30
ATOM 23400 N N . TYR B 2 8 ? -8.313 3.004 -4.619 1.00 15.00 211 TYR B N 30
ATOM 23401 C CA . TYR B 2 8 ? -7.267 4.012 -4.718 1.00 15.00 211 TYR B CA 30
ATOM 23402 C C . TYR B 2 8 ? -7.771 5.433 -4.425 1.00 15.00 211 TYR B C 30
ATOM 23403 O O . TYR B 2 8 ? -6.965 6.341 -4.236 1.00 15.00 211 TYR B O 30
ATOM 23421 N N . SER B 2 9 ? -9.082 5.623 -4.314 1.00 15.00 212 SER B N 30
ATOM 23422 C CA . SER B 2 9 ? -9.664 6.953 -4.468 1.00 15.00 212 SER B CA 30
ATOM 23423 C C . SER B 2 9 ? -9.099 7.952 -3.454 1.00 15.00 212 SER B C 30
ATOM 23424 O O . SER B 2 9 ? -8.474 8.933 -3.860 1.00 15.00 212 SER B O 30
ATOM 23432 N N . ARG B 2 10 ? -9.322 7.757 -2.162 1.00 15.00 213 ARG B N 30
ATOM 23433 C CA . ARG B 2 10 ? -8.599 8.567 -1.189 1.00 15.00 213 ARG B CA 30
ATOM 23434 C C . ARG B 2 10 ? -7.767 7.707 -0.253 1.00 15.00 213 ARG B C 30
ATOM 23435 O O . ARG B 2 10 ? -6.540 7.673 -0.344 1.00 15.00 213 ARG B O 30
ATOM 23456 N N . TYR B 2 11 ? -8.450 6.989 0.628 1.00 15.00 214 TYR B N 30
ATOM 23457 C CA . TYR B 2 11 ? -7.793 6.150 1.616 1.00 15.00 214 TYR B CA 30
ATOM 23458 C C . TYR B 2 11 ? -8.218 4.697 1.462 1.00 15.00 214 TYR B C 30
ATOM 23459 O O . TYR B 2 11 ? -9.383 4.416 1.174 1.00 15.00 214 TYR B O 30
ATOM 23477 N N . PRO B 2 12 ? -7.284 3.761 1.679 1.00 15.00 215 PRO B N 30
ATOM 23478 C CA . PRO B 2 12 ? -7.541 2.324 1.537 1.00 15.00 215 PRO B CA 30
ATOM 23479 C C . PRO B 2 12 ? -8.637 1.806 2.458 1.00 15.00 215 PRO B C 30
ATOM 23480 O O . PRO B 2 12 ? -9.677 1.334 2.000 1.00 15.00 215 PRO B O 30
ATOM 23491 N N . MET B 2 13 ? -8.398 1.893 3.756 1.00 15.00 216 MET B N 30
ATOM 23492 C CA . MET B 2 13 ? -9.305 1.310 4.724 1.00 15.00 216 MET B CA 30
ATOM 23493 C C . MET B 2 13 ? -9.287 2.094 6.026 1.00 15.00 216 MET B C 30
ATOM 23494 O O . MET B 2 13 ? -8.222 2.358 6.593 1.00 15.00 216 MET B O 30
ATOM 23508 N N . ASP B 2 14 ? -10.465 2.469 6.485 1.00 15.00 217 ASP B N 30
ATOM 23509 C CA . ASP B 2 14 ? -10.620 3.089 7.787 1.00 15.00 217 ASP B CA 30
ATOM 23510 C C . ASP B 2 14 ? -11.511 2.220 8.656 1.00 15.00 217 ASP B C 30
ATOM 23511 O O . ASP B 2 14 ? -11.123 1.920 9.802 1.00 15.00 217 ASP B O 30
#

B-factor: mean 15.0, std 0.0, range [15.0, 15.0]

InterPro domains:
  IPR001202 WW domain [PF00397] (173-202)
  IPR001202 WW domain [PF00397] (232-261)
  IPR001202 WW domain [PS01159] (177-202)
  IPR001202 WW domain [PS01159] (236-261)
  IPR001202 WW domain [PS50020] (171-204)
  IPR001202 WW domain [PS50020] (230-263)
  IPR001202 WW domain [SM00456] (172-204)
  IPR001202 WW domain [SM00456] (231-263)
  IPR001202 WW domain [cd00201] (174-203)
  IPR001202 WW domain [cd00201] (233-263)
  IPR036020 WW domain superfamily [SSF51045] (167-207)
  IPR036020 WW domain superfamily [SSF51045] (223-263)
  IPR051583 Yes-associated protein 1 [PTHR17616] (23-504)
  IPR053819 TEAD interacting region 3, omega loop [PF15238] (84-99)

GO terms:
  GO:0005634 nucleus (C, IDA)
  GO:0035329 hippo signaling (P, IDA)
  GO:0003712 transcription coregulator activity (F, IDA)
  GO:0030307 positive regulation of cell growth (P, IDA)
  GO:0005515 protein binding (F, IPI)
  GO:0003713 transcription coactivator activity (F, IDA)
  GO:0030859 polarized epithelial cell differentiation (P, IC)
  GO:0010628 positive regulation of gene expression (P, IMP)
  GO:0010629 negative regulation of gene expression (P, IMP)
  GO:1904036 negative regulation of epithelial cell apoptotic process (P, IMP)
  GO:0050679 positive regulation of epithelial cell proliferation (P, IMP)
  GO:0045599 negative regulation of fat cell differentiation (P, IMP)
  GO:0045669 positive regulation of osteoblast differentiation (P, IMP)
  GO:0072091 regulation of stem cell proliferation (P, IDA)
  GO:0050767 regulation of neurogenesis (P, IDA)
  GO:0005737 cytoplasm (C, IDA)
  GO:0003714 transcription corepressor activity (F, IDA)
  GO:0032570 response to progesterone (P, IDA)
  GO:0005634 nucleus (C, EXP)
  GO:0005737 cytoplasm (C, EXP)

Sequence (50 aa):
DVPLPAGWEMAKTSSGQRYFLNHIDQTTTWQDPRKAGESPPPPYSRYPMDDVPLPAGWEMAKTSSGQRYFLNHIDQTTTWQDPRKAGESPPPPYSRYPMDDVPLPAGWEMAKTSSGQRYFLNHIDQTTTWQDPRKAGESPPPPYSRYPMDDVPLPAGWEMAKTSSGQRYFLNHIDQTTTWQDPRKAGESPPPPYSRYPMDDVPLPAGWEMAKTSSGQRYFLNHIDQTTTWQDPRKAGESPPPPYSRYPMDDVPLPAGWEMAKTSSGQRYFLNHIDQTTTWQDPRKAGESPPPPYSRYPMDDVPLPAGWEMAKTSSGQRYFLNHIDQTTTWQDPRKAGESPPPPYSRYPMDDVPLPAGWEMAKTSSGQRYFLNHIDQTTTWQDPRKAGESPPPPYSRYPMDDVPLPAGWEMAKTSSGQRYFLNHIDQTTTWQDPRKAGESPPPPYSRYPMDDVPLPAGWEMAKTSSGQRYFLNHIDQTTTWQDPRKAGESPPPPYSRYPMDDVPLPAGWEMAKTSSGQRYFLNHIDQTTTWQDPRKAGESPPPPYSRYPMDDVPLPAGWEMAKTSSGQRYFLNHIDQTTTWQDPRKAGESPPPPYSRYPMDDVPLPAGWEMAKTSSGQRYFLNHIDQTTTWQDPRKAGESPPPPYSRYPMDDVPLPAGWEMAKTSSGQRYFLNHIDQTTTWQDPRKAGESPPPPYSRYPMDDVPLPAGWEMAKTSSGQRYFLNHIDQTTTWQDPRKAGESPPPPYSRYPMDDVPLPAGWEMAKTSSGQRYFLNHIDQTTTWQDPRKAGESPPPPYSRYPMDDVPLPAGWEMAKTSSGQRYFLNHIDQTTTWQDPRKAGESPPPPYSRYPMDDVPLPAGWEMAKTSSGQRYFLNHIDQTTTWQDPRKAGESPPPPYSRYPMDDVPLPAGWEMAKTSSGQRYFLNHIDQTTTWQDPRKAGESPPPPYSRYPMDDVPLPAGWEMAKTSSGQRYFLNHIDQTTTWQDPRKAGESPPPPYSRYPMDDVPLPAGWEMAKTSSGQRYFLNHIDQTTTWQDPRKAGESPPPPYSRYPMDDVPLPAGWEMAKTSSGQRYFLNHIDQTTTWQDPRKAGESPPPPYSRYPMDDVPLPAGWEMAKTSSGQRYFLNHIDQTTTWQDPRKAGESPPPPYSRYPMDDVPLPAGWEMAKTSSGQRYFLNHIDQTTTWQDPRKAGESPPPPYSRYPMDDVPLPAGWEMAKTSSGQRYFLNHIDQTTTWQDPRKAGESPPPPYSRYPMDDVPLPAGWEMAKTSSGQRYFLNHIDQTTTWQDPRKAGESPPPPYSRYPMDDVPLPAGWEMAKTSSGQRYFLNHIDQTTTWQDPRKAGESPPPPYSRYPMDDVPLPAGWEMAKTSSGQRYFLNHIDQTTTWQDPRKAGESPPPPYSRYPMDDVPLPAGWEMAKTSSGQRYFLNHIDQTTTWQDPRKAGESPPPPYSRYPMDDVPLPAGWEMAKTSSGQRYFLNHIDQTTTWQDPRKAGESPPPPYSRYPMD

Secondary structure (DSSP, 8-state):
--SS-TTEEEEEETTTEEEEEETTTTEEE-S-TTT-/-PPP---SSS-S--

Foldseek 3Di:
DLQDDPQKDFDADPVGFTWIANVPVGDIGRDDPNPD/DDDDFADPPPDRDD

Radius of gyration: 10.4 Å; Cα contacts (8 Å, |Δi|>4): 64; chains: 2; bounding box: 24×25×21 Å

Nearest PDB structures (foldseek):
  2ltw-assembly1_B  TM=9.834E-01  e=9.427E-01  Homo sapiens
  2ltw-assembly1_B  TM=9.535E-01  e=3.081E+00  Homo sapiens
  2ltw-assembly1_A  TM=9.804E-01  e=1.173E-06  Homo sapiens
  2m3o-assembly1_W  TM=7.367E-01  e=2.801E-03  Homo sapiens
  1wr7-assembly1_A  TM=7.392E-01  e=2.998E-03  Mus musculus

Solvent-accessible surface area: 4004 Å² total; per-residue (Å²): 137,131,86,78,27,70,32,62,34,44,31,137,42,131,99,67,52,125,5,0,0,16,74,135,91,127,66,59,29,71,108,6,39,127,118,102,122,111,72,125,44,16,93,56,91,192,167,21,145,189

Organism: Homo sapiens (NCBI:txid9606)